Protein AF-R7F3J4-F1 (afdb_monomer_lite)

Sequence (924 aa):
MKAMNFEKGQKYEFKVLASHRVGTTLYYTIEANGMEHSVKAYEFQKRQAPTTISCICKGVNEYGKPAFMQDIASLISQLYKVGDVADFRIKTQPGGTRDFYEVTDENDFCFRLVGYGNEKYYNRQMVRCRITYINMVRVEMEPATGCKVVYIPFYDVEKLLSLDPDNNADHDLIRHLLKLPIFLTARKRYNDGNPLWVIKVLKTVYENLDSLLMANNKELKVALLKSYYNILKNLLENSDYLNQAAENESAQYQNELGIWLQKTRNYLDAIEMMEQGTADAFVMQAFSNLHTSGYIINPVERMQKVICIFALSHCREMRRYVEEIFEVVREQHENTRFLRVFSKSLVKMLVTFIKRLVNHSRNRFTSDDKERIELIIRCLALRLLLSSNEAAPDPDYKLYQAMLYRYAASLISDPERVQSLTYKAFEALFDSFSRSLGFEWNNIFDVTELCDILADSTPALSSAEPETFIFARNNVKIKMRGHQLSLEPEKHEHELQNVVPDDIFTSTKVQVKLDCKLPEPAPELNPLEAMQYLWNEIYRVLFNKEPEEASGLLHAKRMPKPGDEVFVRIVGKSAVSPYEYVCRIEDDEYWGSGVINPTKQIVSYNVHVTPDCFVDPTTGKSFLLKATVERIDPNGNINFSMRKGIANFNRETLDLDAKNLVVVSRVDQHQYLCITRGGVTMFIPRKDNTPILRLNDFLVADIIAIVGEGNVQGEIVGRAYETFDRTEAFRNLISDYAEGRVYEGSDIEPKDEDAGKAAPTPMPADYVRELVWVIERKGMMQSSLPIIYSYMALAHIMARVLGDSKLEAYFKRRLEMLMMMDNFNSKGAFDQNALSELQRDSHDLTELFPELRESIMRLRILNCFDDKESAGFLWDELNHGKDDKTRRMAGMVLAHNLLADKENEAFRENLRSNLYSLLKIQHS

Structure (mmCIF, N/CA/C/O backbone):
data_AF-R7F3J4-F1
#
_entry.id   AF-R7F3J4-F1
#
loop_
_atom_site.group_PDB
_atom_site.id
_atom_site.type_symbol
_atom_site.label_atom_id
_atom_site.label_alt_id
_atom_site.label_comp_id
_atom_site.label_asym_id
_atom_site.label_entity_id
_atom_site.label_seq_id
_atom_site.pdbx_PDB_ins_code
_atom_site.Cartn_x
_atom_site.Cartn_y
_atom_site.Cartn_z
_atom_site.occupancy
_atom_site.B_iso_or_equiv
_atom_site.auth_seq_id
_atom_site.auth_comp_id
_atom_site.auth_asym_id
_atom_site.auth_atom_id
_atom_site.pdbx_PDB_model_num
ATOM 1 N N . MET A 1 1 ? 57.455 6.092 0.982 1.00 40.38 1 MET A N 1
ATOM 2 C CA . MET A 1 1 ? 57.123 4.925 0.134 1.00 40.38 1 MET A CA 1
ATOM 3 C C . MET A 1 1 ? 56.718 5.439 -1.237 1.00 40.38 1 MET A C 1
ATOM 5 O O . MET A 1 1 ? 55.991 6.421 -1.286 1.00 40.38 1 MET A O 1
ATOM 9 N N . LYS A 1 2 ? 57.229 4.857 -2.330 1.00 38.66 2 LYS A N 1
ATOM 10 C CA . LYS A 1 2 ? 56.783 5.213 -3.689 1.00 38.66 2 LYS A CA 1
ATOM 11 C C . LYS A 1 2 ? 55.302 4.842 -3.820 1.00 38.66 2 LYS A C 1
ATOM 13 O O . LYS A 1 2 ? 54.969 3.686 -3.579 1.00 38.66 2 LYS A O 1
ATOM 18 N N . ALA A 1 3 ? 54.445 5.804 -4.161 1.00 52.12 3 ALA A N 1
ATOM 19 C CA . ALA A 1 3 ? 53.051 5.530 -4.493 1.00 52.12 3 ALA A CA 1
ATOM 20 C C . ALA A 1 3 ? 53.011 4.594 -5.710 1.00 52.12 3 ALA A C 1
ATOM 22 O O . ALA A 1 3 ? 53.687 4.842 -6.711 1.00 52.12 3 ALA A O 1
ATOM 23 N N . MET A 1 4 ? 52.286 3.486 -5.594 1.00 65.38 4 MET A N 1
ATOM 24 C CA . MET A 1 4 ? 52.137 2.516 -6.669 1.00 65.38 4 MET A CA 1
ATOM 25 C C . MET A 1 4 ? 51.098 3.066 -7.654 1.00 65.38 4 MET A C 1
ATOM 27 O O . MET A 1 4 ? 49.964 3.341 -7.262 1.00 65.38 4 MET A O 1
ATOM 31 N N . ASN A 1 5 ? 51.474 3.274 -8.917 1.00 70.88 5 ASN A N 1
ATOM 32 C CA . ASN A 1 5 ? 50.521 3.689 -9.948 1.00 70.88 5 ASN A CA 1
ATOM 33 C C . ASN A 1 5 ? 49.713 2.465 -10.395 1.00 70.88 5 ASN A C 1
ATOM 35 O O . ASN A 1 5 ? 50.271 1.529 -10.965 1.00 70.88 5 ASN A O 1
ATOM 39 N N . PHE A 1 6 ? 48.409 2.461 -10.110 1.00 78.75 6 PHE A N 1
ATOM 40 C CA . PHE A 1 6 ? 47.504 1.380 -10.505 1.00 78.75 6 PHE A CA 1
ATOM 41 C C . PHE A 1 6 ? 46.958 1.621 -11.913 1.00 78.75 6 PHE A C 1
ATOM 43 O O . PHE A 1 6 ? 46.348 2.655 -12.181 1.00 78.75 6 PHE A O 1
ATOM 50 N N . GLU A 1 7 ? 47.123 0.643 -12.798 1.00 74.56 7 GLU A N 1
ATOM 51 C CA . GLU A 1 7 ? 46.654 0.706 -14.181 1.00 74.56 7 GLU A CA 1
ATOM 52 C C . GLU A 1 7 ? 45.331 -0.043 -14.359 1.00 74.56 7 GLU A C 1
ATOM 54 O O . GLU A 1 7 ? 45.126 -1.136 -13.822 1.00 74.56 7 GLU A O 1
ATOM 59 N N . LYS A 1 8 ? 44.417 0.534 -15.147 1.00 79.25 8 LYS A N 1
ATOM 60 C CA . LYS A 1 8 ? 43.122 -0.084 -15.459 1.00 79.25 8 LYS A CA 1
ATOM 61 C C . LYS A 1 8 ? 43.331 -1.417 -16.189 1.00 79.25 8 LYS A C 1
ATOM 63 O O . LYS A 1 8 ? 43.992 -1.468 -17.218 1.00 79.25 8 LYS A O 1
ATOM 68 N N . GLY A 1 9 ? 42.714 -2.480 -15.680 1.00 71.81 9 GLY A N 1
ATOM 69 C CA . GLY A 1 9 ? 42.774 -3.833 -16.237 1.00 71.81 9 GLY A CA 1
ATOM 70 C C . GLY A 1 9 ? 43.920 -4.703 -15.710 1.00 71.81 9 GLY A C 1
ATOM 71 O O . GLY A 1 9 ? 43.902 -5.906 -15.963 1.00 71.81 9 GLY A O 1
ATOM 72 N N . GLN A 1 10 ? 44.872 -4.147 -14.947 1.00 80.44 10 GLN A N 1
ATOM 73 C CA . GLN A 1 10 ? 45.951 -4.929 -14.336 1.00 80.44 10 GLN A CA 1
ATOM 74 C C . GLN A 1 10 ? 45.519 -5.630 -13.040 1.00 80.44 10 GLN A C 1
ATOM 76 O O . GLN A 1 10 ? 44.619 -5.167 -12.328 1.00 80.44 10 GLN A O 1
ATOM 81 N N . LYS A 1 11 ? 46.172 -6.768 -12.763 1.00 83.75 11 LYS A N 1
ATOM 82 C CA . LYS A 1 11 ? 45.944 -7.626 -11.593 1.00 83.75 11 LYS A CA 1
ATOM 83 C C . LYS A 1 11 ? 46.925 -7.281 -10.476 1.00 83.75 11 LYS A C 1
ATOM 85 O O . LYS A 1 11 ? 48.121 -7.162 -10.721 1.00 83.75 11 LYS A O 1
ATOM 90 N N . TYR A 1 12 ? 46.419 -7.193 -9.254 1.00 85.38 12 TYR A N 1
ATOM 91 C CA . TYR A 1 12 ? 47.179 -6.890 -8.047 1.00 85.38 12 TYR A CA 1
ATOM 92 C C . TYR A 1 12 ? 46.731 -7.807 -6.911 1.00 85.38 12 TYR A C 1
ATOM 94 O O . TYR A 1 12 ? 45.545 -8.111 -6.788 1.00 85.38 12 TYR A O 1
ATOM 102 N N . GLU A 1 13 ? 47.663 -8.238 -6.068 1.00 85.25 13 GLU A N 1
ATOM 103 C CA . GLU A 1 13 ? 47.351 -9.020 -4.872 1.00 85.25 13 GLU A CA 1
ATOM 104 C C . GLU A 1 13 ? 47.345 -8.129 -3.635 1.00 85.25 13 GLU A C 1
ATOM 106 O O . GLU A 1 13 ? 48.270 -7.348 -3.411 1.00 85.25 13 GLU A O 1
ATOM 111 N N . PHE A 1 14 ? 46.306 -8.271 -2.817 1.00 85.94 14 PHE A N 1
ATOM 112 C CA . PHE A 1 14 ? 46.135 -7.502 -1.593 1.00 85.94 14 PHE A CA 1
ATOM 113 C C . PHE A 1 14 ? 45.936 -8.417 -0.393 1.00 85.94 14 PHE A C 1
ATOM 115 O O . PHE A 1 14 ? 45.253 -9.438 -0.475 1.00 85.94 14 PHE A O 1
ATOM 122 N N . LYS A 1 15 ? 46.498 -8.022 0.751 1.00 85.62 15 LYS A N 1
ATOM 123 C CA . LYS A 1 15 ? 46.230 -8.668 2.037 1.00 85.62 15 LYS A CA 1
ATOM 124 C C . LYS A 1 15 ? 44.887 -8.184 2.581 1.00 85.62 15 LYS A C 1
ATOM 126 O O . LYS A 1 15 ? 44.611 -6.986 2.563 1.00 85.62 15 LYS A O 1
ATOM 131 N N . VAL A 1 16 ? 44.069 -9.105 3.082 1.00 85.25 16 VAL A N 1
ATOM 132 C CA . VAL A 1 16 ? 42.802 -8.758 3.736 1.00 85.25 16 VAL A CA 1
ATOM 133 C C . VAL A 1 16 ? 43.103 -8.249 5.146 1.00 85.25 16 VAL A C 1
ATOM 135 O O . VAL A 1 16 ? 43.683 -8.974 5.954 1.00 85.25 16 VAL A O 1
ATOM 138 N N . LEU A 1 17 ? 42.739 -6.997 5.432 1.00 83.12 17 LEU A N 1
ATOM 139 C CA . LEU A 1 17 ? 42.988 -6.354 6.729 1.00 83.12 17 LEU A CA 1
ATOM 140 C C . LEU A 1 17 ? 41.824 -6.543 7.700 1.00 83.12 17 LEU A C 1
ATOM 142 O O . LEU A 1 17 ? 42.027 -6.828 8.876 1.00 83.12 17 LEU A O 1
ATOM 146 N N . ALA A 1 18 ? 40.602 -6.402 7.195 1.00 80.50 18 ALA A N 1
ATOM 147 C CA . ALA A 1 18 ? 39.377 -6.551 7.965 1.00 80.50 18 ALA A CA 1
ATOM 148 C C . ALA A 1 18 ? 38.229 -7.008 7.058 1.00 80.50 18 ALA A C 1
ATOM 150 O O . ALA A 1 18 ? 38.343 -7.021 5.830 1.00 80.50 18 ALA A O 1
ATOM 151 N N . SER A 1 19 ? 37.100 -7.368 7.662 1.00 82.25 19 SER A N 1
ATOM 152 C CA . SER A 1 19 ? 35.857 -7.626 6.937 1.00 82.25 19 SER A CA 1
ATOM 153 C C . SER A 1 19 ? 34.701 -6.919 7.632 1.00 82.25 19 SER A C 1
ATOM 155 O O . SER A 1 19 ? 34.646 -6.892 8.860 1.00 82.25 19 SER A O 1
ATOM 157 N N . HIS A 1 20 ? 33.793 -6.334 6.860 1.00 77.75 20 HIS A N 1
ATOM 158 C CA . HIS A 1 20 ? 32.612 -5.645 7.376 1.00 77.75 20 HIS A CA 1
ATOM 159 C C . HIS A 1 20 ? 31.386 -5.986 6.521 1.00 77.75 20 HIS A C 1
ATOM 161 O O . HIS A 1 20 ? 31.505 -6.363 5.353 1.00 77.75 20 HIS A O 1
ATOM 167 N N . ARG A 1 21 ? 30.190 -5.908 7.113 1.00 76.31 21 ARG A N 1
ATOM 168 C CA . ARG A 1 21 ? 28.923 -6.216 6.433 1.00 76.31 21 ARG A CA 1
ATOM 169 C C . ARG A 1 21 ? 28.149 -4.939 6.143 1.00 76.31 21 ARG A C 1
ATOM 171 O O . ARG A 1 21 ? 27.945 -4.132 7.042 1.00 76.31 21 ARG A O 1
ATOM 178 N N . VAL A 1 22 ? 27.666 -4.816 4.910 1.00 63.91 22 VAL A N 1
ATOM 179 C CA . VAL A 1 22 ? 26.692 -3.799 4.500 1.00 63.91 22 VAL A CA 1
ATOM 180 C C . VAL A 1 22 ? 25.460 -4.550 3.995 1.00 63.91 22 VAL A C 1
ATOM 182 O O . VAL A 1 22 ? 25.511 -5.239 2.973 1.00 63.91 22 VAL A O 1
ATOM 185 N N . GLY A 1 23 ? 24.368 -4.511 4.764 1.00 66.88 23 GLY A N 1
ATOM 186 C CA . GLY A 1 23 ? 23.197 -5.361 4.524 1.00 66.88 23 GLY A CA 1
ATOM 187 C C . GLY A 1 23 ? 23.531 -6.859 4.628 1.00 66.88 23 GLY A C 1
ATOM 188 O O . GLY A 1 23 ? 24.089 -7.316 5.625 1.00 66.88 23 GLY A O 1
ATOM 189 N N . THR A 1 24 ? 23.200 -7.632 3.588 1.00 58.75 24 THR A N 1
ATOM 190 C CA . THR A 1 24 ? 23.488 -9.080 3.479 1.00 58.75 24 THR A CA 1
ATOM 191 C C . THR A 1 24 ? 24.847 -9.398 2.839 1.00 58.75 24 THR A C 1
ATOM 193 O O . THR A 1 24 ? 25.260 -10.562 2.799 1.00 58.75 24 THR A O 1
ATOM 196 N N . THR A 1 25 ? 25.562 -8.385 2.337 1.00 63.78 25 THR A N 1
ATOM 197 C CA . THR A 1 25 ? 26.807 -8.560 1.575 1.00 63.78 25 THR A CA 1
ATOM 198 C C . THR A 1 25 ? 28.026 -8.287 2.459 1.00 63.78 25 THR A C 1
ATOM 200 O O . THR A 1 25 ? 28.081 -7.293 3.182 1.00 63.78 25 THR A O 1
ATOM 203 N N . LEU A 1 26 ? 29.008 -9.194 2.416 1.00 78.62 26 LEU A N 1
ATOM 204 C CA . LEU A 1 26 ? 30.281 -9.065 3.129 1.00 78.62 26 LEU A CA 1
ATOM 205 C C . LEU A 1 26 ? 31.313 -8.397 2.211 1.00 78.62 26 LEU A C 1
ATOM 207 O O . LEU A 1 26 ? 31.436 -8.777 1.045 1.00 78.62 26 LEU A O 1
ATOM 211 N N . TYR A 1 27 ? 32.066 -7.440 2.743 1.00 85.50 27 TYR A N 1
ATOM 212 C CA . TYR A 1 27 ? 33.164 -6.771 2.053 1.00 85.50 27 TYR A CA 1
ATOM 213 C C . TYR A 1 27 ? 34.472 -6.977 2.819 1.00 85.50 27 TYR A C 1
ATOM 215 O O . TYR A 1 27 ? 34.501 -6.906 4.049 1.00 85.50 27 TYR A O 1
ATOM 223 N N . TYR A 1 28 ? 35.556 -7.214 2.086 1.00 85.56 28 TYR A N 1
ATOM 224 C CA . TYR A 1 28 ? 36.920 -7.204 2.602 1.00 85.56 28 TYR A CA 1
ATOM 225 C C . TYR A 1 28 ? 37.520 -5.810 2.476 1.00 85.56 28 TYR A C 1
ATOM 227 O O . TYR A 1 28 ? 37.389 -5.167 1.434 1.00 85.56 28 TYR A O 1
ATOM 235 N N . THR A 1 29 ? 38.191 -5.364 3.531 1.00 84.94 29 THR A N 1
ATOM 236 C CA . THR A 1 29 ? 38.980 -4.134 3.530 1.00 84.94 29 THR A CA 1
ATOM 237 C C . THR A 1 29 ? 40.409 -4.467 3.115 1.00 84.94 29 THR A C 1
ATOM 239 O O . THR A 1 29 ? 41.062 -5.306 3.742 1.00 84.94 29 THR A O 1
ATOM 242 N N . ILE A 1 30 ? 40.879 -3.813 2.056 1.00 86.81 30 ILE A N 1
ATOM 243 C CA . ILE A 1 30 ? 42.261 -3.871 1.570 1.00 86.81 30 ILE A CA 1
ATOM 244 C C . ILE A 1 30 ? 42.893 -2.482 1.639 1.00 86.81 30 ILE A C 1
ATOM 246 O O . ILE A 1 30 ? 42.194 -1.478 1.510 1.00 86.81 30 ILE A O 1
ATOM 250 N N . GLU A 1 31 ? 44.210 -2.424 1.803 1.00 82.19 31 GLU A N 1
ATOM 251 C CA . GLU A 1 31 ? 44.971 -1.174 1.752 1.00 82.19 31 GLU A CA 1
ATOM 252 C C . GLU A 1 31 ? 45.716 -1.054 0.420 1.00 82.19 31 GLU A C 1
ATOM 254 O O . GLU A 1 31 ? 46.433 -1.965 0.001 1.00 82.19 31 GLU A O 1
ATOM 259 N N . ALA A 1 32 ? 45.559 0.095 -0.233 1.00 78.12 32 ALA A N 1
ATOM 260 C CA . ALA A 1 32 ? 46.281 0.470 -1.440 1.00 78.12 32 ALA A CA 1
ATOM 261 C C . ALA A 1 32 ? 46.747 1.928 -1.306 1.00 78.12 32 ALA A C 1
ATOM 263 O O . ALA A 1 32 ? 45.935 2.823 -1.091 1.00 78.12 32 ALA A O 1
ATOM 264 N N . ASN A 1 33 ? 48.058 2.179 -1.419 1.00 76.00 33 ASN A N 1
ATOM 265 C CA . ASN A 1 33 ? 48.662 3.513 -1.253 1.00 76.00 33 ASN A CA 1
ATOM 266 C C . ASN A 1 33 ? 48.255 4.245 0.050 1.00 76.00 33 ASN A C 1
ATOM 268 O O . ASN A 1 33 ? 48.033 5.454 0.030 1.00 76.00 33 ASN A O 1
ATOM 272 N N . GLY A 1 34 ? 48.146 3.532 1.179 1.00 67.62 34 GLY A N 1
ATOM 273 C CA . GLY A 1 34 ? 47.763 4.121 2.471 1.00 67.62 34 GLY A CA 1
ATOM 274 C C . GLY A 1 34 ? 46.276 4.474 2.605 1.00 67.62 34 GLY A C 1
ATOM 275 O O . GLY A 1 34 ? 45.893 5.133 3.567 1.00 67.62 34 GLY A O 1
ATOM 276 N N . MET A 1 35 ? 45.437 4.059 1.648 1.00 74.56 35 MET A N 1
ATOM 277 C CA . MET A 1 35 ? 43.983 4.217 1.694 1.00 74.56 35 MET A CA 1
ATOM 278 C C . MET A 1 35 ? 43.281 2.864 1.778 1.00 74.56 35 MET A C 1
ATOM 280 O O . MET A 1 35 ? 43.680 1.899 1.124 1.00 74.56 35 MET A O 1
ATOM 284 N N . GLU A 1 36 ? 42.188 2.816 2.538 1.00 82.69 36 GLU A N 1
ATOM 285 C CA . GLU A 1 36 ? 41.327 1.640 2.634 1.00 82.69 36 GLU A CA 1
ATOM 286 C C . GLU A 1 36 ? 40.305 1.584 1.484 1.00 82.69 36 GLU A C 1
ATOM 288 O O . GLU A 1 36 ? 39.653 2.577 1.120 1.00 82.69 36 GLU A O 1
ATOM 293 N N . HIS A 1 37 ? 40.152 0.390 0.913 1.00 81.88 37 HIS A N 1
ATOM 294 C CA . HIS A 1 37 ? 39.187 0.071 -0.135 1.00 81.88 37 HIS A CA 1
ATOM 295 C C . HIS A 1 37 ? 38.371 -1.164 0.245 1.00 81.88 37 HIS A C 1
ATOM 297 O O . HIS A 1 37 ? 38.896 -2.129 0.797 1.00 81.88 37 HIS A O 1
ATOM 303 N N . SER A 1 38 ? 37.083 -1.147 -0.094 1.00 82.56 38 SER A N 1
ATOM 304 C CA . SER A 1 38 ? 36.158 -2.250 0.169 1.00 82.56 38 SER A CA 1
ATOM 305 C C . SER A 1 38 ? 35.936 -3.078 -1.094 1.00 82.56 38 SER A C 1
ATOM 307 O O . SER A 1 38 ? 35.526 -2.550 -2.127 1.00 82.56 38 SER A O 1
ATOM 309 N N . VAL A 1 39 ? 36.169 -4.386 -1.011 1.00 83.50 39 VAL A N 1
ATOM 310 C CA . VAL A 1 39 ? 36.009 -5.331 -2.124 1.00 83.50 39 VAL A CA 1
ATOM 311 C C . VAL A 1 39 ? 35.002 -6.412 -1.733 1.00 83.50 39 VAL A C 1
ATOM 313 O O . VAL A 1 39 ? 35.112 -7.009 -0.667 1.00 83.50 39 VAL A O 1
ATOM 316 N N . LYS A 1 40 ? 34.000 -6.669 -2.584 1.00 82.88 40 LYS A N 1
ATOM 317 C CA . LYS A 1 40 ? 32.936 -7.657 -2.315 1.00 82.88 40 LYS A CA 1
ATOM 318 C C . LYS A 1 40 ? 33.524 -9.062 -2.119 1.00 82.88 40 LYS A C 1
ATOM 320 O O . LYS A 1 40 ? 34.294 -9.512 -2.967 1.00 82.88 40 LYS A O 1
ATOM 325 N N . ALA A 1 41 ? 33.118 -9.753 -1.054 1.00 81.44 41 ALA A N 1
ATOM 326 C CA . ALA A 1 41 ? 33.402 -11.168 -0.815 1.00 81.44 41 ALA A CA 1
ATOM 327 C C . ALA A 1 41 ? 32.325 -12.069 -1.449 1.00 81.44 41 ALA A C 1
ATOM 329 O O . ALA A 1 41 ? 31.138 -11.725 -1.435 1.00 81.44 41 ALA A O 1
ATOM 330 N N . TYR A 1 42 ? 32.732 -13.225 -1.977 1.00 80.50 42 TYR A N 1
ATOM 331 C CA . TYR A 1 42 ? 31.832 -14.257 -2.517 1.00 80.50 42 TYR A CA 1
ATOM 332 C C . TYR A 1 42 ? 31.461 -15.303 -1.453 1.00 80.50 42 TYR A C 1
ATOM 334 O O . TYR A 1 42 ? 32.120 -15.398 -0.416 1.00 80.50 42 TYR A O 1
ATOM 342 N N . GLU A 1 43 ? 30.405 -16.090 -1.687 1.00 73.31 43 GLU A N 1
ATOM 343 C CA . GLU A 1 43 ? 29.791 -16.936 -0.649 1.00 73.31 43 GLU A CA 1
ATOM 344 C C . GLU A 1 43 ? 30.759 -17.965 -0.042 1.00 73.31 43 GLU A C 1
ATOM 346 O O . GLU A 1 43 ? 30.832 -18.091 1.183 1.00 73.31 43 GLU A O 1
ATOM 351 N N . PHE A 1 44 ? 31.588 -18.630 -0.856 1.00 74.81 44 PHE A N 1
ATOM 352 C CA . PHE A 1 44 ? 32.610 -19.563 -0.356 1.00 74.81 44 PHE A CA 1
ATOM 353 C C . PHE A 1 44 ? 33.650 -18.891 0.559 1.00 74.81 44 PHE A C 1
ATOM 355 O O . PHE A 1 44 ? 34.103 -19.496 1.530 1.00 74.81 44 PHE A O 1
ATOM 362 N N . GLN A 1 45 ? 33.976 -17.617 0.317 1.00 78.44 45 GLN A N 1
ATOM 363 C CA . GLN A 1 45 ? 34.936 -16.853 1.125 1.00 78.44 45 GLN A CA 1
ATOM 364 C C . GLN A 1 45 ? 34.333 -16.418 2.475 1.00 78.44 45 GLN A C 1
ATOM 366 O O . GLN A 1 45 ? 35.059 -16.124 3.425 1.00 78.44 45 GLN A O 1
ATOM 371 N N . LYS A 1 46 ? 32.997 -16.425 2.612 1.00 74.81 46 LYS A N 1
ATOM 372 C CA . LYS A 1 46 ? 32.328 -16.223 3.910 1.00 74.81 46 LYS A CA 1
ATOM 373 C C . LYS A 1 46 ? 32.511 -17.420 4.844 1.00 74.81 46 LYS A C 1
ATOM 375 O O . LYS A 1 46 ? 32.506 -17.233 6.057 1.00 74.81 46 LYS A O 1
ATOM 380 N N . ARG A 1 47 ? 32.652 -18.633 4.291 1.00 71.81 47 ARG A N 1
ATOM 381 C CA . ARG A 1 47 ? 32.885 -19.866 5.063 1.00 71.81 47 ARG A CA 1
ATOM 382 C C . ARG A 1 47 ? 34.335 -19.946 5.546 1.00 71.81 47 ARG A C 1
ATOM 384 O O . ARG A 1 47 ? 34.572 -20.314 6.692 1.00 71.81 47 ARG A O 1
ATOM 391 N N . GLN A 1 48 ? 35.286 -19.551 4.696 1.00 74.88 48 GLN A N 1
ATOM 392 C CA . GLN A 1 48 ? 36.707 -19.468 5.032 1.00 74.88 48 GLN A CA 1
ATOM 393 C C . GLN A 1 48 ? 37.321 -18.196 4.435 1.00 74.88 48 GLN A C 1
ATOM 395 O O . GLN A 1 48 ? 37.475 -18.080 3.220 1.00 74.88 48 GLN A O 1
ATOM 400 N N . ALA A 1 49 ? 37.674 -17.241 5.299 1.00 74.81 49 ALA A N 1
ATOM 401 C CA . ALA A 1 49 ? 38.220 -15.961 4.865 1.00 74.81 49 ALA A CA 1
ATOM 402 C C . ALA A 1 49 ? 39.661 -16.123 4.338 1.00 74.81 49 ALA A C 1
ATOM 404 O O . ALA A 1 49 ? 40.513 -16.650 5.061 1.00 74.81 49 ALA A O 1
ATOM 405 N N . PRO A 1 50 ? 39.962 -15.671 3.108 1.00 81.12 50 PRO A N 1
ATOM 406 C CA . PRO A 1 50 ? 41.311 -15.729 2.563 1.00 81.12 50 PRO A CA 1
ATOM 407 C C . PRO A 1 50 ? 42.219 -14.681 3.220 1.00 81.12 50 PRO A C 1
ATOM 409 O O . PRO A 1 50 ? 41.783 -13.583 3.566 1.00 81.12 50 PRO A O 1
ATOM 412 N N . THR A 1 51 ? 43.505 -15.002 3.364 1.00 80.56 51 THR A N 1
ATOM 413 C CA . THR A 1 51 ? 44.527 -14.066 3.865 1.00 80.56 51 THR A CA 1
ATOM 414 C C . THR A 1 51 ? 44.949 -13.046 2.804 1.00 80.56 51 THR A C 1
ATOM 416 O O . THR A 1 51 ? 45.296 -11.911 3.141 1.00 80.56 51 THR A O 1
ATOM 419 N N . THR A 1 52 ? 44.882 -13.425 1.527 1.00 83.94 52 THR A N 1
ATOM 420 C CA . THR A 1 52 ? 45.175 -12.577 0.366 1.00 83.94 52 THR A CA 1
ATOM 421 C C . THR A 1 52 ? 44.107 -12.744 -0.717 1.00 83.94 52 THR A C 1
ATOM 423 O O . THR A 1 52 ? 43.575 -13.835 -0.916 1.00 83.94 52 THR A O 1
ATOM 426 N N . ILE A 1 53 ? 43.776 -11.659 -1.422 1.00 85.38 53 ILE A N 1
ATOM 427 C CA . ILE A 1 53 ? 42.835 -11.656 -2.550 1.00 85.38 53 ILE A CA 1
ATOM 428 C C . ILE A 1 53 ? 43.475 -11.030 -3.790 1.00 85.38 53 ILE A C 1
ATOM 430 O O . ILE A 1 53 ? 44.139 -9.996 -3.707 1.00 85.38 53 ILE A O 1
ATOM 434 N N . SER A 1 54 ? 43.245 -11.640 -4.954 1.00 84.12 54 SER A N 1
ATOM 435 C CA . SER A 1 54 ? 43.656 -11.086 -6.247 1.00 84.12 54 SER A CA 1
ATOM 436 C C . SER A 1 54 ? 42.559 -10.173 -6.794 1.00 84.12 54 SER A C 1
ATOM 438 O O . SER A 1 54 ? 41.396 -10.574 -6.876 1.00 84.12 54 SER A O 1
ATOM 440 N N . CYS A 1 55 ? 42.910 -8.939 -7.146 1.00 84.38 55 CYS A N 1
ATOM 441 C CA . CYS A 1 55 ? 41.992 -7.901 -7.604 1.00 84.38 55 CYS A CA 1
ATOM 442 C C . CYS A 1 55 ? 42.439 -7.288 -8.936 1.00 84.38 55 CYS A C 1
ATOM 444 O O . CYS A 1 55 ? 43.621 -7.075 -9.177 1.00 84.38 55 CYS A O 1
ATOM 446 N N . ILE A 1 56 ? 41.475 -6.931 -9.779 1.00 84.31 56 ILE A N 1
ATOM 447 C CA . ILE A 1 56 ? 41.644 -6.158 -11.008 1.00 84.31 56 ILE A CA 1
ATOM 448 C C . ILE A 1 56 ? 41.249 -4.704 -10.735 1.00 84.31 56 ILE A C 1
ATOM 450 O O . ILE A 1 56 ? 40.177 -4.434 -10.181 1.00 84.31 56 ILE A O 1
ATOM 454 N N . CYS A 1 57 ? 42.087 -3.755 -11.157 1.00 82.25 57 CYS A N 1
ATOM 455 C CA . CYS A 1 57 ? 41.746 -2.332 -11.130 1.00 82.25 57 CYS A CA 1
ATOM 456 C C . CYS A 1 57 ? 40.751 -2.002 -12.260 1.00 82.25 57 CYS A C 1
ATOM 458 O O . CYS A 1 57 ? 41.075 -2.111 -13.442 1.00 82.25 57 CYS A O 1
ATOM 460 N N . LYS A 1 58 ? 39.521 -1.595 -11.925 1.00 76.69 58 LYS A N 1
ATOM 461 C CA . LYS A 1 58 ? 38.471 -1.223 -12.894 1.00 76.69 58 LYS A CA 1
ATOM 462 C C . LYS A 1 58 ? 38.656 0.166 -13.506 1.00 76.69 58 LYS A C 1
ATOM 464 O O . LYS A 1 58 ? 38.083 0.449 -14.559 1.00 76.69 58 LYS A O 1
ATOM 469 N N . GLY A 1 59 ? 39.442 1.018 -12.863 1.00 71.31 59 GLY A N 1
ATOM 470 C CA . GLY A 1 59 ? 39.665 2.403 -13.254 1.00 71.31 59 GLY A CA 1
ATOM 471 C C . GLY A 1 59 ? 40.006 3.265 -12.046 1.00 71.31 59 GLY A C 1
ATOM 472 O O . GLY A 1 59 ? 39.876 2.826 -10.902 1.00 71.31 59 GLY A O 1
ATOM 473 N N . VAL A 1 60 ? 40.437 4.489 -12.321 1.00 70.50 60 VAL A N 1
ATOM 474 C CA . VAL A 1 60 ? 40.730 5.516 -11.320 1.00 70.50 60 VAL A CA 1
ATOM 475 C C . VAL A 1 60 ? 39.645 6.581 -11.449 1.00 70.50 60 VAL A C 1
ATOM 477 O O . VAL A 1 60 ? 39.333 6.990 -12.566 1.00 70.50 60 VAL A O 1
ATOM 480 N N . ASN A 1 61 ? 39.004 6.957 -10.344 1.00 66.31 61 ASN A N 1
ATOM 481 C CA . ASN A 1 61 ? 37.979 8.003 -10.356 1.00 66.31 61 ASN A CA 1
ATOM 482 C C . ASN A 1 61 ? 38.606 9.410 -10.486 1.00 66.31 61 ASN A C 1
ATOM 484 O O . ASN A 1 61 ? 39.825 9.560 -10.411 1.00 66.31 61 ASN A O 1
ATOM 488 N N . GLU A 1 62 ? 37.776 10.444 -10.664 1.00 54.28 62 GLU A N 1
ATOM 489 C CA . GLU A 1 62 ? 38.206 11.841 -10.899 1.00 54.28 62 GLU A CA 1
ATOM 490 C C . GLU A 1 62 ? 39.099 12.421 -9.783 1.00 54.28 62 GLU A C 1
ATOM 492 O O . GLU A 1 62 ? 39.861 13.353 -10.016 1.00 54.28 62 GLU A O 1
ATOM 497 N N . TYR A 1 63 ? 39.070 11.816 -8.591 1.00 56.81 63 TYR A N 1
ATOM 498 C CA . TYR A 1 63 ? 39.879 12.189 -7.426 1.00 56.81 63 TYR A CA 1
ATOM 499 C C . TYR A 1 63 ? 41.146 11.329 -7.244 1.00 56.81 63 TYR A C 1
ATOM 501 O O . TYR A 1 63 ? 41.785 11.387 -6.195 1.00 56.81 63 TYR A O 1
ATOM 509 N N . GLY A 1 64 ? 41.515 10.494 -8.222 1.00 60.94 64 GLY A N 1
ATOM 510 C CA . GLY A 1 64 ? 42.740 9.686 -8.170 1.00 60.94 64 GLY A CA 1
ATOM 511 C C . GLY A 1 64 ? 42.646 8.391 -7.346 1.00 60.94 64 GLY A C 1
ATOM 512 O O . GLY A 1 64 ? 43.663 7.735 -7.122 1.00 60.94 64 GLY A O 1
ATOM 513 N N . LYS A 1 65 ? 41.450 7.981 -6.901 1.00 71.12 65 LYS A N 1
ATOM 514 C CA . LYS A 1 65 ? 41.220 6.755 -6.115 1.00 71.12 65 LYS A CA 1
ATOM 515 C C . LYS A 1 65 ? 40.909 5.556 -7.037 1.00 71.12 65 LYS A C 1
ATOM 517 O O . LYS A 1 65 ? 39.939 5.598 -7.800 1.00 71.12 65 LYS A O 1
ATOM 522 N N . PRO A 1 66 ? 41.695 4.464 -6.979 1.00 75.75 66 PRO A N 1
ATOM 523 C CA . PRO A 1 66 ? 41.460 3.268 -7.790 1.00 75.75 66 PRO A CA 1
ATOM 524 C C . PRO A 1 66 ? 40.259 2.452 -7.282 1.00 75.75 66 PRO A C 1
ATOM 526 O O . PRO A 1 66 ? 40.052 2.291 -6.077 1.00 75.75 66 PRO A O 1
ATOM 529 N N . ALA A 1 67 ? 39.467 1.902 -8.202 1.00 79.38 67 ALA A N 1
ATOM 530 C CA . ALA A 1 67 ? 38.379 0.975 -7.897 1.00 79.38 67 ALA A CA 1
ATOM 531 C C . ALA A 1 67 ? 38.821 -0.472 -8.160 1.00 79.38 67 ALA A C 1
ATOM 533 O O . ALA A 1 67 ? 39.184 -0.814 -9.286 1.00 79.38 67 ALA A O 1
ATOM 534 N N . PHE A 1 68 ? 38.747 -1.336 -7.146 1.00 83.62 68 PHE A N 1
ATOM 535 C CA . PHE A 1 68 ? 39.172 -2.737 -7.237 1.00 83.62 68 PHE A CA 1
ATOM 536 C C . PHE A 1 68 ? 37.980 -3.702 -7.261 1.00 83.62 68 PHE A C 1
ATOM 538 O O . PHE A 1 68 ? 36.979 -3.507 -6.573 1.00 83.62 68 PHE A O 1
ATOM 545 N N . MET A 1 69 ? 38.095 -4.773 -8.044 1.00 84.19 69 MET A N 1
ATOM 546 C CA . MET A 1 69 ? 37.172 -5.912 -8.063 1.00 84.19 69 MET A CA 1
ATOM 547 C C . MET A 1 69 ? 37.986 -7.204 -8.024 1.00 84.19 69 MET A C 1
ATOM 549 O O . MET A 1 69 ? 39.002 -7.267 -8.701 1.00 84.19 69 MET A O 1
ATOM 553 N N . GLN A 1 70 ? 37.558 -8.237 -7.288 1.00 86.62 70 GLN A N 1
ATOM 554 C CA . GLN A 1 70 ? 38.282 -9.518 -7.298 1.00 86.62 70 GLN A CA 1
ATOM 555 C C . GLN A 1 70 ? 38.380 -10.103 -8.714 1.00 86.62 70 GLN A C 1
ATOM 557 O O . GLN A 1 70 ? 37.447 -9.974 -9.512 1.00 86.62 70 GLN A O 1
ATOM 562 N N . ASP A 1 71 ? 39.498 -10.759 -9.019 1.00 84.44 71 ASP A N 1
ATOM 563 C CA . ASP A 1 71 ? 39.712 -11.439 -10.293 1.00 84.44 71 ASP A CA 1
ATOM 564 C C . ASP A 1 71 ? 38.823 -12.686 -10.403 1.00 84.44 71 ASP A C 1
ATOM 566 O O . ASP A 1 71 ? 39.194 -13.791 -10.008 1.00 84.44 71 ASP A O 1
ATOM 570 N N . ILE A 1 72 ? 37.634 -12.489 -10.974 1.00 82.62 72 ILE A N 1
ATOM 571 C CA . ILE A 1 72 ? 36.619 -13.531 -11.160 1.00 82.62 72 ILE A CA 1
ATOM 572 C C . ILE A 1 72 ? 37.179 -14.725 -11.952 1.00 82.62 72 ILE A C 1
ATOM 574 O O . ILE A 1 72 ? 36.837 -15.862 -11.647 1.00 82.62 72 ILE A O 1
ATOM 578 N N . ALA A 1 73 ? 38.074 -14.502 -12.923 1.00 80.44 73 ALA A N 1
ATOM 579 C CA . ALA A 1 73 ? 38.661 -15.585 -13.717 1.00 80.44 73 ALA A CA 1
ATOM 580 C C . ALA A 1 73 ? 39.584 -16.485 -12.873 1.00 80.44 73 ALA A C 1
ATOM 582 O O . ALA A 1 73 ? 39.565 -17.711 -13.010 1.00 80.44 73 ALA A O 1
ATOM 583 N N . SER A 1 74 ? 40.354 -15.889 -11.958 1.00 80.56 74 SER A N 1
ATOM 584 C CA . SER A 1 74 ? 41.173 -16.648 -11.004 1.00 80.56 74 SER A CA 1
ATOM 585 C C . SER A 1 74 ? 40.310 -17.432 -10.013 1.00 80.56 74 SER A C 1
ATOM 587 O O . SER A 1 74 ? 40.624 -18.576 -9.710 1.00 80.56 74 SER A O 1
ATOM 589 N N . LEU A 1 75 ? 39.182 -16.874 -9.562 1.00 83.62 75 LEU A N 1
ATOM 590 C CA . LEU A 1 75 ? 38.258 -17.590 -8.673 1.00 83.62 75 LEU A CA 1
ATOM 591 C C . LEU A 1 75 ? 37.554 -18.758 -9.381 1.00 83.62 75 LEU A C 1
ATOM 593 O O . LEU A 1 75 ? 37.476 -19.851 -8.828 1.00 83.62 75 LEU A O 1
ATOM 597 N N . ILE A 1 76 ? 37.092 -18.559 -10.620 1.00 83.69 76 ILE A N 1
ATOM 598 C CA . ILE A 1 76 ? 36.458 -19.621 -11.415 1.00 83.69 76 ILE A CA 1
ATOM 599 C C . ILE A 1 76 ? 37.439 -20.773 -11.653 1.00 83.69 76 ILE A C 1
ATOM 601 O O . ILE A 1 76 ? 37.069 -21.923 -11.456 1.00 83.69 76 ILE A O 1
ATOM 605 N N . SER A 1 77 ? 38.692 -20.485 -12.018 1.00 80.12 77 SER A N 1
ATOM 606 C CA . SER A 1 77 ? 39.707 -21.528 -12.253 1.00 80.12 77 SER A CA 1
ATOM 607 C C . SER A 1 77 ? 40.145 -22.286 -10.991 1.00 80.12 77 SER A C 1
ATOM 609 O O . SER A 1 77 ? 40.631 -23.411 -11.099 1.00 80.12 77 SER A O 1
ATOM 611 N N . GLN A 1 78 ? 39.962 -21.705 -9.801 1.00 81.00 78 GLN A N 1
ATOM 612 C CA . GLN A 1 78 ? 40.174 -22.399 -8.525 1.00 81.00 78 GLN A CA 1
ATOM 613 C C . GLN A 1 78 ? 39.020 -23.343 -8.172 1.00 81.00 78 GLN A C 1
ATOM 615 O O . GLN A 1 78 ? 39.257 -24.397 -7.584 1.00 81.00 78 GLN A O 1
ATOM 620 N N . LEU A 1 79 ? 37.785 -22.954 -8.502 1.00 81.56 79 LEU A N 1
ATOM 621 C CA . LEU A 1 79 ? 36.567 -23.647 -8.071 1.00 81.56 79 LEU A CA 1
ATOM 622 C C . LEU A 1 79 ? 36.033 -24.654 -9.095 1.00 81.56 79 LEU A C 1
ATOM 624 O O . LEU A 1 79 ? 35.359 -25.600 -8.698 1.00 81.56 79 LEU A O 1
ATOM 628 N N . TYR A 1 80 ? 36.325 -24.460 -10.382 1.00 85.44 80 TYR A N 1
ATOM 629 C CA . TYR A 1 80 ? 35.721 -25.210 -11.482 1.00 85.44 80 TYR A CA 1
ATOM 630 C C . TYR A 1 80 ? 36.760 -25.689 -12.495 1.00 85.44 80 TYR A C 1
ATOM 632 O O . TYR A 1 80 ? 37.666 -24.951 -12.892 1.00 85.44 80 TYR A O 1
ATOM 640 N N . LYS A 1 81 ? 36.584 -26.916 -12.982 1.00 85.81 81 LYS A N 1
ATOM 641 C CA . LYS A 1 81 ? 37.354 -27.528 -14.066 1.00 85.81 81 LYS A CA 1
ATOM 642 C C . LYS A 1 81 ? 36.428 -28.007 -15.181 1.00 85.81 81 LYS A C 1
ATOM 644 O O . LYS A 1 81 ? 35.270 -28.358 -14.962 1.00 85.81 81 LYS A O 1
ATOM 649 N N . VAL A 1 82 ? 36.950 -28.027 -16.407 1.00 85.56 82 VAL A N 1
ATOM 650 C CA . VAL A 1 82 ? 36.232 -28.610 -17.550 1.00 85.56 82 VAL A CA 1
ATOM 651 C C . VAL A 1 82 ? 36.008 -30.099 -17.276 1.00 85.56 82 VAL A C 1
ATOM 653 O O . VAL A 1 82 ? 36.956 -30.819 -16.966 1.00 85.56 82 VAL A O 1
ATOM 656 N N . GLY A 1 83 ? 34.756 -30.543 -17.383 1.00 80.88 83 GLY A N 1
ATOM 657 C CA . GLY A 1 83 ? 34.307 -31.890 -17.029 1.00 80.88 83 GLY A CA 1
ATOM 658 C C . GLY A 1 83 ? 33.616 -32.000 -15.666 1.00 80.88 83 GLY A C 1
ATOM 659 O O . GLY A 1 83 ? 32.949 -33.008 -15.432 1.00 80.88 83 GLY A O 1
ATOM 660 N N . ASP A 1 84 ? 33.710 -30.984 -14.800 1.00 83.12 84 ASP A N 1
ATOM 661 C CA . ASP A 1 84 ? 33.022 -30.994 -13.505 1.00 83.12 84 ASP A CA 1
ATOM 662 C C . ASP A 1 84 ? 31.503 -31.028 -13.692 1.00 83.12 84 ASP A C 1
ATOM 664 O O . ASP A 1 84 ? 30.950 -30.392 -14.594 1.00 83.12 84 ASP A O 1
ATOM 668 N N . VAL A 1 85 ? 30.824 -31.773 -12.819 1.00 81.44 85 VAL A N 1
ATOM 669 C CA . VAL A 1 85 ? 29.363 -31.887 -12.801 1.00 81.44 85 VAL A CA 1
ATOM 670 C C . VAL A 1 85 ? 28.846 -31.355 -11.471 1.00 81.44 85 VAL A C 1
ATOM 672 O O . VAL A 1 85 ? 29.161 -31.915 -10.421 1.00 81.44 85 VAL A O 1
ATOM 675 N N . ALA A 1 86 ? 28.028 -30.309 -11.521 1.00 78.88 86 ALA A N 1
ATOM 676 C CA . ALA A 1 86 ? 27.453 -29.659 -10.346 1.00 78.88 86 ALA A CA 1
ATOM 677 C C . ALA A 1 86 ? 26.004 -29.219 -10.604 1.00 78.88 86 ALA A C 1
ATOM 679 O O . ALA A 1 86 ? 25.535 -29.220 -11.745 1.00 78.88 86 ALA A O 1
ATOM 680 N N . ASP A 1 87 ? 25.296 -28.862 -9.535 1.00 81.00 87 ASP A N 1
ATOM 681 C CA . ASP A 1 87 ? 23.910 -28.404 -9.603 1.00 81.00 87 ASP A CA 1
ATOM 682 C C . ASP A 1 87 ? 23.868 -26.872 -9.683 1.00 81.00 87 ASP A C 1
ATOM 684 O O . ASP A 1 87 ? 24.465 -26.172 -8.864 1.00 81.00 87 ASP A O 1
ATOM 688 N N . PHE A 1 88 ? 23.142 -26.338 -10.665 1.00 82.31 88 PHE A N 1
ATOM 689 C CA . PHE A 1 88 ? 23.017 -24.902 -10.901 1.00 82.31 88 PHE A CA 1
ATOM 690 C C . PHE A 1 88 ? 21.551 -24.484 -10.980 1.00 82.31 88 PHE A C 1
ATOM 692 O O . PHE A 1 88 ? 20.709 -25.195 -11.519 1.00 82.31 88 PHE A O 1
ATOM 699 N N . ARG A 1 89 ? 21.229 -23.293 -10.481 1.00 80.50 89 ARG A N 1
ATOM 700 C CA . ARG A 1 89 ? 19.877 -22.732 -10.499 1.00 80.50 89 ARG A CA 1
ATOM 701 C C . ARG A 1 89 ? 19.640 -21.907 -11.753 1.00 80.50 89 ARG A C 1
ATOM 703 O O . ARG A 1 89 ? 20.373 -20.958 -11.999 1.00 80.50 89 ARG A O 1
ATOM 710 N N . ILE A 1 90 ? 18.568 -22.162 -12.493 1.00 82.06 90 ILE A N 1
ATOM 711 C CA . ILE A 1 90 ? 18.157 -21.326 -13.627 1.00 82.06 90 ILE A CA 1
ATOM 712 C C . ILE A 1 90 ? 17.767 -19.937 -13.112 1.00 82.06 90 ILE A C 1
ATOM 714 O O . ILE A 1 90 ? 16.818 -19.778 -12.343 1.00 82.06 90 ILE A O 1
ATOM 718 N N . LYS A 1 91 ? 18.499 -18.917 -13.543 1.00 81.94 91 LYS A N 1
ATOM 719 C CA . LYS A 1 91 ? 18.270 -17.512 -13.205 1.00 81.94 91 LYS A CA 1
ATOM 720 C C . LYS A 1 91 ? 17.386 -16.828 -14.242 1.00 81.94 91 LYS A C 1
ATOM 722 O O . LYS A 1 91 ? 16.440 -16.139 -13.862 1.00 81.94 91 LYS A O 1
ATOM 727 N N . THR A 1 92 ? 17.673 -17.059 -15.524 1.00 79.75 92 THR A N 1
ATOM 728 C CA . THR A 1 92 ? 16.981 -16.406 -16.641 1.00 79.75 92 THR A CA 1
ATOM 729 C C . THR A 1 92 ? 16.767 -17.390 -17.793 1.00 79.75 92 THR A C 1
ATOM 731 O O . THR A 1 92 ? 17.701 -18.085 -18.197 1.00 79.75 92 THR A O 1
ATOM 734 N N . GLN A 1 93 ? 15.548 -17.426 -18.340 1.00 77.62 93 GLN A N 1
ATOM 735 C CA . GLN A 1 93 ? 15.213 -18.185 -19.552 1.00 77.62 93 GLN A CA 1
ATOM 736 C C . GLN A 1 93 ? 15.743 -17.495 -20.829 1.00 77.62 93 GLN A C 1
ATOM 738 O O . GLN A 1 93 ? 15.944 -16.275 -20.818 1.00 77.62 93 GLN A O 1
ATOM 743 N N . PRO A 1 94 ? 15.927 -18.242 -21.934 1.00 76.69 94 PRO A N 1
ATOM 744 C CA . PRO A 1 94 ? 16.203 -17.678 -23.251 1.00 76.69 94 PRO A CA 1
ATOM 745 C C . PRO A 1 94 ? 15.114 -16.677 -23.656 1.00 76.69 94 PRO A C 1
ATOM 747 O O . PRO A 1 94 ? 13.924 -16.918 -23.440 1.00 76.69 94 PRO A O 1
ATOM 750 N N . GLY A 1 95 ? 15.514 -15.547 -24.235 1.00 59.44 95 GLY A N 1
ATOM 751 C CA . GLY A 1 95 ? 14.596 -14.485 -24.641 1.00 59.44 95 GLY A CA 1
ATOM 752 C C . GLY A 1 95 ? 15.303 -13.372 -25.413 1.00 59.44 95 GLY A C 1
ATOM 753 O O . GLY A 1 95 ? 16.415 -12.967 -25.063 1.00 59.44 95 GLY A O 1
ATOM 754 N N . GLY A 1 96 ? 14.663 -12.877 -26.477 1.00 66.69 96 GLY A N 1
ATOM 755 C CA . GLY A 1 96 ? 15.253 -11.882 -27.377 1.00 66.69 96 GLY A CA 1
ATOM 756 C C . GLY A 1 96 ? 16.453 -12.443 -28.150 1.00 66.69 96 GLY A C 1
ATOM 757 O O . GLY A 1 96 ? 16.316 -13.434 -28.853 1.00 66.69 96 GLY A O 1
ATOM 758 N N . THR A 1 97 ? 17.629 -11.818 -28.009 1.00 45.34 97 THR A N 1
ATOM 759 C CA . THR A 1 97 ? 18.901 -12.200 -28.665 1.00 45.34 97 THR A CA 1
ATOM 760 C C . THR A 1 97 ? 19.732 -13.240 -27.889 1.00 45.34 97 THR A C 1
ATOM 762 O O . THR A 1 97 ? 20.926 -13.391 -28.157 1.00 45.34 97 THR A O 1
ATOM 765 N N . ARG A 1 98 ? 19.176 -13.878 -26.849 1.00 64.81 98 ARG A N 1
ATOM 766 C CA . ARG A 1 98 ? 19.884 -14.858 -26.004 1.00 64.81 98 ARG A CA 1
ATOM 767 C C . ARG A 1 98 ? 19.376 -16.274 -26.269 1.00 64.81 98 ARG A C 1
ATOM 769 O O . ARG A 1 98 ? 18.257 -16.588 -25.877 1.00 64.81 98 ARG A O 1
ATOM 776 N N . ASP A 1 99 ? 20.254 -17.127 -26.791 1.00 78.56 99 ASP A N 1
ATOM 777 C CA . ASP A 1 99 ? 19.952 -18.535 -27.114 1.00 78.56 99 ASP A CA 1
ATOM 778 C C . ASP A 1 99 ? 20.334 -19.526 -25.993 1.00 78.56 99 ASP A C 1
ATOM 780 O O . ASP A 1 99 ? 20.355 -20.741 -26.190 1.00 78.56 99 ASP A O 1
ATOM 784 N N . PHE A 1 100 ? 20.669 -19.032 -24.799 1.00 82.50 100 PHE A N 1
ATOM 785 C CA . PHE A 1 100 ? 21.133 -19.845 -23.671 1.00 82.50 100 PHE A CA 1
ATOM 786 C C . PHE A 1 100 ? 20.357 -19.538 -22.389 1.00 82.50 100 PHE A C 1
ATOM 788 O O . PHE A 1 100 ? 19.879 -18.419 -22.190 1.00 82.50 100 PHE A O 1
ATOM 795 N N . TYR A 1 101 ? 20.286 -20.524 -21.495 1.00 83.75 101 TYR A N 1
ATOM 796 C CA . TYR A 1 101 ? 19.813 -20.322 -20.128 1.00 83.75 101 TYR A CA 1
ATOM 797 C C . TYR A 1 101 ? 20.933 -19.702 -19.290 1.00 83.75 101 TYR A C 1
ATOM 799 O O . TYR A 1 101 ? 22.079 -20.152 -19.330 1.00 83.75 101 TYR A O 1
ATOM 807 N N . GLU A 1 102 ? 20.619 -18.669 -18.512 1.00 86.00 102 GLU A N 1
ATOM 808 C CA . GLU A 1 102 ? 21.538 -18.179 -17.486 1.00 86.00 102 GLU A CA 1
ATOM 809 C C . GLU A 1 102 ? 21.303 -18.995 -16.220 1.00 86.00 102 GLU A C 1
ATOM 811 O O . GLU A 1 102 ? 20.176 -19.049 -15.723 1.00 86.00 102 GLU A O 1
ATOM 816 N N . VAL A 1 103 ? 22.352 -19.617 -15.696 1.00 85.88 103 VAL A N 1
ATOM 817 C CA . VAL A 1 103 ? 22.297 -20.358 -14.436 1.00 85.88 103 VAL A CA 1
ATOM 818 C C . VAL A 1 103 ? 23.203 -19.723 -13.392 1.00 85.88 103 VAL A C 1
ATOM 820 O O . VAL A 1 103 ? 24.125 -18.985 -13.728 1.00 85.88 103 VAL A O 1
ATOM 823 N N . THR A 1 104 ? 22.944 -19.993 -12.121 1.00 85.31 104 THR A N 1
ATOM 824 C CA . THR A 1 104 ? 23.710 -19.479 -10.986 1.00 85.31 104 THR A CA 1
ATOM 825 C C . THR A 1 104 ? 24.033 -20.608 -10.021 1.00 85.31 104 THR A C 1
ATOM 827 O O . THR A 1 104 ? 23.188 -21.464 -9.771 1.00 85.31 104 THR A O 1
ATOM 830 N N . ASP A 1 105 ? 25.253 -20.629 -9.503 1.00 82.62 105 ASP A N 1
ATOM 831 C CA . ASP A 1 105 ? 25.692 -21.600 -8.498 1.00 82.62 105 ASP A CA 1
ATOM 832 C C . ASP A 1 105 ? 25.404 -21.126 -7.055 1.00 82.62 105 ASP A C 1
ATOM 834 O O . ASP A 1 105 ? 24.793 -20.084 -6.820 1.00 82.62 105 ASP A O 1
ATOM 838 N N . GLU A 1 106 ? 25.864 -21.893 -6.064 1.00 73.38 106 GLU A N 1
ATOM 839 C CA . GLU A 1 106 ? 25.795 -21.531 -4.638 1.00 73.38 106 GLU A CA 1
ATOM 840 C C . GLU A 1 106 ? 26.733 -20.379 -4.232 1.00 73.38 106 GLU A C 1
ATOM 842 O O . GLU A 1 106 ? 26.637 -19.868 -3.117 1.00 73.38 106 GLU A O 1
ATOM 847 N N . ASN A 1 107 ? 27.647 -19.978 -5.117 1.00 77.44 107 ASN A N 1
ATOM 848 C CA . ASN A 1 107 ? 28.671 -18.959 -4.895 1.00 77.44 107 ASN A CA 1
ATOM 849 C C . ASN A 1 107 ? 28.328 -17.609 -5.553 1.00 77.44 107 ASN A C 1
ATOM 851 O O . ASN A 1 107 ? 29.170 -16.706 -5.545 1.00 77.44 107 ASN A O 1
ATOM 855 N N . ASP A 1 108 ? 27.107 -17.462 -6.084 1.00 72.38 108 ASP A N 1
ATOM 856 C CA . ASP A 1 108 ? 26.608 -16.328 -6.877 1.00 72.38 108 ASP A CA 1
ATOM 857 C C . ASP A 1 108 ? 27.314 -16.118 -8.239 1.00 72.38 108 ASP A C 1
ATOM 859 O O . ASP A 1 108 ? 27.169 -15.057 -8.863 1.00 72.38 108 ASP A O 1
ATOM 863 N N . PHE A 1 109 ? 28.054 -17.102 -8.761 1.00 82.25 109 PHE A N 1
ATOM 864 C CA . PHE A 1 109 ? 28.584 -17.033 -10.123 1.00 82.25 109 PHE A CA 1
ATOM 865 C C . PHE A 1 109 ? 27.514 -17.402 -11.146 1.00 82.25 109 PHE A C 1
ATOM 867 O O . PHE A 1 109 ? 26.773 -18.369 -10.986 1.00 82.25 109 PHE A O 1
ATOM 874 N N . CYS A 1 110 ? 27.434 -16.608 -12.216 1.00 85.12 110 CYS A N 1
ATOM 875 C CA . CYS A 1 110 ? 26.472 -16.800 -13.296 1.00 85.12 110 CYS A CA 1
ATOM 876 C C . CYS A 1 110 ? 27.154 -17.401 -14.527 1.00 85.12 110 CYS A C 1
ATOM 878 O O . CYS A 1 110 ? 28.151 -16.862 -15.013 1.00 85.12 110 CYS A O 1
ATOM 880 N N . PHE A 1 111 ? 26.580 -18.471 -15.064 1.00 89.25 111 PHE A N 1
ATOM 881 C CA . PHE A 1 111 ? 27.134 -19.232 -16.178 1.00 89.25 111 PHE A CA 1
ATOM 882 C C . PHE A 1 111 ? 26.086 -19.487 -17.268 1.00 89.25 111 PHE A C 1
ATOM 884 O O . PHE A 1 111 ? 24.896 -19.221 -17.079 1.00 89.25 111 PHE A O 1
ATOM 891 N N . ARG A 1 112 ? 26.531 -19.970 -18.434 1.00 88.19 112 ARG A N 1
ATOM 892 C CA . ARG A 1 112 ? 25.662 -20.204 -19.596 1.00 88.19 112 ARG A CA 1
ATOM 893 C C . ARG A 1 112 ? 25.389 -21.687 -19.780 1.00 88.19 112 ARG A C 1
ATOM 895 O O . ARG A 1 112 ? 26.304 -22.441 -20.096 1.00 88.19 112 ARG A O 1
ATOM 902 N N . LEU A 1 113 ? 24.131 -22.081 -19.648 1.00 85.50 113 LEU A N 1
ATOM 903 C CA . LEU A 1 113 ? 23.667 -23.413 -20.004 1.00 85.50 113 LEU A CA 1
ATOM 904 C C . LEU A 1 113 ? 23.283 -23.431 -21.492 1.00 85.50 113 LEU A C 1
ATOM 906 O O . LEU A 1 113 ? 22.342 -22.760 -21.926 1.00 85.50 113 LEU A O 1
ATOM 910 N N . VAL A 1 114 ? 24.062 -24.185 -22.262 1.00 82.81 114 VAL A N 1
ATOM 911 C CA . VAL A 1 114 ? 23.980 -24.395 -23.713 1.00 82.81 114 VAL A CA 1
ATOM 912 C C . VAL A 1 114 ? 23.743 -25.883 -24.000 1.00 82.81 114 VAL A C 1
ATOM 914 O O . VAL A 1 114 ? 23.847 -26.709 -23.101 1.00 82.81 114 VAL A O 1
ATOM 917 N N . GLY A 1 115 ? 23.386 -26.250 -25.234 1.00 71.12 115 GLY A N 1
ATOM 918 C CA . GLY A 1 115 ? 23.265 -27.670 -25.608 1.00 71.12 115 GLY A CA 1
ATOM 919 C C . GLY A 1 115 ? 22.149 -28.439 -24.881 1.00 71.12 115 GLY A C 1
ATOM 920 O O . GLY A 1 115 ? 22.223 -29.654 -24.762 1.00 71.12 115 GLY A O 1
ATOM 921 N N . TYR A 1 116 ? 21.107 -27.747 -24.411 1.00 70.00 116 TYR A N 1
ATOM 922 C CA . TYR A 1 116 ? 19.992 -28.311 -23.634 1.00 70.00 116 TYR A CA 1
ATOM 923 C C . TYR A 1 116 ? 18.910 -29.035 -24.462 1.00 70.00 116 TYR A C 1
ATOM 925 O O . TYR A 1 116 ? 17.872 -29.434 -23.936 1.00 70.00 116 TYR A O 1
ATOM 933 N N . GLY A 1 117 ? 19.135 -29.224 -25.765 1.00 68.69 117 GLY A N 1
ATOM 934 C CA . GLY A 1 117 ? 18.198 -29.914 -26.654 1.00 68.69 117 GLY A CA 1
ATOM 935 C C . GLY A 1 117 ? 16.803 -29.275 -26.676 1.00 68.69 117 GLY A C 1
ATOM 936 O O . GLY A 1 117 ? 16.674 -28.055 -26.734 1.00 68.69 117 GLY A O 1
ATOM 937 N N . ASN A 1 118 ? 15.762 -30.116 -26.631 1.00 62.41 118 ASN A N 1
ATOM 938 C CA . ASN A 1 118 ? 14.352 -29.698 -26.585 1.00 62.41 118 ASN A CA 1
ATOM 939 C C . ASN A 1 118 ? 13.813 -29.544 -25.149 1.00 62.41 118 ASN A C 1
ATOM 941 O O . ASN A 1 118 ? 12.613 -29.327 -24.965 1.00 62.41 118 ASN A O 1
ATOM 945 N N . GLU A 1 119 ? 14.658 -29.704 -24.126 1.00 65.31 119 GLU A N 1
ATOM 946 C CA . GLU A 1 119 ? 14.223 -29.586 -22.737 1.00 65.31 119 GLU A CA 1
ATOM 947 C C . GLU A 1 119 ? 14.006 -28.119 -22.365 1.00 65.31 119 GLU A C 1
ATOM 949 O O . GLU A 1 119 ? 14.836 -27.247 -22.630 1.00 65.31 119 GLU A O 1
ATOM 954 N N . LYS A 1 120 ? 12.861 -27.840 -21.736 1.00 68.06 120 LYS A N 1
ATOM 955 C CA . LYS A 1 120 ? 12.507 -26.501 -21.274 1.00 68.06 120 LYS A CA 1
ATOM 956 C C . LYS A 1 120 ? 12.713 -26.412 -19.770 1.00 68.06 120 LYS A C 1
ATOM 958 O O . LYS A 1 120 ? 11.995 -27.051 -19.007 1.00 68.06 120 LYS A O 1
ATOM 963 N N . TYR A 1 121 ? 13.650 -25.567 -19.353 1.00 72.50 121 TYR A N 1
ATOM 964 C CA . TYR A 1 121 ? 13.883 -25.271 -17.942 1.00 72.50 121 TYR A CA 1
ATOM 965 C C . TYR A 1 121 ? 13.171 -23.987 -17.498 1.00 72.50 121 TYR A C 1
ATOM 967 O O . TYR A 1 121 ? 12.937 -23.062 -18.288 1.00 72.50 121 TYR A O 1
ATOM 975 N N . TYR A 1 122 ? 12.824 -23.909 -16.216 1.00 69.94 122 TYR A N 1
ATOM 976 C CA . TYR A 1 122 ? 12.073 -22.799 -15.630 1.00 69.94 122 TYR A CA 1
ATOM 977 C C . TYR A 1 122 ? 12.904 -21.998 -14.633 1.00 69.94 122 TYR A C 1
ATOM 979 O O . TYR A 1 122 ? 13.772 -22.535 -13.955 1.00 69.94 122 TYR A O 1
ATOM 987 N N . ASN A 1 123 ? 12.620 -20.699 -14.507 1.00 69.50 123 ASN A N 1
ATOM 988 C CA . ASN A 1 123 ? 13.292 -19.857 -13.515 1.00 69.50 123 ASN A CA 1
ATOM 989 C C . ASN A 1 123 ? 13.188 -20.476 -12.113 1.00 69.50 123 ASN A C 1
ATOM 991 O O . ASN A 1 123 ? 12.098 -20.837 -11.665 1.00 69.50 123 ASN A O 1
ATOM 995 N N . ARG A 1 124 ? 14.326 -20.507 -11.414 1.00 66.06 124 ARG 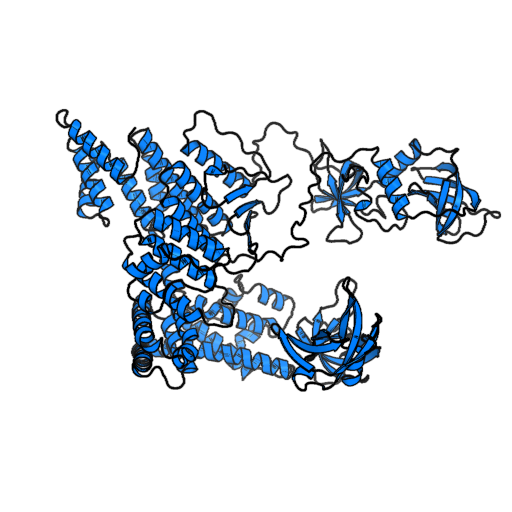A N 1
ATOM 996 C CA . ARG A 1 124 ? 14.590 -21.135 -10.110 1.00 66.06 124 ARG A CA 1
ATOM 997 C C . ARG A 1 124 ? 14.695 -22.658 -10.094 1.00 66.06 124 ARG A C 1
ATOM 999 O O . ARG A 1 124 ? 15.040 -23.179 -9.042 1.00 66.06 124 ARG A O 1
ATOM 1006 N N . GLN A 1 125 ? 14.474 -23.345 -11.212 1.00 71.50 125 GLN A N 1
ATOM 1007 C CA . GLN A 1 125 ? 14.720 -24.783 -11.310 1.00 71.50 125 GLN A CA 1
ATOM 1008 C C . GLN A 1 125 ? 16.213 -25.077 -11.135 1.00 71.50 125 GLN A C 1
ATOM 1010 O O . GLN A 1 125 ? 17.046 -24.401 -11.741 1.00 71.50 125 GLN A O 1
ATOM 1015 N N . MET A 1 126 ? 16.550 -26.077 -10.324 1.00 71.00 126 MET A N 1
ATOM 1016 C CA . MET A 1 126 ? 17.902 -26.628 -10.275 1.00 71.00 126 MET A CA 1
ATOM 1017 C C . MET A 1 126 ? 18.107 -27.585 -11.452 1.00 71.00 126 MET A C 1
ATOM 1019 O O . MET A 1 126 ? 17.256 -28.426 -11.731 1.00 71.00 126 MET A O 1
ATOM 1023 N N . VAL A 1 127 ? 19.227 -27.446 -12.151 1.00 75.56 127 VAL A N 1
ATOM 1024 C CA . VAL A 1 127 ? 19.631 -28.296 -13.271 1.00 75.56 127 VAL A CA 1
ATOM 1025 C C . VAL A 1 127 ? 21.042 -28.784 -12.996 1.00 75.56 127 VAL A C 1
ATOM 1027 O O . VAL A 1 127 ? 21.925 -28.004 -12.634 1.00 75.56 127 VAL A O 1
ATOM 1030 N N . ARG A 1 128 ? 21.252 -30.088 -13.158 1.00 79.56 128 ARG A N 1
ATOM 1031 C CA . ARG A 1 128 ? 22.571 -30.695 -13.022 1.00 79.56 128 ARG A CA 1
ATOM 1032 C C . ARG A 1 128 ? 23.325 -30.555 -14.332 1.00 79.56 128 ARG A C 1
ATOM 1034 O O . ARG A 1 128 ? 22.945 -31.157 -15.337 1.00 79.56 128 ARG A O 1
ATOM 1041 N N . CYS A 1 129 ? 24.393 -29.773 -14.318 1.00 83.62 129 CYS A N 1
ATOM 1042 C CA . CYS A 1 129 ? 25.117 -29.403 -15.525 1.00 83.62 129 CYS A CA 1
ATOM 1043 C C . CYS A 1 129 ? 26.556 -29.907 -15.471 1.00 83.62 129 CYS A C 1
ATOM 1045 O O . CYS A 1 129 ? 27.197 -29.901 -14.418 1.00 83.62 129 CYS A O 1
ATOM 1047 N N . ARG A 1 130 ? 27.075 -30.310 -16.629 1.00 85.62 130 ARG A N 1
ATOM 1048 C CA . ARG A 1 130 ? 28.489 -30.588 -16.855 1.00 85.62 130 ARG A CA 1
ATOM 1049 C C . ARG A 1 130 ? 29.142 -29.371 -17.492 1.00 85.62 130 ARG A C 1
ATOM 1051 O O . ARG A 1 130 ? 28.659 -28.869 -18.503 1.00 85.62 130 ARG A O 1
ATOM 1058 N N . ILE A 1 131 ? 30.257 -28.920 -16.934 1.00 87.81 131 ILE A N 1
ATOM 1059 C CA . ILE A 1 131 ? 31.027 -27.808 -17.490 1.00 87.81 131 ILE A CA 1
ATOM 1060 C C . ILE A 1 131 ? 31.765 -28.284 -18.741 1.00 87.81 131 ILE A C 1
ATOM 1062 O O . ILE A 1 131 ? 32.618 -29.168 -18.667 1.00 87.81 131 ILE A O 1
ATOM 1066 N N . THR A 1 132 ? 31.456 -27.685 -19.889 1.00 86.12 132 THR A N 1
ATOM 1067 C CA . THR A 1 132 ? 32.030 -28.056 -21.192 1.00 86.12 132 THR A CA 1
ATOM 1068 C C . THR A 1 132 ? 33.129 -27.101 -21.631 1.00 86.12 132 THR A C 1
ATOM 1070 O O . THR A 1 132 ? 34.047 -27.502 -22.345 1.00 86.12 132 THR A O 1
ATOM 1073 N N . TYR A 1 133 ? 33.077 -25.845 -21.184 1.00 86.31 133 TYR A N 1
ATOM 1074 C CA . TYR A 1 133 ? 34.024 -24.819 -21.600 1.00 86.31 133 TYR A CA 1
ATOM 1075 C C . TYR A 1 133 ? 34.269 -23.794 -20.495 1.00 86.31 133 TYR A C 1
ATOM 1077 O O . TYR A 1 133 ? 33.329 -23.287 -19.886 1.00 86.31 133 TYR A O 1
ATOM 1085 N N . ILE A 1 134 ? 35.538 -23.446 -20.275 1.00 86.25 134 ILE A N 1
ATOM 1086 C CA . ILE A 1 134 ? 35.962 -22.358 -19.388 1.00 86.25 134 ILE A CA 1
ATOM 1087 C C . ILE A 1 134 ? 36.995 -21.511 -20.137 1.00 86.25 134 ILE A C 1
ATOM 1089 O O . ILE A 1 134 ? 38.042 -22.012 -20.541 1.00 86.25 134 ILE A O 1
ATOM 1093 N N . ASN A 1 135 ? 36.725 -20.215 -20.290 1.00 81.56 135 ASN A N 1
ATOM 1094 C CA . ASN A 1 135 ? 37.696 -19.227 -20.751 1.00 81.56 135 ASN A CA 1
ATOM 1095 C C . ASN A 1 135 ? 37.510 -17.914 -19.987 1.00 81.56 135 ASN A C 1
ATOM 1097 O O . ASN A 1 135 ? 36.536 -17.184 -20.198 1.00 81.56 135 ASN A O 1
ATOM 1101 N N . MET A 1 136 ? 38.465 -17.606 -19.109 1.00 81.06 136 MET A N 1
ATOM 1102 C CA . MET A 1 136 ? 38.412 -16.462 -18.199 1.00 81.06 136 MET A CA 1
ATOM 1103 C C . MET A 1 136 ? 37.115 -16.475 -17.371 1.00 81.06 136 MET A C 1
ATOM 1105 O O . MET A 1 136 ? 36.953 -17.320 -16.499 1.00 81.06 136 MET A O 1
ATOM 1109 N N . VAL A 1 137 ? 36.182 -15.561 -17.648 1.00 80.44 137 VAL A N 1
ATOM 1110 C CA . VAL A 1 137 ? 34.885 -15.453 -16.953 1.00 80.44 137 VAL A CA 1
ATOM 1111 C C . VAL A 1 137 ? 33.762 -16.165 -17.725 1.00 80.44 137 VAL A C 1
ATOM 1113 O O . VAL A 1 137 ? 32.658 -16.338 -17.217 1.00 80.44 137 VAL A O 1
ATOM 1116 N N . ARG A 1 138 ? 34.016 -16.590 -18.970 1.00 83.19 138 ARG A N 1
ATOM 1117 C CA . ARG A 1 138 ? 33.036 -17.303 -19.793 1.00 83.19 138 ARG A CA 1
ATOM 1118 C C . ARG A 1 138 ? 33.082 -18.790 -19.461 1.00 83.19 138 ARG A C 1
ATOM 1120 O O . ARG A 1 138 ? 34.014 -19.477 -19.868 1.00 83.19 138 ARG A O 1
ATOM 1127 N N . VAL A 1 139 ? 32.047 -19.265 -18.778 1.00 85.62 139 VAL A N 1
ATOM 1128 C CA . VAL A 1 139 ? 31.813 -20.691 -18.527 1.00 85.62 139 VAL A CA 1
ATOM 1129 C C . VAL A 1 139 ? 30.551 -21.121 -19.262 1.00 85.62 139 VAL A C 1
ATOM 1131 O O . VAL A 1 139 ? 29.499 -20.487 -19.120 1.00 85.62 139 VAL A O 1
ATOM 1134 N N . GLU A 1 140 ? 30.672 -22.182 -20.051 1.00 88.50 140 GLU A N 1
ATOM 1135 C CA . GLU A 1 140 ? 29.553 -22.842 -20.719 1.00 88.50 140 GLU A CA 1
ATOM 1136 C C . GLU A 1 140 ? 29.414 -24.268 -20.198 1.00 88.50 140 GLU A C 1
ATOM 1138 O O . GLU A 1 140 ? 30.394 -24.924 -19.832 1.00 88.50 140 GLU A O 1
ATOM 1143 N N . MET A 1 141 ? 28.172 -24.723 -20.125 1.00 87.75 141 MET A N 1
ATOM 1144 C CA . MET A 1 141 ? 27.815 -26.021 -19.575 1.00 87.75 141 MET A CA 1
ATOM 1145 C C . MET A 1 141 ? 26.645 -26.624 -20.340 1.00 87.75 141 MET A C 1
ATOM 1147 O O . MET A 1 141 ? 25.851 -25.892 -20.924 1.00 87.75 141 MET A O 1
ATOM 1151 N N . GLU A 1 142 ? 26.529 -27.942 -20.294 1.00 85.81 142 GLU A N 1
ATOM 1152 C CA . GLU A 1 142 ? 25.425 -28.712 -20.870 1.00 85.81 142 GLU A CA 1
ATOM 1153 C C . GLU A 1 142 ? 24.715 -29.525 -19.776 1.00 85.81 142 GLU A C 1
ATOM 1155 O O . GLU A 1 142 ? 25.338 -29.825 -18.750 1.00 85.81 142 GLU A O 1
ATOM 1160 N N . PRO A 1 143 ? 23.434 -29.902 -19.939 1.00 82.06 143 PRO A N 1
ATOM 1161 C CA . PRO A 1 143 ? 22.785 -30.815 -19.003 1.00 82.06 143 PRO A CA 1
ATOM 1162 C C . PRO A 1 143 ? 23.533 -32.152 -18.935 1.00 82.06 143 PRO A C 1
ATOM 1164 O O . PRO A 1 143 ? 23.873 -32.747 -19.957 1.00 82.06 143 PRO A O 1
ATOM 1167 N N . ALA A 1 144 ? 23.803 -32.648 -17.727 1.00 76.31 144 ALA A N 1
ATOM 1168 C CA . ALA A 1 144 ? 24.550 -33.889 -17.553 1.00 76.31 144 ALA A CA 1
ATOM 1169 C C . ALA A 1 144 ? 23.682 -35.119 -17.899 1.00 76.31 144 ALA A C 1
ATOM 1171 O O . ALA A 1 144 ? 22.895 -35.593 -17.080 1.00 76.31 144 ALA A O 1
ATOM 1172 N N . THR A 1 145 ? 23.848 -35.681 -19.100 1.00 61.84 145 THR A N 1
ATOM 1173 C CA . THR A 1 145 ? 23.182 -36.930 -19.519 1.00 61.84 145 THR A CA 1
ATOM 1174 C C . THR A 1 145 ? 23.680 -38.143 -18.723 1.00 61.84 145 THR A C 1
ATOM 1176 O O . THR A 1 145 ? 24.889 -38.364 -18.623 1.00 61.84 145 THR A O 1
ATOM 1179 N N . GLY A 1 146 ? 22.754 -38.957 -18.195 1.00 51.91 146 GLY A N 1
ATOM 1180 C CA . GLY A 1 146 ? 23.052 -40.195 -17.450 1.00 51.91 146 GLY A CA 1
ATOM 1181 C C . GLY A 1 146 ? 23.251 -40.026 -15.936 1.00 51.91 146 GLY A C 1
ATOM 1182 O O . GLY A 1 146 ? 23.519 -41.005 -15.242 1.00 51.91 146 GLY A O 1
ATOM 1183 N N . CYS A 1 147 ? 23.107 -38.810 -15.403 1.00 50.31 147 CYS A N 1
ATOM 1184 C CA . CYS A 1 147 ? 23.072 -38.553 -13.963 1.00 50.31 147 CYS A CA 1
ATOM 1185 C C . CYS A 1 147 ? 21.635 -38.653 -13.418 1.00 50.31 147 CYS A C 1
ATOM 1187 O O . CYS A 1 147 ? 20.671 -38.518 -14.169 1.00 50.31 147 CYS A O 1
ATOM 1189 N N . LYS A 1 148 ? 21.479 -38.883 -12.103 1.00 50.50 148 LYS A N 1
ATOM 1190 C CA . LYS A 1 148 ? 20.166 -38.863 -11.431 1.00 50.50 148 LYS A CA 1
ATOM 1191 C C . LYS A 1 148 ? 19.498 -37.513 -11.732 1.00 50.50 148 LYS A C 1
ATOM 1193 O O . LYS A 1 148 ? 20.059 -36.480 -11.368 1.00 50.50 148 LYS A O 1
ATOM 1198 N N . VAL A 1 149 ? 18.371 -37.531 -12.448 1.00 56.38 149 VAL A N 1
ATOM 1199 C CA . VAL A 1 149 ? 17.658 -36.311 -12.850 1.00 56.38 149 VAL A CA 1
ATOM 1200 C C . VAL A 1 149 ? 17.152 -35.636 -11.583 1.00 56.38 149 VAL A C 1
ATOM 1202 O O . VAL A 1 149 ? 16.422 -36.250 -10.807 1.00 56.38 149 VAL A O 1
ATOM 1205 N N . VAL A 1 150 ? 17.585 -34.398 -11.363 1.00 61.72 150 VAL A N 1
ATOM 1206 C CA . VAL A 1 150 ? 17.138 -33.582 -10.240 1.00 61.72 150 VAL A CA 1
ATOM 1207 C C . VAL A 1 150 ? 15.995 -32.704 -10.735 1.00 61.72 150 VAL A C 1
ATOM 1209 O O . VAL A 1 150 ? 16.211 -31.828 -11.569 1.00 61.72 150 VAL A O 1
ATOM 1212 N N . TYR A 1 151 ? 14.772 -32.969 -10.286 1.00 68.75 151 TYR A N 1
ATOM 1213 C CA . TYR A 1 151 ? 13.593 -32.178 -10.632 1.00 68.75 151 TYR A CA 1
ATOM 1214 C C . TYR A 1 151 ? 12.482 -32.354 -9.597 1.00 68.75 151 TYR A C 1
ATOM 1216 O O . TYR A 1 151 ? 12.427 -33.340 -8.865 1.00 68.75 151 TYR A O 1
ATOM 1224 N N . ILE A 1 152 ? 11.569 -31.387 -9.564 1.00 78.38 152 ILE A N 1
ATOM 1225 C CA . ILE A 1 152 ? 10.327 -31.474 -8.796 1.00 78.38 152 ILE A CA 1
ATOM 1226 C C . ILE A 1 152 ? 9.223 -31.917 -9.766 1.00 78.38 152 ILE A C 1
ATOM 1228 O O . ILE A 1 152 ? 9.047 -31.263 -10.801 1.00 78.38 152 ILE A O 1
ATOM 1232 N N . PRO A 1 153 ? 8.489 -33.010 -9.485 1.00 81.75 153 PRO A N 1
ATOM 1233 C CA . PRO A 1 153 ? 7.423 -33.480 -10.353 1.00 81.75 153 PRO A CA 1
ATOM 1234 C C . PRO A 1 153 ? 6.269 -32.474 -10.383 1.00 81.75 153 PRO A C 1
ATOM 1236 O O . PRO A 1 153 ? 5.930 -31.835 -9.385 1.00 81.75 153 PRO A O 1
ATOM 1239 N N . PHE A 1 154 ? 5.636 -32.341 -11.546 1.00 83.75 154 PHE A N 1
ATOM 1240 C CA . PHE A 1 154 ? 4.433 -31.531 -11.673 1.00 83.75 154 PHE A CA 1
ATOM 1241 C C . PHE A 1 154 ? 3.241 -32.290 -11.087 1.00 83.75 154 PHE A C 1
ATOM 1243 O O . PHE A 1 154 ? 2.847 -33.334 -11.602 1.00 83.75 154 PHE A O 1
ATOM 1250 N N . TYR A 1 155 ? 2.668 -31.763 -10.009 1.00 89.75 155 TYR A N 1
ATOM 1251 C CA . TYR A 1 155 ? 1.389 -32.229 -9.480 1.00 89.75 155 TYR A CA 1
ATOM 1252 C C . TYR A 1 155 ? 0.280 -31.400 -10.113 1.00 89.75 155 TYR A C 1
ATOM 1254 O O . TYR A 1 155 ? 0.366 -30.174 -10.114 1.00 89.75 155 TYR A O 1
ATOM 1262 N N . ASP A 1 156 ? -0.754 -32.039 -10.650 1.00 88.12 156 ASP A N 1
ATOM 1263 C CA . ASP A 1 156 ? -1.964 -31.330 -11.051 1.00 88.12 156 ASP A CA 1
ATOM 1264 C C . ASP A 1 156 ? -2.860 -31.028 -9.833 1.00 88.12 156 ASP A C 1
ATOM 1266 O O . ASP A 1 156 ? -2.523 -31.341 -8.686 1.00 88.12 156 ASP A O 1
ATOM 1270 N N . VAL A 1 157 ? -3.992 -30.354 -10.064 1.00 89.31 157 VAL A N 1
ATOM 1271 C CA . VAL A 1 157 ? -4.917 -29.984 -8.981 1.00 89.31 157 VAL A CA 1
ATOM 1272 C C . VAL A 1 157 ? -5.460 -31.229 -8.276 1.00 89.31 157 VAL A C 1
ATOM 1274 O O . VAL A 1 157 ? -5.546 -31.234 -7.053 1.00 89.31 157 VAL A O 1
ATOM 1277 N N . GLU A 1 158 ? -5.757 -32.300 -9.009 1.00 89.19 158 GLU A N 1
ATOM 1278 C CA . GLU A 1 158 ? -6.291 -33.534 -8.426 1.00 89.19 158 GLU A CA 1
ATOM 1279 C C . GLU A 1 158 ? -5.240 -34.267 -7.586 1.00 89.19 158 GLU A C 1
ATOM 1281 O O . GLU A 1 158 ? -5.539 -34.744 -6.491 1.00 89.19 158 GLU A O 1
ATOM 1286 N N . LYS A 1 159 ? -3.976 -34.280 -8.022 1.00 88.75 159 LYS A N 1
ATOM 1287 C CA . LYS A 1 159 ? -2.867 -34.833 -7.246 1.00 88.75 159 LYS A CA 1
ATOM 1288 C C . LYS A 1 159 ? -2.619 -34.031 -5.970 1.00 88.75 159 LYS A C 1
ATOM 1290 O O . LYS A 1 159 ? -2.388 -34.641 -4.930 1.00 88.75 159 LYS A O 1
ATOM 1295 N N . LEU A 1 160 ? -2.724 -32.700 -6.014 1.00 89.75 160 LEU A N 1
ATOM 1296 C CA . LEU A 1 160 ? -2.657 -31.857 -4.814 1.00 89.75 160 LEU A CA 1
ATOM 1297 C C . LEU A 1 160 ? -3.797 -32.173 -3.837 1.00 89.75 160 LEU A C 1
ATOM 1299 O O . LEU A 1 160 ? -3.546 -32.337 -2.648 1.00 89.75 160 LEU A O 1
ATOM 1303 N N . LEU A 1 161 ? -5.031 -32.274 -4.334 1.00 89.12 161 LEU A N 1
ATOM 1304 C CA . LEU A 1 161 ? -6.206 -32.583 -3.515 1.00 89.12 161 LEU A CA 1
ATOM 1305 C C . LEU A 1 161 ? -6.143 -33.999 -2.927 1.00 89.12 161 LEU A C 1
ATOM 1307 O O . LEU A 1 161 ? -6.549 -34.207 -1.792 1.00 89.12 161 LEU A O 1
ATOM 1311 N N . SER A 1 162 ? -5.540 -34.961 -3.633 1.00 88.62 162 SER A N 1
ATOM 1312 C CA . SER A 1 162 ? -5.325 -36.319 -3.109 1.00 88.62 162 SER A CA 1
ATOM 1313 C C . SER A 1 162 ? -4.421 -36.378 -1.869 1.00 88.62 162 SER A C 1
ATOM 1315 O O . SER A 1 162 ? -4.402 -37.393 -1.175 1.00 88.62 162 SER A O 1
ATOM 1317 N N . LEU A 1 163 ? -3.686 -35.297 -1.570 1.00 88.81 163 LEU A N 1
ATOM 1318 C CA . LEU A 1 163 ? -2.900 -35.168 -0.343 1.00 88.81 163 LEU A CA 1
ATOM 1319 C C . LEU A 1 163 ? -3.763 -34.852 0.891 1.00 88.81 163 LEU A C 1
ATOM 1321 O O . LEU A 1 163 ? -3.226 -34.867 1.993 1.00 88.81 163 LEU A O 1
ATOM 1325 N N . ASP A 1 164 ? -5.068 -34.603 0.751 1.00 87.81 164 ASP A N 1
ATOM 1326 C CA . ASP A 1 164 ? -6.036 -34.640 1.856 1.00 87.81 164 ASP A CA 1
ATOM 1327 C C . ASP A 1 164 ? -7.010 -35.819 1.670 1.00 87.81 164 ASP A C 1
ATOM 1329 O O . ASP A 1 164 ? -8.126 -35.641 1.184 1.00 87.81 164 ASP A O 1
ATOM 1333 N N . PRO A 1 165 ? -6.608 -37.053 2.028 1.00 79.19 165 PRO A N 1
ATOM 1334 C CA . PRO A 1 165 ? -7.439 -38.238 1.804 1.00 79.19 165 PRO A CA 1
ATOM 1335 C C . PRO A 1 165 ? -8.734 -38.222 2.626 1.00 79.19 165 PRO A C 1
ATOM 1337 O O . PRO A 1 165 ? -9.711 -38.862 2.244 1.00 79.19 165 PRO A O 1
ATOM 1340 N N . ASP A 1 166 ? -8.743 -37.481 3.735 1.00 80.75 166 ASP A N 1
ATOM 1341 C CA . ASP A 1 166 ? -9.884 -37.368 4.641 1.00 80.75 166 ASP A CA 1
ATOM 1342 C C . ASP A 1 166 ? -10.973 -36.426 4.094 1.00 80.75 166 ASP A C 1
ATOM 1344 O O . ASP A 1 166 ? -12.068 -36.386 4.657 1.00 80.75 166 ASP A O 1
ATOM 1348 N N . ASN A 1 167 ? -10.687 -35.674 3.015 1.00 80.25 167 ASN A N 1
ATOM 1349 C CA . ASN A 1 167 ? -11.579 -34.675 2.413 1.00 80.25 167 ASN A CA 1
ATOM 1350 C C . ASN A 1 167 ? -12.194 -33.759 3.488 1.00 80.25 167 ASN A C 1
ATOM 1352 O O . ASN A 1 167 ? -13.415 -33.591 3.571 1.00 80.25 167 ASN A O 1
ATOM 1356 N N . ASN A 1 168 ? -11.341 -33.223 4.371 1.00 79.69 168 ASN A N 1
ATOM 1357 C CA . ASN A 1 168 ? -11.787 -32.478 5.550 1.00 79.69 168 ASN A CA 1
ATOM 1358 C C . ASN A 1 168 ? -12.589 -31.239 5.145 1.00 79.69 168 ASN A C 1
ATOM 1360 O O . ASN A 1 168 ? -13.578 -30.899 5.793 1.00 79.69 168 ASN A O 1
ATOM 1364 N N . ALA A 1 169 ? -12.150 -30.562 4.086 1.00 79.25 169 ALA A N 1
ATOM 1365 C CA . ALA A 1 169 ? -12.905 -29.548 3.377 1.00 79.25 169 ALA A CA 1
ATOM 1366 C C . ALA A 1 169 ? -13.246 -30.063 1.986 1.00 79.25 169 ALA A C 1
ATOM 1368 O O . ALA A 1 169 ? -12.412 -30.669 1.319 1.00 79.25 169 ALA A O 1
ATOM 1369 N N . ASP A 1 170 ? -14.452 -29.731 1.537 1.00 82.69 170 ASP A N 1
ATOM 1370 C CA . ASP A 1 170 ? -14.925 -30.077 0.206 1.00 82.69 170 ASP A CA 1
ATOM 1371 C C . ASP A 1 170 ? -13.914 -29.654 -0.877 1.00 82.69 170 ASP A C 1
ATOM 1373 O O . ASP A 1 170 ? -13.579 -28.474 -1.035 1.00 82.69 170 ASP A O 1
ATOM 1377 N N . HIS A 1 171 ? -13.421 -30.627 -1.640 1.00 83.81 171 HIS A N 1
ATOM 1378 C CA . HIS A 1 171 ? -12.514 -30.396 -2.757 1.00 83.81 171 HIS A CA 1
ATOM 1379 C C . HIS A 1 171 ? -13.082 -29.404 -3.786 1.00 83.81 171 HIS A C 1
ATOM 1381 O O . HIS A 1 171 ? -12.315 -28.619 -4.351 1.00 83.81 171 HIS A O 1
ATOM 1387 N N . ASP A 1 172 ? -14.401 -29.350 -3.996 1.00 83.50 172 ASP A N 1
ATOM 1388 C CA . ASP A 1 172 ? -15.021 -28.358 -4.884 1.00 83.50 172 ASP A CA 1
ATOM 1389 C C . ASP A 1 172 ? -14.908 -26.933 -4.336 1.00 83.50 172 ASP A C 1
ATOM 1391 O O . ASP A 1 172 ? -14.638 -25.988 -5.091 1.00 83.50 172 ASP A O 1
ATOM 1395 N N . LEU A 1 173 ? -15.005 -26.772 -3.015 1.00 82.81 173 LEU A N 1
ATOM 1396 C CA . LEU A 1 173 ? -14.734 -25.501 -2.351 1.00 82.81 173 LEU A CA 1
ATOM 1397 C C . LEU A 1 173 ? -13.273 -25.088 -2.560 1.00 82.81 173 LEU A C 1
ATOM 1399 O O . LEU A 1 173 ? -13.013 -23.942 -2.931 1.00 82.81 173 LEU A O 1
ATOM 1403 N N . ILE A 1 174 ? -12.315 -26.004 -2.387 1.00 83.88 174 ILE A N 1
ATOM 1404 C CA . ILE A 1 174 ? -10.889 -25.713 -2.609 1.00 83.88 174 ILE A CA 1
ATOM 1405 C C . ILE A 1 174 ? -10.647 -25.304 -4.071 1.00 83.88 174 ILE A C 1
ATOM 1407 O O . ILE A 1 174 ? -9.976 -24.298 -4.328 1.00 83.88 174 ILE A O 1
ATOM 1411 N N . ARG A 1 175 ? -11.257 -26.001 -5.041 1.00 85.62 175 ARG A N 1
ATOM 1412 C CA . ARG A 1 175 ? -11.202 -25.630 -6.468 1.00 85.62 175 ARG A CA 1
ATOM 1413 C C . ARG A 1 175 ? -11.743 -24.222 -6.707 1.00 85.62 175 ARG A C 1
ATOM 1415 O O . ARG A 1 175 ? -11.162 -23.467 -7.489 1.00 85.62 175 ARG A O 1
ATOM 1422 N N . HIS A 1 176 ? -12.835 -23.846 -6.044 1.00 84.25 176 HIS A N 1
ATOM 1423 C CA . HIS A 1 176 ? -13.385 -22.497 -6.144 1.00 84.25 176 HIS A CA 1
ATOM 1424 C C . HIS A 1 176 ? -12.448 -21.450 -5.523 1.00 84.25 176 HIS A C 1
ATOM 1426 O O . HIS A 1 176 ? -12.187 -20.418 -6.144 1.00 84.25 176 HIS A O 1
ATOM 1432 N N . LEU A 1 177 ? -11.866 -21.728 -4.353 1.00 83.75 177 LEU A N 1
ATOM 1433 C CA . LEU A 1 177 ? -10.918 -20.829 -3.687 1.00 83.75 177 LEU A CA 1
ATOM 1434 C C . LEU A 1 177 ? -9.681 -20.554 -4.551 1.00 83.75 177 LEU A C 1
ATOM 1436 O O . LEU A 1 177 ? -9.240 -19.408 -4.638 1.00 83.75 177 LEU A O 1
ATOM 1440 N N . LEU A 1 178 ? -9.169 -21.553 -5.276 1.00 85.69 178 LEU A N 1
ATOM 1441 C CA . LEU A 1 178 ? -8.043 -21.379 -6.203 1.00 85.69 178 LEU A CA 1
ATOM 1442 C C . LEU A 1 178 ? -8.351 -20.429 -7.379 1.00 85.69 178 LEU A C 1
ATOM 1444 O O . LEU A 1 178 ? -7.421 -19.926 -8.020 1.00 85.69 178 LEU A O 1
ATOM 1448 N N . LYS A 1 179 ? -9.628 -20.116 -7.652 1.00 86.19 179 LYS A N 1
ATOM 1449 C CA . LYS A 1 179 ? -10.051 -19.118 -8.657 1.00 86.19 179 LYS A CA 1
ATOM 1450 C C . LYS A 1 179 ? -10.005 -17.675 -8.139 1.00 86.19 179 LYS A C 1
ATOM 1452 O O . LYS A 1 179 ? -10.036 -16.744 -8.947 1.00 86.19 179 LYS A O 1
ATOM 1457 N N . LEU A 1 180 ? -9.823 -17.455 -6.835 1.00 84.00 180 LEU A N 1
ATOM 1458 C CA . LEU A 1 180 ? -9.746 -16.109 -6.257 1.00 84.00 180 LEU A CA 1
ATOM 1459 C C . LEU A 1 180 ? -8.531 -15.311 -6.776 1.00 84.00 180 LEU A C 1
ATOM 1461 O O . LEU A 1 180 ? -7.485 -15.901 -7.067 1.00 84.00 180 LEU A O 1
ATOM 1465 N N . PRO A 1 181 ? -8.612 -13.969 -6.881 1.00 82.44 181 PRO A N 1
ATOM 1466 C CA . PRO A 1 181 ? -7.519 -13.131 -7.390 1.00 82.44 181 PRO A CA 1
ATOM 1467 C C . PRO A 1 181 ? -6.185 -13.303 -6.650 1.00 82.44 181 PRO A C 1
ATOM 1469 O O . PRO A 1 181 ? -5.128 -13.224 -7.275 1.00 82.44 181 PRO A O 1
ATOM 1472 N N . ILE A 1 182 ? -6.220 -13.620 -5.351 1.00 82.69 182 ILE A N 1
ATOM 1473 C CA . ILE A 1 182 ? -5.023 -13.849 -4.523 1.00 82.69 182 ILE A CA 1
ATOM 1474 C C . ILE A 1 182 ? -4.115 -14.966 -5.071 1.00 82.69 182 ILE A C 1
ATOM 1476 O O . ILE A 1 182 ? -2.895 -14.905 -4.922 1.00 82.69 182 ILE A O 1
ATOM 1480 N N . PHE A 1 183 ? -4.681 -15.945 -5.786 1.00 88.06 183 PHE A N 1
ATOM 1481 C CA . PHE A 1 183 ? -3.945 -17.061 -6.387 1.00 88.06 183 PHE A CA 1
ATOM 1482 C C . PHE A 1 183 ? -3.544 -16.820 -7.847 1.00 88.06 183 PHE A C 1
ATOM 1484 O O . PHE A 1 183 ? -3.036 -17.732 -8.492 1.00 88.06 183 PHE A O 1
ATOM 1491 N N . LEU A 1 184 ? -3.712 -15.611 -8.399 1.00 84.75 184 LEU A N 1
ATOM 1492 C CA . LEU A 1 184 ? -3.401 -15.326 -9.807 1.00 84.75 184 LEU A CA 1
ATOM 1493 C C . LEU A 1 184 ? -1.950 -15.674 -10.178 1.00 84.75 184 LEU A C 1
ATOM 1495 O O . LEU A 1 184 ? -1.701 -16.229 -11.245 1.00 84.75 184 LEU A O 1
ATOM 1499 N N . THR A 1 185 ? -0.995 -15.414 -9.281 1.00 81.88 185 THR A N 1
ATOM 1500 C CA . THR A 1 185 ? 0.415 -15.784 -9.496 1.00 81.88 185 THR A CA 1
ATOM 1501 C C . THR A 1 185 ? 0.640 -17.297 -9.488 1.00 81.88 185 THR A C 1
ATOM 1503 O O . THR A 1 185 ? 1.438 -17.794 -10.280 1.00 81.88 185 THR A O 1
ATOM 1506 N N . ALA A 1 186 ? -0.071 -18.036 -8.633 1.00 87.00 186 ALA A N 1
ATOM 1507 C CA . ALA A 1 186 ? -0.017 -19.493 -8.593 1.00 87.00 186 ALA A CA 1
ATOM 1508 C C . ALA A 1 186 ? -0.684 -20.115 -9.831 1.00 87.00 186 ALA A C 1
ATOM 1510 O O . ALA A 1 186 ? -0.104 -21.003 -10.446 1.00 87.00 186 ALA A O 1
ATOM 1511 N N . ARG A 1 187 ? -1.841 -19.589 -10.260 1.00 88.69 187 ARG A N 1
ATOM 1512 C CA . ARG A 1 187 ? -2.534 -20.028 -11.482 1.00 88.69 187 ARG A CA 1
ATOM 1513 C C . ARG A 1 187 ? -1.707 -19.806 -12.741 1.00 88.69 187 ARG A C 1
ATOM 1515 O O . ARG A 1 187 ? -1.679 -20.682 -13.593 1.00 88.69 187 ARG A O 1
ATOM 1522 N N . LYS A 1 188 ? -1.007 -18.670 -12.850 1.00 79.00 188 LYS A N 1
ATOM 1523 C CA . LYS A 1 188 ? -0.058 -18.440 -13.952 1.00 79.00 188 LYS A CA 1
ATOM 1524 C C . LYS A 1 188 ? 1.000 -19.545 -13.991 1.00 79.00 188 LYS A C 1
ATOM 1526 O O . LYS A 1 188 ? 1.139 -20.200 -15.010 1.00 79.00 188 LYS A O 1
ATOM 1531 N N . ARG A 1 189 ? 1.634 -19.847 -12.850 1.00 81.62 189 ARG A N 1
ATOM 1532 C CA . ARG A 1 189 ? 2.622 -20.938 -12.749 1.00 81.62 189 ARG A CA 1
ATOM 1533 C C . ARG A 1 189 ? 2.049 -22.304 -13.124 1.00 81.62 189 ARG A C 1
ATOM 1535 O O . ARG A 1 189 ? 2.729 -23.056 -13.808 1.00 81.62 189 ARG A O 1
ATOM 1542 N N . TYR A 1 190 ? 0.825 -22.605 -12.697 1.00 84.81 190 TYR A N 1
ATOM 1543 C CA . TYR A 1 190 ? 0.133 -23.838 -13.072 1.00 84.81 190 TYR A CA 1
ATOM 1544 C C . TYR A 1 190 ? -0.068 -23.931 -14.593 1.00 84.81 190 TYR A C 1
ATOM 1546 O O . TYR A 1 190 ? 0.329 -24.921 -15.200 1.00 84.81 190 TYR A O 1
ATOM 1554 N N . ASN A 1 191 ? -0.596 -22.871 -15.216 1.00 80.25 191 ASN A N 1
ATOM 1555 C CA . ASN A 1 191 ? -0.817 -22.807 -16.666 1.00 80.25 191 ASN A CA 1
ATOM 1556 C C . ASN A 1 191 ? 0.494 -22.863 -17.471 1.00 80.25 191 ASN A C 1
ATOM 1558 O O . ASN A 1 191 ? 0.509 -23.389 -18.579 1.00 80.25 191 ASN A O 1
ATOM 1562 N N . ASP A 1 192 ? 1.593 -22.357 -16.905 1.00 72.88 192 ASP A N 1
ATOM 1563 C CA . ASP A 1 192 ? 2.932 -22.413 -17.503 1.00 72.88 192 ASP A CA 1
ATOM 1564 C C . ASP A 1 192 ? 3.602 -23.801 -17.362 1.00 72.88 192 ASP A C 1
ATOM 1566 O O . ASP A 1 192 ? 4.712 -24.009 -17.869 1.00 72.88 192 ASP A O 1
ATOM 1570 N N . GLY A 1 193 ? 2.963 -24.745 -16.654 1.00 70.38 193 GLY A N 1
ATOM 1571 C CA . GLY A 1 193 ? 3.501 -26.075 -16.348 1.00 70.38 193 GLY A CA 1
ATOM 1572 C C . GLY A 1 193 ? 4.599 -26.074 -15.279 1.00 70.38 193 GLY A C 1
ATOM 1573 O O . GLY A 1 193 ? 5.367 -27.026 -15.176 1.00 70.38 193 GLY A O 1
ATOM 1574 N N . ASN A 1 194 ? 4.720 -25.004 -14.487 1.00 75.94 194 ASN A N 1
ATOM 1575 C CA . ASN A 1 194 ? 5.766 -24.876 -13.476 1.00 75.94 194 ASN A CA 1
ATOM 1576 C C . ASN A 1 194 ? 5.393 -25.669 -12.205 1.00 75.94 194 ASN A C 1
ATOM 1578 O O . ASN A 1 194 ? 4.428 -25.287 -11.537 1.00 75.94 194 ASN A O 1
ATOM 1582 N N . PRO A 1 195 ? 6.170 -26.697 -11.801 1.00 80.81 195 PRO A N 1
ATOM 1583 C CA . PRO A 1 195 ? 5.844 -27.555 -10.656 1.00 80.81 195 PRO A CA 1
ATOM 1584 C C . PRO A 1 195 ? 5.768 -26.785 -9.328 1.00 80.81 195 PRO A C 1
ATOM 1586 O O . PRO A 1 195 ? 4.948 -27.105 -8.474 1.00 80.81 195 PRO A O 1
ATOM 1589 N N . LEU A 1 196 ? 6.504 -25.674 -9.187 1.00 85.56 196 LEU A N 1
ATOM 1590 C CA . LEU A 1 196 ? 6.516 -24.824 -7.987 1.00 85.56 196 LEU A CA 1
ATOM 1591 C C . LEU A 1 196 ? 5.208 -24.047 -7.749 1.00 85.56 196 LEU A C 1
ATOM 1593 O O . LEU A 1 196 ? 5.143 -23.204 -6.842 1.00 85.56 196 LEU A O 1
ATOM 1597 N N . TRP A 1 197 ? 4.172 -24.263 -8.562 1.00 88.50 197 TRP A N 1
ATOM 1598 C CA . TRP A 1 197 ? 2.845 -23.714 -8.309 1.00 88.50 197 TRP A CA 1
ATOM 1599 C C . TRP A 1 197 ? 2.269 -24.237 -6.982 1.00 88.50 197 TRP A C 1
ATOM 1601 O O . TRP A 1 197 ? 1.694 -23.434 -6.250 1.00 88.50 197 TRP A O 1
ATOM 1611 N N . VAL A 1 198 ? 2.518 -25.505 -6.613 1.00 91.06 198 VAL A N 1
ATOM 1612 C CA . VAL A 1 198 ? 2.052 -26.106 -5.345 1.00 91.06 198 VAL A CA 1
ATOM 1613 C C . VAL A 1 198 ? 2.618 -25.350 -4.145 1.00 91.06 198 VAL A C 1
ATOM 1615 O O . VAL A 1 198 ? 1.867 -24.836 -3.318 1.00 91.06 198 VAL A O 1
ATOM 1618 N N . ILE A 1 199 ? 3.944 -25.178 -4.094 1.00 90.88 199 ILE A N 1
ATOM 1619 C CA . ILE A 1 199 ? 4.605 -24.403 -3.032 1.00 90.88 199 ILE A CA 1
ATOM 1620 C C . ILE A 1 199 ? 4.084 -22.962 -3.005 1.00 90.88 199 ILE A C 1
ATOM 1622 O O . ILE A 1 199 ? 3.895 -22.387 -1.934 1.00 90.88 199 ILE A O 1
ATOM 1626 N N . LYS A 1 200 ? 3.803 -22.364 -4.173 1.00 90.44 200 LYS A N 1
ATOM 1627 C CA . LYS A 1 200 ? 3.255 -21.005 -4.235 1.00 90.44 200 LYS A CA 1
ATOM 1628 C C . LYS A 1 200 ? 1.832 -20.925 -3.675 1.00 90.44 200 LYS A C 1
ATOM 1630 O O . LYS A 1 200 ? 1.552 -19.960 -2.971 1.00 90.44 200 LYS A O 1
ATOM 1635 N N . VAL A 1 201 ? 0.967 -21.905 -3.947 1.00 91.94 201 VAL A N 1
ATOM 1636 C CA . VAL A 1 201 ? -0.378 -21.990 -3.352 1.00 91.94 201 VAL A CA 1
ATOM 1637 C C . VAL A 1 201 ? -0.275 -22.087 -1.836 1.00 91.94 201 VAL A C 1
ATOM 1639 O O . VAL A 1 201 ? -0.865 -21.260 -1.143 1.00 91.94 201 VAL A O 1
ATOM 1642 N N . LEU A 1 202 ? 0.518 -23.033 -1.326 1.00 93.00 202 LEU A N 1
ATOM 1643 C CA . LEU A 1 202 ? 0.674 -23.255 0.113 1.00 93.00 202 LEU A CA 1
ATOM 1644 C C . LEU A 1 202 ? 1.228 -22.009 0.810 1.00 93.00 202 LEU A C 1
ATOM 1646 O O . LEU A 1 202 ? 0.670 -21.544 1.801 1.00 93.00 202 LEU A O 1
ATOM 1650 N N . LYS A 1 203 ? 2.244 -21.374 0.218 1.00 92.38 203 LYS A N 1
ATOM 1651 C CA . LYS A 1 203 ? 2.782 -20.102 0.705 1.00 92.38 203 LYS A CA 1
ATOM 1652 C C . LYS A 1 203 ? 1.724 -19.000 0.749 1.00 92.38 203 LYS A C 1
ATOM 1654 O O . LYS A 1 203 ? 1.634 -18.285 1.741 1.00 92.38 203 LYS A O 1
ATOM 1659 N N . THR A 1 204 ? 0.912 -18.862 -0.299 1.00 89.88 204 THR A N 1
ATOM 1660 C CA . THR A 1 204 ? -0.162 -17.861 -0.337 1.00 89.88 204 THR A CA 1
ATOM 1661 C C . THR A 1 204 ? -1.226 -18.130 0.731 1.00 89.88 204 THR A C 1
ATOM 1663 O O . THR A 1 204 ? -1.701 -17.174 1.343 1.00 89.88 204 THR A O 1
ATOM 1666 N N . VAL A 1 205 ? -1.557 -19.392 1.024 1.00 88.62 205 VAL A N 1
ATOM 1667 C CA . VAL A 1 205 ? -2.436 -19.744 2.154 1.00 88.62 205 VAL A CA 1
ATOM 1668 C C . VAL A 1 205 ? -1.783 -19.368 3.485 1.00 88.62 205 VAL A C 1
ATOM 1670 O O . VAL A 1 205 ? -2.410 -18.685 4.287 1.00 88.62 205 VAL A O 1
ATOM 1673 N N . TYR A 1 206 ? -0.516 -19.729 3.705 1.00 87.69 206 TYR A N 1
ATOM 1674 C CA . TYR A 1 206 ? 0.227 -19.385 4.923 1.00 87.69 206 TYR A CA 1
ATOM 1675 C C . TYR A 1 206 ? 0.291 -17.870 5.188 1.00 87.69 206 TYR A C 1
ATOM 1677 O O . TYR A 1 206 ? 0.058 -17.429 6.317 1.00 87.69 206 TYR A O 1
ATOM 1685 N N . GLU A 1 207 ? 0.585 -17.076 4.153 1.00 84.62 207 GLU A N 1
ATOM 1686 C CA . GLU A 1 207 ? 0.680 -15.609 4.218 1.00 84.62 207 GLU A CA 1
ATOM 1687 C C . GLU A 1 207 ? -0.667 -14.956 4.564 1.00 84.62 207 GLU A C 1
ATOM 1689 O O . GLU A 1 207 ? -0.696 -13.931 5.241 1.00 84.62 207 GLU A O 1
ATOM 1694 N N . ASN A 1 208 ? -1.781 -15.567 4.150 1.00 80.06 208 ASN A N 1
ATOM 1695 C CA . ASN A 1 208 ? -3.130 -15.038 4.359 1.00 80.06 208 ASN A CA 1
ATOM 1696 C C . ASN A 1 208 ? -3.905 -15.765 5.468 1.00 80.06 208 ASN A C 1
ATOM 1698 O O . ASN A 1 208 ? -5.063 -15.423 5.709 1.00 80.06 208 ASN A O 1
ATOM 1702 N N . LEU A 1 209 ? -3.289 -16.724 6.167 1.00 77.06 209 LEU A N 1
ATOM 1703 C CA . LEU A 1 209 ? -3.957 -17.602 7.133 1.00 77.06 209 LEU A CA 1
ATOM 1704 C C . LEU A 1 209 ? -4.722 -16.808 8.197 1.00 77.06 209 LEU A C 1
ATOM 1706 O O . LEU A 1 209 ? -5.898 -17.054 8.435 1.00 77.06 209 LEU A O 1
ATOM 1710 N N . ASP A 1 210 ? -4.076 -15.788 8.763 1.00 68.62 210 ASP A N 1
ATOM 1711 C CA . ASP A 1 210 ? -4.648 -14.970 9.833 1.00 68.62 210 ASP A CA 1
ATOM 1712 C C . ASP A 1 210 ? -5.878 -14.178 9.331 1.00 68.62 210 ASP A C 1
ATOM 1714 O O . ASP A 1 210 ? -6.818 -13.973 10.086 1.00 68.62 210 ASP A O 1
ATOM 1718 N N . SER A 1 211 ? -5.928 -13.798 8.045 1.00 66.06 211 SER A N 1
ATOM 1719 C CA . SER A 1 211 ? -7.091 -13.131 7.428 1.00 66.06 211 SER A CA 1
ATOM 1720 C C . SER A 1 211 ? -8.217 -14.100 7.048 1.00 66.06 211 SER A C 1
ATOM 1722 O O . SER A 1 211 ? -9.392 -13.794 7.241 1.00 66.06 211 SER A O 1
ATOM 1724 N N . LEU A 1 212 ? -7.865 -15.298 6.567 1.00 65.19 212 LEU A N 1
ATOM 1725 C CA . LEU A 1 212 ? -8.813 -16.353 6.196 1.00 65.19 212 LEU A CA 1
ATOM 1726 C C . LEU A 1 212 ? -9.567 -16.877 7.428 1.00 65.19 212 LEU A C 1
ATOM 1728 O O . LEU A 1 212 ? -10.751 -17.207 7.351 1.00 65.19 212 LEU A O 1
ATOM 1732 N N . LEU A 1 213 ? -8.911 -16.870 8.591 1.00 64.31 213 LEU A N 1
ATOM 1733 C CA . LEU A 1 213 ? -9.494 -17.265 9.873 1.00 64.31 213 LEU A CA 1
ATOM 1734 C C . LEU A 1 213 ? -10.420 -16.209 10.498 1.00 64.31 213 LEU A C 1
ATOM 1736 O O . LEU A 1 213 ? -11.055 -16.504 11.510 1.00 64.31 213 LEU A O 1
ATOM 1740 N N . MET A 1 214 ? -10.583 -15.026 9.896 1.00 55.41 214 MET A N 1
ATOM 1741 C CA . MET A 1 214 ? -11.473 -13.959 10.392 1.00 55.41 214 MET A CA 1
ATOM 1742 C C . MET A 1 214 ? -12.903 -14.008 9.814 1.00 55.41 214 MET A C 1
ATOM 1744 O O . MET A 1 214 ? -13.738 -13.203 10.214 1.00 55.41 214 MET A O 1
ATOM 1748 N N . ALA A 1 215 ? -13.220 -14.945 8.908 1.00 54.44 215 ALA A N 1
ATOM 1749 C CA . ALA A 1 215 ? -14.571 -15.127 8.340 1.00 54.44 215 ALA A CA 1
ATOM 1750 C C . ALA A 1 215 ? -15.600 -15.648 9.377 1.00 54.44 215 ALA A C 1
ATOM 1752 O O . ALA A 1 215 ? -15.217 -16.164 10.414 1.00 54.44 215 ALA A O 1
ATOM 1753 N N . ASN A 1 216 ? -16.915 -15.568 9.154 1.00 54.72 216 ASN A N 1
ATOM 1754 C CA . ASN A 1 216 ? -17.892 -15.888 10.221 1.00 54.72 216 ASN A CA 1
ATOM 1755 C C . ASN A 1 216 ? -18.198 -17.389 10.434 1.00 54.72 216 ASN A C 1
ATOM 1757 O O . ASN A 1 216 ? -18.764 -17.743 11.464 1.00 54.72 216 ASN A O 1
ATOM 1761 N N . ASN A 1 217 ? -17.817 -18.290 9.519 1.00 70.44 217 ASN A N 1
ATOM 1762 C CA . ASN A 1 217 ? -18.154 -19.718 9.629 1.00 70.44 217 ASN A CA 1
ATOM 1763 C C . ASN A 1 217 ? -17.036 -20.518 10.329 1.00 70.44 217 ASN A C 1
ATOM 1765 O O . ASN A 1 217 ? -15.978 -20.735 9.741 1.00 70.44 217 ASN A O 1
ATOM 1769 N N . LYS A 1 218 ? -17.253 -20.938 11.585 1.00 70.75 218 LYS A N 1
ATOM 1770 C CA . LYS A 1 218 ? -16.257 -21.673 12.389 1.00 70.75 218 LYS A CA 1
ATOM 1771 C C . LYS A 1 218 ? -15.958 -23.062 11.813 1.00 70.75 218 LYS A C 1
ATOM 1773 O O . LYS A 1 218 ? -14.789 -23.392 11.654 1.00 70.75 218 LYS A O 1
ATOM 1778 N N . GLU A 1 219 ? -16.979 -23.839 11.464 1.00 74.38 219 GLU A N 1
ATOM 1779 C CA . GLU A 1 219 ? -16.833 -25.227 10.993 1.00 74.38 219 GLU A CA 1
ATOM 1780 C C . GLU A 1 219 ? -16.017 -25.306 9.701 1.00 74.38 219 GLU A C 1
ATOM 1782 O O . GLU A 1 219 ? -15.052 -26.066 9.607 1.00 74.38 219 GLU A O 1
ATOM 1787 N N . LEU A 1 220 ? -16.323 -24.423 8.748 1.00 76.38 220 LEU A N 1
ATOM 1788 C CA . LEU A 1 220 ? -15.604 -24.331 7.480 1.00 76.38 220 LEU A CA 1
ATOM 1789 C C . LEU A 1 220 ? -14.125 -23.949 7.672 1.00 76.38 220 LEU A C 1
ATOM 1791 O O . LEU A 1 220 ? -13.265 -24.436 6.942 1.00 76.38 220 LEU A O 1
ATOM 1795 N N . LYS A 1 221 ? -13.789 -23.127 8.678 1.00 76.94 221 LYS A N 1
ATOM 1796 C CA . LYS A 1 221 ? -12.382 -22.814 8.999 1.00 76.94 221 LYS A CA 1
ATOM 1797 C C . LYS A 1 221 ? -11.630 -24.027 9.512 1.00 76.94 221 LYS A C 1
ATOM 1799 O O . LYS A 1 221 ? -10.495 -24.241 9.098 1.00 76.94 221 LYS A O 1
ATOM 1804 N N . VAL A 1 222 ? -12.235 -24.781 10.433 1.00 82.19 222 VAL A N 1
ATOM 1805 C CA . VAL A 1 222 ? -11.595 -25.971 11.005 1.00 82.19 222 VAL A CA 1
ATOM 1806 C C . VAL A 1 222 ? -11.349 -26.993 9.900 1.00 82.19 222 VAL A C 1
ATOM 1808 O O . VAL A 1 222 ? -10.236 -27.498 9.782 1.00 82.19 222 VAL A O 1
ATOM 1811 N N . ALA A 1 223 ? -12.347 -27.224 9.046 1.00 84.25 223 ALA A N 1
ATOM 1812 C CA . ALA A 1 223 ? -12.239 -28.075 7.864 1.00 84.25 223 ALA A CA 1
ATOM 1813 C C . ALA A 1 223 ? -11.078 -27.653 6.945 1.00 84.25 223 ALA A C 1
ATOM 1815 O O . ALA A 1 223 ? -10.218 -28.471 6.607 1.00 84.25 223 ALA A O 1
ATOM 1816 N N . LEU A 1 224 ? -10.991 -26.365 6.592 1.00 86.56 224 LEU A N 1
ATOM 1817 C CA . LEU A 1 224 ? -9.921 -25.840 5.734 1.00 86.56 224 LEU A CA 1
ATOM 1818 C C . LEU A 1 224 ? -8.536 -25.921 6.393 1.00 86.56 224 LEU A C 1
ATOM 1820 O O . LEU A 1 224 ? -7.562 -26.246 5.715 1.00 86.56 224 LEU A O 1
ATOM 1824 N N . LEU A 1 225 ? -8.428 -25.661 7.700 1.00 87.88 225 LEU A N 1
ATOM 1825 C CA . LEU A 1 225 ? -7.171 -25.801 8.443 1.00 87.88 225 LEU A CA 1
ATOM 1826 C C . LEU A 1 225 ? -6.700 -27.252 8.502 1.00 87.88 225 LEU A C 1
ATOM 1828 O O . LEU A 1 225 ? -5.513 -27.503 8.302 1.00 87.88 225 LEU A O 1
ATOM 1832 N N . LYS A 1 226 ? -7.613 -28.198 8.751 1.00 89.56 226 LYS A N 1
ATOM 1833 C CA . LYS A 1 226 ? -7.312 -29.635 8.743 1.00 89.56 226 LYS A CA 1
ATOM 1834 C C . LYS A 1 226 ? -6.858 -30.093 7.361 1.00 89.56 226 LYS A C 1
ATOM 1836 O O . LYS A 1 226 ? -5.817 -30.732 7.261 1.00 89.56 226 LYS A O 1
ATOM 1841 N N . SER A 1 227 ? -7.553 -29.663 6.307 1.00 89.94 227 SER A N 1
ATOM 1842 C CA . SER A 1 227 ? -7.160 -29.953 4.920 1.00 89.94 227 SER A CA 1
ATOM 1843 C C . SER A 1 227 ? -5.767 -29.407 4.614 1.00 89.94 227 SER A C 1
ATOM 1845 O O . SER A 1 227 ? -4.902 -30.115 4.111 1.00 89.94 227 SER A O 1
ATOM 1847 N N . TYR A 1 228 ? -5.508 -28.146 4.973 1.00 92.12 228 TYR A N 1
ATOM 1848 C CA . TYR A 1 228 ? -4.208 -27.513 4.763 1.00 92.12 228 TYR A CA 1
ATOM 1849 C C . TYR A 1 228 ? -3.089 -28.216 5.544 1.00 92.12 228 TYR A C 1
ATOM 1851 O O . TYR A 1 228 ? -2.011 -28.451 5.000 1.00 92.12 228 TYR A O 1
ATOM 1859 N N . TYR A 1 229 ? -3.351 -28.599 6.796 1.00 92.62 229 TYR A N 1
ATOM 1860 C CA . TYR A 1 229 ? -2.427 -29.380 7.615 1.00 92.62 229 TYR A CA 1
ATOM 1861 C C . TYR A 1 229 ? -2.116 -30.740 6.981 1.00 92.62 229 TYR A C 1
ATOM 1863 O O . TYR A 1 229 ? -0.944 -31.094 6.855 1.00 92.62 229 TYR A O 1
ATOM 1871 N N . ASN A 1 230 ? -3.142 -31.467 6.534 1.00 92.44 230 ASN A N 1
ATOM 1872 C CA . ASN A 1 230 ? -2.996 -32.767 5.886 1.00 92.44 230 ASN A CA 1
ATOM 1873 C C . ASN A 1 230 ? -2.213 -32.666 4.578 1.00 92.44 230 ASN A C 1
ATOM 1875 O O . ASN A 1 230 ? -1.281 -33.441 4.383 1.00 92.44 230 ASN A O 1
ATOM 1879 N N . ILE A 1 231 ? -2.502 -31.669 3.734 1.00 93.12 231 ILE A N 1
ATOM 1880 C CA . ILE A 1 231 ? -1.746 -31.435 2.498 1.00 93.12 231 ILE A CA 1
ATOM 1881 C C . ILE A 1 231 ? -0.274 -31.158 2.818 1.00 93.12 231 ILE A C 1
ATOM 1883 O O . ILE A 1 231 ? 0.597 -31.776 2.213 1.00 93.12 231 ILE A O 1
ATOM 1887 N N . LEU A 1 232 ? 0.031 -30.276 3.779 1.00 93.62 232 LEU A N 1
ATOM 1888 C CA . LEU A 1 232 ? 1.416 -29.990 4.180 1.00 93.62 232 LEU A CA 1
ATOM 1889 C C . LEU A 1 232 ? 2.132 -31.240 4.701 1.00 93.62 232 LEU A C 1
ATOM 1891 O O . LEU A 1 232 ? 3.262 -31.517 4.298 1.00 93.62 232 LEU A O 1
ATOM 1895 N N . LYS A 1 233 ? 1.472 -31.990 5.587 1.00 94.06 233 LYS A N 1
ATOM 1896 C CA . LYS A 1 233 ? 2.008 -33.209 6.190 1.00 94.06 233 LYS A CA 1
ATOM 1897 C C . LYS A 1 233 ? 2.265 -34.276 5.131 1.00 94.06 233 LYS A C 1
ATOM 1899 O O . LYS A 1 233 ? 3.366 -34.804 5.054 1.00 94.06 233 LYS A O 1
ATOM 1904 N N . ASN A 1 234 ? 1.280 -34.562 4.285 1.00 92.56 234 ASN A N 1
ATOM 1905 C CA . ASN A 1 234 ? 1.386 -35.601 3.268 1.00 92.56 234 ASN A CA 1
ATOM 1906 C C . ASN A 1 234 ? 2.340 -35.208 2.141 1.00 92.56 234 ASN A C 1
ATOM 1908 O O . ASN A 1 234 ? 3.014 -36.081 1.610 1.00 92.56 234 ASN A O 1
ATOM 1912 N N . LEU A 1 235 ? 2.485 -33.918 1.823 1.00 91.88 235 LEU A N 1
ATOM 1913 C CA . LEU A 1 235 ? 3.527 -33.456 0.905 1.00 91.88 235 LEU A CA 1
ATOM 1914 C C . LEU A 1 235 ? 4.935 -33.730 1.464 1.00 91.88 235 LEU A C 1
ATOM 1916 O O . LEU A 1 235 ? 5.823 -34.110 0.706 1.00 91.88 235 LEU A O 1
ATOM 1920 N N . LEU A 1 236 ? 5.132 -33.558 2.776 1.00 90.44 236 LEU A N 1
ATOM 1921 C CA . LEU A 1 236 ? 6.412 -33.793 3.451 1.00 90.44 236 LEU A CA 1
ATOM 1922 C C . LEU A 1 236 ? 6.721 -35.275 3.691 1.00 90.44 236 LEU A C 1
ATOM 1924 O O . LEU A 1 236 ? 7.861 -35.690 3.511 1.00 90.44 236 LEU A O 1
ATOM 1928 N N . GLU A 1 237 ? 5.731 -36.049 4.135 1.00 89.50 237 GLU A N 1
ATOM 1929 C CA . GLU A 1 237 ? 5.929 -37.412 4.649 1.00 89.50 237 GLU A CA 1
ATOM 1930 C C . GLU A 1 237 ? 5.500 -38.498 3.656 1.00 89.50 237 GLU A C 1
ATOM 1932 O O . GLU A 1 237 ? 6.113 -39.561 3.605 1.00 89.50 237 GLU A O 1
ATOM 1937 N N . ASN A 1 238 ? 4.458 -38.240 2.860 1.00 86.06 238 ASN A N 1
ATOM 1938 C CA . ASN A 1 238 ? 3.723 -39.261 2.103 1.00 86.06 238 ASN A CA 1
ATOM 1939 C C . ASN A 1 238 ? 3.645 -38.955 0.597 1.00 86.06 238 ASN A C 1
ATOM 1941 O O . ASN A 1 238 ? 2.727 -39.411 -0.087 1.00 86.06 238 ASN A O 1
ATOM 1945 N N . SER A 1 239 ? 4.595 -38.181 0.063 1.00 88.38 239 SER A N 1
ATOM 1946 C CA . SER A 1 239 ? 4.642 -37.822 -1.355 1.00 88.38 239 SER A CA 1
ATOM 1947 C C . SER A 1 239 ? 6.041 -37.982 -1.943 1.00 88.38 239 SER A C 1
ATOM 1949 O O . SER A 1 239 ? 7.044 -37.952 -1.233 1.00 88.38 239 SER A O 1
ATOM 1951 N N . ASP A 1 240 ? 6.112 -38.129 -3.265 1.00 85.69 240 ASP A N 1
ATOM 1952 C CA . ASP A 1 240 ? 7.369 -38.131 -4.016 1.00 85.69 240 ASP A CA 1
ATOM 1953 C C . ASP A 1 240 ? 7.800 -36.735 -4.491 1.00 85.69 240 ASP A C 1
ATOM 1955 O O . ASP A 1 240 ? 8.812 -36.600 -5.181 1.00 85.69 240 ASP A O 1
ATOM 1959 N N . TYR A 1 241 ? 7.079 -35.688 -4.076 1.00 86.69 241 TYR A N 1
ATOM 1960 C CA . TYR A 1 241 ? 7.228 -34.326 -4.583 1.00 86.69 241 TYR A CA 1
ATOM 1961 C C . TYR A 1 241 ? 8.623 -33.720 -4.351 1.00 86.69 241 TYR A C 1
ATOM 1963 O O . TYR A 1 241 ? 9.140 -33.015 -5.211 1.00 86.69 241 TYR A O 1
ATOM 1971 N N . LEU A 1 242 ? 9.268 -33.999 -3.215 1.00 86.06 242 LEU A N 1
ATOM 1972 C CA . LEU A 1 242 ? 10.631 -33.516 -2.933 1.00 86.06 242 LEU A CA 1
ATOM 1973 C C . LEU A 1 242 ? 11.711 -34.596 -3.113 1.00 86.06 242 LEU A C 1
ATOM 1975 O O . LEU A 1 242 ? 12.895 -34.292 -3.006 1.00 86.06 242 LEU A O 1
ATOM 1979 N N . ASN A 1 243 ? 11.341 -35.841 -3.438 1.00 82.69 243 ASN A N 1
ATOM 1980 C CA . ASN A 1 243 ? 12.272 -36.980 -3.444 1.00 82.69 243 ASN A CA 1
ATOM 1981 C C . ASN A 1 243 ? 13.371 -36.879 -4.509 1.00 82.69 243 ASN A C 1
ATOM 1983 O O . ASN A 1 243 ? 14.441 -37.470 -4.355 1.00 82.69 243 ASN A O 1
ATOM 1987 N N . GLN A 1 244 ? 13.086 -36.182 -5.608 1.00 73.00 244 GLN A N 1
ATOM 1988 C CA . GLN A 1 244 ? 14.006 -36.000 -6.732 1.00 73.00 244 GLN A CA 1
ATOM 1989 C C . GLN A 1 244 ? 14.536 -34.559 -6.816 1.00 73.00 244 GLN A C 1
ATOM 1991 O O . GLN A 1 244 ? 15.248 -34.237 -7.760 1.00 73.00 244 GLN A O 1
ATOM 1996 N N . ALA A 1 245 ? 14.234 -33.697 -5.836 1.00 75.44 245 ALA A N 1
ATOM 1997 C CA . ALA A 1 245 ? 14.745 -32.327 -5.776 1.00 75.44 245 ALA A CA 1
ATOM 1998 C C . ALA A 1 245 ? 16.222 -32.280 -5.337 1.00 75.44 245 ALA A C 1
ATOM 2000 O O . ALA A 1 245 ? 16.747 -33.240 -4.768 1.00 75.44 245 ALA A O 1
ATOM 2001 N N . ALA A 1 246 ? 16.904 -31.157 -5.591 1.00 72.31 246 ALA A N 1
ATOM 2002 C CA . ALA A 1 246 ? 18.290 -30.972 -5.150 1.00 72.31 246 ALA A CA 1
ATOM 2003 C C . ALA A 1 246 ? 18.350 -30.970 -3.615 1.00 72.31 246 ALA A C 1
ATOM 2005 O O . ALA A 1 246 ? 17.426 -30.463 -2.983 1.00 72.31 246 ALA A O 1
ATOM 2006 N N . GLU A 1 247 ? 19.432 -31.452 -2.996 1.00 73.50 247 GLU A N 1
ATOM 2007 C CA . GLU A 1 247 ? 19.524 -31.548 -1.524 1.00 73.50 247 GLU A CA 1
ATOM 2008 C C . GLU A 1 247 ? 19.266 -30.201 -0.830 1.00 73.50 247 GLU A C 1
ATOM 2010 O O . GLU A 1 247 ? 18.471 -30.120 0.106 1.00 73.50 247 GLU A O 1
ATOM 2015 N N . ASN A 1 248 ? 19.846 -29.119 -1.355 1.00 70.69 248 ASN A N 1
ATOM 2016 C CA . ASN A 1 248 ? 19.639 -27.766 -0.833 1.00 70.69 248 ASN A CA 1
ATOM 2017 C C . ASN A 1 248 ? 18.210 -27.245 -1.049 1.00 70.69 248 ASN A C 1
ATOM 2019 O O . ASN A 1 248 ? 17.674 -26.532 -0.201 1.00 70.69 248 ASN A O 1
ATOM 2023 N N . GLU A 1 249 ? 17.582 -27.595 -2.173 1.00 72.81 249 GLU A N 1
ATOM 2024 C CA . GLU A 1 249 ? 16.208 -27.196 -2.495 1.00 72.81 249 GLU A CA 1
ATOM 2025 C C . GLU A 1 249 ? 15.196 -27.970 -1.638 1.00 72.81 249 GLU A C 1
ATOM 2027 O O . GLU A 1 249 ? 14.282 -27.377 -1.065 1.00 72.81 249 GLU A O 1
ATOM 2032 N N . SER A 1 250 ? 15.422 -29.273 -1.461 1.00 82.88 250 SER A N 1
ATOM 2033 C CA . SER A 1 250 ? 14.663 -30.125 -0.549 1.00 82.88 250 SER A CA 1
ATOM 2034 C C . SER A 1 250 ? 14.782 -29.625 0.888 1.00 82.88 250 SER A C 1
ATOM 2036 O O . SER A 1 250 ? 13.760 -29.411 1.532 1.00 82.88 250 SER A O 1
ATOM 2038 N N . ALA A 1 251 ? 15.996 -29.359 1.382 1.00 82.06 251 ALA A N 1
ATOM 2039 C CA . ALA A 1 251 ? 16.205 -28.852 2.738 1.00 82.06 251 ALA A CA 1
ATOM 2040 C C . ALA A 1 251 ? 15.524 -27.490 2.961 1.00 82.06 251 ALA A C 1
ATOM 2042 O O . ALA A 1 251 ? 14.908 -27.263 4.006 1.00 82.06 251 ALA A O 1
ATOM 2043 N N . GLN A 1 252 ? 15.584 -26.591 1.970 1.00 84.31 252 GLN A N 1
ATOM 2044 C CA . GLN A 1 252 ? 14.887 -25.308 2.029 1.00 84.31 252 GLN A CA 1
ATOM 2045 C C . GLN A 1 252 ? 13.367 -25.503 2.123 1.00 84.31 252 GLN A C 1
ATOM 2047 O O . GLN A 1 252 ? 12.738 -24.950 3.029 1.00 84.31 252 GLN A O 1
ATOM 2052 N N . TYR A 1 253 ? 12.768 -26.279 1.214 1.00 87.06 253 TYR A N 1
ATOM 2053 C CA . TYR A 1 253 ? 11.318 -26.474 1.199 1.00 87.06 253 TYR A CA 1
ATOM 2054 C C . TYR A 1 253 ? 10.819 -27.279 2.395 1.00 87.06 253 TYR A C 1
ATOM 2056 O O . TYR A 1 253 ? 9.769 -26.946 2.934 1.00 87.06 253 TYR A O 1
ATOM 2064 N N . GLN A 1 254 ? 11.577 -28.264 2.875 1.00 90.00 254 GLN A N 1
ATOM 2065 C CA . GLN A 1 254 ? 11.259 -28.991 4.105 1.00 90.00 254 GLN A CA 1
ATOM 2066 C C . GLN A 1 254 ? 11.210 -28.056 5.318 1.00 90.00 254 GLN A C 1
ATOM 2068 O O . GLN A 1 254 ? 10.284 -28.145 6.121 1.00 90.00 254 GLN A O 1
ATOM 2073 N N . ASN A 1 255 ? 12.156 -27.118 5.427 1.00 89.88 255 ASN A N 1
ATOM 2074 C CA . ASN A 1 255 ? 12.147 -26.118 6.493 1.00 89.88 255 ASN A CA 1
ATOM 2075 C C . ASN A 1 255 ? 10.943 -25.163 6.367 1.00 89.88 255 ASN A C 1
ATOM 2077 O O . ASN A 1 255 ? 10.201 -24.976 7.331 1.00 89.88 255 ASN A O 1
ATOM 2081 N N . GLU A 1 256 ? 10.692 -24.608 5.175 1.00 89.81 256 GLU A N 1
ATOM 2082 C CA . GLU A 1 256 ? 9.544 -23.716 4.937 1.00 89.81 256 GLU A CA 1
ATOM 2083 C C . GLU A 1 256 ? 8.204 -24.408 5.251 1.00 89.81 256 GLU A C 1
ATOM 2085 O O . GLU A 1 256 ? 7.408 -23.889 6.038 1.00 89.81 256 GLU A O 1
ATOM 2090 N N . LEU A 1 257 ? 7.978 -25.607 4.703 1.00 92.12 257 LEU A N 1
ATOM 2091 C CA . LEU A 1 257 ? 6.772 -26.404 4.939 1.00 92.12 257 LEU A CA 1
ATOM 2092 C C . LEU A 1 257 ? 6.642 -26.807 6.415 1.00 92.12 257 LEU A C 1
ATOM 2094 O O . LEU A 1 257 ? 5.540 -26.751 6.955 1.00 92.12 257 LEU A O 1
ATOM 2098 N N . GLY A 1 258 ? 7.745 -27.147 7.090 1.00 91.38 258 GLY A N 1
ATOM 2099 C CA . GLY A 1 258 ? 7.761 -27.465 8.520 1.00 91.38 258 GLY A CA 1
ATOM 2100 C C . GLY A 1 258 ? 7.319 -26.288 9.396 1.00 91.38 258 GLY A C 1
ATOM 2101 O O . GLY A 1 258 ? 6.497 -26.457 10.300 1.00 91.38 258 GLY A O 1
ATOM 2102 N N . ILE A 1 259 ? 7.778 -25.070 9.088 1.00 89.12 259 ILE A N 1
ATOM 2103 C CA . ILE A 1 259 ? 7.329 -23.841 9.765 1.00 89.12 259 ILE A CA 1
ATOM 2104 C C . ILE A 1 259 ? 5.823 -23.620 9.547 1.00 89.12 259 ILE A C 1
ATOM 2106 O O . ILE A 1 259 ? 5.101 -23.255 10.484 1.00 89.12 259 ILE A O 1
ATOM 2110 N N . TRP A 1 260 ? 5.326 -23.833 8.324 1.00 92.38 260 TRP A N 1
ATOM 2111 C CA . TRP A 1 260 ? 3.904 -23.663 7.999 1.00 92.38 260 TRP A CA 1
ATOM 2112 C C . TRP A 1 260 ? 3.031 -24.719 8.680 1.00 92.38 260 TRP A C 1
ATOM 2114 O O . TRP A 1 260 ? 1.964 -24.387 9.206 1.00 92.38 260 TRP A O 1
ATOM 2124 N N . LEU A 1 261 ? 3.505 -25.964 8.733 1.00 92.56 261 LEU A N 1
ATOM 2125 C CA . LEU A 1 261 ? 2.846 -27.082 9.400 1.00 92.56 261 LEU A CA 1
ATOM 2126 C C . LEU A 1 261 ? 2.731 -26.818 10.901 1.00 92.56 261 LEU A C 1
ATOM 2128 O O . LEU A 1 261 ? 1.638 -26.937 11.452 1.00 92.56 261 LEU A O 1
ATOM 2132 N N . GLN A 1 262 ? 3.807 -26.360 11.551 1.00 89.50 262 GLN A N 1
ATOM 2133 C CA . GLN A 1 262 ? 3.777 -26.026 12.976 1.00 89.50 262 GLN A CA 1
ATOM 2134 C C . GLN A 1 262 ? 2.810 -24.874 13.283 1.00 89.50 262 GLN A C 1
ATOM 2136 O O . GLN A 1 262 ? 2.044 -24.961 14.241 1.00 89.50 262 GLN A O 1
ATOM 2141 N N . LYS A 1 263 ? 2.789 -23.805 12.466 1.00 87.19 263 LYS A N 1
ATOM 2142 C CA . LYS A 1 263 ? 1.826 -22.698 12.643 1.00 87.19 263 LYS A CA 1
ATOM 2143 C C . LYS A 1 263 ? 0.382 -23.198 12.522 1.00 87.19 263 LYS A C 1
ATOM 2145 O O . LYS A 1 263 ? -0.459 -22.810 13.325 1.00 87.19 263 LYS A O 1
ATOM 2150 N N . THR A 1 264 ? 0.108 -24.059 11.544 1.00 89.50 264 THR A N 1
ATOM 2151 C CA . THR A 1 264 ? -1.231 -24.631 11.319 1.00 89.50 264 THR A CA 1
ATOM 2152 C C . THR A 1 264 ? -1.646 -25.537 12.476 1.00 89.50 264 THR A C 1
ATOM 2154 O O . THR A 1 264 ? -2.764 -25.420 12.971 1.00 89.50 264 THR A O 1
ATOM 2157 N N . ARG A 1 265 ? -0.722 -26.364 12.981 1.00 90.62 265 ARG A N 1
ATOM 2158 C CA . ARG A 1 265 ? -0.938 -27.189 14.174 1.00 90.62 265 ARG A CA 1
ATOM 2159 C C . ARG A 1 265 ? -1.276 -26.347 15.400 1.00 90.62 265 ARG A C 1
ATOM 2161 O O . ARG A 1 265 ? -2.253 -26.638 16.069 1.00 90.62 265 ARG A O 1
ATOM 2168 N N . ASN A 1 266 ? -0.535 -25.268 15.653 1.00 89.25 266 ASN A N 1
ATOM 2169 C CA . ASN A 1 266 ? -0.812 -24.381 16.786 1.00 89.25 266 ASN A CA 1
ATOM 2170 C C . ASN A 1 266 ? -2.226 -23.766 16.724 1.00 89.25 266 ASN A C 1
ATOM 2172 O O . ASN A 1 266 ? -2.829 -23.531 17.768 1.00 89.25 266 ASN A O 1
ATOM 2176 N N . TYR A 1 267 ? -2.762 -23.511 15.523 1.00 88.19 267 TYR A N 1
ATOM 2177 C CA . TYR A 1 267 ? -4.150 -23.073 15.359 1.00 88.19 267 TYR A CA 1
ATOM 2178 C C . TYR A 1 267 ? -5.159 -24.184 15.650 1.00 88.19 267 TYR A C 1
ATOM 2180 O O . TYR A 1 267 ? -6.162 -23.910 16.302 1.00 88.19 267 TYR A O 1
ATOM 2188 N N . LEU A 1 268 ? -4.902 -25.413 15.196 1.00 88.75 268 LEU A N 1
ATOM 2189 C CA . LEU A 1 268 ? -5.750 -26.566 15.512 1.00 88.75 268 LEU A CA 1
ATOM 2190 C C . LEU A 1 268 ? -5.767 -26.839 17.023 1.00 88.75 268 LEU A C 1
ATOM 2192 O O . LEU A 1 268 ? -6.847 -26.885 17.603 1.00 88.75 268 LEU A O 1
ATOM 2196 N N . ASP A 1 269 ? -4.596 -26.877 17.668 1.00 89.38 269 ASP A N 1
ATOM 2197 C CA . ASP A 1 269 ? -4.466 -27.014 19.124 1.00 89.38 269 ASP A CA 1
ATOM 2198 C C . ASP A 1 269 ? -5.257 -25.908 19.854 1.00 89.38 269 ASP A C 1
ATOM 2200 O O . ASP A 1 269 ? -5.982 -26.174 20.809 1.00 89.38 269 ASP A O 1
ATOM 2204 N N . ALA A 1 270 ? -5.158 -24.652 19.398 1.00 88.75 270 ALA A N 1
ATOM 2205 C CA . ALA A 1 270 ? -5.899 -23.537 19.990 1.00 88.75 270 ALA A CA 1
ATOM 2206 C C . ALA A 1 270 ? -7.423 -23.705 19.855 1.00 88.75 270 ALA A C 1
ATOM 2208 O O . ALA A 1 270 ? -8.150 -23.416 20.804 1.00 88.75 270 ALA A O 1
ATOM 2209 N N . ILE A 1 271 ? -7.910 -24.191 18.709 1.00 87.19 271 ILE A N 1
ATOM 2210 C CA . ILE A 1 271 ? -9.336 -24.472 18.486 1.00 87.19 271 ILE A CA 1
ATOM 2211 C C . ILE A 1 271 ? -9.816 -25.576 19.430 1.00 87.19 271 ILE A C 1
ATOM 2213 O O . ILE A 1 271 ? -10.850 -25.403 20.075 1.00 87.19 271 ILE A O 1
ATOM 2217 N N . GLU A 1 272 ? -9.051 -26.660 19.565 1.00 88.50 272 GLU A N 1
ATOM 2218 C CA . GLU A 1 272 ? -9.362 -27.756 20.490 1.00 88.50 272 GLU A CA 1
ATOM 2219 C C . GLU A 1 272 ? -9.426 -27.263 21.943 1.00 88.50 272 GLU A C 1
ATOM 2221 O O . GLU A 1 272 ? -10.373 -27.568 22.666 1.00 88.50 272 GLU A O 1
ATOM 2226 N N . MET A 1 273 ? -8.474 -26.426 22.367 1.00 88.06 273 MET A N 1
ATOM 2227 C CA . MET A 1 273 ? -8.477 -25.828 23.708 1.00 88.06 273 MET A CA 1
ATOM 2228 C C . MET A 1 273 ? -9.678 -24.902 23.943 1.00 88.06 273 MET A C 1
ATOM 2230 O O . MET A 1 273 ? -10.200 -24.836 25.058 1.00 88.06 273 MET A O 1
ATOM 2234 N N . MET A 1 274 ? -10.125 -24.173 22.916 1.00 85.62 274 MET A N 1
ATOM 2235 C CA . MET A 1 274 ? -11.322 -23.331 23.002 1.00 85.62 274 MET A CA 1
ATOM 2236 C C . MET A 1 274 ? -12.594 -24.179 23.107 1.00 85.62 274 MET A C 1
ATOM 2238 O O . MET A 1 274 ? -13.488 -23.834 23.874 1.00 85.62 274 MET A O 1
ATOM 2242 N N . GLU A 1 275 ? -12.673 -25.299 22.387 1.00 85.94 275 GLU A N 1
ATOM 2243 C CA . GLU A 1 275 ? -13.798 -26.242 22.466 1.00 85.94 275 GLU A CA 1
ATOM 2244 C C . GLU A 1 275 ? -13.868 -26.961 23.816 1.00 85.94 275 GLU A C 1
ATOM 2246 O O . GLU A 1 275 ? -14.956 -27.179 24.343 1.00 85.94 275 GLU A O 1
ATOM 2251 N N . GLN A 1 276 ? -12.715 -27.255 24.416 1.00 90.19 276 GLN A N 1
ATOM 2252 C CA . GLN A 1 276 ? -12.609 -27.838 25.756 1.00 90.19 276 GLN A CA 1
ATOM 2253 C C . GLN A 1 276 ? -12.787 -26.811 26.891 1.00 90.19 276 GLN A C 1
ATOM 2255 O O . GLN A 1 276 ? -12.814 -27.195 28.059 1.00 90.19 276 GLN A O 1
ATOM 2260 N N . GLY A 1 277 ? -12.868 -25.511 26.584 1.00 87.94 277 GLY A N 1
ATOM 2261 C CA . GLY A 1 277 ? -12.976 -24.440 27.582 1.00 87.94 277 GLY A CA 1
ATOM 2262 C C . GLY A 1 277 ? -11.705 -24.196 28.410 1.00 87.94 277 GLY A C 1
ATOM 2263 O O . GLY A 1 277 ? -11.762 -23.516 29.432 1.00 87.94 277 GLY A O 1
ATOM 2264 N N . THR A 1 278 ? -10.551 -24.728 27.995 1.00 92.19 278 THR A N 1
ATOM 2265 C CA . THR A 1 278 ? -9.266 -24.617 28.717 1.00 92.19 278 THR A CA 1
ATOM 2266 C C . THR A 1 278 ? -8.376 -23.479 28.206 1.00 92.19 278 THR A C 1
ATOM 2268 O O . THR A 1 278 ? -7.414 -23.098 28.877 1.00 92.19 278 THR A O 1
ATOM 2271 N N . ALA A 1 279 ? -8.701 -22.90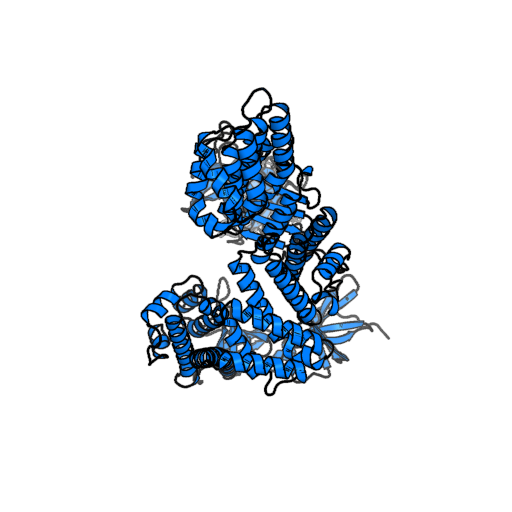6 27.041 1.00 90.06 279 ALA A N 1
ATOM 2272 C CA . ALA A 1 279 ? -7.916 -21.856 26.389 1.00 90.06 279 ALA A CA 1
ATOM 2273 C C . ALA A 1 279 ? -7.695 -20.618 27.273 1.00 90.06 279 ALA A C 1
ATOM 2275 O O . ALA A 1 279 ? -6.576 -20.114 27.359 1.00 90.06 279 ALA A O 1
ATOM 2276 N N . ASP A 1 280 ? -8.738 -20.152 27.962 1.00 89.88 280 ASP A N 1
ATOM 2277 C CA . ASP A 1 280 ? -8.651 -18.941 28.776 1.00 89.88 280 ASP A CA 1
ATOM 2278 C C . ASP A 1 280 ? -7.708 -19.101 29.971 1.00 89.88 280 ASP A C 1
ATOM 2280 O O . ASP A 1 280 ? -6.801 -18.294 30.179 1.00 89.88 280 ASP A O 1
ATOM 2284 N N . ALA A 1 281 ? -7.866 -20.202 30.711 1.00 91.31 281 ALA A N 1
ATOM 2285 C CA . ALA A 1 281 ? -7.005 -20.531 31.839 1.00 91.31 281 ALA A CA 1
ATOM 2286 C C . ALA A 1 281 ? -5.533 -20.634 31.410 1.00 91.31 281 ALA A C 1
ATOM 2288 O O . ALA A 1 281 ? -4.649 -20.156 32.120 1.00 91.31 281 ALA A O 1
ATOM 2289 N N . PHE A 1 282 ? -5.267 -21.192 30.225 1.00 92.88 282 PHE A N 1
ATOM 2290 C CA . PHE A 1 282 ? -3.917 -21.280 29.673 1.00 92.88 282 PHE A CA 1
ATOM 2291 C C . PHE A 1 282 ? -3.298 -19.901 29.398 1.00 92.88 282 PHE A C 1
ATOM 2293 O O . PHE A 1 282 ? -2.143 -19.664 29.761 1.00 92.88 282 PHE A O 1
ATOM 2300 N N . VAL A 1 283 ? -4.053 -18.983 28.784 1.00 92.44 283 VAL A N 1
ATOM 2301 C CA . VAL A 1 283 ? -3.582 -17.618 28.491 1.00 92.44 283 VAL A CA 1
ATOM 2302 C C . VAL A 1 283 ? -3.343 -16.836 29.782 1.00 92.44 283 VAL A C 1
ATOM 2304 O O . VAL A 1 283 ? -2.257 -16.285 29.969 1.00 92.44 283 VAL A O 1
ATOM 2307 N N . MET A 1 284 ? -4.304 -16.845 30.708 1.00 92.06 284 MET A N 1
ATOM 2308 C CA . MET A 1 284 ? -4.180 -16.127 31.982 1.00 92.06 284 MET A CA 1
ATOM 2309 C C . MET A 1 284 ? -3.036 -16.685 32.837 1.00 92.06 284 MET A C 1
ATOM 2311 O O . MET A 1 284 ? -2.290 -15.922 33.444 1.00 92.06 284 MET A O 1
ATOM 2315 N N . GLN A 1 285 ? -2.816 -18.004 32.834 1.00 92.44 285 GLN A N 1
ATOM 2316 C CA . GLN A 1 285 ? -1.667 -18.608 33.511 1.00 92.44 285 GLN A CA 1
ATOM 2317 C C . GLN A 1 285 ? -0.338 -18.175 32.875 1.00 92.44 285 GLN A C 1
ATOM 2319 O O . GLN A 1 285 ? 0.643 -17.951 33.586 1.00 92.44 285 GLN A O 1
ATOM 2324 N N . ALA A 1 286 ? -0.271 -18.051 31.546 1.00 91.81 286 ALA A N 1
ATOM 2325 C CA . ALA A 1 286 ? 0.923 -17.546 30.875 1.00 91.81 286 ALA A CA 1
ATOM 2326 C C . ALA A 1 286 ? 1.221 -16.093 31.281 1.00 91.81 286 ALA A C 1
ATOM 2328 O O . ALA A 1 286 ? 2.359 -15.805 31.653 1.00 91.81 286 ALA A O 1
ATOM 2329 N N . PHE A 1 287 ? 0.217 -15.211 31.279 1.00 92.94 287 PHE A N 1
ATOM 2330 C CA . PHE A 1 287 ? 0.389 -13.818 31.702 1.00 92.94 287 PHE A CA 1
ATOM 2331 C C . PHE A 1 287 ? 0.702 -13.683 33.190 1.00 92.94 287 PHE A C 1
ATOM 2333 O O . PHE A 1 287 ? 1.632 -12.962 33.527 1.00 92.94 287 PHE A O 1
ATOM 2340 N N . SER A 1 288 ? 0.053 -14.449 34.068 1.00 91.56 288 SER A N 1
ATOM 2341 C CA . SER A 1 288 ? 0.373 -14.474 35.501 1.00 91.56 288 SER A CA 1
ATOM 2342 C C . SER A 1 288 ? 1.831 -14.881 35.756 1.00 91.56 288 SER A C 1
ATOM 2344 O O . SER A 1 288 ? 2.547 -14.201 36.488 1.00 91.56 288 SER A O 1
ATOM 2346 N N . ASN A 1 289 ? 2.328 -15.921 35.077 1.00 91.56 289 ASN A N 1
ATOM 2347 C CA . ASN A 1 289 ? 3.733 -16.330 35.192 1.00 91.56 289 ASN A CA 1
ATOM 2348 C C . ASN A 1 289 ? 4.707 -15.247 34.695 1.00 91.56 289 ASN A C 1
ATOM 2350 O O . ASN A 1 289 ? 5.764 -15.043 35.304 1.00 91.56 289 ASN A O 1
ATOM 2354 N N . LEU A 1 290 ? 4.363 -14.561 33.597 1.00 91.25 290 LEU A N 1
ATOM 2355 C CA . LEU A 1 290 ? 5.145 -13.436 33.079 1.00 91.25 290 LEU A CA 1
ATOM 2356 C C . LEU A 1 290 ? 5.117 -12.244 34.038 1.00 91.25 290 LEU A C 1
ATOM 2358 O O . LEU A 1 290 ? 6.162 -11.646 34.259 1.00 91.25 290 LEU A O 1
ATOM 2362 N N . HIS A 1 291 ? 3.970 -11.940 34.637 1.00 89.31 291 HIS A N 1
ATOM 2363 C CA . HIS A 1 291 ? 3.820 -10.878 35.625 1.00 89.31 291 HIS A CA 1
ATOM 2364 C C . HIS A 1 291 ? 4.704 -11.143 36.854 1.00 89.31 291 HIS A C 1
ATOM 2366 O O . HIS A 1 291 ? 5.490 -10.283 37.238 1.00 89.31 291 HIS A O 1
ATOM 2372 N N . THR A 1 292 ? 4.671 -12.361 37.413 1.00 87.12 292 THR A N 1
ATOM 2373 C CA . THR A 1 292 ? 5.444 -12.715 38.617 1.00 87.12 292 THR A CA 1
ATOM 2374 C C . THR A 1 292 ? 6.948 -12.854 38.369 1.00 87.12 292 THR A C 1
ATOM 2376 O O . THR A 1 292 ? 7.746 -12.428 39.198 1.00 87.12 292 THR A O 1
ATOM 2379 N N . SER A 1 293 ? 7.359 -13.507 37.279 1.00 85.75 293 SER A N 1
ATOM 2380 C CA . SER A 1 293 ? 8.759 -13.937 37.096 1.00 85.75 293 SER A CA 1
ATOM 2381 C C . SER A 1 293 ? 9.447 -13.381 35.849 1.00 85.75 293 SER A C 1
ATOM 2383 O O . SER A 1 293 ? 10.638 -13.626 35.645 1.00 85.75 293 SER A O 1
ATOM 2385 N N . GLY A 1 294 ? 8.714 -12.694 34.967 1.00 85.00 294 GLY A N 1
ATOM 2386 C CA . GLY A 1 294 ? 9.218 -12.256 33.663 1.00 85.00 294 GLY A CA 1
ATOM 2387 C C . GLY A 1 294 ? 9.599 -13.410 32.725 1.00 85.00 294 GLY A C 1
ATOM 2388 O O . GLY A 1 294 ? 10.273 -13.188 31.715 1.00 85.00 294 GLY A O 1
ATOM 2389 N N . TYR A 1 295 ? 9.225 -14.654 33.049 1.00 86.88 295 TYR A N 1
ATOM 2390 C CA . TYR A 1 295 ? 9.671 -15.851 32.342 1.00 86.88 295 TYR A CA 1
ATOM 2391 C C . TYR A 1 295 ? 8.582 -16.925 32.243 1.00 86.88 295 TYR A C 1
ATOM 2393 O O . TYR A 1 295 ? 7.776 -17.129 33.145 1.00 86.88 295 TYR A O 1
ATOM 2401 N N . ILE A 1 296 ? 8.603 -17.671 31.138 1.00 90.12 296 ILE A N 1
ATOM 2402 C CA . ILE A 1 296 ? 7.803 -18.882 30.950 1.00 90.12 296 ILE A CA 1
ATOM 2403 C C . ILE A 1 296 ? 8.668 -19.984 30.338 1.00 90.12 296 ILE A C 1
ATOM 2405 O O . ILE A 1 296 ? 9.560 -19.724 29.529 1.00 90.12 296 ILE A O 1
ATOM 2409 N N . ILE A 1 297 ? 8.385 -21.230 30.714 1.00 85.31 297 ILE A N 1
ATOM 2410 C CA . ILE A 1 297 ? 9.038 -22.417 30.146 1.00 85.31 297 ILE A CA 1
ATOM 2411 C C . ILE A 1 297 ? 8.646 -22.542 28.668 1.00 85.31 297 ILE A C 1
ATOM 2413 O O . ILE A 1 297 ? 7.481 -22.351 28.333 1.00 85.31 297 ILE A O 1
ATOM 2417 N N . ASN A 1 298 ? 9.600 -22.881 27.795 1.00 86.12 298 ASN A N 1
ATOM 2418 C CA . ASN A 1 298 ? 9.408 -22.982 26.340 1.00 86.12 298 ASN A CA 1
ATOM 2419 C C . ASN A 1 298 ? 8.720 -21.734 25.747 1.00 86.12 298 ASN A C 1
ATOM 2421 O O . ASN A 1 298 ? 7.630 -21.833 25.176 1.00 86.12 298 ASN A O 1
ATOM 2425 N N . PRO A 1 299 ? 9.338 -20.543 25.876 1.00 86.75 299 PRO A N 1
ATOM 2426 C CA . PRO A 1 299 ? 8.673 -19.269 25.611 1.00 86.75 299 PRO A CA 1
ATOM 2427 C C . PRO A 1 299 ? 8.177 -19.130 24.173 1.00 86.75 299 PRO A C 1
ATOM 2429 O O . PRO A 1 299 ? 7.096 -18.594 23.956 1.00 86.75 299 PRO A O 1
ATOM 2432 N N . VAL A 1 300 ? 8.923 -19.655 23.197 1.00 85.06 300 VAL A N 1
ATOM 2433 C CA . VAL A 1 300 ? 8.533 -19.602 21.781 1.00 85.06 300 VAL A CA 1
ATOM 2434 C C . VAL A 1 300 ? 7.251 -20.399 21.538 1.00 85.06 300 VAL A C 1
ATOM 2436 O O . VAL A 1 300 ? 6.293 -19.856 20.996 1.00 85.06 300 VAL A O 1
ATOM 2439 N N . GLU A 1 301 ? 7.205 -21.659 21.972 1.00 84.75 301 GLU A N 1
ATOM 2440 C CA . GLU A 1 301 ? 6.048 -22.535 21.754 1.00 84.75 301 GLU A CA 1
ATOM 2441 C C . GLU A 1 301 ? 4.814 -22.040 22.520 1.00 84.75 301 GLU A C 1
ATOM 2443 O O . GLU A 1 301 ? 3.730 -21.911 21.946 1.00 84.75 301 GLU A O 1
ATOM 2448 N N . ARG A 1 302 ? 4.979 -21.692 23.805 1.00 87.75 302 ARG A N 1
ATOM 2449 C CA . ARG A 1 302 ? 3.869 -21.191 24.627 1.00 87.75 302 ARG A CA 1
ATOM 2450 C C . ARG A 1 302 ? 3.291 -19.897 24.065 1.00 87.75 302 ARG A C 1
ATOM 2452 O O . ARG A 1 302 ? 2.076 -19.807 23.914 1.00 87.75 302 ARG A O 1
ATOM 2459 N N . MET A 1 303 ? 4.131 -18.927 23.696 1.00 91.31 303 MET A N 1
ATOM 2460 C CA . MET A 1 303 ? 3.635 -17.675 23.118 1.00 91.31 303 MET A CA 1
ATOM 2461 C C . MET A 1 303 ? 2.985 -17.877 21.754 1.00 91.31 303 MET A C 1
ATOM 2463 O O . MET A 1 303 ? 2.012 -17.194 21.458 1.00 91.31 303 MET A O 1
ATOM 2467 N N . GLN A 1 304 ? 3.461 -18.812 20.926 1.00 88.06 304 GLN A N 1
ATOM 2468 C CA . GLN A 1 304 ? 2.792 -19.120 19.660 1.00 88.06 304 GLN A CA 1
ATOM 2469 C C . GLN A 1 304 ? 1.359 -19.618 19.879 1.00 88.06 304 GLN A C 1
ATOM 2471 O O . GLN A 1 304 ? 0.460 -19.157 19.177 1.00 88.06 304 GLN A O 1
ATOM 2476 N N . LYS A 1 305 ? 1.130 -20.493 20.867 1.00 87.94 305 LYS A N 1
ATOM 2477 C CA . LYS A 1 305 ? -0.218 -20.956 21.241 1.00 87.94 305 LYS A CA 1
ATOM 2478 C C . LYS A 1 305 ? -1.081 -19.814 21.782 1.00 87.94 305 LYS A C 1
ATOM 2480 O O . LYS A 1 305 ? -2.201 -19.643 21.310 1.00 87.94 305 LYS A O 1
ATOM 2485 N N . VAL A 1 306 ? -0.537 -18.972 22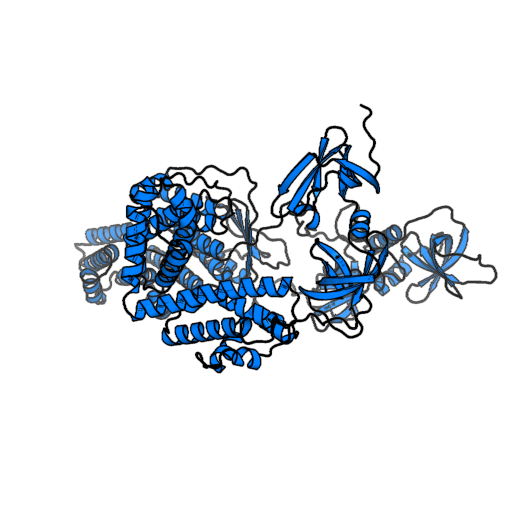.669 1.00 91.31 306 VAL A N 1
ATOM 2486 C CA . VAL A 1 306 ? -1.229 -17.762 23.165 1.00 91.31 306 VAL A CA 1
ATOM 2487 C C . VAL A 1 306 ? -1.634 -16.841 22.011 1.00 91.31 306 VAL A C 1
ATOM 2489 O O . VAL A 1 306 ? -2.780 -16.412 21.956 1.00 91.31 306 VAL A O 1
ATOM 2492 N N . ILE A 1 307 ? -0.745 -16.588 21.044 1.00 88.75 307 ILE A N 1
ATOM 2493 C CA . ILE A 1 307 ? -1.042 -15.765 19.859 1.00 88.75 307 ILE A CA 1
ATOM 2494 C C . ILE A 1 307 ? -2.176 -16.375 19.022 1.00 88.75 307 ILE A C 1
ATOM 2496 O O . ILE A 1 307 ? -3.026 -15.636 18.531 1.00 88.75 307 ILE A O 1
ATOM 2500 N N . CYS A 1 308 ? -2.199 -17.701 18.848 1.00 87.44 308 CYS A N 1
ATOM 2501 C CA . CYS A 1 308 ? -3.254 -18.376 18.087 1.00 87.44 308 CYS A CA 1
ATOM 2502 C C . CYS A 1 308 ? -4.609 -18.278 18.800 1.00 87.44 308 CYS A C 1
ATOM 2504 O O . CYS A 1 308 ? -5.592 -17.893 18.169 1.00 87.44 308 CYS A O 1
ATOM 2506 N N . ILE A 1 309 ? -4.652 -18.538 20.114 1.00 89.00 309 ILE A N 1
ATOM 2507 C CA . ILE A 1 309 ? -5.861 -18.361 20.938 1.00 89.00 309 ILE A CA 1
ATOM 2508 C C . ILE A 1 309 ? -6.336 -16.908 20.854 1.00 89.00 309 ILE A C 1
ATOM 2510 O O . ILE A 1 309 ? -7.500 -16.648 20.552 1.00 89.00 309 ILE A O 1
ATOM 2514 N N . PHE A 1 310 ? -5.425 -15.952 21.040 1.00 88.19 310 PHE A N 1
ATOM 2515 C CA . PHE A 1 310 ? -5.714 -14.522 20.976 1.00 88.19 310 PHE A CA 1
ATOM 2516 C C . PHE A 1 310 ? -6.319 -14.104 19.628 1.00 88.19 310 PHE A C 1
ATOM 2518 O O . PHE A 1 310 ? -7.301 -13.366 19.594 1.00 88.19 310 PHE A O 1
ATOM 2525 N N . ALA A 1 311 ? -5.770 -14.595 18.513 1.00 83.69 311 ALA A N 1
ATOM 2526 C CA . ALA A 1 311 ? -6.275 -14.296 17.173 1.00 83.69 311 ALA A CA 1
ATOM 2527 C C . ALA A 1 311 ? -7.687 -14.862 16.926 1.00 83.69 311 ALA A C 1
ATOM 2529 O O . ALA A 1 311 ? -8.488 -14.226 16.241 1.00 83.69 311 ALA A O 1
ATOM 2530 N N . LEU A 1 312 ? -8.006 -16.026 17.502 1.00 81.75 312 LEU A N 1
ATOM 2531 C CA . LEU A 1 312 ? -9.310 -16.687 17.369 1.00 81.75 312 LEU A CA 1
ATOM 2532 C C . LEU A 1 312 ? -10.378 -16.158 18.340 1.00 81.75 312 LEU A C 1
ATOM 2534 O O . LEU A 1 312 ? -11.570 -16.317 18.075 1.00 81.75 312 LEU A O 1
ATOM 2538 N N . SER A 1 313 ? -9.965 -15.525 19.439 1.00 83.31 313 SER A N 1
ATOM 2539 C CA . SER A 1 313 ? -10.848 -15.036 20.506 1.00 83.31 313 SER A CA 1
ATOM 2540 C C . SER A 1 313 ? -11.811 -13.942 20.027 1.00 83.31 313 SER A C 1
ATOM 2542 O O . SER A 1 313 ? -11.574 -13.258 19.025 1.00 83.31 313 SER A O 1
ATOM 2544 N N . HIS A 1 314 ? -12.914 -13.735 20.743 1.00 78.81 314 HIS A N 1
ATOM 2545 C CA . HIS A 1 314 ? -13.835 -12.630 20.485 1.00 78.81 314 HIS A CA 1
ATOM 2546 C C . HIS A 1 314 ? -13.245 -11.290 20.956 1.00 78.81 314 HIS A C 1
ATOM 2548 O O . HIS A 1 314 ? -12.400 -11.234 21.847 1.00 78.81 314 HIS A O 1
ATOM 2554 N N . CYS A 1 315 ? -13.720 -10.168 20.398 1.00 75.31 315 CYS A N 1
ATOM 2555 C CA . CYS A 1 315 ? -13.163 -8.838 20.699 1.00 75.31 315 CYS A CA 1
ATOM 2556 C C . CYS A 1 315 ? -13.200 -8.482 22.201 1.00 75.31 315 CYS A C 1
ATOM 2558 O O . CYS A 1 315 ? -12.310 -7.789 22.692 1.00 75.31 315 CYS A O 1
ATOM 2560 N N . ARG A 1 316 ? -14.207 -8.979 22.936 1.00 79.56 316 ARG A N 1
ATOM 2561 C CA . ARG A 1 316 ? -14.339 -8.790 24.390 1.00 79.56 316 ARG A CA 1
ATOM 2562 C C . ARG A 1 316 ? -13.223 -9.491 25.173 1.00 79.56 316 ARG A C 1
ATOM 2564 O O . ARG A 1 316 ? -12.673 -8.902 26.094 1.00 79.56 316 ARG A O 1
ATOM 2571 N N . GLU A 1 317 ? -12.884 -10.720 24.800 1.00 83.56 317 GLU A N 1
ATOM 2572 C CA . GLU A 1 317 ? -11.820 -11.509 25.440 1.00 83.56 317 GLU A CA 1
ATOM 2573 C C . GLU A 1 317 ? -10.447 -10.920 25.121 1.00 83.56 317 GLU A C 1
ATOM 2575 O O . GLU A 1 317 ? -9.622 -10.749 26.015 1.00 83.56 317 GLU A O 1
ATOM 2580 N N . MET A 1 318 ? -10.238 -10.507 23.865 1.00 85.06 318 MET A N 1
ATOM 2581 C CA . MET A 1 318 ? -9.010 -9.824 23.458 1.00 85.06 318 MET A CA 1
ATOM 2582 C C . MET A 1 318 ? -8.766 -8.549 24.272 1.00 85.06 318 MET A C 1
ATOM 2584 O O . MET A 1 318 ? -7.628 -8.314 24.661 1.00 85.06 318 MET A O 1
ATOM 2588 N N . ARG A 1 319 ? -9.810 -7.751 24.567 1.00 86.62 319 ARG A N 1
ATOM 2589 C CA . ARG A 1 319 ? -9.683 -6.560 25.430 1.00 86.62 319 ARG A CA 1
ATOM 2590 C C . ARG A 1 319 ? -9.128 -6.936 26.804 1.00 86.62 319 ARG A C 1
ATOM 2592 O O . ARG A 1 319 ? -8.159 -6.324 27.233 1.00 86.62 319 ARG A O 1
ATOM 2599 N N . ARG A 1 320 ? -9.671 -7.981 27.439 1.00 90.00 320 ARG A N 1
ATOM 2600 C CA . ARG A 1 320 ? -9.175 -8.468 28.736 1.00 90.00 320 ARG A CA 1
ATOM 2601 C C . ARG A 1 320 ? -7.717 -8.926 28.651 1.00 90.00 320 ARG A C 1
ATOM 2603 O O . ARG A 1 320 ? -6.909 -8.543 29.481 1.00 90.00 320 ARG A O 1
ATOM 2610 N N . TYR A 1 321 ? -7.354 -9.695 27.626 1.00 91.19 321 TYR A N 1
ATOM 2611 C CA . TYR A 1 321 ? -5.963 -10.121 27.434 1.00 91.19 321 TYR A CA 1
ATOM 2612 C C . TYR A 1 321 ? -5.007 -8.951 27.194 1.00 91.19 321 TYR A C 1
ATOM 2614 O O . TYR A 1 321 ? -3.869 -8.991 27.643 1.00 91.19 321 TYR A O 1
ATOM 2622 N N . VAL A 1 322 ? -5.446 -7.904 26.496 1.00 91.44 322 VAL A N 1
ATOM 2623 C CA . VAL A 1 322 ? -4.649 -6.687 26.298 1.00 91.44 322 VAL A CA 1
ATOM 2624 C C . VAL A 1 322 ? -4.479 -5.910 27.604 1.00 91.44 322 VAL A C 1
ATOM 2626 O O . VAL A 1 322 ? -3.393 -5.396 27.855 1.00 91.44 322 VAL A O 1
ATOM 2629 N N . GLU A 1 323 ? -5.503 -5.869 28.457 1.00 90.88 323 GLU A N 1
ATOM 2630 C CA . GLU A 1 323 ? -5.395 -5.307 29.808 1.00 90.88 323 GLU A CA 1
ATOM 2631 C C . GLU A 1 323 ? -4.335 -6.051 30.639 1.00 90.88 323 GLU A C 1
ATOM 2633 O O . GLU A 1 323 ? -3.453 -5.408 31.203 1.00 90.88 323 GLU A O 1
ATOM 2638 N N . GLU A 1 324 ? -4.303 -7.385 30.587 1.00 91.50 324 GLU A N 1
ATOM 2639 C CA . GLU A 1 324 ? -3.239 -8.183 31.222 1.00 91.50 324 GLU A CA 1
ATOM 2640 C C . GLU A 1 324 ? -1.846 -7.901 30.635 1.00 91.50 324 GLU A C 1
ATOM 2642 O O . GLU A 1 324 ? -0.857 -7.844 31.364 1.00 91.50 324 GLU A O 1
ATOM 2647 N N . ILE A 1 325 ? -1.739 -7.681 29.319 1.00 92.38 325 ILE A N 1
ATOM 2648 C CA . ILE A 1 325 ? -0.468 -7.295 28.685 1.00 92.38 325 ILE A CA 1
ATOM 2649 C C . ILE A 1 325 ? 0.036 -5.963 29.255 1.00 92.38 325 ILE A C 1
ATOM 2651 O O . ILE A 1 325 ? 1.240 -5.835 29.488 1.00 92.38 325 ILE A O 1
ATOM 2655 N N . PHE A 1 326 ? -0.847 -4.988 29.504 1.00 91.25 326 PHE A N 1
ATOM 2656 C CA . PHE A 1 326 ? -0.444 -3.728 30.135 1.00 91.25 326 PHE A CA 1
ATOM 2657 C C . PHE A 1 326 ? 0.109 -3.948 31.543 1.00 91.25 326 PHE A C 1
ATOM 2659 O O . PHE A 1 326 ? 1.148 -3.374 31.861 1.00 91.25 326 PHE A O 1
ATOM 2666 N N . GLU A 1 327 ? -0.523 -4.794 32.357 1.00 90.88 327 GLU A N 1
ATOM 2667 C CA . GLU A 1 327 ? -0.050 -5.085 33.717 1.00 90.88 327 GLU A CA 1
ATOM 2668 C C . GLU A 1 327 ? 1.267 -5.878 33.721 1.00 90.88 327 GLU A C 1
ATOM 2670 O O . GLU A 1 327 ? 2.170 -5.586 34.502 1.00 90.88 327 GLU A O 1
ATOM 2675 N N . VAL A 1 328 ? 1.442 -6.841 32.809 1.00 90.75 328 VAL A N 1
ATOM 2676 C CA . VAL A 1 328 ? 2.719 -7.562 32.649 1.00 90.75 328 VAL A CA 1
ATOM 2677 C C . VAL A 1 328 ? 3.842 -6.598 32.270 1.00 90.75 328 VAL A C 1
ATOM 2679 O O . VAL A 1 328 ? 4.930 -6.666 32.839 1.00 90.75 328 VAL A O 1
ATOM 2682 N N . VAL A 1 329 ? 3.605 -5.705 31.305 1.00 88.88 329 VAL A N 1
ATOM 2683 C CA . VAL A 1 329 ? 4.627 -4.743 30.874 1.00 88.88 329 VAL A CA 1
ATOM 2684 C C . VAL A 1 329 ? 4.904 -3.711 31.964 1.00 88.88 329 VAL A C 1
ATOM 2686 O O . VAL A 1 329 ? 6.067 -3.372 32.162 1.00 88.88 329 VAL A O 1
ATOM 2689 N N . ARG A 1 330 ? 3.889 -3.257 32.712 1.00 88.12 330 ARG A N 1
ATOM 2690 C CA . ARG A 1 330 ? 4.084 -2.335 33.840 1.00 88.12 330 ARG A CA 1
ATOM 2691 C C . ARG A 1 330 ? 5.137 -2.854 34.813 1.00 88.12 330 ARG A C 1
ATOM 2693 O O . ARG A 1 330 ? 6.045 -2.109 35.147 1.00 88.12 330 ARG A O 1
ATOM 2700 N N . GLU A 1 331 ? 5.082 -4.131 35.172 1.00 88.06 331 GLU A N 1
ATOM 2701 C CA . GLU A 1 331 ? 6.046 -4.720 36.110 1.00 88.06 331 GLU A CA 1
ATOM 2702 C C . GLU A 1 331 ? 7.380 -5.122 35.460 1.00 88.06 331 GLU A C 1
ATOM 2704 O O . GLU A 1 331 ? 8.423 -5.108 36.107 1.00 88.06 331 GLU A O 1
ATOM 2709 N N . GLN A 1 332 ? 7.377 -5.520 34.182 1.00 88.12 332 GLN A N 1
ATOM 2710 C CA . GLN A 1 332 ? 8.537 -6.170 33.548 1.00 88.12 332 GLN A CA 1
ATOM 2711 C C . GLN A 1 332 ? 9.267 -5.308 32.505 1.00 88.12 332 GLN A C 1
ATOM 2713 O O . GLN A 1 332 ? 10.231 -5.784 31.903 1.00 88.12 332 GLN A O 1
ATOM 2718 N N . HIS A 1 333 ? 8.852 -4.063 32.252 1.00 85.12 333 HIS A N 1
ATOM 2719 C CA . HIS A 1 333 ? 9.469 -3.217 31.218 1.00 85.12 333 HIS A CA 1
ATOM 2720 C C . HIS A 1 333 ? 10.952 -2.903 31.483 1.00 85.12 333 HIS A C 1
ATOM 2722 O O . HIS A 1 333 ? 11.721 -2.782 30.532 1.00 85.12 333 HIS A O 1
ATOM 2728 N N . GLU A 1 334 ? 11.392 -2.850 32.743 1.00 86.56 334 GLU A N 1
ATOM 2729 C CA . GLU A 1 334 ? 12.811 -2.668 33.095 1.00 86.56 334 GLU A CA 1
ATOM 2730 C C . GLU A 1 334 ? 13.661 -3.932 32.834 1.00 86.56 334 GLU A C 1
ATOM 2732 O O . GLU A 1 334 ? 14.892 -3.884 32.732 1.00 86.56 334 GLU A O 1
ATOM 2737 N N . ASN A 1 335 ? 13.022 -5.095 32.674 1.00 88.38 335 ASN A N 1
ATOM 2738 C CA . ASN A 1 335 ? 13.695 -6.369 32.461 1.00 88.38 335 ASN A CA 1
ATOM 2739 C C . ASN A 1 335 ? 14.099 -6.549 30.985 1.00 88.38 335 ASN A C 1
ATOM 2741 O O . ASN A 1 335 ? 13.342 -7.021 30.132 1.00 88.38 335 ASN A O 1
ATOM 2745 N N . THR A 1 336 ? 15.363 -6.256 30.682 1.00 85.75 336 THR A N 1
ATOM 2746 C CA . THR A 1 336 ? 15.928 -6.379 29.322 1.00 85.75 336 THR A CA 1
ATOM 2747 C C . THR A 1 336 ? 15.817 -7.787 28.724 1.00 85.75 336 THR A C 1
ATOM 2749 O O . THR A 1 336 ? 15.641 -7.938 27.510 1.00 85.75 336 THR A O 1
ATOM 2752 N N . ARG A 1 337 ? 15.887 -8.845 29.549 1.00 86.50 337 ARG A N 1
ATOM 2753 C CA . ARG A 1 337 ? 15.717 -10.231 29.082 1.00 86.50 337 ARG A CA 1
ATOM 2754 C C . ARG A 1 337 ? 14.280 -10.479 28.643 1.00 86.50 337 ARG A C 1
ATOM 2756 O O . ARG A 1 337 ? 14.087 -11.120 27.610 1.00 86.50 337 ARG A O 1
ATOM 2763 N N . PHE A 1 338 ? 13.309 -9.991 29.411 1.00 89.56 338 PHE A N 1
ATOM 2764 C CA . PHE A 1 338 ? 11.892 -10.089 29.077 1.00 89.56 338 PHE A CA 1
ATOM 2765 C C . PHE A 1 338 ? 11.611 -9.414 27.729 1.00 89.56 338 PHE A C 1
ATOM 2767 O O . PHE A 1 338 ? 11.132 -10.081 26.809 1.00 89.56 338 PHE A O 1
ATOM 2774 N N . LEU A 1 339 ? 12.023 -8.152 27.559 1.00 87.12 339 LEU A N 1
ATOM 2775 C CA . LEU A 1 339 ? 11.832 -7.413 26.305 1.00 87.12 339 LEU A CA 1
ATOM 2776 C C . LEU A 1 339 ? 12.448 -8.152 25.108 1.00 87.12 339 LEU A C 1
ATOM 2778 O O . LEU A 1 339 ? 11.797 -8.361 24.085 1.00 87.12 339 LEU A O 1
ATOM 2782 N N . ARG A 1 340 ? 13.678 -8.660 25.246 1.00 85.50 340 ARG A N 1
ATOM 2783 C CA . ARG A 1 340 ? 14.349 -9.390 24.158 1.00 85.50 340 ARG A CA 1
ATOM 2784 C C . ARG A 1 340 ? 13.594 -10.647 23.710 1.00 85.50 340 ARG A C 1
ATOM 2786 O O . ARG A 1 340 ? 13.674 -11.013 22.539 1.00 85.50 340 ARG A O 1
ATOM 2793 N N . VAL A 1 341 ? 12.916 -11.339 24.625 1.00 86.94 341 VAL A N 1
ATOM 2794 C CA . VAL A 1 341 ? 12.234 -12.612 24.332 1.00 86.94 341 VAL A CA 1
ATOM 2795 C C . VAL A 1 341 ? 10.786 -12.394 23.892 1.00 86.94 341 VAL A C 1
ATOM 2797 O O . VAL A 1 341 ? 10.320 -13.086 22.986 1.00 86.94 341 VAL A O 1
ATOM 2800 N N . PHE A 1 342 ? 10.073 -11.449 24.507 1.00 89.81 342 PHE A N 1
ATOM 2801 C CA . PHE A 1 342 ? 8.619 -11.348 24.385 1.00 89.81 342 PHE A CA 1
ATOM 2802 C C . PHE A 1 342 ? 8.126 -10.161 23.552 1.00 89.81 342 PHE A C 1
ATOM 2804 O O . PHE A 1 342 ? 7.014 -10.262 23.031 1.00 89.81 342 PHE A O 1
ATOM 2811 N N . SER A 1 343 ? 8.921 -9.101 23.330 1.00 88.56 343 SER A N 1
ATOM 2812 C CA . SER A 1 343 ? 8.460 -7.896 22.611 1.00 88.56 343 SER A CA 1
ATOM 2813 C C . SER A 1 343 ? 7.827 -8.214 21.258 1.00 88.56 343 SER A C 1
ATOM 2815 O O . SER A 1 343 ? 6.723 -7.756 20.985 1.00 88.56 343 SER A O 1
ATOM 2817 N N . LYS A 1 344 ? 8.438 -9.085 20.443 1.00 87.81 344 LYS A N 1
ATOM 2818 C CA . LYS A 1 344 ? 7.884 -9.470 19.128 1.00 87.81 344 LYS A CA 1
ATOM 2819 C C . LYS A 1 344 ? 6.516 -10.147 19.221 1.00 87.81 344 LYS A C 1
ATOM 2821 O O . LYS A 1 344 ? 5.629 -9.874 18.415 1.00 87.81 344 LYS A O 1
ATOM 2826 N N . SER A 1 345 ? 6.339 -11.027 20.205 1.00 89.50 345 SER A N 1
ATOM 2827 C CA . SER A 1 345 ? 5.074 -11.730 20.440 1.00 89.50 345 SER A CA 1
ATOM 2828 C C . SER A 1 345 ? 3.988 -10.773 20.931 1.00 89.50 345 SER A C 1
ATOM 2830 O O . SER A 1 345 ? 2.861 -10.826 20.439 1.00 89.50 345 SER A O 1
ATOM 2832 N N . LEU A 1 346 ? 4.337 -9.866 21.850 1.00 91.50 346 LEU A N 1
ATOM 2833 C CA . LEU A 1 346 ? 3.435 -8.834 22.367 1.00 91.50 346 LEU A CA 1
ATOM 2834 C C . LEU A 1 346 ? 3.020 -7.855 21.264 1.00 91.50 346 LEU A C 1
ATOM 2836 O O . LEU A 1 346 ? 1.828 -7.640 21.062 1.00 91.50 346 LEU A O 1
ATOM 2840 N N . VAL A 1 347 ? 3.977 -7.344 20.483 1.00 90.38 347 VAL A N 1
ATOM 2841 C CA . VAL A 1 347 ? 3.718 -6.470 19.327 1.00 90.38 347 VAL A CA 1
ATOM 2842 C C . VAL A 1 347 ? 2.782 -7.151 18.332 1.00 90.38 347 VAL A C 1
ATOM 2844 O O . VAL A 1 347 ? 1.837 -6.521 17.864 1.00 90.38 347 VAL A O 1
ATOM 2847 N N . LYS A 1 348 ? 2.969 -8.446 18.044 1.00 88.31 348 LYS A N 1
ATOM 2848 C CA . LYS A 1 348 ? 2.069 -9.186 17.147 1.00 88.31 348 LYS A CA 1
ATOM 2849 C C . LYS A 1 348 ? 0.629 -9.246 17.675 1.00 88.31 348 LYS A C 1
ATOM 2851 O O . LYS A 1 348 ? -0.304 -9.053 16.892 1.00 88.31 348 LYS A O 1
ATOM 2856 N N . MET A 1 349 ? 0.432 -9.491 18.973 1.00 90.00 349 MET A N 1
ATOM 2857 C CA . MET A 1 349 ? -0.904 -9.477 19.588 1.00 90.00 349 MET A CA 1
ATOM 2858 C C . MET A 1 349 ? -1.517 -8.074 19.556 1.00 90.00 349 MET A C 1
ATOM 2860 O O . MET A 1 349 ? -2.647 -7.920 19.095 1.00 90.00 349 MET A O 1
ATOM 2864 N N . LEU A 1 350 ? -0.754 -7.043 19.930 1.00 92.06 350 LEU A N 1
ATOM 2865 C CA . LEU A 1 350 ? -1.202 -5.648 19.883 1.00 92.06 350 LEU A CA 1
ATOM 2866 C C . LEU A 1 350 ? -1.608 -5.230 18.468 1.00 92.06 350 LEU A C 1
ATOM 2868 O O . LEU A 1 350 ? -2.699 -4.707 18.283 1.00 92.06 350 LEU A O 1
ATOM 2872 N N . VAL A 1 351 ? -0.795 -5.525 17.452 1.00 89.44 351 VAL A N 1
ATOM 2873 C CA . VAL A 1 351 ? -1.120 -5.234 16.045 1.00 89.44 351 VAL A CA 1
ATOM 2874 C C . VAL A 1 351 ? -2.392 -5.958 15.604 1.00 89.44 351 VAL A C 1
ATOM 2876 O O . VAL A 1 351 ? -3.235 -5.363 14.934 1.00 89.44 351 VAL A O 1
ATOM 2879 N N . THR A 1 352 ? -2.564 -7.222 15.998 1.00 86.50 352 THR A N 1
ATOM 2880 C CA . THR A 1 352 ? -3.774 -7.998 15.679 1.00 86.50 352 THR A CA 1
ATOM 2881 C C . THR A 1 352 ? -5.014 -7.364 16.312 1.00 86.50 352 THR A C 1
ATOM 2883 O O . THR A 1 352 ? -6.044 -7.221 15.651 1.00 86.50 352 THR A O 1
ATOM 2886 N N . PHE A 1 353 ? -4.907 -6.929 17.568 1.00 88.69 353 PHE A N 1
ATOM 2887 C CA . PHE A 1 353 ? -5.985 -6.247 18.277 1.00 88.69 353 PHE A CA 1
ATOM 2888 C C . PHE A 1 353 ? -6.304 -4.879 17.685 1.00 88.69 353 PHE A C 1
ATOM 2890 O O . PHE A 1 353 ? -7.465 -4.626 17.373 1.00 88.69 353 PHE A O 1
ATOM 2897 N N . ILE A 1 354 ? -5.288 -4.040 17.455 1.00 89.00 354 ILE A N 1
ATOM 2898 C CA . ILE A 1 354 ? -5.431 -2.719 16.834 1.00 89.00 354 ILE A CA 1
ATOM 2899 C C . ILE A 1 354 ? -6.136 -2.871 15.490 1.00 89.00 354 ILE A C 1
ATOM 2901 O O . ILE A 1 354 ? -7.180 -2.263 15.297 1.00 89.00 354 ILE A O 1
ATOM 2905 N N . LYS A 1 355 ? -5.650 -3.742 14.592 1.00 84.62 355 LYS A N 1
ATOM 2906 C CA . LYS A 1 355 ? -6.285 -3.970 13.283 1.00 84.62 355 LYS A CA 1
ATOM 2907 C C . LYS A 1 355 ? -7.738 -4.412 13.419 1.00 84.62 355 LYS A C 1
ATOM 2909 O O . LYS A 1 355 ? -8.582 -3.939 12.668 1.00 84.62 355 LYS A O 1
ATOM 2914 N N . ARG A 1 356 ? -8.063 -5.292 14.370 1.00 80.00 356 ARG A N 1
ATOM 2915 C CA . ARG A 1 356 ? -9.444 -5.753 14.577 1.00 80.00 356 ARG A CA 1
ATOM 2916 C C . ARG A 1 356 ? -10.350 -4.645 15.105 1.00 80.00 356 ARG A C 1
ATOM 2918 O O . ARG A 1 356 ? -11.449 -4.480 14.587 1.00 80.00 356 ARG A O 1
ATOM 2925 N N . LEU A 1 357 ? -9.889 -3.888 16.094 1.00 79.56 357 LEU A N 1
ATOM 2926 C CA . LEU A 1 357 ? -10.636 -2.805 16.731 1.00 79.56 357 LEU A CA 1
ATOM 2927 C C . LEU A 1 357 ? -10.853 -1.648 15.741 1.00 79.56 357 LEU A C 1
ATOM 2929 O O . LEU A 1 357 ? -11.974 -1.168 15.561 1.00 79.56 357 LEU A O 1
ATOM 2933 N N . VAL A 1 358 ? -9.801 -1.292 15.007 1.00 78.44 358 VAL A N 1
ATOM 2934 C CA . VAL A 1 358 ? -9.818 -0.313 13.921 1.00 78.44 358 VAL A CA 1
ATOM 2935 C C . VAL A 1 358 ? -10.717 -0.760 12.770 1.00 78.44 358 VAL A C 1
ATOM 2937 O O . VAL A 1 358 ? -11.514 0.042 12.308 1.00 78.44 358 VAL A O 1
ATOM 2940 N N . ASN A 1 359 ? -10.662 -2.020 12.324 1.00 73.06 359 ASN A N 1
ATOM 2941 C CA . ASN A 1 359 ? -11.532 -2.516 11.249 1.00 73.06 359 ASN A CA 1
ATOM 2942 C C . ASN A 1 359 ? -12.999 -2.601 11.681 1.00 73.06 359 ASN A C 1
ATOM 2944 O O . ASN A 1 359 ? -13.881 -2.268 10.891 1.00 73.06 359 ASN A O 1
ATOM 2948 N N . HIS A 1 360 ? -13.266 -3.015 12.924 1.00 67.38 360 HIS A N 1
ATOM 2949 C CA . HIS A 1 360 ? -14.624 -3.048 13.465 1.00 67.38 360 HIS A CA 1
ATOM 2950 C C . HIS A 1 360 ? -15.241 -1.646 13.507 1.00 67.38 360 HIS A C 1
ATOM 2952 O O . HIS A 1 360 ? -16.422 -1.498 13.206 1.00 67.38 360 HIS A O 1
ATOM 2958 N N . SER A 1 361 ? -14.414 -0.639 13.795 1.00 60.31 361 SER A N 1
ATOM 2959 C CA . SER A 1 361 ? -14.807 0.773 13.887 1.00 60.31 361 SER A CA 1
ATOM 2960 C C . SER A 1 361 ? -14.488 1.564 12.605 1.00 60.31 361 SER A C 1
ATOM 2962 O O . SER A 1 361 ? -14.595 2.782 12.575 1.00 60.31 361 SER A O 1
ATOM 2964 N N . ARG A 1 362 ? -14.036 0.888 11.536 1.00 61.56 362 ARG A N 1
ATOM 2965 C CA . ARG A 1 362 ? -13.573 1.467 10.257 1.00 61.56 362 ARG A CA 1
ATOM 2966 C C . ARG A 1 362 ? -12.689 2.716 10.386 1.00 61.56 362 ARG A C 1
ATOM 2968 O O . ARG A 1 362 ? -12.870 3.676 9.648 1.00 61.56 362 ARG A O 1
ATOM 2975 N N . ASN A 1 363 ? -11.699 2.675 11.277 1.00 57.97 363 ASN A N 1
ATOM 2976 C CA . ASN A 1 363 ? -10.776 3.771 11.609 1.00 57.97 363 ASN A CA 1
ATOM 2977 C C . ASN A 1 363 ? -11.395 4.999 12.298 1.00 57.97 363 ASN A C 1
ATOM 2979 O O . ASN A 1 363 ? -10.651 5.948 12.559 1.00 57.97 363 ASN A O 1
ATOM 2983 N N . ARG A 1 364 ? -12.681 4.987 12.665 1.00 57.62 364 ARG A N 1
ATOM 2984 C CA . ARG A 1 364 ? -13.374 6.151 13.223 1.00 57.62 364 ARG A CA 1
ATOM 2985 C C . ARG A 1 364 ? -13.958 5.845 14.602 1.00 57.62 364 ARG A C 1
ATOM 2987 O O . ARG A 1 364 ? -14.699 4.883 14.765 1.00 57.62 364 ARG A O 1
ATOM 2994 N N . PHE A 1 365 ? -13.591 6.668 15.576 1.00 58.75 365 PHE A N 1
ATOM 2995 C CA . PHE A 1 365 ? -14.138 6.658 16.931 1.00 58.75 365 PHE A CA 1
ATOM 2996 C C . PHE A 1 365 ? -14.708 8.043 17.207 1.00 58.75 365 PHE A C 1
ATOM 2998 O O . PHE A 1 365 ? -14.082 9.043 16.841 1.00 58.75 365 PHE A O 1
ATOM 3005 N N . THR A 1 366 ? -15.873 8.107 17.841 1.00 54.38 366 THR A N 1
ATOM 3006 C CA . THR A 1 366 ? -16.454 9.374 18.295 1.00 54.38 366 THR A CA 1
ATOM 3007 C C . THR A 1 366 ? -15.767 9.855 19.567 1.00 54.38 366 THR A C 1
ATOM 3009 O O . THR A 1 366 ? -15.186 9.062 20.304 1.00 54.38 366 THR A O 1
ATOM 3012 N N . SER A 1 367 ? -15.904 11.144 19.895 1.00 52.91 367 SER A N 1
ATOM 3013 C CA . SER A 1 367 ? -15.556 11.657 21.233 1.00 52.91 367 SER A CA 1
ATOM 3014 C C . SER A 1 367 ? -16.246 10.885 22.363 1.00 52.91 367 SER A C 1
ATOM 3016 O O . SER A 1 367 ? -15.739 10.833 23.481 1.00 52.91 367 SER A O 1
ATOM 3018 N N . ASP A 1 368 ? -17.386 10.273 22.052 1.00 52.88 368 ASP A N 1
ATOM 3019 C CA . ASP A 1 368 ? -18.238 9.558 22.994 1.00 52.88 368 ASP A CA 1
ATOM 3020 C C . ASP A 1 368 ? -17.757 8.105 23.197 1.00 52.88 368 ASP A C 1
ATOM 3022 O O . ASP A 1 368 ? -18.048 7.487 24.218 1.00 52.88 368 ASP A O 1
ATOM 3026 N N . ASP A 1 369 ? -16.914 7.588 22.293 1.00 68.31 369 ASP A N 1
ATOM 3027 C CA . ASP A 1 369 ? -16.162 6.331 22.415 1.00 68.31 369 ASP A CA 1
ATOM 3028 C C . ASP A 1 369 ? -14.842 6.518 23.202 1.00 68.31 369 ASP A C 1
ATOM 3030 O O . ASP A 1 369 ? -13.843 5.839 22.938 1.00 68.31 369 ASP A O 1
ATOM 3034 N N . LYS A 1 370 ? -14.815 7.435 24.181 1.00 78.50 370 LYS A N 1
ATOM 3035 C CA . LYS A 1 370 ? -13.606 7.835 24.925 1.00 78.50 370 LYS A CA 1
ATOM 3036 C C . LYS A 1 370 ? -12.781 6.642 25.420 1.00 78.50 370 LYS A C 1
ATOM 3038 O O . LYS A 1 370 ? -11.595 6.568 25.118 1.00 78.50 370 LYS A O 1
ATOM 3043 N N . GLU A 1 371 ? -13.406 5.655 26.065 1.00 82.06 371 GLU A N 1
ATOM 3044 C CA . GLU A 1 371 ? -12.707 4.452 26.553 1.00 82.06 371 GLU A CA 1
ATOM 3045 C C . GLU A 1 371 ? -12.004 3.653 25.443 1.00 82.06 371 GLU A C 1
ATOM 3047 O O . GLU A 1 371 ? -10.928 3.088 25.645 1.00 82.06 371 GLU A O 1
ATOM 3052 N N . ARG A 1 372 ? -12.622 3.559 24.258 1.00 81.06 372 ARG A N 1
ATOM 3053 C CA . ARG A 1 372 ? -12.055 2.811 23.127 1.00 81.06 372 ARG A CA 1
ATOM 3054 C C . ARG A 1 372 ? -10.889 3.569 22.514 1.00 81.06 372 ARG A C 1
ATOM 3056 O O . ARG A 1 372 ? -9.885 2.944 22.179 1.00 81.06 372 ARG A O 1
ATOM 3063 N N . ILE A 1 373 ? -11.012 4.892 22.395 1.00 84.50 373 ILE A N 1
ATOM 3064 C CA . ILE A 1 373 ? -9.923 5.755 21.927 1.00 84.50 373 ILE A CA 1
ATOM 3065 C C . ILE A 1 373 ? -8.742 5.667 22.891 1.00 84.50 373 ILE A C 1
ATOM 3067 O O . ILE A 1 373 ? -7.618 5.434 22.451 1.00 84.50 373 ILE A O 1
ATOM 3071 N N . GLU A 1 374 ? -8.993 5.768 24.196 1.00 89.00 374 GLU A N 1
ATOM 3072 C CA . GLU A 1 374 ? -7.966 5.629 25.228 1.00 89.00 374 GLU A CA 1
ATOM 3073 C C . GLU A 1 374 ? -7.247 4.282 25.132 1.00 89.00 374 GLU A C 1
ATOM 3075 O O . GLU A 1 374 ? -6.017 4.228 25.112 1.00 89.00 374 GLU A O 1
ATOM 3080 N N . LEU A 1 375 ? -7.999 3.188 24.986 1.00 89.19 375 LEU A N 1
ATOM 3081 C CA . LEU A 1 375 ? -7.422 1.856 24.830 1.00 89.19 375 LEU A CA 1
ATOM 3082 C C . LEU A 1 375 ? -6.521 1.752 23.589 1.00 89.19 375 LEU A C 1
ATOM 3084 O O . LEU A 1 375 ? -5.445 1.155 23.661 1.00 89.19 375 LEU A O 1
ATOM 3088 N N . ILE A 1 376 ? -6.925 2.333 22.457 1.00 90.69 376 ILE A N 1
ATOM 3089 C CA . ILE A 1 376 ? -6.118 2.338 21.228 1.00 90.69 376 ILE A CA 1
ATOM 3090 C C . ILE A 1 376 ? -4.857 3.170 21.396 1.00 90.69 376 ILE A C 1
ATOM 3092 O O . ILE A 1 376 ? -3.790 2.709 20.996 1.00 90.69 376 ILE A O 1
ATOM 3096 N N . ILE A 1 377 ? -4.959 4.357 21.998 1.00 92.25 377 ILE A N 1
ATOM 3097 C CA . ILE A 1 377 ? -3.806 5.217 22.281 1.00 92.25 377 ILE A CA 1
ATOM 3098 C C . ILE A 1 377 ? -2.790 4.444 23.123 1.00 92.25 377 ILE A C 1
ATOM 3100 O O . ILE A 1 377 ? -1.623 4.362 22.742 1.00 92.25 377 ILE A O 1
ATOM 3104 N N . ARG A 1 378 ? -3.239 3.773 24.193 1.00 92.50 378 ARG A N 1
ATOM 3105 C CA . ARG A 1 378 ? -2.373 2.925 25.028 1.00 92.50 378 ARG A CA 1
ATOM 3106 C C . ARG A 1 378 ? -1.741 1.786 24.233 1.00 92.50 378 ARG A C 1
ATOM 3108 O O . ARG A 1 378 ? -0.544 1.544 24.363 1.00 92.50 378 ARG A O 1
ATOM 3115 N N . CYS A 1 379 ? -2.513 1.100 23.385 1.00 93.12 379 CYS A N 1
ATOM 3116 C CA . CYS A 1 379 ? -2.002 0.008 22.551 1.00 93.12 379 CYS A CA 1
ATOM 3117 C C . CYS A 1 379 ? -0.940 0.489 21.552 1.00 93.12 379 CYS A C 1
ATOM 3119 O O . CYS A 1 379 ? 0.077 -0.181 21.369 1.00 93.12 379 CYS A O 1
ATOM 3121 N N . LEU A 1 380 ? -1.173 1.632 20.901 1.00 93.25 380 LEU A N 1
ATOM 3122 C CA . LEU A 1 380 ? -0.253 2.235 19.938 1.00 93.25 380 LEU A CA 1
ATOM 3123 C C . LEU A 1 380 ? 1.028 2.706 20.626 1.00 93.25 380 LEU A C 1
ATOM 3125 O O . LEU A 1 380 ? 2.116 2.357 20.171 1.00 93.25 380 LEU A O 1
ATOM 3129 N N . ALA A 1 381 ? 0.906 3.419 21.747 1.00 93.06 381 ALA A N 1
ATOM 3130 C CA . ALA A 1 381 ? 2.041 3.883 22.537 1.00 93.06 381 ALA A CA 1
ATOM 3131 C C . ALA A 1 381 ? 2.896 2.708 23.039 1.00 93.06 381 ALA A C 1
ATOM 3133 O O . ALA A 1 381 ? 4.110 2.693 22.833 1.00 93.06 381 ALA A O 1
ATOM 3134 N N . LEU A 1 382 ? 2.260 1.667 23.592 1.00 92.50 382 LEU A N 1
ATOM 3135 C CA . LEU A 1 382 ? 2.948 0.456 24.038 1.00 92.50 382 LEU A CA 1
ATOM 3136 C C . LEU A 1 382 ? 3.653 -0.269 22.883 1.00 92.50 382 LEU A C 1
ATOM 3138 O O . LEU A 1 382 ? 4.816 -0.655 23.007 1.00 92.50 382 LEU A O 1
ATOM 3142 N N . ARG A 1 383 ? 2.969 -0.447 21.747 1.00 92.06 383 ARG A N 1
ATOM 3143 C CA . ARG A 1 383 ? 3.555 -1.056 20.545 1.00 92.06 383 ARG A CA 1
ATOM 3144 C C . ARG A 1 383 ? 4.810 -0.295 20.112 1.00 92.06 383 ARG A C 1
ATOM 3146 O O . ARG A 1 383 ? 5.829 -0.925 19.836 1.00 92.06 383 ARG A O 1
ATOM 3153 N N . LEU A 1 384 ? 4.734 1.035 20.054 1.00 90.06 384 LEU A N 1
ATOM 3154 C CA . LEU A 1 384 ? 5.843 1.888 19.635 1.00 90.06 384 LEU A CA 1
ATOM 3155 C C . LEU A 1 384 ? 7.035 1.763 20.595 1.00 90.06 384 LEU A C 1
ATOM 3157 O O . LEU A 1 384 ? 8.142 1.505 20.116 1.00 90.06 384 LEU A O 1
ATOM 3161 N N . LEU A 1 385 ? 6.822 1.799 21.919 1.00 89.38 385 LEU A N 1
ATOM 3162 C CA . LEU A 1 385 ? 7.901 1.595 22.900 1.00 89.38 385 LEU A CA 1
ATOM 3163 C C . LEU A 1 385 ? 8.563 0.218 22.769 1.00 89.38 385 LEU A C 1
ATOM 3165 O O . LEU A 1 385 ? 9.792 0.139 22.732 1.00 89.38 385 LEU A O 1
ATOM 3169 N N . LEU A 1 386 ? 7.778 -0.855 22.613 1.00 87.94 386 LEU A N 1
ATOM 3170 C CA . LEU A 1 386 ? 8.300 -2.220 22.437 1.00 87.94 386 LEU A CA 1
ATOM 3171 C C . LEU A 1 386 ? 9.148 -2.379 21.162 1.00 87.94 386 LEU A C 1
ATOM 3173 O O . LEU A 1 386 ? 10.015 -3.252 21.119 1.00 87.94 386 LEU A O 1
ATOM 3177 N N . SER A 1 387 ? 8.903 -1.548 20.145 1.00 82.94 387 SER A N 1
ATOM 3178 C CA . SER A 1 387 ? 9.595 -1.572 18.845 1.00 82.94 387 SER A CA 1
ATOM 3179 C C . SER A 1 387 ? 10.742 -0.560 18.705 1.00 82.94 387 SER A C 1
ATOM 3181 O O . SER A 1 387 ? 11.526 -0.650 17.761 1.00 82.94 387 SER A O 1
ATOM 3183 N N . SER A 1 388 ? 10.877 0.383 19.644 1.00 71.44 388 SER A N 1
ATOM 3184 C CA . SER A 1 388 ? 11.819 1.514 19.552 1.00 71.44 388 SER A CA 1
ATOM 3185 C C . SER A 1 388 ? 13.288 1.078 19.417 1.00 71.44 388 SER A C 1
ATOM 3187 O O . SER A 1 388 ? 14.031 1.643 18.614 1.00 71.44 388 SER A O 1
ATOM 3189 N N . ASN A 1 389 ? 13.675 0.009 20.122 1.00 65.88 389 ASN A N 1
ATOM 3190 C CA . ASN A 1 389 ? 15.044 -0.514 20.188 1.00 65.88 389 ASN A CA 1
ATOM 3191 C C . ASN A 1 389 ? 15.343 -1.658 19.196 1.00 65.88 389 ASN A C 1
ATOM 3193 O O . ASN A 1 389 ? 16.408 -2.278 19.273 1.00 65.88 389 ASN A O 1
ATOM 3197 N N . GLU A 1 390 ? 14.432 -1.992 18.275 1.00 65.25 390 GLU A N 1
ATOM 3198 C CA . GLU A 1 390 ? 14.701 -3.054 17.301 1.00 65.25 390 GLU A CA 1
ATOM 3199 C C . GLU A 1 390 ? 15.667 -2.586 16.200 1.00 65.25 390 GLU A C 1
ATOM 3201 O O . GLU A 1 390 ? 15.407 -1.623 15.480 1.00 65.25 390 GLU A O 1
ATOM 3206 N N . ALA A 1 391 ? 16.763 -3.330 16.014 1.00 56.09 391 ALA A N 1
ATOM 3207 C CA . ALA A 1 391 ? 17.755 -3.073 14.964 1.00 56.09 391 ALA A CA 1
ATOM 3208 C C . ALA A 1 391 ? 17.210 -3.263 13.531 1.00 56.09 391 ALA A C 1
ATOM 3210 O O . ALA A 1 391 ? 17.845 -2.839 12.569 1.00 56.09 391 ALA A O 1
ATOM 3211 N N . ALA A 1 392 ? 16.055 -3.920 13.373 1.00 58.31 392 ALA A N 1
ATOM 3212 C CA . ALA A 1 392 ? 15.413 -4.119 12.079 1.00 58.31 392 ALA A CA 1
ATOM 3213 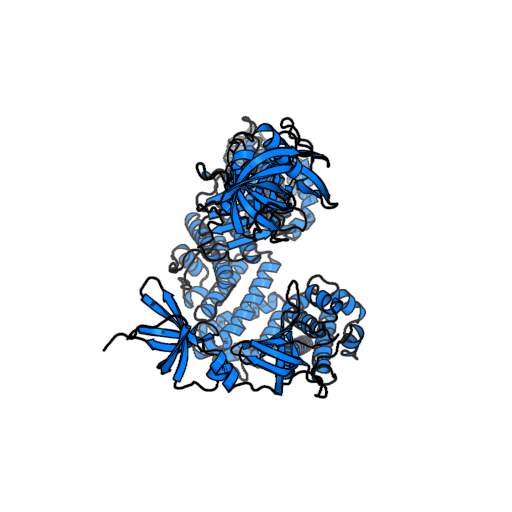C C . ALA A 1 392 ? 14.482 -2.937 11.721 1.00 58.31 392 ALA A C 1
ATOM 3215 O O . ALA A 1 392 ? 13.874 -2.325 12.605 1.00 58.31 392 ALA A O 1
ATOM 3216 N N . PRO A 1 393 ? 14.343 -2.592 10.429 1.00 64.81 393 PRO A N 1
ATOM 3217 C CA . PRO A 1 393 ? 13.344 -1.628 9.984 1.00 64.81 393 PRO A CA 1
ATOM 3218 C C . PRO A 1 393 ? 11.931 -2.214 10.145 1.00 64.81 393 PRO A C 1
ATOM 3220 O O . PRO A 1 393 ? 11.601 -3.213 9.509 1.00 64.81 393 PRO A O 1
ATOM 3223 N N . ASP A 1 394 ? 11.106 -1.600 10.999 1.00 75.50 394 ASP A N 1
ATOM 3224 C CA . ASP A 1 394 ? 9.666 -1.871 11.094 1.00 75.50 394 ASP A CA 1
ATOM 3225 C C . ASP A 1 394 ? 8.930 -1.015 10.041 1.00 75.50 394 ASP A C 1
ATOM 3227 O O . ASP A 1 394 ? 8.901 0.212 10.184 1.00 75.50 394 ASP A O 1
ATOM 3231 N N . PRO A 1 395 ? 8.368 -1.618 8.974 1.00 71.75 395 PRO A N 1
ATOM 3232 C CA . PRO A 1 395 ? 7.767 -0.881 7.859 1.00 71.75 395 PRO A CA 1
ATOM 3233 C C . PRO A 1 395 ? 6.484 -0.135 8.250 1.00 71.75 395 PRO A C 1
ATOM 3235 O O . PRO A 1 395 ? 6.145 0.881 7.641 1.00 71.75 395 PRO A O 1
ATOM 3238 N N . ASP A 1 396 ? 5.786 -0.609 9.284 1.00 83.00 396 ASP A N 1
ATOM 3239 C CA . ASP A 1 396 ? 4.520 -0.023 9.718 1.00 83.00 396 ASP A CA 1
ATOM 3240 C C . ASP A 1 396 ? 4.720 0.997 10.853 1.00 83.00 396 ASP A C 1
ATOM 3242 O O . ASP A 1 396 ? 3.754 1.609 11.304 1.00 83.00 396 ASP A O 1
ATOM 3246 N N . TYR A 1 397 ? 5.950 1.206 11.337 1.00 85.81 397 TYR A N 1
ATOM 3247 C CA . TYR A 1 397 ? 6.227 2.087 12.479 1.00 85.81 397 TYR A CA 1
ATOM 3248 C C . TYR A 1 397 ? 5.642 3.492 12.288 1.00 85.81 397 TYR A C 1
ATOM 3250 O O . TYR A 1 397 ? 4.904 3.978 13.146 1.00 85.81 397 TYR A O 1
ATOM 3258 N N . LYS A 1 398 ? 5.914 4.100 11.125 1.00 86.62 398 LYS A N 1
ATOM 3259 C CA . LYS A 1 398 ? 5.416 5.427 10.735 1.00 86.62 398 LYS A CA 1
ATOM 3260 C C . LYS A 1 398 ? 3.888 5.496 10.727 1.00 86.62 398 LYS A C 1
ATOM 3262 O O . LYS A 1 398 ? 3.308 6.451 11.235 1.00 86.62 398 LYS A O 1
ATOM 3267 N N . LEU A 1 399 ? 3.234 4.446 10.225 1.00 90.19 399 LEU A N 1
ATOM 3268 C CA . LEU A 1 399 ? 1.775 4.338 10.199 1.00 90.19 399 LEU A CA 1
ATOM 3269 C C . LEU A 1 399 ? 1.189 4.374 11.616 1.00 90.19 399 LEU A C 1
ATOM 3271 O O . LEU A 1 399 ? 0.305 5.178 11.896 1.00 90.19 399 LEU A O 1
ATOM 3275 N N . TYR A 1 400 ? 1.691 3.541 12.530 1.00 90.81 400 TYR A N 1
ATOM 3276 C CA . TYR A 1 400 ? 1.161 3.501 13.898 1.00 90.81 400 TYR A CA 1
ATOM 3277 C C . TYR A 1 400 ? 1.515 4.750 14.713 1.00 90.81 400 TYR A C 1
ATOM 3279 O O . TYR A 1 400 ? 0.740 5.138 15.586 1.00 90.81 400 TYR A O 1
ATOM 3287 N N . GLN A 1 401 ? 2.644 5.400 14.421 1.00 90.06 401 GLN A N 1
ATOM 3288 C CA . GLN A 1 401 ? 2.987 6.697 15.003 1.00 90.06 401 GLN A CA 1
ATOM 3289 C C . GLN A 1 401 ? 2.008 7.790 14.549 1.00 90.06 401 GLN A C 1
ATOM 3291 O O . GLN A 1 401 ? 1.506 8.545 15.379 1.00 90.06 401 GLN A O 1
ATOM 3296 N N . ALA A 1 402 ? 1.662 7.834 13.262 1.00 90.88 402 ALA A N 1
ATOM 3297 C CA . ALA A 1 402 ? 0.657 8.758 12.745 1.00 90.88 402 ALA A CA 1
ATOM 3298 C C . ALA A 1 402 ? -0.732 8.516 13.357 1.00 90.88 402 ALA A C 1
ATOM 3300 O O . ALA A 1 402 ? -1.380 9.458 13.822 1.00 90.88 402 ALA A O 1
ATOM 3301 N N . MET A 1 403 ? -1.140 7.245 13.452 1.00 92.06 403 MET A N 1
ATOM 3302 C CA . MET A 1 403 ? -2.388 6.849 14.111 1.00 92.06 403 MET A CA 1
ATOM 3303 C C . MET A 1 403 ? -2.429 7.301 15.575 1.00 92.06 403 MET A C 1
ATOM 3305 O O . MET A 1 403 ? -3.471 7.770 16.031 1.00 92.06 403 MET A O 1
ATOM 3309 N N . LEU A 1 404 ? -1.316 7.192 16.315 1.00 92.94 404 LEU A N 1
ATOM 3310 C CA . LEU A 1 404 ? -1.237 7.633 17.712 1.00 92.94 404 LEU A CA 1
ATOM 3311 C C . LEU A 1 404 ? -1.563 9.125 17.827 1.00 92.94 404 LEU A C 1
ATOM 3313 O O . LEU A 1 404 ? -2.427 9.500 18.619 1.00 92.94 404 LEU A O 1
ATOM 3317 N N . TYR A 1 405 ? -0.928 9.961 17.002 1.00 91.62 405 TYR A N 1
ATOM 3318 C CA . TYR A 1 405 ? -1.184 11.400 16.995 1.00 91.62 405 TYR A CA 1
ATOM 3319 C C . TYR A 1 405 ? -2.624 11.738 16.585 1.00 91.62 405 TYR A C 1
ATOM 3321 O O . TYR A 1 405 ? -3.257 12.576 17.227 1.00 91.62 405 TYR A O 1
ATOM 3329 N N . ARG A 1 406 ? -3.188 11.062 15.573 1.00 90.50 406 ARG A N 1
ATOM 3330 C CA . ARG A 1 406 ? -4.587 11.274 15.157 1.00 90.50 406 ARG A CA 1
ATOM 3331 C C . ARG A 1 406 ? -5.586 10.905 16.257 1.00 90.50 406 ARG A C 1
ATOM 3333 O O . ARG A 1 406 ? -6.552 11.640 16.481 1.00 90.50 406 ARG A O 1
ATOM 3340 N N . TYR A 1 407 ? -5.386 9.779 16.939 1.00 90.06 407 TYR A N 1
ATOM 3341 C CA . TYR A 1 407 ? -6.284 9.367 18.018 1.00 90.06 407 TYR A CA 1
ATOM 3342 C C . TYR A 1 407 ? -6.132 10.247 19.259 1.00 90.06 407 TYR A C 1
ATOM 3344 O O . TYR A 1 407 ? -7.149 10.648 19.821 1.00 90.06 407 TYR A O 1
ATOM 3352 N N . ALA A 1 408 ? -4.912 10.658 19.621 1.00 90.62 408 ALA A N 1
ATOM 3353 C CA . ALA A 1 408 ? -4.695 11.660 20.668 1.00 90.62 408 ALA A CA 1
ATOM 3354 C C . ALA A 1 408 ? -5.420 12.978 20.341 1.00 90.62 408 ALA A C 1
ATOM 3356 O O . ALA A 1 408 ? -6.130 13.533 21.180 1.00 90.62 408 ALA A O 1
ATOM 3357 N N . ALA A 1 409 ? -5.367 13.417 19.078 1.00 88.50 409 ALA A N 1
ATOM 3358 C CA . ALA A 1 409 ? -6.069 14.609 18.605 1.00 88.50 409 ALA A CA 1
ATOM 3359 C C . ALA A 1 409 ? -7.598 14.506 18.720 1.00 88.50 409 ALA A C 1
ATOM 3361 O O . ALA A 1 409 ? -8.282 15.521 18.610 1.00 88.50 409 ALA A O 1
ATOM 3362 N N . SER A 1 410 ? -8.149 13.302 18.905 1.00 83.25 410 SER A N 1
ATOM 3363 C CA . SER A 1 410 ? -9.588 13.070 19.069 1.00 83.25 410 SER A CA 1
ATOM 3364 C C . SER A 1 410 ? -10.066 13.259 20.514 1.00 83.25 410 SER A C 1
ATOM 3366 O O . SER A 1 410 ? -11.243 13.557 20.708 1.00 83.25 410 SER A O 1
ATOM 3368 N N . LEU A 1 411 ? -9.175 13.137 21.508 1.00 84.31 411 LEU A N 1
ATOM 3369 C CA . LEU A 1 411 ? -9.487 13.349 22.931 1.00 84.31 411 LEU A CA 1
ATOM 3370 C C . LEU A 1 411 ? -9.262 14.794 23.397 1.00 84.31 411 LEU A C 1
ATOM 3372 O O . LEU A 1 411 ? -9.864 15.223 24.380 1.00 84.31 411 LEU A O 1
ATOM 3376 N N . ILE A 1 412 ? -8.421 15.554 22.692 1.00 82.38 412 ILE A N 1
ATOM 3377 C CA . ILE A 1 412 ? -8.130 16.953 23.022 1.00 82.38 412 ILE A CA 1
ATOM 3378 C C . ILE A 1 412 ? -9.183 17.883 22.405 1.00 82.38 412 ILE A C 1
ATOM 3380 O O . ILE A 1 412 ? -9.566 17.737 21.244 1.00 82.38 412 ILE A O 1
ATOM 3384 N N . SER A 1 413 ? -9.643 18.856 23.197 1.00 74.81 413 SER A N 1
ATOM 3385 C CA . SER A 1 413 ? -10.610 19.879 22.763 1.00 74.81 413 SER A CA 1
ATOM 3386 C C . SER A 1 413 ? -9.963 21.200 22.331 1.00 74.81 413 SER A C 1
ATOM 3388 O O . SER A 1 413 ? -10.599 21.971 21.616 1.00 74.81 413 SER A O 1
ATOM 3390 N N . ASP A 1 414 ? -8.723 21.460 22.752 1.00 82.25 414 ASP A N 1
ATOM 3391 C CA . ASP A 1 414 ? -7.970 22.669 22.411 1.00 82.25 414 ASP A CA 1
ATOM 3392 C C . ASP A 1 414 ? -7.542 22.679 20.922 1.00 82.25 414 ASP A C 1
ATOM 3394 O O . ASP A 1 414 ? -6.790 21.790 20.501 1.00 82.25 414 ASP A O 1
ATOM 3398 N N . PRO A 1 415 ? -8.000 23.656 20.111 1.00 78.56 415 PRO A N 1
ATOM 3399 C CA . PRO A 1 415 ? -7.692 23.727 18.685 1.00 78.56 415 PRO A CA 1
ATOM 3400 C C . PRO A 1 415 ? -6.198 23.774 18.347 1.00 78.56 415 PRO A C 1
ATOM 3402 O O . PRO A 1 415 ? -5.792 23.127 17.380 1.00 78.56 415 PRO A O 1
ATOM 3405 N N . GLU A 1 416 ? -5.377 24.484 19.127 1.00 83.12 416 GLU A N 1
ATOM 3406 C CA . GLU A 1 416 ? -3.942 24.635 18.838 1.00 83.12 416 GLU A CA 1
ATOM 3407 C C . GLU A 1 416 ? -3.198 23.308 19.025 1.00 83.12 416 GLU A C 1
ATOM 3409 O O . GLU A 1 416 ? -2.456 22.854 18.147 1.00 83.12 416 GLU A O 1
ATOM 3414 N N . ARG A 1 417 ? -3.474 22.613 20.132 1.00 85.25 417 ARG A N 1
ATOM 3415 C CA . ARG A 1 417 ? -2.932 21.275 20.406 1.00 85.25 417 ARG A CA 1
ATOM 3416 C C . ARG A 1 417 ? -3.393 20.234 19.389 1.00 85.25 417 ARG A C 1
ATOM 3418 O O . ARG A 1 417 ? -2.602 19.393 18.963 1.00 85.25 417 ARG A O 1
ATOM 3425 N N . VAL A 1 418 ? -4.644 20.300 18.936 1.00 83.12 418 VAL A N 1
ATOM 3426 C CA . VAL A 1 418 ? -5.144 19.422 17.864 1.00 83.12 418 VAL A CA 1
ATOM 3427 C C . VAL A 1 418 ? -4.448 19.717 16.530 1.00 83.12 418 VAL A C 1
ATOM 3429 O O . VAL A 1 418 ? -4.106 18.785 15.793 1.00 83.12 418 VAL A O 1
ATOM 3432 N N . GLN A 1 419 ? -4.187 20.986 16.213 1.00 83.75 419 GLN A N 1
ATOM 3433 C CA . GLN A 1 419 ? -3.420 21.366 15.026 1.00 83.75 419 GLN A CA 1
ATOM 3434 C C . GLN A 1 419 ? -1.981 20.834 15.098 1.00 83.75 419 GLN A C 1
ATOM 3436 O O . GLN A 1 419 ? -1.503 20.242 14.131 1.00 83.75 419 GLN A O 1
ATOM 3441 N N . SER A 1 420 ? -1.329 20.951 16.257 1.00 86.69 420 SER A N 1
ATOM 3442 C CA . SER A 1 420 ? -0.005 20.372 16.526 1.00 86.69 420 SER A CA 1
ATOM 3443 C C . SER A 1 420 ? 0.012 18.852 16.309 1.00 86.69 420 SER A C 1
ATOM 3445 O O . SER A 1 420 ? 0.858 18.329 15.584 1.00 86.69 420 SER A O 1
ATOM 3447 N N . LEU A 1 421 ? -0.962 18.123 16.861 1.00 88.81 421 LEU A N 1
ATOM 3448 C CA . LEU A 1 421 ? -1.043 16.667 16.718 1.00 88.81 421 LEU A CA 1
ATOM 3449 C C . LEU A 1 421 ? -1.345 16.220 15.284 1.00 88.81 421 LEU A C 1
ATOM 3451 O O . LEU A 1 421 ? -0.735 15.273 14.798 1.00 88.81 421 LEU A O 1
ATOM 3455 N N . THR A 1 422 ? -2.254 16.891 14.577 1.00 87.06 422 THR A N 1
ATOM 3456 C CA . THR A 1 422 ? -2.546 16.558 13.170 1.00 87.06 422 THR A CA 1
ATOM 3457 C C . THR A 1 422 ? -1.366 16.867 12.249 1.00 87.06 422 THR A C 1
ATOM 3459 O O . THR A 1 422 ? -1.104 16.099 11.324 1.00 87.06 422 THR A O 1
ATOM 3462 N N . TYR A 1 423 ? -0.607 17.927 12.539 1.00 85.25 423 TYR A N 1
ATOM 3463 C CA . TYR A 1 423 ? 0.667 18.210 11.882 1.00 85.25 423 TYR A CA 1
ATOM 3464 C C . TYR A 1 423 ? 1.685 17.086 12.133 1.00 85.25 423 TYR A C 1
ATOM 3466 O O . TYR A 1 423 ? 2.225 16.527 11.182 1.00 85.25 423 TYR A O 1
ATOM 3474 N N . LYS A 1 424 ? 1.864 16.649 13.387 1.00 86.94 424 LYS A N 1
ATOM 3475 C CA . LYS A 1 424 ? 2.747 15.515 13.722 1.00 86.94 424 LYS A CA 1
ATOM 3476 C C . LYS A 1 424 ? 2.290 14.196 13.097 1.00 86.94 424 LYS A C 1
ATOM 3478 O O . LYS A 1 424 ? 3.129 13.404 12.687 1.00 86.94 424 LYS A O 1
ATOM 3483 N N . ALA A 1 425 ? 0.984 13.950 12.989 1.00 89.12 425 ALA A N 1
ATOM 3484 C CA . ALA A 1 425 ? 0.459 12.763 12.313 1.00 89.12 425 ALA A CA 1
ATOM 3485 C C . ALA A 1 425 ? 0.869 12.734 10.834 1.00 89.12 425 ALA A C 1
ATOM 3487 O O . ALA A 1 425 ? 1.272 11.694 10.318 1.00 89.12 425 ALA A O 1
ATOM 3488 N N . PHE A 1 426 ? 0.806 13.888 10.169 1.00 85.94 426 PHE A N 1
ATOM 3489 C CA . PHE A 1 426 ? 1.232 14.041 8.784 1.00 85.94 426 PHE A CA 1
ATOM 3490 C C . PHE A 1 426 ? 2.749 13.849 8.625 1.00 85.94 426 PHE A C 1
ATOM 3492 O O . PHE A 1 426 ? 3.178 13.060 7.781 1.00 85.94 426 PHE A O 1
ATOM 3499 N N . GLU A 1 427 ? 3.554 14.496 9.473 1.00 82.44 427 GLU A N 1
ATOM 3500 C CA . GLU A 1 427 ? 5.020 14.367 9.445 1.00 82.44 427 GLU A CA 1
ATOM 3501 C C . GLU A 1 427 ? 5.488 12.944 9.781 1.00 82.44 427 GLU A C 1
ATOM 3503 O O . GLU A 1 427 ? 6.421 12.432 9.170 1.00 82.44 427 GLU A O 1
ATOM 3508 N N . ALA A 1 428 ? 4.799 12.240 10.684 1.00 86.12 428 ALA A N 1
ATOM 3509 C CA . ALA A 1 428 ? 5.120 10.852 11.007 1.00 86.12 428 ALA A CA 1
ATOM 3510 C C . ALA A 1 428 ? 4.981 9.909 9.797 1.00 86.12 428 ALA A C 1
ATOM 3512 O O . ALA A 1 428 ? 5.749 8.954 9.691 1.00 86.12 428 ALA A O 1
ATOM 3513 N N . LEU A 1 429 ? 4.035 10.165 8.880 1.00 84.31 429 LEU A N 1
ATOM 3514 C CA . LEU A 1 429 ? 3.839 9.345 7.676 1.00 84.31 429 LEU A CA 1
ATOM 3515 C C . LEU A 1 429 ? 4.916 9.589 6.614 1.00 84.31 429 LEU A C 1
ATOM 3517 O O . LEU A 1 429 ? 5.428 8.627 6.035 1.00 84.31 429 LEU A O 1
ATOM 3521 N N . PHE A 1 430 ? 5.225 10.857 6.329 1.00 78.06 430 PHE A N 1
ATOM 3522 C CA . PHE A 1 430 ? 5.950 11.244 5.110 1.00 78.06 430 PHE A CA 1
ATOM 3523 C C . PHE A 1 430 ? 7.303 11.899 5.352 1.00 78.06 430 PHE A C 1
ATOM 3525 O O . PHE A 1 430 ? 8.116 11.935 4.430 1.00 78.06 430 PHE A O 1
ATOM 3532 N N . ASP A 1 431 ? 7.568 12.363 6.568 1.00 65.81 431 ASP A N 1
ATOM 3533 C CA . ASP A 1 431 ? 8.841 12.960 6.939 1.00 65.81 431 ASP A CA 1
ATOM 3534 C C . ASP A 1 431 ? 9.648 12.025 7.853 1.00 65.81 431 ASP A C 1
ATOM 3536 O O . ASP A 1 431 ? 9.375 10.824 8.029 1.00 65.81 431 ASP A O 1
ATOM 3540 N N . SER A 1 432 ? 10.739 12.576 8.352 1.00 63.84 432 SER A N 1
ATOM 3541 C CA . SER A 1 432 ? 11.828 11.912 9.019 1.00 63.84 432 SER A CA 1
ATOM 3542 C C . SER A 1 432 ? 11.740 12.225 10.507 1.00 63.84 432 SER A C 1
ATOM 3544 O O . SER A 1 432 ? 12.700 12.721 11.072 1.00 63.84 432 SER A O 1
ATOM 3546 N N . PHE A 1 433 ? 10.629 11.960 11.201 1.00 70.75 433 PHE A N 1
ATOM 3547 C CA . PHE A 1 433 ? 10.745 11.884 12.661 1.00 70.75 433 PHE A CA 1
ATOM 3548 C C . PHE A 1 433 ? 11.689 10.738 13.020 1.00 70.75 433 PHE A C 1
ATOM 3550 O O . PHE A 1 433 ? 11.603 9.627 12.489 1.00 70.75 433 PHE A O 1
ATOM 3557 N N . SER A 1 434 ? 12.635 11.019 13.911 1.00 66.25 434 SER A N 1
ATOM 3558 C CA . SER A 1 434 ? 13.448 9.975 14.512 1.00 66.25 434 SER A CA 1
ATOM 3559 C C . SER A 1 434 ? 12.556 9.034 15.329 1.00 66.25 434 SER A C 1
ATOM 3561 O O . SER A 1 434 ? 11.429 9.361 15.704 1.00 66.25 434 SER A O 1
ATOM 3563 N N . ARG A 1 435 ? 13.075 7.850 15.665 1.00 69.69 435 ARG A N 1
ATOM 3564 C CA . ARG A 1 435 ? 12.362 6.906 16.539 1.00 69.69 435 ARG A CA 1
ATOM 3565 C C . ARG A 1 435 ? 12.243 7.390 17.997 1.00 69.69 435 ARG A C 1
ATOM 3567 O O . ARG A 1 435 ? 11.750 6.636 18.830 1.00 69.69 435 ARG A O 1
ATOM 3574 N N . SER A 1 436 ? 12.677 8.612 18.331 1.00 71.06 436 SER A N 1
ATOM 3575 C CA . SER A 1 436 ? 12.458 9.186 19.660 1.00 71.06 436 SER A CA 1
ATOM 3576 C C . SER A 1 436 ? 10.979 9.536 19.830 1.00 71.06 436 SER A C 1
ATOM 3578 O O . SER A 1 436 ? 10.466 10.431 19.160 1.00 71.06 436 SER A O 1
ATOM 3580 N N . LEU A 1 437 ? 10.293 8.829 20.722 1.00 73.12 437 LEU A N 1
ATOM 3581 C CA . LEU A 1 437 ? 8.840 8.917 20.863 1.00 73.12 437 LEU A CA 1
ATOM 3582 C C . LEU A 1 437 ? 8.362 10.127 21.680 1.00 73.12 437 LEU A C 1
ATOM 3584 O O . LEU A 1 437 ? 7.191 10.474 21.602 1.00 73.12 437 LEU A O 1
ATOM 3588 N N . GLY A 1 438 ? 9.254 10.799 22.418 1.00 75.06 438 GLY A N 1
ATOM 3589 C CA . GLY A 1 438 ? 8.905 11.962 23.245 1.00 75.06 438 GLY A CA 1
ATOM 3590 C C . GLY A 1 438 ? 8.108 11.625 24.514 1.00 75.06 438 GLY A C 1
ATOM 3591 O O . GLY A 1 438 ? 7.760 12.536 25.253 1.00 75.06 438 GLY A O 1
ATOM 3592 N N . PHE A 1 439 ? 7.847 10.338 24.773 1.00 86.31 439 PHE A N 1
ATOM 3593 C CA . PHE A 1 439 ? 7.191 9.805 25.971 1.00 86.31 439 PHE A CA 1
ATOM 3594 C C . PHE A 1 439 ? 7.865 8.499 26.426 1.00 86.31 439 PHE A C 1
ATOM 3596 O O . PHE A 1 439 ? 8.549 7.835 25.641 1.00 86.31 439 PHE A O 1
ATOM 3603 N N . GLU A 1 440 ? 7.650 8.123 27.686 1.00 86.81 440 GLU A N 1
ATOM 3604 C CA . GLU A 1 440 ? 8.256 6.963 28.349 1.00 86.81 440 GLU A CA 1
ATOM 3605 C C . GLU A 1 440 ? 7.206 5.937 28.821 1.00 86.81 440 GLU A C 1
ATOM 3607 O O . GLU A 1 440 ? 5.997 6.127 28.672 1.00 86.81 440 GLU A O 1
ATOM 3612 N N . TRP A 1 441 ? 7.668 4.820 29.400 1.00 87.12 441 TRP A N 1
ATOM 3613 C CA . TRP A 1 441 ? 6.818 3.705 29.845 1.00 87.12 441 TRP A CA 1
ATOM 3614 C C . TRP A 1 441 ? 5.735 4.126 30.846 1.00 87.12 441 TRP A C 1
ATOM 3616 O O . TRP A 1 441 ? 4.598 3.667 30.735 1.00 87.12 441 TRP A O 1
ATOM 3626 N N . ASN A 1 442 ? 6.061 5.032 31.772 1.00 85.38 442 ASN A N 1
ATOM 3627 C CA . ASN A 1 442 ? 5.131 5.489 32.808 1.00 85.38 442 ASN A CA 1
ATOM 3628 C C . ASN A 1 442 ? 3.967 6.314 32.242 1.00 85.38 442 ASN A C 1
ATOM 3630 O O . ASN A 1 442 ? 2.857 6.238 32.766 1.00 85.38 442 ASN A O 1
ATOM 3634 N N . ASN A 1 443 ? 4.177 7.026 31.131 1.00 85.69 443 ASN A N 1
ATOM 3635 C CA . ASN A 1 443 ? 3.136 7.864 30.536 1.00 85.69 443 ASN A CA 1
ATOM 3636 C C . ASN A 1 443 ? 2.017 7.033 29.884 1.00 85.69 443 ASN A C 1
ATOM 3638 O O . ASN A 1 443 ? 0.931 7.543 29.665 1.00 85.69 443 ASN A O 1
ATOM 3642 N N . ILE A 1 444 ? 2.220 5.741 29.591 1.00 85.88 444 ILE A N 1
ATOM 3643 C CA . ILE A 1 444 ? 1.177 4.901 28.962 1.00 85.88 444 ILE A CA 1
ATOM 3644 C C . ILE A 1 444 ? -0.011 4.644 29.907 1.00 85.88 444 ILE A C 1
ATOM 3646 O O . ILE A 1 444 ? -1.099 4.272 29.458 1.00 85.88 444 ILE A O 1
ATOM 3650 N N . PHE A 1 445 ? 0.181 4.793 31.217 1.00 79.88 445 PHE A N 1
ATOM 3651 C CA . PHE A 1 445 ? -0.852 4.469 32.201 1.00 79.88 445 PHE A CA 1
ATOM 3652 C C . PHE A 1 445 ? -1.835 5.618 32.444 1.00 79.88 445 PHE A C 1
ATOM 3654 O O . PHE A 1 445 ? -2.978 5.336 32.802 1.00 79.88 445 PHE A O 1
ATOM 3661 N N . ASP A 1 446 ? -1.440 6.864 32.165 1.00 87.31 446 ASP A N 1
ATOM 3662 C CA . ASP A 1 446 ? -2.332 8.026 32.135 1.00 87.31 446 ASP A CA 1
ATOM 3663 C C . ASP A 1 446 ? -2.451 8.565 30.704 1.00 87.31 446 ASP A C 1
ATOM 3665 O O . ASP A 1 446 ? -1.564 9.230 30.170 1.00 87.31 446 ASP A O 1
ATOM 3669 N N . VAL A 1 447 ? -3.584 8.272 30.062 1.00 88.12 447 VAL A N 1
ATOM 3670 C CA . VAL A 1 447 ? -3.822 8.679 28.672 1.00 88.12 447 VAL A CA 1
ATOM 3671 C C . VAL A 1 447 ? -3.956 10.191 28.528 1.00 88.12 447 VAL A C 1
ATOM 3673 O O . VAL A 1 447 ? -3.607 10.726 27.476 1.00 88.12 447 VAL A O 1
ATOM 3676 N N . THR A 1 448 ? -4.448 10.882 29.556 1.00 87.12 448 THR A N 1
ATOM 3677 C CA . THR A 1 448 ? -4.626 12.336 29.501 1.00 87.12 448 THR A CA 1
ATOM 3678 C C . THR A 1 448 ? -3.261 13.009 29.502 1.00 87.12 448 THR A C 1
ATOM 3680 O O . THR A 1 448 ? -2.967 13.784 28.594 1.00 87.12 448 THR A O 1
ATOM 3683 N N . GLU A 1 449 ? -2.394 12.614 30.440 1.00 88.19 449 GLU A N 1
ATOM 3684 C CA . GLU A 1 449 ? -1.009 13.090 30.508 1.00 88.19 449 GLU A CA 1
ATOM 3685 C C . GLU A 1 449 ? -0.244 12.759 29.220 1.00 88.19 449 GLU A C 1
ATOM 3687 O O . GLU A 1 449 ? 0.434 13.615 28.653 1.00 88.19 449 GLU A O 1
ATOM 3692 N N . LEU A 1 450 ? -0.406 11.540 28.692 1.00 90.56 450 LEU A N 1
ATOM 3693 C CA . LEU A 1 450 ? 0.202 11.143 27.425 1.00 90.56 450 LEU A CA 1
ATOM 3694 C C . LEU A 1 450 ? -0.244 12.035 26.261 1.00 90.56 450 LEU A C 1
ATOM 3696 O O . LEU A 1 450 ? 0.587 12.430 25.448 1.00 90.56 450 LEU A O 1
ATOM 3700 N N . CYS A 1 451 ? -1.537 12.350 26.156 1.00 89.44 451 CYS A N 1
ATOM 3701 C CA . CYS A 1 451 ? -2.049 13.217 25.094 1.00 89.44 451 CYS A CA 1
ATOM 3702 C C . CYS A 1 451 ? -1.471 14.634 25.190 1.00 89.44 451 CYS A C 1
ATOM 3704 O O . CYS A 1 451 ? -1.100 15.200 24.160 1.00 89.44 451 CYS A O 1
ATOM 3706 N N . ASP A 1 452 ? -1.345 15.173 26.402 1.00 87.56 452 ASP A N 1
ATOM 3707 C CA . ASP A 1 452 ? -0.738 16.484 26.639 1.00 87.56 452 ASP A CA 1
ATOM 3708 C C . ASP A 1 452 ? 0.753 16.484 26.266 1.00 87.56 452 ASP A C 1
ATOM 3710 O O . ASP A 1 452 ? 1.198 17.334 25.493 1.00 87.56 452 ASP A O 1
ATOM 3714 N N . ILE A 1 453 ? 1.512 15.468 26.694 1.00 89.06 453 ILE A N 1
ATOM 3715 C CA . ILE A 1 453 ? 2.924 15.294 26.313 1.00 89.06 453 ILE A CA 1
ATOM 3716 C C . ILE A 1 453 ? 3.063 15.189 24.793 1.00 89.06 453 ILE A C 1
ATOM 3718 O O . ILE A 1 453 ? 3.928 15.836 24.201 1.00 89.06 453 ILE A O 1
ATOM 3722 N N . LEU A 1 454 ? 2.217 14.401 24.125 1.00 89.19 454 LEU A N 1
ATOM 3723 C CA . LEU A 1 454 ? 2.242 14.256 22.667 1.00 89.19 454 LEU A CA 1
ATOM 3724 C C . LEU A 1 454 ? 1.910 15.567 21.946 1.00 89.19 454 LEU A C 1
ATOM 3726 O O . LEU A 1 454 ? 2.425 15.792 20.849 1.00 89.19 454 LEU A O 1
ATOM 3730 N N . ALA A 1 455 ? 1.063 16.425 22.518 1.00 86.50 455 ALA A N 1
ATOM 3731 C CA . ALA A 1 455 ? 0.706 17.718 21.941 1.00 86.50 455 ALA A CA 1
ATOM 3732 C C . ALA A 1 455 ? 1.828 18.755 22.104 1.00 86.50 455 ALA A C 1
ATOM 3734 O O . ALA A 1 455 ? 2.135 19.468 21.141 1.00 86.50 455 ALA A O 1
ATOM 3735 N N . ASP A 1 456 ? 2.497 18.760 23.256 1.00 85.56 456 ASP A N 1
ATOM 3736 C CA . ASP A 1 456 ? 3.489 19.774 23.624 1.00 85.56 456 ASP A CA 1
ATOM 3737 C C . ASP A 1 456 ? 4.926 19.398 23.187 1.00 85.56 456 ASP A C 1
ATOM 3739 O O . ASP A 1 456 ? 5.736 20.266 22.863 1.00 85.56 456 ASP A O 1
ATOM 3743 N N . SER A 1 457 ? 5.261 18.105 23.104 1.00 80.50 457 SER A N 1
ATOM 3744 C CA . SER A 1 457 ? 6.604 17.634 22.714 1.00 80.50 457 SER A CA 1
ATOM 3745 C C . SER A 1 457 ? 6.859 17.728 21.208 1.00 80.50 457 SER A C 1
ATOM 3747 O O . SER A 1 457 ? 5.982 17.448 20.399 1.00 80.50 457 SER A O 1
ATOM 3749 N N . THR A 1 458 ? 8.080 18.060 20.784 1.00 69.94 458 THR A N 1
ATOM 3750 C CA . THR A 1 458 ? 8.451 18.031 19.356 1.00 69.94 458 THR A CA 1
ATOM 3751 C C . THR A 1 458 ? 9.426 16.876 19.117 1.00 69.94 458 THR A C 1
ATOM 3753 O O . THR A 1 458 ? 10.514 16.899 19.697 1.00 69.94 458 THR A O 1
ATOM 3756 N N . PRO A 1 459 ? 9.074 15.850 18.317 1.00 69.31 459 PRO A N 1
ATOM 3757 C CA . PRO A 1 459 ? 9.986 14.744 18.042 1.00 69.31 459 PRO A CA 1
ATOM 3758 C C . PRO A 1 459 ? 11.234 15.244 17.310 1.00 69.31 459 PRO A C 1
ATOM 3760 O O . PRO A 1 459 ? 11.146 16.126 16.456 1.00 69.31 459 PRO A O 1
ATOM 3763 N N . ALA A 1 460 ? 12.401 14.672 17.616 1.00 68.44 460 ALA A N 1
ATOM 3764 C CA . ALA A 1 460 ? 13.625 15.045 16.919 1.00 68.44 460 ALA A CA 1
ATOM 3765 C C . ALA A 1 460 ? 13.540 14.642 15.440 1.00 68.44 460 ALA A C 1
ATOM 3767 O O . ALA A 1 460 ? 13.172 13.506 15.124 1.00 68.44 460 ALA A O 1
ATOM 3768 N N . LEU A 1 461 ? 13.908 15.561 14.547 1.00 68.75 461 LEU A N 1
ATOM 3769 C CA . LEU A 1 461 ? 14.022 15.300 13.115 1.00 68.75 461 LEU A CA 1
ATOM 3770 C C . LEU A 1 461 ? 15.243 14.405 12.845 1.00 68.75 461 LEU A C 1
ATOM 3772 O O . LEU A 1 461 ? 16.308 14.559 13.440 1.00 68.75 461 LEU A O 1
ATOM 3776 N N . SER A 1 462 ? 15.078 13.448 11.948 1.00 66.44 462 SER A N 1
ATOM 3777 C CA . SER A 1 462 ? 16.114 12.578 11.413 1.00 66.44 462 SER A CA 1
ATOM 3778 C C . SER A 1 462 ? 16.859 13.330 10.318 1.00 66.44 462 SER A C 1
ATOM 3780 O O . SER A 1 462 ? 16.265 14.040 9.514 1.00 66.44 462 SER A O 1
ATOM 3782 N N . SER A 1 463 ? 18.176 13.146 10.264 1.00 58.12 463 SER A N 1
ATOM 3783 C CA . SER A 1 463 ? 19.081 13.813 9.322 1.00 58.12 463 SER A CA 1
ATOM 3784 C C . SER A 1 463 ? 18.983 13.303 7.875 1.00 58.12 463 SER A C 1
ATOM 3786 O O . SER A 1 463 ? 19.865 13.587 7.068 1.00 58.12 463 SER A O 1
ATOM 3788 N N . ALA A 1 464 ? 17.962 12.505 7.556 1.00 62.09 464 ALA A N 1
ATOM 3789 C CA . ALA A 1 464 ? 17.747 11.934 6.231 1.00 62.09 464 ALA A CA 1
ATOM 3790 C C . ALA A 1 464 ? 16.990 12.920 5.329 1.00 62.09 464 ALA A C 1
ATOM 3792 O O . ALA A 1 464 ? 16.127 13.657 5.798 1.00 62.09 464 ALA A O 1
ATOM 3793 N N . GLU A 1 465 ? 17.302 12.925 4.031 1.00 63.50 465 GLU A N 1
ATOM 3794 C CA . GLU A 1 465 ? 16.531 13.707 3.062 1.00 63.50 465 GLU A CA 1
ATOM 3795 C C . GLU A 1 465 ? 15.093 13.167 2.939 1.00 63.50 465 GLU A C 1
ATOM 3797 O O . GLU A 1 465 ? 14.895 11.949 2.995 1.00 63.50 465 GLU A O 1
ATOM 3802 N N . PRO A 1 466 ? 14.087 14.042 2.741 1.00 65.56 466 PRO A N 1
ATOM 3803 C CA . PRO A 1 466 ? 12.694 13.625 2.637 1.00 65.56 466 PRO A CA 1
ATOM 3804 C C . PRO A 1 466 ? 12.475 12.744 1.402 1.00 65.56 466 PRO A C 1
ATOM 3806 O O . PRO A 1 466 ? 12.680 13.172 0.259 1.00 65.56 466 PRO A O 1
ATOM 3809 N N . GLU A 1 467 ? 12.026 11.512 1.640 1.00 74.62 467 GLU A N 1
ATOM 3810 C CA . GLU A 1 467 ? 11.674 10.558 0.590 1.00 74.62 467 GLU A CA 1
ATOM 3811 C C . GLU A 1 467 ? 10.476 11.052 -0.235 1.00 74.62 467 GLU A C 1
ATOM 3813 O O . GLU A 1 467 ? 9.576 11.738 0.257 1.00 74.62 467 GLU A O 1
ATOM 3818 N N . THR A 1 468 ? 10.454 10.690 -1.520 1.00 82.38 468 THR A N 1
ATOM 3819 C CA . THR A 1 468 ? 9.298 10.941 -2.387 1.00 82.38 468 THR A CA 1
ATOM 3820 C C . THR A 1 468 ? 8.446 9.684 -2.459 1.00 82.38 468 THR A C 1
ATOM 3822 O O . THR A 1 468 ? 8.896 8.664 -2.979 1.00 82.38 468 THR A O 1
ATOM 3825 N N . PHE A 1 469 ? 7.210 9.764 -1.971 1.00 84.31 469 PHE A N 1
ATOM 3826 C CA . PHE A 1 469 ? 6.253 8.662 -1.992 1.00 84.31 469 PHE A CA 1
ATOM 3827 C C . PHE A 1 469 ? 5.271 8.806 -3.154 1.00 84.31 469 PHE A C 1
ATOM 3829 O O . PHE A 1 469 ? 4.744 9.894 -3.397 1.00 84.31 469 PHE A O 1
ATOM 3836 N N . ILE A 1 470 ? 4.988 7.703 -3.852 1.00 88.62 470 ILE A N 1
ATOM 3837 C CA . ILE A 1 470 ? 4.040 7.676 -4.974 1.00 88.62 470 ILE A CA 1
ATOM 3838 C C . ILE A 1 470 ? 3.000 6.571 -4.777 1.00 88.62 470 ILE A C 1
ATOM 3840 O O . ILE A 1 470 ? 3.345 5.413 -4.545 1.00 88.62 470 ILE A O 1
ATOM 3844 N N . PHE A 1 471 ? 1.724 6.923 -4.928 1.00 90.44 471 PHE A N 1
ATOM 3845 C CA . PHE A 1 471 ? 0.601 5.990 -5.032 1.00 90.44 471 PHE A CA 1
ATOM 3846 C C . PHE A 1 471 ? -0.142 6.244 -6.343 1.00 90.44 471 PHE A C 1
ATOM 3848 O O . PHE A 1 471 ? -0.549 7.372 -6.585 1.00 90.44 471 PHE A O 1
ATOM 3855 N N . ALA A 1 472 ? -0.348 5.229 -7.181 1.00 86.44 472 ALA A N 1
ATOM 3856 C CA . ALA A 1 472 ? -1.101 5.373 -8.429 1.00 86.44 472 ALA A CA 1
ATOM 3857 C C . ALA A 1 472 ? -2.196 4.308 -8.514 1.00 86.44 472 ALA A C 1
ATOM 3859 O O . ALA A 1 472 ? -1.923 3.113 -8.367 1.00 86.44 472 ALA A O 1
ATOM 3860 N N . ARG A 1 473 ? -3.444 4.745 -8.704 1.00 83.56 473 ARG A N 1
ATOM 3861 C CA . ARG A 1 473 ? -4.614 3.875 -8.877 1.00 83.56 473 ARG A CA 1
ATOM 3862 C C . ARG A 1 473 ? -5.762 4.670 -9.504 1.00 83.56 473 ARG A C 1
ATOM 3864 O O . ARG A 1 473 ? -5.884 5.867 -9.278 1.00 83.56 473 ARG A O 1
ATOM 3871 N N . ASN A 1 474 ? -6.625 3.998 -10.270 1.00 78.69 474 ASN A N 1
ATOM 3872 C CA . ASN A 1 474 ? -7.789 4.612 -10.928 1.00 78.69 474 ASN A CA 1
ATOM 3873 C C . ASN A 1 474 ? -7.421 5.829 -11.809 1.00 78.69 474 ASN A C 1
ATOM 3875 O O . ASN A 1 474 ? -8.135 6.824 -11.795 1.00 78.69 474 ASN A O 1
ATOM 3879 N N . ASN A 1 475 ? -6.310 5.743 -12.559 1.00 79.56 475 ASN A N 1
ATOM 3880 C CA . ASN A 1 475 ? -5.759 6.798 -13.430 1.00 79.56 475 ASN A CA 1
ATOM 3881 C C . ASN A 1 475 ? -5.360 8.103 -12.720 1.00 79.56 475 ASN A C 1
ATOM 3883 O O . ASN A 1 475 ? -5.115 9.112 -13.381 1.00 79.56 475 ASN A O 1
ATOM 3887 N N . VAL A 1 476 ? -5.248 8.088 -11.392 1.00 86.25 476 VAL A N 1
ATOM 3888 C CA . VAL A 1 476 ? -4.783 9.223 -10.596 1.00 86.25 476 VAL A CA 1
ATOM 3889 C C . VAL A 1 476 ? -3.556 8.800 -9.803 1.00 86.25 476 VAL A C 1
ATOM 3891 O O . VAL A 1 476 ? -3.493 7.711 -9.224 1.00 86.25 476 VAL A O 1
ATOM 3894 N N . LYS A 1 477 ? -2.570 9.686 -9.771 1.00 89.06 477 LYS A N 1
ATOM 3895 C CA . LYS A 1 477 ? -1.315 9.541 -9.057 1.00 89.06 477 LYS A CA 1
ATOM 3896 C C . LYS A 1 477 ? -1.254 10.569 -7.932 1.00 89.06 477 LYS A C 1
ATOM 3898 O O . LYS A 1 477 ? -1.423 11.765 -8.140 1.00 89.06 477 LYS A O 1
ATOM 3903 N N . ILE A 1 478 ? -1.013 10.078 -6.724 1.00 91.44 478 ILE A N 1
ATOM 3904 C CA . ILE A 1 478 ? -0.738 10.864 -5.528 1.00 91.44 478 ILE A CA 1
ATOM 3905 C C . ILE A 1 478 ? 0.775 10.850 -5.328 1.00 91.44 478 ILE A C 1
ATOM 3907 O O . ILE A 1 478 ? 1.373 9.783 -5.163 1.00 91.44 478 ILE A O 1
ATOM 3911 N N . LYS A 1 479 ? 1.393 12.029 -5.335 1.00 89.69 479 LYS A N 1
ATOM 3912 C CA . LYS A 1 479 ? 2.818 12.223 -5.064 1.00 89.69 479 LYS A CA 1
ATOM 3913 C C . LYS A 1 479 ? 2.986 13.072 -3.808 1.00 89.69 479 LYS A C 1
ATOM 3915 O O . LYS A 1 479 ? 2.418 14.158 -3.699 1.00 89.69 479 LYS A O 1
ATOM 3920 N N . MET A 1 480 ? 3.789 12.559 -2.885 1.00 85.19 480 MET A N 1
ATOM 3921 C CA . MET A 1 480 ? 4.116 13.174 -1.604 1.00 85.19 480 MET A CA 1
ATOM 3922 C C . MET A 1 480 ? 5.617 13.406 -1.514 1.00 85.19 480 MET A C 1
ATOM 3924 O O . MET A 1 480 ? 6.394 12.477 -1.727 1.00 85.19 480 MET A O 1
ATOM 3928 N N . ARG A 1 481 ? 6.026 14.631 -1.180 1.00 81.94 481 ARG A N 1
ATOM 3929 C CA . ARG A 1 481 ? 7.425 14.964 -0.889 1.00 81.94 481 ARG A CA 1
ATOM 3930 C C . ARG A 1 481 ? 7.475 15.974 0.250 1.00 81.94 481 ARG A C 1
ATOM 3932 O O . ARG A 1 481 ? 7.120 17.137 0.054 1.00 81.94 481 ARG A O 1
ATOM 3939 N N . GLY A 1 482 ? 7.900 15.526 1.432 1.00 74.38 482 GLY A N 1
ATOM 3940 C CA . GLY A 1 482 ? 7.826 16.325 2.658 1.00 74.38 482 GLY A CA 1
ATOM 3941 C C . GLY A 1 482 ? 6.416 16.892 2.857 1.00 74.38 482 GLY A C 1
ATOM 3942 O O . GLY A 1 482 ? 5.435 16.152 2.858 1.00 74.38 482 GLY A O 1
ATOM 3943 N N . HIS A 1 483 ? 6.312 18.221 2.922 1.00 74.75 483 HIS A N 1
ATOM 3944 C CA . HIS A 1 483 ? 5.059 18.937 3.178 1.00 74.75 483 HIS A CA 1
ATOM 3945 C C . HIS A 1 483 ? 4.208 19.284 1.939 1.00 74.75 483 HIS A C 1
ATOM 3947 O O . HIS A 1 483 ? 3.250 20.060 2.033 1.00 74.75 483 HIS A O 1
ATOM 3953 N N . GLN A 1 484 ? 4.553 18.723 0.776 1.00 83.50 484 GLN A N 1
ATOM 3954 C CA . GLN A 1 484 ? 3.839 18.934 -0.481 1.00 83.50 484 GLN A CA 1
ATOM 3955 C C . GLN A 1 484 ? 3.083 17.669 -0.900 1.00 83.50 484 GLN A C 1
ATOM 3957 O O . GLN A 1 484 ? 3.690 16.633 -1.189 1.00 83.50 484 GLN A O 1
ATOM 3962 N N . LEU A 1 485 ? 1.758 17.793 -0.965 1.00 88.38 485 LEU A N 1
ATOM 3963 C CA . LEU A 1 485 ? 0.830 16.785 -1.467 1.00 88.38 485 LEU A CA 1
ATOM 3964 C C . LEU A 1 485 ? 0.374 17.190 -2.863 1.00 88.38 485 LEU A C 1
ATOM 3966 O O . LEU A 1 485 ? -0.188 18.265 -3.042 1.00 88.38 485 LEU A O 1
ATOM 3970 N N . SER A 1 486 ? 0.583 16.323 -3.847 1.00 90.00 486 SER A N 1
ATOM 3971 C CA . SER A 1 486 ? 0.153 16.562 -5.225 1.00 90.00 486 SER A CA 1
ATOM 3972 C C . SER A 1 486 ? -0.705 15.419 -5.754 1.00 90.00 486 SER A C 1
ATOM 3974 O O . SER A 1 486 ? -0.355 14.251 -5.588 1.00 90.00 486 SER A O 1
ATOM 3976 N N . LEU A 1 487 ? -1.832 15.766 -6.375 1.00 91.00 487 LEU A N 1
ATOM 3977 C CA . LEU A 1 487 ? -2.705 14.850 -7.104 1.00 91.00 487 LEU A CA 1
ATOM 3978 C C . LEU A 1 487 ? -2.627 15.199 -8.591 1.00 91.00 487 LEU A C 1
ATOM 3980 O O . LEU A 1 487 ? -2.873 16.345 -8.960 1.00 91.00 487 LEU A O 1
ATOM 3984 N N . GLU A 1 488 ? -2.284 14.224 -9.428 1.00 90.19 488 GLU A N 1
ATOM 3985 C CA . GLU A 1 488 ? -2.126 14.394 -10.876 1.00 90.19 488 GLU A CA 1
ATOM 3986 C C . GLU A 1 488 ? -2.730 13.202 -11.643 1.00 90.19 488 GLU A C 1
ATOM 3988 O O . GLU A 1 488 ? -2.679 12.072 -11.148 1.00 90.19 488 GLU A O 1
ATOM 3993 N N . PRO A 1 489 ? -3.294 13.397 -12.847 1.00 84.19 489 PRO A N 1
ATOM 3994 C CA . PRO A 1 489 ? -3.640 12.296 -13.736 1.00 84.19 489 PRO A CA 1
ATOM 3995 C C . PRO A 1 489 ? -2.401 11.456 -14.069 1.00 84.19 489 PRO A C 1
ATOM 3997 O O . PRO A 1 489 ? -1.356 11.987 -14.451 1.00 84.19 489 PRO A O 1
ATOM 4000 N N . GLU A 1 490 ? -2.523 10.130 -13.973 1.00 78.50 490 GLU A N 1
ATOM 4001 C CA . GLU A 1 490 ? -1.436 9.191 -14.289 1.00 78.50 490 GLU A CA 1
ATOM 4002 C C . GLU A 1 490 ? -1.000 9.302 -15.758 1.00 78.50 490 GLU A C 1
ATOM 4004 O O . GLU A 1 490 ? 0.169 9.108 -16.084 1.00 78.50 490 GLU A O 1
ATOM 4009 N N . LYS A 1 491 ? -1.943 9.663 -16.635 1.00 72.50 491 LYS A N 1
ATOM 4010 C CA . LYS A 1 491 ? -1.712 10.003 -18.039 1.00 72.50 491 LYS A CA 1
ATOM 4011 C C . LYS A 1 491 ? -2.312 11.375 -18.316 1.00 72.50 491 LYS A C 1
ATOM 4013 O O . LYS A 1 491 ? -3.494 11.584 -18.052 1.00 72.50 491 LYS A O 1
ATOM 4018 N N . HIS A 1 492 ? -1.509 12.271 -18.867 1.00 65.94 492 HIS A N 1
ATOM 4019 C CA . HIS A 1 492 ? -1.899 13.625 -19.244 1.00 65.94 492 HIS A CA 1
ATOM 4020 C C . HIS A 1 492 ? -1.297 13.965 -20.608 1.00 65.94 492 HIS A C 1
ATOM 4022 O O . HIS A 1 492 ? -0.207 13.500 -20.947 1.00 65.94 492 HIS A O 1
ATOM 4028 N N . GLU A 1 493 ? -2.028 14.742 -21.406 1.00 51.75 493 GLU A N 1
ATOM 4029 C CA . GLU A 1 493 ? -1.620 15.104 -22.770 1.00 51.75 493 GLU A CA 1
ATOM 4030 C C . GLU A 1 493 ? -0.992 16.497 -22.874 1.00 51.75 493 GLU A C 1
ATOM 4032 O O . GLU A 1 493 ? -0.223 16.730 -23.814 1.00 51.75 493 GLU A O 1
ATOM 4037 N N . HIS A 1 494 ? -1.298 17.367 -21.906 1.00 64.88 494 HIS A N 1
ATOM 4038 C CA . HIS A 1 494 ? -0.900 18.773 -21.818 1.00 64.88 494 HIS A CA 1
ATOM 4039 C C . HIS A 1 494 ? -0.200 19.083 -20.483 1.00 64.88 494 HIS A C 1
ATOM 4041 O O . HIS A 1 494 ? -0.175 18.253 -19.571 1.00 64.88 494 HIS A O 1
ATOM 4047 N N . GLU A 1 495 ? 0.376 20.285 -20.376 1.00 73.38 495 GLU A N 1
ATOM 4048 C CA . GLU A 1 495 ? 1.054 20.757 -19.167 1.00 73.38 495 GLU A CA 1
ATOM 4049 C C . GLU A 1 495 ? 0.093 20.837 -17.974 1.00 73.38 495 GLU A C 1
ATOM 4051 O O . GLU A 1 495 ? -0.996 21.407 -18.057 1.00 73.38 495 GLU A O 1
ATOM 4056 N N . LEU A 1 496 ? 0.522 20.263 -16.851 1.00 81.19 496 LEU A N 1
ATOM 4057 C CA . LEU A 1 496 ? -0.272 20.173 -15.637 1.00 81.19 496 LEU A CA 1
ATOM 4058 C C . LEU A 1 496 ? -0.260 21.498 -14.861 1.00 81.19 496 LEU A C 1
ATOM 4060 O O . LEU A 1 496 ? 0.786 21.931 -14.374 1.00 81.19 496 LEU A O 1
ATOM 4064 N N . GLN A 1 497 ? -1.431 22.100 -14.665 1.00 83.00 497 GLN A N 1
ATOM 4065 C CA . GLN A 1 497 ? -1.600 23.351 -13.918 1.00 83.00 497 GLN A CA 1
ATOM 4066 C C . GLN A 1 497 ? -2.322 23.098 -12.597 1.00 83.00 497 GLN A C 1
ATOM 4068 O O . GLN A 1 497 ? -3.266 22.312 -12.545 1.00 83.00 497 GLN A O 1
ATOM 4073 N N . ASN A 1 498 ? -1.878 23.757 -11.520 1.00 86.56 498 ASN A N 1
ATOM 4074 C CA . ASN A 1 498 ? -2.574 23.683 -10.237 1.00 86.56 498 ASN A CA 1
ATOM 4075 C C . ASN A 1 498 ? -3.912 24.427 -10.332 1.00 86.56 498 ASN A C 1
ATOM 4077 O O . ASN A 1 498 ? -3.932 25.604 -10.684 1.00 86.56 498 ASN A O 1
ATOM 4081 N N . VAL A 1 499 ? -5.008 23.746 -10.003 1.00 85.06 499 VAL A N 1
ATOM 4082 C CA . VAL A 1 499 ? -6.371 24.299 -10.098 1.00 85.06 499 VAL A CA 1
ATOM 4083 C C . VAL A 1 499 ? -6.972 24.672 -8.743 1.00 85.06 499 VAL A C 1
ATOM 4085 O O . VAL A 1 499 ? -8.031 25.289 -8.685 1.00 85.06 499 VAL A O 1
ATOM 4088 N N . VAL A 1 500 ? -6.309 24.300 -7.645 1.00 84.56 500 VAL A N 1
ATOM 4089 C CA . VAL A 1 500 ? -6.758 24.598 -6.280 1.00 84.56 500 VAL A CA 1
ATOM 4090 C C . VAL A 1 500 ? -6.012 25.828 -5.748 1.00 84.56 500 VAL A C 1
ATOM 4092 O O . VAL A 1 500 ? -4.782 25.843 -5.817 1.00 84.56 500 VAL A O 1
ATOM 4095 N N . PRO A 1 501 ? -6.710 26.835 -5.188 1.00 80.25 501 PRO A N 1
ATOM 4096 C CA . PRO A 1 501 ? -6.071 27.995 -4.567 1.00 80.25 501 PRO A CA 1
ATOM 4097 C C . PRO A 1 501 ? -5.130 27.620 -3.412 1.00 80.25 501 PRO A C 1
ATOM 4099 O O . PRO A 1 501 ? -5.476 26.792 -2.566 1.00 80.25 501 PRO A O 1
ATOM 4102 N N . ASP A 1 502 ? -3.971 28.280 -3.339 1.00 73.50 502 ASP A N 1
ATOM 4103 C CA . ASP A 1 502 ? -2.922 27.971 -2.353 1.00 73.50 502 ASP A CA 1
ATOM 4104 C C . ASP A 1 502 ? -3.354 28.245 -0.893 1.00 73.50 502 ASP A C 1
ATOM 4106 O O . ASP A 1 502 ? -2.856 27.602 0.034 1.00 73.50 502 ASP A O 1
ATOM 4110 N N . ASP A 1 503 ? -4.325 29.137 -0.676 1.00 75.06 503 ASP A N 1
ATOM 4111 C CA . ASP A 1 503 ? -4.734 29.599 0.661 1.00 75.06 503 ASP A CA 1
ATOM 4112 C C . ASP A 1 503 ? -5.683 28.638 1.402 1.00 75.06 503 ASP A C 1
ATOM 4114 O O . ASP A 1 503 ? -5.906 28.779 2.606 1.00 75.06 503 ASP A O 1
ATOM 4118 N N . ILE A 1 504 ? -6.248 27.638 0.714 1.00 78.94 504 ILE A N 1
ATOM 4119 C CA . ILE A 1 504 ? -7.236 26.717 1.309 1.00 78.94 504 ILE A CA 1
ATOM 4120 C C . ILE A 1 504 ? -6.575 25.783 2.336 1.00 78.94 504 ILE A C 1
ATOM 4122 O O . ILE A 1 504 ? -7.161 25.457 3.373 1.00 78.94 504 ILE A O 1
ATOM 4126 N N . PHE A 1 505 ? -5.339 25.357 2.067 1.00 81.06 505 PHE A N 1
ATOM 4127 C CA . PHE A 1 505 ? -4.613 24.378 2.875 1.00 81.06 505 PHE A CA 1
ATOM 4128 C C . PHE A 1 505 ? -3.370 25.012 3.515 1.00 81.06 505 PHE A C 1
ATOM 4130 O O . PHE A 1 505 ? -2.233 24.753 3.136 1.00 81.06 505 PHE A O 1
ATOM 4137 N N . THR A 1 506 ? -3.581 25.826 4.548 1.00 66.81 506 THR A N 1
ATOM 4138 C CA . THR A 1 506 ? -2.540 26.678 5.164 1.00 66.81 506 THR A CA 1
ATOM 4139 C C . THR A 1 506 ? -1.327 25.943 5.741 1.00 66.81 506 THR A C 1
ATOM 4141 O O . THR A 1 506 ? -0.241 26.506 5.818 1.00 66.81 506 THR A O 1
ATOM 4144 N N . SER A 1 507 ? -1.489 24.689 6.163 1.00 65.88 507 SER A N 1
ATOM 4145 C CA . SER A 1 507 ? -0.421 23.918 6.816 1.00 65.88 507 SER A CA 1
ATOM 4146 C C . SER A 1 507 ? 0.097 22.757 5.986 1.00 65.88 507 SER A C 1
ATOM 4148 O O . SER A 1 507 ? 1.068 22.161 6.397 1.00 65.88 507 SER A O 1
ATOM 4150 N N . THR A 1 508 ? -0.505 22.418 4.845 1.00 70.81 508 THR A N 1
ATOM 4151 C CA . THR A 1 508 ? 0.013 21.388 3.930 1.00 70.81 508 THR A CA 1
ATOM 4152 C C . THR A 1 508 ? -0.159 21.909 2.520 1.00 70.81 508 THR A C 1
ATOM 4154 O O . THR A 1 508 ? -1.283 22.206 2.136 1.00 70.81 508 THR A O 1
ATOM 4157 N N . LYS A 1 509 ? 0.918 22.010 1.736 1.00 81.38 509 LYS A N 1
ATOM 4158 C CA . LYS A 1 509 ? 0.812 22.512 0.361 1.00 81.38 509 LYS A CA 1
ATOM 4159 C C . LYS A 1 509 ? 0.152 21.447 -0.506 1.00 81.38 509 LYS A C 1
ATOM 4161 O O . LYS A 1 509 ? 0.832 20.552 -1.009 1.00 81.38 509 LYS A O 1
ATOM 4166 N N . VAL A 1 510 ? -1.172 21.517 -0.620 1.00 85.94 510 VAL A N 1
ATOM 4167 C CA . VAL A 1 510 ? -1.973 20.626 -1.460 1.00 85.94 510 VAL A CA 1
ATOM 4168 C C . VAL A 1 510 ? -2.098 21.239 -2.845 1.00 85.94 510 VAL A C 1
ATOM 4170 O O . VAL A 1 510 ? -2.571 22.359 -2.990 1.00 85.94 510 VAL A O 1
ATOM 4173 N N . GLN A 1 511 ? -1.693 20.486 -3.859 1.00 88.31 511 GLN A N 1
ATOM 4174 C CA . GLN A 1 511 ? -1.832 20.856 -5.259 1.00 88.31 511 GLN A CA 1
ATOM 4175 C C . GLN A 1 511 ? -2.639 19.786 -5.982 1.00 88.31 511 GLN A C 1
ATOM 4177 O O . GLN A 1 511 ? -2.323 18.598 -5.908 1.00 88.31 511 GLN A O 1
ATOM 4182 N N . VAL A 1 512 ? -3.661 20.204 -6.715 1.00 88.94 512 VAL A N 1
ATOM 4183 C CA . VAL A 1 512 ? -4.361 19.332 -7.659 1.00 88.94 512 VAL A CA 1
ATOM 4184 C C . VAL A 1 512 ? -3.996 19.838 -9.035 1.00 88.94 512 VAL A C 1
ATOM 4186 O O . VAL A 1 512 ? -4.340 20.964 -9.384 1.00 88.94 512 VAL A O 1
ATOM 4189 N N . LYS A 1 513 ? -3.242 19.040 -9.787 1.00 88.25 513 LYS A N 1
ATOM 4190 C CA . LYS A 1 513 ? -2.730 19.450 -11.087 1.00 88.25 513 LYS A CA 1
ATOM 4191 C C . LYS A 1 513 ? -3.487 18.741 -12.197 1.00 88.25 513 LYS A C 1
ATOM 4193 O O . LYS A 1 513 ? -3.486 17.514 -12.236 1.00 88.25 513 LYS A O 1
ATOM 4198 N N . LEU A 1 514 ? -4.112 19.504 -13.085 1.00 85.38 514 LEU A N 1
ATOM 4199 C CA . LEU A 1 514 ? -4.906 18.989 -14.203 1.00 85.38 514 LEU A CA 1
ATOM 4200 C C . LEU A 1 514 ? -4.320 19.449 -15.540 1.00 85.38 514 LEU A C 1
ATOM 4202 O O . LEU A 1 514 ? -3.634 20.466 -15.604 1.00 85.38 514 LEU A O 1
ATOM 4206 N N . ASP A 1 515 ? -4.603 18.692 -16.599 1.00 78.81 515 ASP A N 1
ATOM 4207 C CA . ASP A 1 515 ? -4.182 18.960 -17.981 1.00 78.81 515 ASP A CA 1
ATOM 4208 C C . ASP A 1 515 ? -5.131 19.915 -18.729 1.00 78.81 515 ASP A C 1
ATOM 4210 O O . ASP A 1 515 ? -4.946 20.183 -19.915 1.00 78.81 515 ASP A O 1
ATOM 4214 N N . CYS A 1 516 ? -6.139 20.454 -18.040 1.00 75.38 516 CYS A N 1
ATOM 4215 C CA . CYS A 1 516 ? -7.107 21.399 -18.578 1.00 75.38 516 CYS A CA 1
ATOM 4216 C C . CYS A 1 516 ? -7.376 22.546 -17.599 1.00 75.38 516 CYS A C 1
ATOM 4218 O O . CYS A 1 516 ? -7.300 22.382 -16.378 1.00 75.38 516 CYS A O 1
ATOM 4220 N N . LYS A 1 517 ? -7.765 23.706 -18.137 1.00 75.12 517 LYS A N 1
ATOM 4221 C CA . LYS A 1 517 ? -8.333 24.785 -17.325 1.00 75.12 517 LYS A CA 1
ATOM 4222 C C . LYS A 1 517 ? -9.759 24.425 -16.927 1.00 75.12 517 LYS A C 1
ATOM 4224 O O . LYS A 1 517 ? -10.535 23.983 -17.771 1.00 75.12 517 LYS A O 1
ATOM 4229 N N . LEU A 1 518 ? -10.090 24.628 -15.655 1.00 77.06 518 LEU A N 1
ATOM 4230 C CA . LEU A 1 518 ? -11.460 24.468 -15.181 1.00 77.06 518 LEU A CA 1
ATOM 4231 C C . LEU A 1 518 ? -12.311 25.671 -15.614 1.00 77.06 518 LEU A C 1
ATOM 4233 O O . LEU A 1 518 ? -11.778 26.783 -15.683 1.00 77.06 518 LEU A O 1
ATOM 4237 N N . PRO A 1 519 ? -13.608 25.476 -15.906 1.00 73.81 519 PRO A N 1
ATOM 4238 C CA . PRO A 1 519 ? -14.493 26.590 -16.211 1.00 73.81 519 PRO A CA 1
ATOM 4239 C C . PRO A 1 519 ? -14.612 27.521 -14.999 1.00 73.81 519 PRO A C 1
ATOM 4241 O O . PRO A 1 519 ? -14.612 27.060 -13.856 1.00 73.81 519 PRO A O 1
ATOM 4244 N N . GLU A 1 520 ? -14.736 28.825 -15.239 1.00 71.50 520 GLU A N 1
ATOM 4245 C CA . GLU A 1 520 ? -14.922 29.785 -14.150 1.00 71.50 520 GLU A CA 1
ATOM 4246 C C . GLU A 1 520 ? -16.326 29.636 -13.533 1.00 71.50 520 GLU A C 1
ATOM 4248 O O . GLU A 1 520 ? -17.308 29.495 -14.271 1.00 71.50 520 GLU A O 1
ATOM 4253 N N . PRO A 1 521 ? -16.445 29.643 -12.190 1.00 73.12 521 PRO A N 1
ATOM 4254 C CA . PRO A 1 521 ? -17.741 29.623 -11.524 1.00 73.12 521 PRO A CA 1
ATOM 4255 C C . PRO A 1 521 ? -18.534 30.895 -11.850 1.00 73.12 521 PRO A C 1
ATOM 4257 O O . PRO A 1 521 ? -17.960 31.967 -12.047 1.00 73.12 521 PRO A O 1
ATOM 4260 N N . ALA A 1 522 ? -19.866 30.794 -11.871 1.00 75.19 522 ALA A N 1
ATOM 4261 C CA . ALA A 1 522 ? -20.714 31.965 -12.062 1.00 75.19 522 ALA A CA 1
ATOM 4262 C C . ALA A 1 522 ? -20.472 32.996 -10.936 1.00 75.19 522 ALA A C 1
ATOM 4264 O O . ALA A 1 522 ? -20.374 32.608 -9.769 1.00 75.19 522 ALA A O 1
ATOM 4265 N N . PRO A 1 523 ? -20.414 34.305 -11.249 1.00 68.75 523 PRO A N 1
ATOM 4266 C CA . PRO A 1 523 ? -20.058 35.348 -10.279 1.00 68.75 523 PRO A CA 1
ATOM 4267 C C . PRO A 1 523 ? -21.083 35.527 -9.145 1.00 68.75 523 PRO A C 1
ATOM 4269 O O . PRO A 1 523 ? -20.797 36.207 -8.165 1.00 68.75 523 PRO A O 1
ATOM 4272 N N . GLU A 1 524 ? -22.270 34.935 -9.279 1.00 74.38 524 GLU A N 1
ATOM 4273 C CA . GLU A 1 524 ? -23.383 35.014 -8.324 1.00 74.38 524 GLU A CA 1
ATOM 4274 C C . GLU A 1 524 ? -23.328 33.930 -7.232 1.00 74.38 524 GLU A C 1
ATOM 4276 O O . GLU A 1 524 ? -24.112 33.984 -6.285 1.00 74.38 524 GLU A O 1
ATOM 4281 N N . LEU A 1 525 ? -22.426 32.946 -7.352 1.00 76.44 525 LEU A N 1
ATOM 4282 C CA . LEU A 1 525 ? -22.341 31.822 -6.418 1.00 76.44 525 LEU A CA 1
ATOM 4283 C C . LEU A 1 525 ? -21.784 32.251 -5.063 1.00 76.44 525 LEU A C 1
ATOM 4285 O O . LEU A 1 525 ? -20.818 33.017 -4.969 1.00 76.44 525 LEU A O 1
ATOM 4289 N N . ASN A 1 526 ? -22.352 31.691 -3.995 1.00 82.25 526 ASN A N 1
ATOM 4290 C CA . ASN A 1 526 ? -21.801 31.884 -2.662 1.00 82.25 526 ASN A CA 1
ATOM 4291 C C . ASN A 1 526 ? -20.435 31.155 -2.524 1.00 82.25 526 ASN A C 1
ATOM 4293 O O . ASN A 1 526 ? -20.120 30.256 -3.312 1.00 82.25 526 ASN A O 1
ATOM 4297 N N . PRO A 1 527 ? -19.591 31.496 -1.528 1.00 81.31 527 PRO A N 1
ATOM 4298 C CA . PRO A 1 527 ? -18.264 30.889 -1.389 1.00 81.31 527 PRO A CA 1
ATOM 4299 C C . PRO A 1 527 ? -18.260 29.358 -1.259 1.00 81.31 527 PRO A C 1
ATOM 4301 O O . PRO A 1 527 ? -17.297 28.717 -1.677 1.00 81.31 527 PRO A O 1
ATOM 4304 N N . LEU A 1 528 ? -19.303 28.755 -0.679 1.00 82.94 528 LEU A N 1
ATOM 4305 C CA . LEU A 1 528 ? -19.415 27.302 -0.548 1.00 82.94 528 LEU A CA 1
ATOM 4306 C C . LEU A 1 528 ? -19.846 26.648 -1.868 1.00 82.94 528 LEU A C 1
ATOM 4308 O O . LEU A 1 528 ? -19.262 25.643 -2.262 1.00 82.94 528 LEU A O 1
ATOM 4312 N N . GLU A 1 529 ? -20.810 27.233 -2.575 1.00 82.94 529 GLU A N 1
ATOM 4313 C CA . GLU A 1 529 ? -21.270 26.805 -3.900 1.00 82.94 529 GLU A CA 1
ATOM 4314 C C . GLU A 1 529 ? -20.144 26.898 -4.938 1.00 82.94 529 GLU A C 1
ATOM 4316 O O . GLU A 1 529 ? -19.963 25.985 -5.744 1.00 82.94 529 GLU A O 1
ATOM 4321 N N . ALA A 1 530 ? -19.320 27.948 -4.872 1.00 84.31 530 ALA A N 1
ATOM 4322 C CA . ALA A 1 530 ? -18.123 28.076 -5.699 1.00 84.31 530 ALA A CA 1
ATOM 4323 C C . ALA A 1 530 ? -17.113 26.945 -5.423 1.00 84.31 530 ALA A C 1
ATOM 4325 O O . ALA A 1 530 ? -16.561 26.366 -6.361 1.00 84.31 530 ALA A O 1
ATOM 4326 N N . MET A 1 531 ? -16.905 26.574 -4.151 1.00 84.94 531 MET A N 1
ATOM 4327 C CA . MET A 1 531 ? -16.066 25.421 -3.789 1.00 84.94 531 MET A CA 1
ATOM 4328 C C . MET A 1 531 ? -16.689 24.097 -4.240 1.00 84.94 531 MET A C 1
ATOM 4330 O O . MET A 1 531 ? -15.978 23.226 -4.738 1.00 84.94 531 MET A O 1
ATOM 4334 N N . GLN A 1 532 ? -18.006 23.932 -4.107 1.00 87.00 532 GLN A N 1
ATOM 4335 C CA . GLN A 1 532 ? -18.716 22.754 -4.599 1.00 87.00 532 GLN A CA 1
ATOM 4336 C C . GLN A 1 532 ? -18.527 22.585 -6.106 1.00 87.00 532 GLN A C 1
ATOM 4338 O O . GLN A 1 532 ? -18.172 21.492 -6.547 1.00 87.00 532 GLN A O 1
ATOM 4343 N N . TYR A 1 533 ? -18.727 23.655 -6.875 1.00 85.56 533 TYR A N 1
ATOM 4344 C CA . TYR A 1 533 ? -18.524 23.658 -8.318 1.00 85.56 533 TYR A CA 1
ATOM 4345 C C . TYR A 1 533 ? -17.087 23.257 -8.675 1.00 85.56 533 TYR A C 1
ATOM 4347 O O . TYR A 1 533 ? -16.882 22.294 -9.413 1.00 85.56 533 TYR A O 1
ATOM 4355 N N . LEU A 1 534 ? -16.096 23.914 -8.062 1.00 87.94 534 LEU A N 1
ATOM 4356 C CA . LEU A 1 534 ? -14.677 23.629 -8.278 1.00 87.94 534 LEU A CA 1
ATOM 4357 C C . LEU A 1 534 ? -14.338 22.150 -8.033 1.00 87.94 534 LEU A C 1
ATOM 4359 O O . LEU A 1 534 ? -13.756 21.490 -8.894 1.00 87.94 534 LEU A O 1
ATOM 4363 N N . TRP A 1 535 ? -14.703 21.608 -6.868 1.00 90.12 535 TRP A N 1
ATOM 4364 C CA . TRP A 1 535 ? -14.359 20.232 -6.500 1.00 90.12 535 TRP A CA 1
ATOM 4365 C C . TRP A 1 535 ? -15.133 19.177 -7.299 1.00 90.12 535 TRP A C 1
ATOM 4367 O O . TRP A 1 535 ? -14.597 18.092 -7.535 1.00 90.12 535 TRP A O 1
ATOM 4377 N N . ASN A 1 536 ? -16.353 19.480 -7.751 1.00 87.75 536 ASN A N 1
ATOM 4378 C CA . ASN A 1 536 ? -17.111 18.605 -8.646 1.00 87.75 536 ASN A CA 1
ATOM 4379 C C . ASN A 1 536 ? -16.469 18.531 -10.035 1.00 87.75 536 ASN A C 1
ATOM 4381 O O . ASN A 1 536 ? -16.327 17.431 -10.571 1.00 87.75 536 ASN A O 1
ATOM 4385 N N . GLU A 1 537 ? -16.021 19.662 -10.584 1.00 84.62 537 GLU A N 1
ATOM 4386 C CA . GLU A 1 537 ? -15.300 19.685 -11.860 1.00 84.62 537 GLU A CA 1
ATOM 4387 C C . GLU A 1 537 ? -13.949 18.965 -11.751 1.00 84.62 537 GLU A C 1
ATOM 4389 O O . GLU A 1 537 ? -13.627 18.133 -12.598 1.00 84.62 537 GLU A O 1
ATOM 4394 N N . ILE A 1 538 ? -13.203 19.164 -10.654 1.00 88.81 538 ILE A N 1
ATOM 4395 C CA . ILE A 1 538 ? -11.987 18.384 -10.363 1.00 88.81 538 ILE A CA 1
ATOM 4396 C C . ILE A 1 538 ? -12.293 16.881 -10.356 1.00 88.81 538 ILE A C 1
ATOM 4398 O O . ILE A 1 538 ? -11.594 16.098 -11.002 1.00 88.81 538 ILE A O 1
ATOM 4402 N N . TYR A 1 539 ? -13.333 16.460 -9.631 1.00 87.44 539 TYR A N 1
ATOM 4403 C CA . TYR A 1 539 ? -13.717 15.051 -9.546 1.00 87.44 539 TYR A CA 1
ATOM 4404 C C . TYR A 1 539 ? -14.110 14.494 -10.924 1.00 87.44 539 TYR A C 1
ATOM 4406 O O . TYR A 1 539 ? -13.687 13.393 -11.287 1.00 87.44 539 TYR A O 1
ATOM 4414 N N . ARG A 1 540 ? -14.870 15.261 -11.717 1.00 84.38 540 ARG A N 1
ATOM 4415 C CA . ARG A 1 540 ? -15.284 14.888 -13.074 1.00 84.38 540 ARG A CA 1
ATOM 4416 C C . ARG A 1 540 ? -14.079 14.697 -13.993 1.00 84.38 540 ARG A C 1
ATOM 4418 O O . ARG A 1 540 ? -13.980 13.651 -14.624 1.00 84.38 540 ARG A O 1
ATOM 4425 N N . VAL A 1 541 ? -13.146 15.648 -14.027 1.00 83.69 541 VAL A N 1
ATOM 4426 C CA . VAL A 1 541 ? -11.947 15.576 -14.882 1.00 83.69 541 VAL A CA 1
ATOM 4427 C C . VAL A 1 541 ? -11.044 14.401 -14.494 1.00 83.69 541 VAL A C 1
ATOM 4429 O O . VAL A 1 541 ? -10.505 13.722 -15.371 1.00 83.69 541 VAL A O 1
ATOM 4432 N N . LEU A 1 542 ? -10.892 14.129 -13.193 1.00 84.38 542 LEU A N 1
ATOM 4433 C CA . LEU A 1 542 ? -10.037 13.046 -12.698 1.00 84.38 542 LEU A CA 1
ATOM 4434 C C . LEU A 1 542 ? -10.612 11.645 -12.963 1.00 84.38 542 LEU A C 1
ATOM 4436 O O . LEU A 1 542 ? -9.845 10.734 -13.275 1.00 84.38 542 LEU A O 1
ATOM 4440 N N . PHE A 1 543 ? -11.929 11.449 -12.823 1.00 82.81 543 PHE A N 1
ATOM 4441 C CA . PHE A 1 543 ? -12.529 10.103 -12.814 1.00 82.81 543 PHE A CA 1
ATOM 4442 C C . PHE A 1 543 ? -13.558 9.834 -13.915 1.00 82.81 543 PHE A C 1
ATOM 4444 O O . PHE A 1 543 ? -13.710 8.680 -14.314 1.00 82.81 543 PHE A O 1
ATOM 4451 N N . ASN A 1 544 ? -14.240 10.862 -14.421 1.00 68.88 544 ASN A N 1
ATOM 4452 C CA . ASN A 1 544 ? -15.332 10.745 -15.387 1.00 68.88 544 ASN A CA 1
ATOM 4453 C C . ASN A 1 544 ? -14.906 11.313 -16.750 1.00 68.88 544 ASN A C 1
ATOM 4455 O O . ASN A 1 544 ? -15.496 12.267 -17.253 1.00 68.88 544 ASN A O 1
ATOM 4459 N N . LYS A 1 545 ? -13.887 10.708 -17.373 1.00 54.12 545 LYS A N 1
ATOM 4460 C CA . LYS A 1 545 ? -13.658 10.864 -18.818 1.00 54.12 545 LYS A CA 1
ATOM 4461 C C . LYS A 1 545 ? -14.584 9.895 -19.575 1.00 54.12 545 LYS A C 1
ATOM 4463 O O . LYS A 1 545 ? -14.118 8.889 -20.101 1.00 54.12 545 LYS A O 1
ATOM 4468 N N . GLU A 1 546 ? -15.888 10.177 -19.601 1.00 33.91 546 GLU A N 1
ATOM 4469 C CA . GLU A 1 546 ? -16.778 9.685 -20.667 1.00 33.91 546 GLU A CA 1
ATOM 4470 C C . GLU A 1 546 ? -17.010 10.807 -21.695 1.00 33.91 546 GLU A C 1
ATOM 4472 O O . GLU A 1 546 ? -17.034 11.984 -21.319 1.00 33.91 546 GLU A O 1
ATOM 4477 N N . PRO A 1 547 ? -17.106 10.472 -22.996 1.00 37.56 547 PRO A N 1
ATOM 4478 C CA . PRO A 1 547 ? -17.165 11.441 -24.080 1.00 37.56 547 PRO A CA 1
ATOM 4479 C C . PRO A 1 547 ? -18.577 12.023 -24.184 1.00 37.56 547 PRO A C 1
ATOM 4481 O O . PRO A 1 547 ? -19.356 11.614 -25.035 1.00 37.56 547 PRO A O 1
ATOM 4484 N N . GLU A 1 548 ? -18.918 12.983 -23.333 1.00 28.33 548 GLU A N 1
ATOM 4485 C CA . GLU A 1 548 ? -20.114 13.800 -23.536 1.00 28.33 548 GLU A CA 1
ATOM 4486 C C . GLU A 1 548 ? -19.716 15.214 -23.948 1.00 28.33 548 GLU A C 1
ATOM 4488 O O . GLU A 1 548 ? -19.262 16.028 -23.146 1.00 28.33 548 GLU A O 1
ATOM 4493 N N . GLU A 1 549 ? -19.836 15.427 -25.260 1.00 37.16 549 GLU A N 1
ATOM 4494 C CA . GLU A 1 549 ? -20.330 16.621 -25.955 1.00 37.16 549 GLU A CA 1
ATOM 4495 C C . GLU A 1 549 ? -20.627 17.847 -25.069 1.00 37.16 549 GLU A C 1
ATOM 4497 O O . GLU A 1 549 ? -21.762 18.285 -24.924 1.00 37.16 549 GLU A O 1
ATOM 4502 N N . ALA A 1 550 ? -19.590 18.450 -24.495 1.00 32.41 550 ALA A N 1
ATOM 4503 C CA . ALA A 1 550 ? -19.673 19.761 -23.859 1.00 32.41 550 ALA A CA 1
ATOM 4504 C C . ALA A 1 550 ? -18.307 20.455 -23.894 1.00 32.41 550 ALA A C 1
ATOM 4506 O O . ALA A 1 550 ? -17.696 20.767 -22.877 1.00 32.41 550 ALA A O 1
ATOM 4507 N N . SER A 1 551 ? -17.803 20.683 -25.102 1.00 30.09 551 SER A N 1
ATOM 4508 C CA . SER A 1 551 ? -16.820 21.728 -25.395 1.00 30.09 551 SER A CA 1
ATOM 4509 C C . SER A 1 551 ? -17.046 22.162 -26.835 1.00 30.09 551 SER A C 1
ATOM 4511 O O . SER A 1 551 ? -16.380 21.724 -27.769 1.00 30.09 551 SER A O 1
ATOM 4513 N N . GLY A 1 552 ? -18.075 22.987 -27.024 1.00 34.41 552 GLY A N 1
ATOM 4514 C CA . GLY A 1 552 ? -18.171 23.797 -28.225 1.00 34.41 552 GLY A CA 1
ATOM 4515 C C . GLY A 1 552 ? -16.966 24.733 -28.269 1.00 34.41 552 GLY A C 1
ATOM 4516 O O . GLY A 1 552 ? -16.715 25.436 -27.295 1.00 34.41 552 GLY A O 1
ATOM 4517 N N . LEU A 1 553 ? -16.279 24.729 -29.415 1.00 37.84 553 LEU A N 1
ATOM 4518 C CA . LEU A 1 553 ? -15.118 25.548 -29.789 1.00 37.84 553 LEU A CA 1
ATOM 4519 C C . LEU A 1 553 ? -13.754 25.012 -29.344 1.00 37.84 553 LEU A C 1
ATOM 4521 O O . LEU A 1 553 ? -13.068 25.623 -28.540 1.00 37.84 553 LEU A O 1
ATOM 4525 N N . LEU A 1 554 ? -13.327 23.924 -29.978 1.00 38.16 554 LEU A N 1
ATOM 4526 C CA . LEU A 1 554 ? -12.009 23.772 -30.606 1.00 38.16 554 LEU A CA 1
ATOM 4527 C C . LEU A 1 554 ? -12.201 22.659 -31.638 1.00 38.16 554 LEU A C 1
ATOM 4529 O O . LEU A 1 554 ? -12.798 21.636 -31.312 1.00 38.16 554 LEU A O 1
ATOM 4533 N N . HIS A 1 555 ? -11.826 22.886 -32.898 1.00 35.69 555 HIS A N 1
ATOM 4534 C CA . HIS A 1 555 ? -12.026 21.908 -33.970 1.00 35.69 555 HIS A CA 1
ATOM 4535 C C . HIS A 1 555 ? -11.574 20.519 -33.497 1.00 35.69 555 HIS A C 1
ATOM 4537 O O . HIS A 1 555 ? -10.399 20.328 -33.193 1.00 35.69 555 HIS A O 1
ATOM 4543 N N . ALA A 1 556 ? -12.515 19.575 -33.369 1.00 45.38 556 ALA A N 1
ATOM 4544 C CA . ALA A 1 556 ? -12.195 18.209 -32.987 1.00 45.38 556 ALA A CA 1
ATOM 4545 C C . ALA A 1 556 ? -11.280 17.645 -34.074 1.00 45.38 556 ALA A C 1
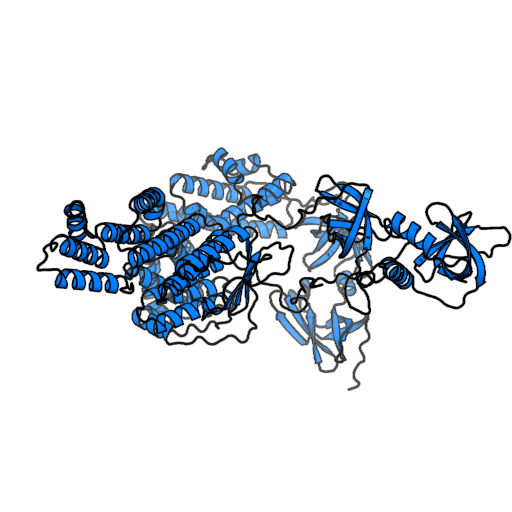ATOM 4547 O O . ALA A 1 556 ? -11.738 17.327 -35.175 1.00 45.38 556 ALA A O 1
ATOM 4548 N N . LYS A 1 557 ? -9.976 17.598 -33.784 1.00 65.44 557 LYS A N 1
ATOM 4549 C CA . LYS A 1 557 ? -8.985 17.019 -34.684 1.00 65.44 557 LYS A CA 1
ATOM 4550 C C . LYS A 1 557 ? -9.451 15.607 -35.022 1.00 65.44 557 LYS A C 1
ATOM 4552 O O . LYS A 1 557 ? -9.940 14.876 -34.156 1.00 65.44 557 LYS A O 1
ATOM 4557 N N . ARG A 1 558 ? -9.315 15.198 -36.278 1.00 72.62 558 ARG A N 1
ATOM 4558 C CA . ARG A 1 558 ? -9.705 13.854 -36.734 1.00 72.62 558 ARG A CA 1
ATOM 4559 C C . ARG A 1 558 ? -8.488 12.938 -36.830 1.00 72.62 558 ARG A C 1
ATOM 4561 O O . ARG A 1 558 ? -7.368 13.407 -36.994 1.00 72.62 558 ARG A O 1
ATOM 4568 N N . MET A 1 559 ? -8.689 11.626 -36.728 1.00 72.75 559 MET A N 1
ATOM 4569 C CA . MET A 1 559 ? -7.598 10.674 -36.960 1.00 72.75 559 MET A CA 1
ATOM 4570 C C . MET A 1 559 ? -7.255 10.657 -38.463 1.00 72.75 559 MET A C 1
ATOM 4572 O O . MET A 1 559 ? -8.186 10.599 -39.277 1.00 72.75 559 MET A O 1
ATOM 4576 N N . PRO A 1 560 ? -5.969 10.718 -38.853 1.00 83.56 560 PRO A N 1
ATOM 4577 C CA . PRO A 1 560 ? -5.583 10.694 -40.261 1.00 83.56 560 PRO A CA 1
ATOM 4578 C C . PRO A 1 560 ? -5.842 9.317 -40.883 1.00 83.56 560 PRO A C 1
ATOM 4580 O O . PRO A 1 560 ? -5.951 8.309 -40.181 1.00 83.56 560 PRO A O 1
ATOM 4583 N N . LYS A 1 561 ? -5.926 9.259 -42.211 1.00 85.62 561 LYS A N 1
ATOM 4584 C CA . LYS A 1 561 ? -6.042 8.031 -43.007 1.00 85.62 561 LYS A CA 1
ATOM 4585 C C . LYS A 1 561 ? -4.713 7.709 -43.701 1.00 85.62 561 LYS A C 1
ATOM 4587 O O . LYS A 1 561 ? -3.900 8.605 -43.922 1.00 85.62 561 LYS A O 1
ATOM 4592 N N . PRO A 1 562 ? -4.473 6.440 -44.085 1.00 87.88 562 PRO A N 1
ATOM 4593 C CA . PRO A 1 562 ? -3.323 6.092 -44.914 1.00 87.88 562 PRO A CA 1
ATOM 4594 C C . PRO A 1 562 ? -3.284 6.939 -46.192 1.00 87.88 562 PRO A C 1
ATOM 4596 O O . PRO A 1 562 ? -4.245 6.946 -46.959 1.00 87.88 562 PRO A O 1
ATOM 4599 N N . GLY A 1 563 ? -2.169 7.637 -46.406 1.00 83.69 563 GLY A N 1
ATOM 4600 C CA . GLY A 1 563 ? -1.961 8.584 -47.500 1.00 83.69 563 GLY A CA 1
ATOM 4601 C C . GLY A 1 563 ? -2.010 10.063 -47.103 1.00 83.69 563 GLY A C 1
ATOM 4602 O O . GLY A 1 563 ? -1.490 10.872 -47.868 1.00 83.69 563 GLY A O 1
ATOM 4603 N N . ASP A 1 564 ? -2.559 10.414 -45.936 1.00 88.75 564 ASP A N 1
ATOM 4604 C CA . ASP A 1 564 ? -2.624 11.809 -45.481 1.00 88.75 564 ASP A CA 1
ATOM 4605 C C . ASP A 1 564 ? -1.234 12.328 -45.068 1.00 88.75 564 ASP A C 1
ATOM 4607 O O . ASP A 1 564 ? -0.394 11.580 -44.550 1.00 88.75 564 ASP A O 1
ATOM 4611 N N . GLU A 1 565 ? -0.989 13.619 -45.305 1.00 90.38 565 GLU A N 1
ATOM 4612 C CA . GLU A 1 565 ? 0.221 14.324 -44.875 1.00 90.38 565 GLU A CA 1
ATOM 4613 C C . GLU A 1 565 ? -0.057 15.091 -43.582 1.00 90.38 565 GLU A C 1
ATOM 4615 O O . GLU A 1 565 ? -1.040 15.821 -43.497 1.00 90.38 565 GLU A O 1
ATOM 4620 N N . VAL A 1 566 ? 0.818 14.927 -42.591 1.00 91.75 566 VAL A N 1
ATOM 4621 C CA . VAL A 1 566 ? 0.688 15.515 -41.253 1.00 91.75 566 VAL A CA 1
ATOM 4622 C C . VAL A 1 566 ? 2.024 16.077 -40.779 1.00 91.75 566 VAL A C 1
ATOM 4624 O O . VAL A 1 566 ? 3.088 15.583 -41.169 1.00 91.75 566 VAL A O 1
ATOM 4627 N N . PHE A 1 567 ? 1.990 17.079 -39.905 1.00 91.69 567 PHE A N 1
ATOM 4628 C CA . PHE A 1 567 ? 3.185 17.526 -39.185 1.00 91.69 567 PHE A CA 1
ATOM 4629 C C . PHE A 1 567 ? 3.409 16.681 -37.932 1.00 91.69 567 PHE A C 1
ATOM 4631 O O . PHE A 1 567 ? 2.491 16.460 -37.145 1.00 91.69 567 PHE A O 1
ATOM 4638 N N . VAL A 1 568 ? 4.633 16.181 -37.745 1.00 91.31 568 VAL A N 1
ATOM 4639 C CA . VAL A 1 568 ? 5.002 15.337 -36.605 1.00 91.31 568 VAL A CA 1
ATOM 4640 C C . VAL A 1 568 ? 6.247 15.842 -35.892 1.00 91.31 568 VAL A C 1
ATOM 4642 O O . VAL A 1 568 ? 7.201 16.312 -36.511 1.00 91.31 568 VAL A O 1
ATOM 4645 N N . ARG A 1 569 ? 6.261 15.651 -34.575 1.00 91.00 569 ARG A N 1
ATOM 4646 C CA . ARG A 1 569 ? 7.429 15.823 -33.710 1.00 91.00 569 ARG A CA 1
ATOM 4647 C C . ARG A 1 569 ? 7.924 14.462 -33.234 1.00 91.00 569 ARG A C 1
ATOM 4649 O O . ARG A 1 569 ? 7.121 13.594 -32.881 1.00 91.00 569 ARG A O 1
ATOM 4656 N N . ILE A 1 570 ? 9.240 14.260 -33.218 1.00 88.62 570 ILE A N 1
ATOM 4657 C CA . ILE A 1 570 ? 9.860 13.024 -32.721 1.00 88.62 570 ILE A CA 1
ATOM 4658 C C . ILE A 1 570 ? 10.176 13.185 -31.233 1.00 88.62 570 ILE A C 1
ATOM 4660 O O . ILE A 1 570 ? 10.943 14.059 -30.857 1.00 88.62 570 ILE A O 1
ATOM 4664 N N . VAL A 1 571 ? 9.579 12.329 -30.401 1.00 80.69 571 VAL A N 1
ATOM 4665 C CA . VAL A 1 571 ? 9.598 12.440 -28.929 1.00 80.69 571 VAL A CA 1
ATOM 4666 C C . VAL A 1 571 ? 10.707 11.591 -28.299 1.00 80.69 571 VAL A C 1
ATOM 4668 O O . VAL A 1 571 ? 11.132 11.848 -27.185 1.00 80.69 571 VAL A O 1
ATOM 4671 N N . GLY A 1 572 ? 11.192 10.555 -28.986 1.00 79.94 572 GLY A N 1
ATOM 4672 C CA . GLY A 1 572 ? 12.252 9.696 -28.453 1.00 79.94 572 GLY A CA 1
ATOM 4673 C C . GLY A 1 572 ? 12.258 8.300 -29.059 1.00 79.94 572 GLY A C 1
ATOM 4674 O O . GLY A 1 572 ? 11.512 8.008 -29.993 1.00 79.94 572 GLY A O 1
ATOM 4675 N N . LYS A 1 573 ? 13.116 7.418 -28.537 1.00 82.94 573 LYS A N 1
ATOM 4676 C CA . LYS A 1 573 ? 13.182 6.015 -28.979 1.00 82.94 573 LYS A CA 1
ATOM 4677 C C . LYS A 1 573 ? 12.004 5.210 -28.427 1.00 82.94 573 LYS A C 1
ATOM 4679 O O . LYS A 1 573 ? 11.612 5.381 -27.276 1.00 82.94 573 LYS A O 1
ATOM 4684 N N . SER A 1 574 ? 11.473 4.297 -29.234 1.00 79.19 574 SER A N 1
ATOM 4685 C CA . SER A 1 574 ? 10.422 3.368 -28.816 1.00 79.19 574 SER A CA 1
ATOM 4686 C C . SER A 1 574 ? 10.936 2.399 -27.745 1.00 79.19 574 SER A C 1
ATOM 4688 O O . SER A 1 574 ? 12.008 1.810 -27.882 1.00 79.19 574 SER A O 1
ATOM 4690 N N . ALA A 1 575 ? 10.140 2.179 -26.694 1.00 71.69 575 ALA A N 1
ATOM 4691 C CA . ALA A 1 575 ? 10.433 1.182 -25.661 1.00 71.69 575 ALA A CA 1
ATOM 4692 C C . ALA A 1 575 ? 10.300 -0.269 -26.171 1.00 71.69 575 ALA A C 1
ATOM 4694 O O . ALA A 1 575 ? 10.811 -1.196 -25.545 1.00 71.69 575 ALA A O 1
ATOM 4695 N N . VAL A 1 576 ? 9.607 -0.468 -27.299 1.00 70.50 576 VAL A N 1
ATOM 4696 C CA . VAL A 1 576 ? 9.314 -1.789 -27.880 1.00 70.50 576 VAL A CA 1
ATOM 4697 C C . VAL A 1 576 ? 10.390 -2.217 -28.881 1.00 70.50 576 VAL A C 1
ATOM 4699 O O . VAL A 1 576 ? 10.732 -3.397 -28.949 1.00 70.50 576 VAL A O 1
ATOM 4702 N N . SER A 1 577 ? 10.944 -1.271 -29.646 1.00 74.06 577 SER A N 1
ATOM 4703 C CA . SER A 1 577 ? 11.929 -1.538 -30.698 1.00 74.06 577 SER A CA 1
ATOM 4704 C C . SER A 1 577 ? 13.053 -0.498 -30.670 1.00 74.06 577 SER A C 1
ATOM 4706 O O . SER A 1 577 ? 12.782 0.694 -30.809 1.00 74.06 577 SER A O 1
ATOM 4708 N N . PRO A 1 578 ? 14.332 -0.911 -30.576 1.00 74.00 578 PRO A N 1
ATOM 4709 C CA . PRO A 1 578 ? 15.464 0.017 -30.513 1.00 74.00 578 PRO A CA 1
ATOM 4710 C C . PRO A 1 578 ? 15.734 0.756 -31.838 1.00 74.00 578 PRO A C 1
ATOM 4712 O O . PRO A 1 578 ? 16.591 1.639 -31.877 1.00 74.00 578 PRO A O 1
ATOM 4715 N N . TYR A 1 579 ? 15.034 0.386 -32.917 1.00 78.50 579 TYR A N 1
ATOM 4716 C CA . TYR A 1 579 ? 15.190 0.947 -34.264 1.00 78.50 579 TYR A CA 1
ATOM 4717 C C . TYR A 1 579 ? 14.069 1.920 -34.657 1.00 78.50 579 TYR A C 1
ATOM 4719 O O . TYR A 1 579 ? 14.093 2.460 -35.763 1.00 78.50 579 TYR A O 1
ATOM 4727 N N . GLU A 1 580 ? 13.080 2.115 -33.787 1.00 85.94 580 GLU A N 1
ATOM 4728 C CA . GLU A 1 580 ? 11.915 2.962 -34.034 1.00 85.94 580 GLU A CA 1
ATOM 4729 C C . GLU A 1 580 ? 11.905 4.158 -33.090 1.00 85.94 580 GLU A C 1
ATOM 4731 O O . GLU A 1 580 ? 12.328 4.076 -31.935 1.00 85.94 580 GLU A O 1
ATOM 4736 N N . TYR A 1 581 ? 11.396 5.270 -33.599 1.00 89.19 581 TYR A N 1
ATOM 4737 C CA . TYR A 1 581 ? 11.204 6.513 -32.875 1.00 89.19 581 TYR A CA 1
ATOM 4738 C C . TYR A 1 581 ? 9.719 6.817 -32.770 1.00 89.19 581 TYR A C 1
ATOM 4740 O O . TYR A 1 581 ? 8.972 6.583 -33.717 1.00 89.19 581 TYR A O 1
ATOM 4748 N N . VAL A 1 582 ? 9.301 7.321 -31.614 1.00 88.12 582 VAL A N 1
ATOM 4749 C CA . VAL A 1 582 ? 7.917 7.706 -31.348 1.00 88.12 582 VAL A CA 1
ATOM 4750 C C . VAL A 1 582 ? 7.668 9.092 -31.931 1.00 88.12 582 VAL A C 1
ATOM 4752 O O . VAL A 1 582 ? 8.404 10.036 -31.640 1.00 88.12 582 VAL A O 1
ATOM 4755 N N . CYS A 1 583 ? 6.618 9.205 -32.736 1.00 86.69 583 CYS A N 1
ATOM 4756 C CA . CYS A 1 583 ? 6.154 10.439 -33.353 1.00 86.69 583 CYS A CA 1
ATOM 4757 C C . CYS A 1 583 ? 4.803 10.845 -32.764 1.00 86.69 583 CYS A C 1
ATOM 4759 O O . CYS A 1 583 ? 3.919 9.999 -32.588 1.00 86.69 583 CYS A O 1
ATOM 4761 N N . ARG A 1 584 ? 4.620 12.142 -32.521 1.00 86.88 584 ARG A N 1
ATOM 4762 C CA . ARG A 1 584 ? 3.327 12.747 -32.182 1.00 86.88 584 ARG A CA 1
ATOM 4763 C C . ARG A 1 584 ? 2.928 13.714 -33.288 1.00 86.88 584 ARG A C 1
ATOM 4765 O O . ARG A 1 584 ? 3.780 14.461 -33.761 1.00 86.88 584 ARG A O 1
ATOM 4772 N N . ILE A 1 585 ? 1.670 13.660 -33.716 1.00 86.94 585 ILE A N 1
ATOM 4773 C CA . ILE A 1 585 ? 1.125 14.604 -34.694 1.00 86.94 585 ILE A CA 1
ATOM 4774 C C . ILE A 1 585 ? 0.888 15.944 -33.997 1.00 86.94 585 ILE A C 1
ATOM 4776 O O . ILE A 1 585 ? 0.175 16.003 -32.997 1.00 86.94 585 ILE A O 1
ATOM 4780 N N . GLU A 1 586 ? 1.485 16.992 -34.548 1.00 84.75 586 GLU A N 1
ATOM 4781 C CA . GLU A 1 586 ? 1.362 18.388 -34.130 1.00 84.75 586 GLU A CA 1
ATOM 4782 C C . GLU A 1 586 ? 0.793 19.175 -35.322 1.00 84.75 586 GLU A C 1
ATOM 4784 O O . GLU A 1 586 ? 1.492 19.932 -35.991 1.00 84.75 586 GLU A O 1
ATOM 4789 N N . ASP A 1 587 ? -0.474 18.900 -35.639 1.00 78.44 587 ASP A N 1
ATOM 4790 C CA . ASP A 1 587 ? -1.205 19.434 -36.794 1.00 78.44 587 ASP A CA 1
ATOM 4791 C C . ASP A 1 587 ? -2.543 20.025 -36.329 1.00 78.44 587 ASP A C 1
ATOM 4793 O O . ASP A 1 587 ? -3.114 19.539 -35.352 1.00 78.44 587 ASP A O 1
ATOM 4797 N N . ASP A 1 588 ? -3.057 21.060 -36.989 1.00 74.69 588 ASP A N 1
ATOM 4798 C CA . ASP A 1 588 ? -4.327 21.702 -36.628 1.00 74.69 588 ASP A CA 1
ATOM 4799 C C . ASP A 1 588 ? -5.543 20.828 -36.963 1.00 74.69 588 ASP A C 1
ATOM 4801 O O . ASP A 1 588 ? -6.565 20.909 -36.279 1.00 74.69 588 ASP A O 1
ATOM 4805 N N . GLU A 1 589 ? -5.435 19.969 -37.980 1.00 75.62 589 GLU A N 1
ATOM 4806 C CA . GLU A 1 589 ? -6.545 19.152 -38.481 1.00 75.62 589 GLU A CA 1
ATOM 4807 C C . GLU A 1 589 ? -6.527 17.716 -37.932 1.00 75.62 589 GLU A C 1
ATOM 4809 O O . GLU A 1 589 ? -7.585 17.111 -37.709 1.00 75.62 589 GLU A O 1
ATOM 4814 N N . TYR A 1 590 ? -5.333 17.169 -37.684 1.00 81.00 590 TYR A N 1
ATOM 4815 C CA . TYR A 1 590 ? -5.139 15.757 -37.362 1.00 81.00 590 TYR A CA 1
ATOM 4816 C C . TYR A 1 590 ? -4.568 15.533 -35.963 1.00 81.00 590 TYR A C 1
ATOM 4818 O O . TYR A 1 590 ? -3.761 16.312 -35.464 1.00 81.00 590 TYR A O 1
ATOM 4826 N N . TRP A 1 591 ? -4.955 14.425 -35.328 1.00 77.12 591 TRP A N 1
ATOM 4827 C CA . TRP A 1 591 ? -4.334 13.955 -34.087 1.00 77.12 591 TRP A CA 1
ATOM 4828 C C . TRP A 1 591 ? -3.940 12.485 -34.186 1.00 77.12 591 TRP A C 1
ATOM 4830 O O . TRP A 1 591 ? -4.505 11.709 -34.959 1.00 77.12 591 TRP A O 1
ATOM 4840 N N . GLY A 1 592 ? -2.963 12.103 -33.371 1.00 78.12 592 GLY A N 1
ATOM 4841 C CA . GLY A 1 592 ? -2.517 10.725 -33.241 1.00 78.12 592 GLY A CA 1
ATOM 4842 C C . GLY A 1 592 ? -1.040 10.624 -32.888 1.00 78.12 592 GLY A C 1
ATOM 4843 O O . GLY A 1 592 ? -0.284 11.599 -32.925 1.00 78.12 592 GLY A O 1
ATOM 4844 N N . SER A 1 593 ? -0.628 9.416 -32.531 1.00 82.50 593 SER A N 1
ATOM 4845 C CA . SER A 1 593 ? 0.762 9.070 -32.268 1.00 82.50 593 SER A CA 1
ATOM 4846 C C . SER A 1 593 ? 1.121 7.770 -32.976 1.00 82.50 593 SER A C 1
ATOM 4848 O O . SER A 1 593 ? 0.264 6.982 -33.390 1.00 82.50 593 SER A O 1
ATOM 4850 N N . GLY A 1 594 ? 2.413 7.570 -33.183 1.00 86.62 594 GLY A N 1
ATOM 4851 C CA . GLY A 1 594 ? 2.886 6.483 -34.013 1.00 86.62 594 GLY A CA 1
ATOM 4852 C C . GLY A 1 594 ? 4.388 6.311 -33.963 1.00 86.62 594 GLY A C 1
ATOM 4853 O O . GLY A 1 594 ? 5.063 6.878 -33.104 1.00 86.62 594 GLY A O 1
ATOM 4854 N N . VAL A 1 595 ? 4.910 5.518 -34.888 1.00 90.62 595 VAL A N 1
ATOM 4855 C CA . VAL A 1 595 ? 6.336 5.214 -34.971 1.00 90.62 595 VAL A CA 1
ATOM 4856 C C . VAL A 1 595 ? 6.896 5.483 -36.359 1.00 90.62 595 VAL A C 1
ATOM 4858 O O . VAL A 1 595 ? 6.202 5.362 -37.372 1.00 90.62 595 VAL A O 1
ATOM 4861 N N . ILE A 1 596 ? 8.180 5.831 -36.391 1.00 92.12 596 ILE A N 1
ATOM 4862 C CA . ILE A 1 596 ? 8.975 5.939 -37.609 1.00 92.12 596 ILE A CA 1
ATOM 4863 C C . ILE A 1 596 ? 10.322 5.242 -37.422 1.00 92.12 596 ILE A C 1
ATOM 4865 O O . ILE A 1 596 ? 10.978 5.368 -36.388 1.00 92.12 596 ILE A O 1
ATOM 4869 N N . ASN A 1 597 ? 10.764 4.503 -38.432 1.00 90.88 597 ASN A N 1
ATOM 4870 C CA . ASN A 1 597 ? 12.089 3.902 -38.490 1.00 90.88 597 ASN A CA 1
ATOM 4871 C C . ASN A 1 597 ? 12.996 4.743 -39.404 1.00 90.88 597 ASN A C 1
ATOM 4873 O O . ASN A 1 597 ? 12.838 4.674 -40.626 1.00 90.88 597 ASN A O 1
ATOM 4877 N N . PRO A 1 598 ? 13.990 5.478 -38.873 1.00 88.38 598 PRO A N 1
ATOM 4878 C CA . PRO A 1 598 ? 14.809 6.378 -39.684 1.00 88.38 598 PRO A CA 1
ATOM 4879 C C . PRO A 1 598 ? 15.510 5.704 -40.873 1.00 88.38 598 PRO A C 1
ATOM 4881 O O . PRO A 1 598 ? 15.534 6.246 -41.975 1.00 88.38 598 PRO A O 1
ATOM 4884 N N . THR A 1 599 ? 16.021 4.484 -40.690 1.00 82.94 599 THR A N 1
ATOM 4885 C CA . THR A 1 599 ? 16.780 3.756 -41.728 1.00 82.94 599 THR A CA 1
ATOM 4886 C C . THR A 1 599 ? 15.922 3.135 -42.834 1.00 82.94 599 THR A C 1
ATOM 4888 O O . THR A 1 599 ? 16.465 2.664 -43.832 1.00 82.94 599 THR A O 1
ATOM 4891 N N . LYS A 1 600 ? 14.595 3.091 -42.656 1.00 84.69 600 LYS A N 1
ATOM 4892 C CA . LYS A 1 600 ? 13.653 2.528 -43.638 1.00 84.69 600 LYS A CA 1
ATOM 4893 C C . LYS A 1 600 ? 12.703 3.584 -44.199 1.00 84.69 600 LYS A C 1
ATOM 4895 O O . LYS A 1 600 ? 12.480 3.633 -45.405 1.00 84.69 600 LYS A O 1
ATOM 4900 N N . GLN A 1 601 ? 12.162 4.425 -43.323 1.00 89.81 601 GLN A N 1
ATOM 4901 C CA . GLN A 1 601 ? 11.056 5.345 -43.588 1.00 89.81 601 GLN A CA 1
ATOM 4902 C C . GLN A 1 601 ? 11.491 6.812 -43.726 1.00 89.81 601 GLN A C 1
ATOM 4904 O O . GLN A 1 601 ? 10.668 7.644 -44.092 1.00 89.81 601 GLN A O 1
ATOM 4909 N N . ILE A 1 602 ? 12.768 7.139 -43.495 1.00 89.06 602 ILE A N 1
ATOM 4910 C CA . ILE A 1 602 ? 13.320 8.484 -43.739 1.00 89.06 602 ILE A CA 1
ATOM 4911 C C . ILE A 1 602 ? 14.391 8.405 -44.832 1.00 89.06 602 ILE A C 1
ATOM 4913 O O . ILE A 1 602 ? 14.209 8.952 -45.916 1.00 89.06 602 ILE A O 1
ATOM 4917 N N . VAL A 1 603 ? 15.464 7.644 -44.600 1.00 86.38 603 VAL A N 1
ATOM 4918 C CA . VAL A 1 603 ? 16.581 7.467 -45.547 1.00 86.38 603 VAL A CA 1
ATOM 4919 C C . VAL A 1 603 ? 16.746 6.005 -45.984 1.00 86.38 603 VAL A C 1
ATOM 4921 O O . VAL A 1 603 ? 16.074 5.118 -45.467 1.00 86.38 603 VAL A O 1
ATOM 4924 N N . SER A 1 604 ? 17.616 5.741 -46.971 1.00 79.44 604 SER A N 1
ATOM 4925 C CA . SER A 1 604 ? 17.896 4.387 -47.510 1.00 79.44 604 SER A CA 1
ATOM 4926 C C . SER A 1 604 ? 19.261 3.816 -47.116 1.00 79.44 604 SER A C 1
ATOM 4928 O O . SER A 1 604 ? 19.707 2.834 -47.711 1.00 79.44 604 SER A O 1
ATOM 4930 N N . TYR A 1 605 ? 19.964 4.440 -46.173 1.00 83.44 605 TYR A N 1
ATOM 4931 C CA . TYR A 1 605 ? 21.317 4.050 -45.786 1.00 83.44 605 TYR A CA 1
ATOM 4932 C C . TYR A 1 605 ? 21.427 3.802 -44.284 1.00 83.44 605 TYR A C 1
ATOM 4934 O O . TYR A 1 605 ? 20.629 4.288 -43.485 1.00 83.44 605 TYR A O 1
ATOM 4942 N N . ASN A 1 606 ? 22.436 3.020 -43.896 1.00 79.31 606 ASN A N 1
ATOM 4943 C CA . ASN A 1 606 ? 22.685 2.718 -42.494 1.00 79.31 606 ASN A CA 1
ATOM 4944 C C . ASN A 1 606 ? 23.296 3.936 -41.785 1.00 79.31 606 ASN A C 1
ATOM 4946 O O . ASN A 1 606 ? 24.385 4.389 -42.158 1.00 79.31 606 ASN A O 1
ATOM 4950 N N . VAL A 1 607 ? 22.603 4.427 -40.761 1.00 82.69 607 VAL A N 1
ATOM 4951 C CA . VAL A 1 607 ? 23.005 5.562 -39.930 1.00 82.69 607 VAL A CA 1
ATOM 4952 C C . VAL A 1 607 ? 22.649 5.291 -38.473 1.00 82.69 607 VAL A C 1
ATOM 4954 O O . VAL A 1 607 ? 21.597 4.728 -38.168 1.00 82.69 607 VAL A O 1
ATOM 4957 N N . HIS A 1 608 ? 23.538 5.693 -37.567 1.00 83.12 608 HIS A N 1
ATOM 4958 C CA . HIS A 1 608 ? 23.276 5.645 -36.138 1.00 83.12 608 HIS A CA 1
ATOM 4959 C C . HIS A 1 608 ? 22.580 6.939 -35.705 1.00 83.12 608 HIS A C 1
ATOM 4961 O O . HIS A 1 608 ? 23.231 7.938 -35.417 1.00 83.12 608 HIS A O 1
ATOM 4967 N N . VAL A 1 609 ? 21.252 6.921 -35.642 1.00 83.88 609 VAL A N 1
ATOM 4968 C CA . VAL A 1 609 ? 20.474 8.100 -35.244 1.00 83.88 609 VAL A CA 1
ATOM 4969 C C . VAL A 1 609 ? 20.480 8.262 -33.719 1.00 83.88 609 VAL A C 1
ATOM 4971 O O . VAL A 1 609 ? 20.302 7.296 -32.967 1.00 83.88 609 VAL A O 1
ATOM 4974 N N . THR A 1 610 ? 20.690 9.491 -33.250 1.00 83.44 610 THR A N 1
ATOM 4975 C CA . THR A 1 610 ? 20.511 9.908 -31.849 1.00 83.44 610 THR A CA 1
ATOM 4976 C C . THR A 1 610 ? 19.341 10.893 -31.743 1.00 83.44 610 THR A C 1
ATOM 4978 O O . THR A 1 610 ? 18.987 11.502 -32.752 1.00 83.44 610 THR A O 1
ATOM 4981 N N . PRO A 1 611 ? 18.701 11.046 -30.567 1.00 82.25 611 PRO A N 1
ATOM 4982 C CA . PRO A 1 611 ? 17.621 12.023 -30.376 1.00 82.25 611 PRO A CA 1
ATOM 4983 C C . PRO A 1 611 ? 18.003 13.449 -30.805 1.00 82.25 611 PRO A C 1
ATOM 4985 O O . PRO A 1 611 ? 17.216 14.106 -31.477 1.00 82.25 611 PRO A O 1
ATOM 4988 N N . ASP A 1 612 ? 19.254 13.858 -30.568 1.00 83.56 612 ASP A N 1
ATOM 4989 C CA . ASP A 1 612 ? 19.808 15.165 -30.972 1.00 83.56 612 ASP A CA 1
ATOM 4990 C C . ASP A 1 612 ? 19.823 15.412 -32.493 1.00 83.56 612 ASP A C 1
ATOM 4992 O O . ASP A 1 612 ? 20.220 16.480 -32.951 1.00 83.56 612 ASP A O 1
ATOM 4996 N N . CYS A 1 613 ? 19.486 14.415 -33.317 1.00 85.88 613 CYS A N 1
ATOM 4997 C CA . CYS A 1 613 ? 19.332 14.606 -34.760 1.00 85.88 613 CYS A CA 1
ATOM 4998 C C . CYS A 1 613 ? 18.002 15.283 -35.128 1.00 85.88 613 CYS A C 1
ATOM 5000 O O . CYS A 1 613 ? 17.871 15.754 -36.252 1.00 85.88 613 CYS A O 1
ATOM 5002 N N . PHE A 1 614 ? 17.028 15.307 -34.213 1.00 90.69 614 PHE A N 1
ATOM 5003 C CA . PHE A 1 614 ? 15.676 15.838 -34.436 1.00 90.69 614 PHE A CA 1
ATOM 5004 C C . PHE A 1 614 ? 15.404 17.140 -33.673 1.00 90.69 614 PHE A C 1
ATOM 5006 O O . PHE A 1 614 ? 14.259 17.579 -33.586 1.00 90.69 614 PHE A O 1
ATOM 5013 N N . VAL A 1 615 ? 16.455 17.740 -33.120 1.00 87.06 615 VAL A N 1
ATOM 5014 C CA . VAL A 1 615 ? 16.402 18.961 -32.320 1.00 87.06 615 VAL A CA 1
ATOM 5015 C C . VAL A 1 615 ? 17.248 20.021 -33.009 1.00 87.06 615 VAL A C 1
ATOM 5017 O O . VAL A 1 615 ? 18.358 19.737 -33.465 1.00 87.06 615 VAL A O 1
ATOM 5020 N N . ASP A 1 616 ? 16.727 21.239 -33.068 1.00 84.56 616 ASP A N 1
ATOM 5021 C CA . ASP A 1 616 ? 17.466 22.397 -33.542 1.00 84.56 616 ASP A CA 1
ATOM 5022 C C . ASP A 1 616 ? 18.581 22.740 -32.534 1.00 84.56 616 ASP A C 1
ATOM 5024 O O . ASP A 1 616 ? 18.293 23.069 -31.378 1.00 84.56 616 ASP A O 1
ATOM 5028 N N . PRO A 1 617 ? 19.863 22.690 -32.939 1.00 76.12 617 PRO A N 1
ATOM 5029 C CA . PRO A 1 617 ? 20.986 22.950 -32.043 1.00 76.12 617 PRO A CA 1
ATOM 5030 C C . PRO A 1 617 ? 21.049 24.399 -31.535 1.00 76.12 617 PRO A C 1
ATOM 5032 O O . PRO A 1 617 ? 21.741 24.656 -30.550 1.00 76.12 617 PRO A O 1
ATOM 5035 N N . THR A 1 618 ? 20.367 25.347 -32.187 1.00 77.94 618 THR A N 1
ATOM 5036 C CA . THR A 1 618 ? 20.370 26.764 -31.795 1.00 77.94 618 THR A CA 1
ATOM 5037 C C . THR A 1 618 ? 19.289 27.094 -30.772 1.00 77.94 618 THR A C 1
ATOM 5039 O O . THR A 1 618 ? 19.555 27.821 -29.815 1.00 77.94 618 THR A O 1
ATOM 5042 N N . THR A 1 619 ? 18.086 26.544 -30.943 1.00 76.69 619 THR A N 1
ATOM 5043 C CA . THR A 1 619 ? 16.939 26.806 -30.061 1.00 76.69 619 THR A CA 1
ATOM 5044 C C . THR A 1 619 ? 16.744 25.732 -28.990 1.00 76.69 619 THR A C 1
ATOM 5046 O O . THR A 1 619 ? 16.075 25.988 -27.990 1.00 76.69 619 THR A O 1
ATOM 5049 N N . GLY A 1 620 ? 17.325 24.541 -29.171 1.00 77.38 620 GLY A N 1
ATOM 5050 C CA . GLY A 1 620 ? 17.115 23.377 -28.307 1.00 77.38 620 GLY A CA 1
ATOM 5051 C C . GLY A 1 620 ? 15.717 22.764 -28.429 1.00 77.38 620 GLY A C 1
ATOM 5052 O O . GLY A 1 620 ? 15.369 21.905 -27.622 1.00 77.38 620 GLY A O 1
ATOM 5053 N N . LYS A 1 621 ? 14.921 23.211 -29.409 1.00 82.44 621 LYS A N 1
ATOM 5054 C CA . LYS A 1 621 ? 13.545 22.769 -29.645 1.00 82.44 621 LYS A CA 1
ATOM 5055 C C . LYS A 1 621 ? 13.484 21.687 -30.717 1.00 82.44 621 LYS A C 1
ATOM 5057 O O . LYS A 1 621 ? 14.308 21.646 -31.629 1.00 82.44 621 LYS A O 1
ATOM 5062 N N . SER A 1 622 ? 12.494 20.813 -30.625 1.00 86.81 622 SER A N 1
ATOM 5063 C CA . SER A 1 622 ? 12.297 19.726 -31.587 1.00 86.81 622 SER A CA 1
ATOM 5064 C C . SER A 1 622 ? 11.813 20.255 -32.943 1.00 86.81 622 SER A C 1
ATOM 5066 O O . SER A 1 622 ? 10.975 21.159 -32.999 1.00 86.81 622 SER A O 1
ATOM 5068 N N . PHE A 1 623 ? 12.272 19.654 -34.041 1.00 89.94 623 PHE A N 1
ATOM 5069 C CA . PHE A 1 623 ? 11.775 19.975 -35.381 1.00 89.94 623 PHE A CA 1
ATOM 5070 C C . PHE A 1 623 ? 10.325 19.509 -35.584 1.00 89.94 623 PHE A C 1
ATOM 5072 O O . PHE A 1 623 ? 9.935 18.430 -35.126 1.00 89.94 623 PHE A O 1
ATOM 5079 N N . LEU A 1 624 ? 9.546 20.300 -36.329 1.00 90.12 624 LEU A N 1
ATOM 5080 C CA . LEU A 1 624 ? 8.247 19.899 -36.873 1.00 90.12 624 LEU A CA 1
ATOM 5081 C C . LEU A 1 624 ? 8.432 19.402 -38.306 1.00 90.12 624 LEU A C 1
ATOM 5083 O O . LEU A 1 624 ? 8.654 20.183 -39.229 1.00 90.12 624 LEU A O 1
ATOM 5087 N N . LEU A 1 625 ? 8.343 18.087 -38.488 1.00 92.75 625 LEU A N 1
ATOM 5088 C CA . LEU A 1 625 ? 8.661 17.415 -39.744 1.00 92.75 625 LEU A CA 1
ATOM 5089 C C . LEU A 1 625 ? 7.383 16.995 -40.463 1.00 92.75 625 LEU A C 1
ATOM 5091 O O . LEU A 1 625 ? 6.481 16.415 -39.859 1.00 92.75 625 LEU A O 1
ATOM 5095 N N . LYS A 1 626 ? 7.314 17.230 -41.772 1.00 92.69 626 LYS A N 1
ATOM 5096 C CA . LYS A 1 626 ? 6.191 16.767 -42.589 1.00 92.69 626 LYS A CA 1
ATOM 5097 C C . LYS A 1 626 ? 6.331 15.265 -42.865 1.00 92.69 626 LYS A C 1
ATOM 5099 O O . LYS A 1 626 ? 7.356 14.818 -43.371 1.00 92.69 626 LYS A O 1
ATOM 5104 N N . ALA A 1 627 ? 5.316 14.469 -42.539 1.00 94.00 627 ALA A N 1
ATOM 5105 C CA . ALA A 1 627 ? 5.316 13.021 -42.739 1.00 94.00 627 ALA A CA 1
ATOM 5106 C C . ALA A 1 627 ? 4.009 12.531 -43.369 1.00 94.00 627 ALA A C 1
ATOM 5108 O O . ALA A 1 627 ? 2.942 13.092 -43.144 1.00 94.00 627 ALA A O 1
ATOM 5109 N N . THR A 1 628 ? 4.084 11.449 -44.139 1.00 93.94 628 THR A N 1
ATOM 5110 C CA . THR A 1 628 ? 2.917 10.769 -44.710 1.00 93.94 628 THR A CA 1
ATOM 5111 C C . THR A 1 628 ? 2.538 9.568 -43.848 1.00 93.94 628 THR A C 1
ATOM 5113 O O . THR A 1 628 ? 3.408 8.799 -43.425 1.00 93.94 628 THR A O 1
ATOM 5116 N N . VAL A 1 629 ? 1.243 9.358 -43.623 1.00 92.31 629 VAL A N 1
ATOM 5117 C CA . VAL A 1 629 ? 0.736 8.156 -42.950 1.00 92.31 629 VAL A CA 1
ATOM 5118 C C . VAL A 1 629 ? 0.816 6.956 -43.896 1.00 92.31 629 VAL A C 1
ATOM 5120 O O . VAL A 1 629 ? 0.102 6.891 -44.893 1.00 92.31 629 VAL A O 1
ATOM 5123 N N . GLU A 1 630 ? 1.682 5.987 -43.593 1.00 89.19 630 GLU A N 1
ATOM 5124 C CA . GLU A 1 630 ? 1.900 4.799 -44.430 1.00 89.19 630 GLU A CA 1
ATOM 5125 C C . GLU A 1 630 ? 0.854 3.712 -44.154 1.00 89.19 630 GLU A C 1
ATOM 5127 O O . GLU A 1 630 ? 0.258 3.156 -45.076 1.00 89.19 630 GLU A O 1
ATOM 5132 N N . ARG A 1 631 ? 0.614 3.412 -42.874 1.00 86.62 631 ARG A N 1
ATOM 5133 C CA . ARG A 1 631 ? -0.395 2.441 -42.428 1.00 86.62 631 ARG A CA 1
ATOM 5134 C C . ARG A 1 631 ? -0.839 2.733 -40.998 1.00 86.62 631 ARG A C 1
ATOM 5136 O O . ARG A 1 631 ? -0.089 3.326 -40.225 1.00 86.62 631 ARG A O 1
ATOM 5143 N N . ILE A 1 632 ? -2.026 2.254 -40.646 1.00 83.31 632 ILE A N 1
ATOM 5144 C CA . ILE A 1 632 ? -2.582 2.323 -39.292 1.00 83.31 632 ILE A CA 1
ATOM 5145 C C . ILE A 1 632 ? -2.862 0.890 -38.847 1.00 83.31 632 ILE A C 1
ATOM 5147 O O . ILE A 1 632 ? -3.572 0.156 -39.536 1.00 83.31 632 ILE A O 1
ATOM 5151 N N . ASP A 1 633 ? -2.262 0.481 -37.734 1.00 74.44 633 ASP A N 1
ATOM 5152 C CA . ASP A 1 633 ? -2.421 -0.867 -37.193 1.00 74.44 633 ASP A CA 1
ATOM 5153 C C . ASP A 1 633 ? -3.806 -1.032 -36.526 1.00 74.44 633 ASP A C 1
ATOM 5155 O O . ASP A 1 633 ? -4.404 -0.040 -36.104 1.00 74.44 633 ASP A O 1
ATOM 5159 N N . PRO A 1 634 ? -4.322 -2.267 -36.340 1.00 56.50 634 PRO A N 1
ATOM 5160 C CA . PRO A 1 634 ? -5.635 -2.515 -35.719 1.00 56.50 634 PRO A CA 1
ATOM 5161 C C . PRO A 1 634 ? -5.799 -1.934 -34.305 1.00 56.50 634 PRO A C 1
ATOM 5163 O O . PRO A 1 634 ? -6.916 -1.740 -33.839 1.00 56.50 634 PRO A O 1
ATOM 5166 N N . ASN A 1 635 ? -4.680 -1.649 -33.633 1.00 54.94 635 ASN A N 1
ATOM 5167 C CA . ASN A 1 635 ? -4.630 -1.045 -32.303 1.00 54.94 635 ASN A CA 1
ATOM 5168 C C . ASN A 1 635 ? -4.621 0.499 -32.336 1.00 54.94 635 ASN A C 1
ATOM 5170 O O . ASN A 1 635 ? -4.450 1.118 -31.291 1.00 54.94 635 ASN A O 1
ATOM 5174 N N . GLY A 1 636 ? -4.741 1.121 -33.514 1.00 60.38 636 GLY A N 1
ATOM 5175 C CA . GLY A 1 636 ? -4.732 2.577 -33.691 1.00 60.38 636 GLY A CA 1
ATOM 5176 C C . GLY A 1 636 ? -3.342 3.223 -33.781 1.00 60.38 636 GLY A C 1
ATOM 5177 O O . GLY A 1 636 ? -3.260 4.439 -33.921 1.00 60.38 636 GLY A O 1
ATOM 5178 N N . ASN A 1 637 ? -2.254 2.443 -33.744 1.00 78.56 637 ASN A N 1
ATOM 5179 C CA . ASN A 1 637 ? -0.890 2.966 -33.895 1.00 78.56 637 ASN A CA 1
ATOM 5180 C C . ASN A 1 637 ? -0.587 3.319 -35.354 1.00 78.56 637 ASN A C 1
ATOM 5182 O O . ASN A 1 637 ? -0.782 2.503 -36.259 1.00 78.56 637 ASN A O 1
ATOM 5186 N N . ILE A 1 638 ? -0.059 4.521 -35.572 1.00 85.62 638 ILE A N 1
ATOM 5187 C CA . ILE A 1 638 ? 0.241 5.044 -36.905 1.00 85.62 638 ILE A CA 1
ATOM 5188 C C . ILE A 1 638 ? 1.700 4.728 -37.272 1.00 85.62 638 ILE A C 1
ATOM 5190 O O . ILE A 1 638 ? 2.602 4.883 -36.455 1.00 85.62 638 ILE A O 1
ATOM 5194 N N . ASN A 1 639 ? 1.963 4.288 -38.501 1.00 90.06 639 ASN A N 1
ATOM 5195 C CA . ASN A 1 639 ? 3.322 4.206 -39.042 1.00 90.06 639 ASN A CA 1
ATOM 5196 C C . ASN A 1 639 ? 3.535 5.356 -40.028 1.00 90.06 639 ASN A C 1
ATOM 5198 O O . ASN A 1 639 ? 2.776 5.495 -40.992 1.00 90.06 639 ASN A O 1
ATOM 5202 N N . PHE A 1 640 ? 4.567 6.161 -39.791 1.00 93.56 640 PHE A N 1
ATOM 5203 C CA . PHE A 1 640 ? 4.878 7.341 -40.596 1.00 93.56 640 PHE A CA 1
ATOM 5204 C C . PHE A 1 640 ? 5.999 7.069 -41.602 1.00 93.56 640 PHE A C 1
ATOM 5206 O O . PHE A 1 640 ? 6.882 6.247 -41.364 1.00 93.56 640 PHE A O 1
ATOM 5213 N N . SER A 1 641 ? 5.999 7.799 -42.717 1.00 93.19 641 SER A N 1
ATOM 5214 C CA . SER A 1 641 ? 7.071 7.775 -43.713 1.00 93.19 641 SER A CA 1
ATOM 5215 C C . SER A 1 641 ? 7.335 9.169 -44.273 1.00 93.19 641 SER A C 1
ATOM 5217 O O . SER A 1 641 ? 6.410 9.895 -44.621 1.00 93.19 641 SER A O 1
ATOM 5219 N N . MET A 1 642 ? 8.610 9.538 -44.385 1.00 93.12 642 MET A N 1
ATOM 5220 C CA . MET A 1 642 ? 9.077 10.813 -44.948 1.00 93.12 642 MET A CA 1
ATOM 5221 C C . MET A 1 642 ? 9.748 10.633 -46.316 1.00 93.12 642 MET A C 1
ATOM 5223 O O . MET A 1 642 ? 10.167 11.604 -46.936 1.00 93.12 642 MET A O 1
ATOM 5227 N N . ARG A 1 643 ? 9.829 9.399 -46.833 1.00 88.38 643 ARG A N 1
ATOM 5228 C CA . ARG A 1 643 ? 10.535 9.056 -48.084 1.00 88.38 643 ARG A CA 1
ATOM 5229 C C . ARG A 1 643 ? 10.111 9.914 -49.272 1.00 88.38 643 ARG A C 1
ATOM 5231 O O . ARG A 1 643 ? 10.961 10.444 -49.979 1.00 88.38 643 ARG A O 1
ATOM 5238 N N . LYS A 1 644 ? 8.797 10.039 -49.483 1.00 86.06 644 LYS A N 1
ATOM 5239 C CA . LYS A 1 644 ? 8.225 10.816 -50.592 1.00 86.06 644 LYS A CA 1
ATOM 5240 C C . LYS A 1 644 ? 8.444 12.316 -50.403 1.00 86.06 644 LYS A C 1
ATOM 5242 O O . LYS A 1 644 ? 8.779 13.004 -51.360 1.00 86.06 644 LYS A O 1
ATOM 5247 N N . GLY A 1 645 ? 8.300 12.799 -49.169 1.00 86.62 645 GLY A N 1
ATOM 5248 C CA . GLY A 1 645 ? 8.521 14.201 -48.826 1.00 86.62 645 GLY A CA 1
ATOM 5249 C C . GLY A 1 645 ? 9.971 14.628 -49.050 1.00 86.62 645 GLY A C 1
ATOM 5250 O O . GLY A 1 645 ? 10.215 15.601 -49.754 1.00 86.62 645 GLY A O 1
ATOM 5251 N N . ILE A 1 646 ? 10.932 13.849 -48.549 1.00 88.69 646 ILE A N 1
ATOM 5252 C CA . ILE A 1 646 ? 12.371 14.098 -48.729 1.00 88.69 646 ILE A CA 1
ATOM 5253 C C . ILE A 1 646 ? 12.779 13.987 -50.204 1.00 88.69 646 ILE A C 1
ATOM 5255 O O . ILE A 1 646 ? 13.585 14.775 -50.688 1.00 88.69 646 ILE A O 1
ATOM 5259 N N . ALA A 1 647 ? 12.212 13.035 -50.948 1.00 84.69 647 ALA A N 1
ATOM 5260 C CA . ALA A 1 647 ? 12.445 12.916 -52.385 1.00 84.69 647 ALA A CA 1
ATOM 5261 C C . ALA A 1 647 ? 12.007 14.165 -53.166 1.00 84.69 647 ALA A C 1
ATOM 5263 O O . ALA A 1 647 ? 12.715 14.603 -54.075 1.00 84.69 647 ALA A O 1
ATOM 5264 N N . ASN A 1 648 ? 10.846 14.729 -52.821 1.00 84.75 648 ASN A N 1
ATOM 5265 C CA . ASN A 1 648 ? 10.352 15.962 -53.429 1.00 84.75 648 ASN A CA 1
ATOM 5266 C C . ASN A 1 648 ? 11.197 17.169 -53.007 1.00 84.75 648 ASN A C 1
ATOM 5268 O O . ASN A 1 648 ? 11.614 17.923 -53.879 1.00 84.75 648 ASN A O 1
ATOM 5272 N N . PHE A 1 649 ? 11.543 17.276 -51.721 1.00 86.81 649 PHE A N 1
ATOM 5273 C CA . PHE A 1 649 ? 12.440 18.313 -51.208 1.00 86.81 649 PHE A CA 1
ATOM 5274 C C . PHE A 1 649 ? 13.771 18.334 -51.968 1.00 86.81 649 PHE A C 1
ATOM 5276 O O . PHE A 1 649 ? 14.141 19.354 -52.536 1.00 86.81 649 PHE A O 1
ATOM 5283 N N . ASN A 1 650 ? 14.436 17.181 -52.095 1.00 85.38 650 ASN A N 1
ATOM 5284 C CA . ASN A 1 650 ? 15.694 17.067 -52.835 1.00 85.38 650 ASN A CA 1
ATOM 5285 C C . ASN A 1 650 ? 15.560 17.486 -54.309 1.00 85.38 650 ASN A C 1
ATOM 5287 O O . ASN A 1 650 ? 16.510 18.001 -54.888 1.00 85.38 650 ASN A O 1
ATOM 5291 N N . ARG A 1 651 ? 14.400 17.260 -54.940 1.00 82.12 651 ARG A N 1
ATOM 5292 C CA . ARG A 1 651 ? 14.156 17.691 -56.325 1.00 82.12 651 ARG A CA 1
ATOM 5293 C C . ARG A 1 651 ? 14.089 19.216 -56.446 1.00 82.12 651 ARG A C 1
ATOM 5295 O O . ARG A 1 651 ? 14.462 19.745 -57.487 1.00 82.12 651 ARG A O 1
ATOM 5302 N N . GLU A 1 652 ? 13.584 19.891 -55.421 1.00 81.94 652 GLU A N 1
ATOM 5303 C CA . GLU A 1 652 ? 13.337 21.335 -55.426 1.00 81.94 652 GLU A CA 1
ATOM 5304 C C . GLU A 1 652 ? 14.546 22.148 -54.944 1.00 81.94 652 GLU A C 1
ATOM 5306 O O . GLU A 1 652 ? 14.722 23.280 -55.389 1.00 81.94 652 GLU A O 1
ATOM 5311 N N . THR A 1 653 ? 15.389 21.583 -54.072 1.00 81.50 653 THR A N 1
ATOM 5312 C CA . THR A 1 653 ? 16.456 22.329 -53.380 1.00 81.50 653 THR A CA 1
ATOM 5313 C C . THR A 1 653 ? 17.879 22.013 -53.832 1.00 81.50 653 THR A C 1
ATOM 5315 O O . THR A 1 653 ? 18.782 22.807 -53.564 1.00 81.50 653 THR A O 1
ATOM 5318 N N . LEU A 1 654 ? 18.120 20.884 -54.509 1.00 83.62 654 LEU A N 1
ATOM 5319 C CA . LEU A 1 654 ? 19.473 20.514 -54.929 1.00 83.62 654 LEU A CA 1
ATOM 5320 C C . LEU A 1 654 ? 19.951 21.334 -56.128 1.00 83.62 654 LEU A C 1
ATOM 5322 O O . LEU A 1 654 ? 19.346 21.317 -57.199 1.00 83.62 654 LEU A O 1
ATOM 5326 N N . ASP A 1 655 ? 21.104 21.973 -55.956 1.00 80.44 655 ASP A N 1
ATOM 5327 C CA . ASP A 1 655 ? 21.828 22.654 -57.024 1.00 80.44 655 ASP A CA 1
ATOM 5328 C C . ASP A 1 655 ? 22.607 21.641 -57.882 1.00 80.44 655 ASP A C 1
ATOM 5330 O O . ASP A 1 655 ? 23.470 20.912 -57.382 1.00 80.44 655 ASP A O 1
ATOM 5334 N N . LEU A 1 656 ? 22.291 21.593 -59.180 1.00 78.25 656 LEU A N 1
ATOM 5335 C CA . LEU A 1 656 ? 22.927 20.692 -60.146 1.00 78.25 656 LEU A CA 1
ATOM 5336 C C . LEU A 1 656 ? 24.372 21.096 -60.467 1.00 78.25 656 LEU A C 1
ATOM 5338 O O . LEU A 1 656 ? 25.171 20.234 -60.829 1.00 78.25 656 LEU A O 1
ATOM 5342 N N . ASP A 1 657 ? 24.722 22.371 -60.289 1.00 74.44 657 ASP A N 1
ATOM 5343 C CA . ASP A 1 657 ? 26.055 22.894 -60.599 1.00 74.44 657 ASP A CA 1
ATOM 5344 C C . ASP A 1 657 ? 27.019 22.796 -59.397 1.00 74.44 657 ASP A C 1
ATOM 5346 O O . ASP A 1 657 ? 28.215 23.094 -59.505 1.00 74.44 657 ASP A O 1
ATOM 5350 N N . ALA A 1 658 ? 26.522 22.345 -58.238 1.00 77.31 658 ALA A N 1
ATOM 5351 C CA . ALA A 1 658 ? 27.297 22.228 -57.012 1.00 77.31 658 ALA A CA 1
ATOM 5352 C C . ALA A 1 658 ? 28.099 20.918 -56.936 1.00 77.31 658 ALA A C 1
ATOM 5354 O O . ALA A 1 658 ? 27.579 19.805 -57.069 1.00 77.31 658 ALA A O 1
ATOM 5355 N N . LYS A 1 659 ? 29.387 21.049 -56.597 1.00 84.50 659 LYS A N 1
ATOM 5356 C CA . LYS A 1 659 ? 30.258 19.904 -56.306 1.00 84.50 659 LYS A CA 1
ATOM 5357 C C . LYS A 1 659 ? 29.951 19.347 -54.925 1.00 84.50 659 LYS A C 1
ATOM 5359 O O . LYS A 1 659 ? 30.065 20.057 -53.927 1.00 84.50 659 LYS A O 1
ATOM 5364 N N . ASN A 1 660 ? 29.637 18.059 -54.847 1.00 87.75 660 ASN A N 1
ATOM 5365 C CA . ASN A 1 660 ? 29.241 17.414 -53.603 1.00 87.75 660 ASN A CA 1
ATOM 5366 C C . ASN A 1 660 ? 30.352 16.511 -53.060 1.00 87.75 660 ASN A C 1
ATOM 5368 O O . ASN A 1 660 ? 30.842 15.615 -53.748 1.00 87.75 660 ASN A O 1
ATOM 5372 N N . LEU A 1 661 ? 30.718 16.709 -51.791 1.00 89.25 661 LEU A N 1
ATOM 5373 C CA . LEU A 1 661 ? 31.523 15.743 -51.044 1.00 89.25 661 LEU A CA 1
ATOM 5374 C C . LEU A 1 661 ? 30.633 14.558 -50.659 1.00 89.25 661 LEU A C 1
ATOM 5376 O O . LEU A 1 661 ? 29.612 14.743 -49.989 1.00 89.25 661 LEU A O 1
ATOM 5380 N N . VAL A 1 662 ? 31.019 13.349 -51.067 1.00 91.50 662 VAL A N 1
ATOM 5381 C CA . VAL A 1 662 ? 30.229 12.135 -50.846 1.00 91.50 662 VAL A CA 1
ATOM 5382 C C . VAL A 1 662 ? 31.056 10.998 -50.253 1.00 91.50 662 VAL A C 1
ATOM 5384 O O . VAL A 1 662 ? 32.255 10.886 -50.507 1.00 91.50 662 VAL A O 1
ATOM 5387 N N . VAL A 1 663 ? 30.395 10.132 -49.485 1.00 91.44 663 VAL A N 1
ATOM 5388 C CA . VAL A 1 663 ? 30.970 8.907 -48.913 1.00 91.44 663 VAL A CA 1
ATOM 5389 C C . VAL A 1 663 ? 30.277 7.672 -49.473 1.00 91.44 663 VAL A C 1
ATOM 5391 O O . VAL A 1 663 ? 29.047 7.607 -49.517 1.00 91.44 663 VAL A O 1
ATOM 5394 N N . VAL A 1 664 ? 31.049 6.660 -49.867 1.00 89.75 664 VAL A N 1
ATOM 5395 C CA . VAL A 1 664 ? 30.505 5.389 -50.362 1.00 89.75 664 VAL A CA 1
ATOM 5396 C C . VAL A 1 664 ? 29.890 4.604 -49.201 1.00 89.75 664 VAL A C 1
ATOM 5398 O O . VAL A 1 664 ? 30.584 4.101 -48.314 1.00 89.75 664 VAL A O 1
ATOM 5401 N N . SER A 1 665 ? 28.567 4.473 -49.213 1.00 87.94 665 SER A N 1
ATOM 5402 C CA . SER A 1 665 ? 27.801 3.747 -48.197 1.00 87.94 665 SER A CA 1
ATOM 5403 C C . SER A 1 665 ? 27.594 2.276 -48.547 1.00 87.94 665 SER A C 1
ATOM 5405 O O . SER A 1 665 ? 27.570 1.435 -47.646 1.00 87.94 665 SER A O 1
ATOM 5407 N N . ARG A 1 666 ? 27.491 1.959 -49.843 1.00 86.38 666 ARG A N 1
ATOM 5408 C CA . ARG A 1 666 ? 27.304 0.602 -50.363 1.00 86.38 666 ARG A CA 1
ATOM 5409 C C . ARG A 1 666 ? 27.909 0.466 -51.761 1.00 86.38 666 ARG A C 1
ATOM 5411 O O . ARG A 1 666 ? 27.851 1.390 -52.567 1.00 86.38 666 ARG A O 1
ATOM 5418 N N . VAL A 1 667 ? 28.476 -0.705 -52.043 1.00 86.75 667 VAL A N 1
ATOM 5419 C CA . VAL A 1 667 ? 29.043 -1.056 -53.351 1.00 86.75 667 VAL A CA 1
ATOM 5420 C C . VAL A 1 667 ? 28.210 -2.184 -53.949 1.00 86.75 667 VAL A C 1
ATOM 5422 O O . VAL A 1 667 ? 28.203 -3.286 -53.405 1.00 86.75 667 VAL A O 1
ATOM 5425 N N . ASP A 1 668 ? 27.527 -1.916 -55.059 1.00 84.75 668 ASP A N 1
ATOM 5426 C CA . ASP A 1 668 ? 26.780 -2.921 -55.815 1.00 84.75 668 ASP A CA 1
ATOM 5427 C C . ASP A 1 668 ? 27.534 -3.304 -57.108 1.00 84.75 668 ASP A C 1
ATOM 5429 O O . ASP A 1 668 ? 28.554 -2.710 -57.483 1.00 84.75 668 ASP A O 1
ATOM 5433 N N . GLN A 1 669 ? 27.048 -4.335 -57.809 1.00 81.56 669 GLN A N 1
ATOM 5434 C CA . GLN A 1 669 ? 27.689 -4.839 -59.033 1.00 81.56 669 GLN A CA 1
ATOM 5435 C C . GLN A 1 669 ? 27.732 -3.789 -60.157 1.00 81.56 669 GLN A C 1
ATOM 5437 O O . GLN A 1 669 ? 28.728 -3.714 -60.869 1.00 81.56 669 GLN A O 1
ATOM 5442 N N . HIS A 1 670 ? 26.704 -2.940 -60.267 1.00 84.56 670 HIS A N 1
ATOM 5443 C CA . HIS A 1 670 ? 26.552 -1.976 -61.366 1.00 84.56 670 HIS A CA 1
ATOM 5444 C C . HIS A 1 670 ? 26.617 -0.501 -60.938 1.00 84.56 670 HIS A C 1
ATOM 5446 O O . HIS A 1 670 ? 26.645 0.380 -61.794 1.00 84.56 670 HIS A O 1
ATOM 5452 N N . GLN A 1 671 ? 26.659 -0.204 -59.635 1.00 88.25 671 GLN A N 1
ATOM 5453 C CA . GLN A 1 671 ? 26.628 1.169 -59.118 1.00 88.25 671 GLN A CA 1
ATOM 5454 C C . GLN A 1 671 ? 27.265 1.286 -57.726 1.00 88.25 671 GLN A C 1
ATOM 5456 O O . GLN A 1 671 ? 27.346 0.306 -56.982 1.00 88.25 671 GLN A O 1
ATOM 5461 N N . TYR A 1 672 ? 27.681 2.496 -57.366 1.00 89.44 672 TYR A N 1
ATOM 5462 C CA . TYR A 1 672 ? 28.050 2.885 -56.009 1.00 89.44 672 TYR A CA 1
ATOM 5463 C C . TYR A 1 672 ? 26.928 3.717 -55.392 1.00 89.44 672 TYR A C 1
ATOM 5465 O O . TYR A 1 672 ? 26.424 4.643 -56.023 1.00 89.44 672 TYR A O 1
ATOM 5473 N N . LEU A 1 673 ? 26.548 3.386 -54.162 1.00 88.62 673 LEU A N 1
ATOM 5474 C CA . LEU A 1 673 ? 25.560 4.116 -53.379 1.00 88.62 673 LEU A CA 1
ATOM 5475 C C . LEU A 1 673 ? 26.305 5.006 -52.389 1.00 88.62 673 LEU A C 1
ATOM 5477 O O . LEU A 1 673 ? 26.986 4.523 -51.482 1.00 88.62 673 LEU A O 1
ATOM 5481 N N . CYS A 1 674 ? 26.177 6.307 -52.569 1.00 90.19 674 CYS A N 1
ATOM 5482 C CA . CYS A 1 674 ? 26.905 7.341 -51.860 1.00 90.19 674 CYS A CA 1
ATOM 5483 C C . CYS A 1 674 ? 25.947 8.205 -51.033 1.00 90.19 674 CYS A C 1
ATOM 5485 O O . CYS A 1 674 ? 24.760 8.305 -51.337 1.00 90.19 674 CYS A O 1
ATOM 5487 N N . ILE A 1 675 ? 26.464 8.823 -49.977 1.00 91.06 675 ILE A N 1
ATOM 5488 C CA . ILE A 1 675 ? 25.741 9.800 -49.154 1.00 91.06 675 ILE A CA 1
ATOM 5489 C C . ILE A 1 675 ? 26.482 11.126 -49.292 1.00 91.06 675 ILE A C 1
ATOM 5491 O O . ILE A 1 675 ? 27.708 11.123 -49.194 1.00 91.06 675 ILE A O 1
ATOM 5495 N N . THR A 1 676 ? 25.784 12.232 -49.535 1.00 90.31 676 THR A N 1
ATOM 5496 C CA . THR A 1 676 ? 26.385 13.576 -49.557 1.00 90.31 676 THR A CA 1
ATOM 5497 C C . THR A 1 676 ? 26.581 14.115 -48.137 1.00 90.31 676 THR A C 1
ATOM 5499 O O . THR A 1 676 ? 25.972 13.623 -47.187 1.00 90.31 676 THR A O 1
ATOM 5502 N N . ARG A 1 677 ? 27.387 15.169 -47.965 1.00 86.06 677 ARG A N 1
ATOM 5503 C CA . ARG A 1 677 ? 27.506 15.875 -46.672 1.00 86.06 677 ARG A CA 1
ATOM 5504 C C . ARG A 1 677 ? 26.164 16.421 -46.145 1.00 86.06 677 ARG A C 1
ATOM 5506 O O . ARG A 1 677 ? 26.001 16.559 -44.936 1.00 86.06 677 ARG A O 1
ATOM 5513 N N . GLY A 1 678 ? 25.209 16.686 -47.035 1.00 85.62 678 GLY A N 1
ATOM 5514 C CA . GLY A 1 678 ? 23.829 17.061 -46.700 1.00 85.62 678 GLY A CA 1
ATOM 5515 C C . GLY A 1 678 ? 22.888 15.872 -46.466 1.00 85.62 678 GLY A C 1
ATOM 5516 O O . GLY A 1 678 ? 21.683 16.057 -46.441 1.00 85.62 678 GLY A O 1
ATOM 5517 N N . GLY A 1 679 ? 23.397 14.637 -46.371 1.00 86.44 679 GLY A N 1
ATOM 5518 C CA . GLY A 1 679 ? 22.599 13.439 -46.068 1.00 86.44 679 GLY A CA 1
ATOM 5519 C C . GLY A 1 679 ? 21.780 12.883 -47.236 1.00 86.44 679 GLY A C 1
ATOM 5520 O O . GLY A 1 679 ? 21.039 11.914 -47.073 1.00 86.44 679 GLY A O 1
ATOM 5521 N N . VAL A 1 680 ? 21.931 13.432 -48.439 1.00 88.56 680 VAL A N 1
ATOM 5522 C CA . VAL A 1 680 ? 21.207 12.965 -49.626 1.00 88.56 680 VAL A CA 1
ATOM 5523 C C . VAL A 1 680 ? 21.831 11.682 -50.165 1.00 88.56 680 VAL A C 1
ATOM 5525 O O . VAL A 1 680 ? 23.051 11.529 -50.216 1.00 88.56 680 VAL A O 1
ATOM 5528 N N . THR A 1 681 ? 20.985 10.742 -50.589 1.00 88.50 681 THR A N 1
ATOM 5529 C CA . THR A 1 681 ? 21.433 9.494 -51.220 1.00 88.50 681 THR A CA 1
ATOM 5530 C C . THR A 1 681 ? 21.689 9.716 -52.711 1.00 88.50 681 THR A C 1
ATOM 5532 O O . THR A 1 681 ? 20.777 10.086 -53.448 1.00 88.50 681 THR A O 1
ATOM 5535 N N . MET A 1 682 ? 22.913 9.441 -53.157 1.00 88.75 682 MET A N 1
ATOM 5536 C CA . MET A 1 682 ? 23.359 9.573 -54.543 1.00 88.75 682 MET A CA 1
ATOM 5537 C C . MET A 1 682 ? 23.815 8.218 -55.084 1.00 88.75 682 MET A C 1
ATOM 5539 O O . MET A 1 682 ? 24.551 7.504 -54.412 1.00 88.75 682 MET A O 1
ATOM 5543 N N . PHE A 1 683 ? 23.429 7.859 -56.304 1.00 90.12 683 PHE A N 1
ATOM 5544 C CA . PHE A 1 683 ? 23.937 6.667 -56.980 1.00 90.12 683 PHE A CA 1
ATOM 5545 C C . PHE A 1 683 ? 24.866 7.048 -58.136 1.00 90.12 683 PHE A C 1
ATOM 5547 O O . PHE A 1 683 ? 24.591 7.962 -58.910 1.00 90.12 683 PHE A O 1
ATOM 5554 N N . ILE A 1 684 ? 25.985 6.336 -58.253 1.00 90.44 684 ILE A N 1
ATOM 5555 C CA . ILE A 1 684 ? 27.019 6.566 -59.266 1.00 90.44 684 ILE A CA 1
ATOM 5556 C C . ILE A 1 684 ? 27.189 5.276 -60.086 1.00 90.44 684 ILE A C 1
ATOM 5558 O O . ILE A 1 684 ? 27.625 4.265 -59.528 1.00 90.44 684 ILE A O 1
ATOM 5562 N N . PRO A 1 685 ? 26.868 5.264 -61.392 1.00 88.00 685 PRO A N 1
ATOM 5563 C CA . PRO A 1 685 ? 27.010 4.078 -62.238 1.00 88.00 685 PRO A CA 1
ATOM 5564 C C . PRO A 1 685 ? 28.469 3.622 -62.385 1.00 88.00 685 PRO A C 1
ATOM 5566 O O . PRO A 1 685 ? 29.370 4.439 -62.582 1.00 88.00 685 PRO A O 1
ATOM 5569 N N . ARG A 1 686 ? 28.711 2.307 -62.362 1.00 86.25 686 ARG A N 1
ATOM 5570 C CA . ARG A 1 686 ? 30.036 1.719 -62.620 1.00 86.25 686 ARG A CA 1
ATOM 5571 C C . ARG A 1 686 ? 30.250 1.572 -64.126 1.00 86.25 686 ARG A C 1
ATOM 5573 O O . ARG A 1 686 ? 29.669 0.691 -64.750 1.00 86.25 686 ARG A O 1
ATOM 5580 N N . LYS A 1 687 ? 31.080 2.443 -64.701 1.00 80.94 687 LYS A N 1
ATOM 5581 C CA . LYS A 1 687 ? 31.559 2.369 -66.096 1.00 80.94 687 LYS A CA 1
ATOM 5582 C C . LYS A 1 687 ? 32.972 1.765 -66.124 1.00 80.94 687 LYS A C 1
ATOM 5584 O O . LYS A 1 687 ? 33.664 1.825 -65.108 1.00 80.94 687 LYS A O 1
ATOM 5589 N N . ASP A 1 688 ? 33.447 1.277 -67.269 1.00 70.31 688 ASP A N 1
ATOM 5590 C CA . ASP A 1 688 ? 34.786 0.657 -67.397 1.00 70.31 688 ASP A CA 1
ATOM 5591 C C . ASP A 1 688 ? 35.943 1.554 -66.903 1.00 70.31 688 ASP A C 1
ATOM 5593 O O . ASP A 1 688 ? 36.942 1.058 -66.391 1.00 70.31 688 ASP A O 1
ATOM 5597 N N . ASN A 1 689 ? 35.769 2.880 -66.966 1.00 67.62 689 ASN A N 1
ATOM 5598 C CA . ASN A 1 689 ? 36.746 3.876 -66.509 1.00 67.62 689 ASN A CA 1
ATOM 5599 C C . ASN A 1 689 ? 36.511 4.402 -65.076 1.00 67.62 689 ASN A C 1
ATOM 5601 O O . ASN A 1 689 ? 37.191 5.337 -64.653 1.00 67.62 689 ASN A O 1
ATOM 5605 N N . THR A 1 690 ? 35.553 3.854 -64.316 1.00 72.81 690 THR A N 1
ATOM 5606 C CA . THR A 1 690 ? 35.346 4.284 -62.920 1.00 72.81 690 THR A CA 1
ATOM 5607 C C . THR A 1 690 ? 36.386 3.661 -61.983 1.00 72.81 690 THR A C 1
ATOM 5609 O O . THR A 1 690 ? 36.631 2.455 -62.054 1.00 72.81 690 THR A O 1
ATOM 5612 N N . PRO A 1 691 ? 36.995 4.444 -61.071 1.00 75.06 691 PRO A N 1
ATOM 5613 C CA . PRO A 1 691 ? 37.918 3.901 -60.082 1.00 75.06 691 PRO A CA 1
ATOM 5614 C C . PRO A 1 691 ? 37.219 2.853 -59.203 1.00 75.06 691 PRO A C 1
ATOM 5616 O O . PRO A 1 691 ? 36.022 2.942 -58.919 1.00 75.06 691 PRO A O 1
ATOM 5619 N N . ILE A 1 692 ? 37.977 1.846 -58.763 1.00 80.88 692 ILE A N 1
ATOM 5620 C CA . ILE A 1 692 ? 37.485 0.839 -57.817 1.00 80.88 692 ILE A CA 1
ATOM 5621 C C . ILE A 1 692 ? 37.383 1.500 -56.442 1.00 80.88 692 ILE A C 1
ATOM 5623 O O . ILE A 1 692 ? 38.409 1.804 -55.833 1.00 80.88 692 ILE A O 1
ATOM 5627 N N . LEU A 1 693 ? 36.155 1.708 -55.972 1.00 85.00 693 LEU A N 1
ATOM 5628 C CA . LEU A 1 693 ? 35.865 2.317 -54.676 1.00 85.00 693 LEU A CA 1
ATOM 5629 C C . LEU A 1 693 ? 35.465 1.258 -53.648 1.00 85.00 693 LEU A C 1
ATOM 5631 O O . LEU A 1 693 ? 34.833 0.247 -53.975 1.00 85.00 693 LEU A O 1
ATOM 5635 N N . ARG A 1 694 ? 35.821 1.504 -52.392 1.00 86.00 694 ARG A N 1
ATOM 5636 C CA . ARG A 1 694 ? 35.463 0.697 -51.226 1.00 86.00 694 ARG A CA 1
ATOM 5637 C C . ARG A 1 694 ? 34.460 1.434 -50.350 1.00 86.00 694 ARG A C 1
ATOM 5639 O O . ARG A 1 694 ? 34.248 2.637 -50.457 1.00 86.00 694 ARG A O 1
ATOM 5646 N N . LEU A 1 695 ? 33.823 0.671 -49.468 1.00 85.31 695 LEU A N 1
ATOM 5647 C CA . LEU A 1 695 ? 32.924 1.213 -48.457 1.00 85.31 695 LEU A CA 1
ATOM 5648 C C . LEU A 1 695 ? 33.707 2.174 -47.546 1.00 85.31 695 LEU A C 1
ATOM 5650 O O . LEU A 1 695 ? 34.788 1.815 -47.084 1.00 85.31 695 LEU A O 1
ATOM 5654 N N . ASN A 1 696 ? 33.142 3.354 -47.279 1.00 86.31 696 ASN A N 1
ATOM 5655 C CA . ASN A 1 696 ? 33.764 4.495 -46.586 1.00 86.31 696 ASN A CA 1
ATOM 5656 C C . ASN A 1 696 ? 34.814 5.300 -47.371 1.00 86.31 696 ASN A C 1
ATOM 5658 O O . ASN A 1 696 ? 35.456 6.160 -46.771 1.00 86.31 696 ASN A O 1
ATOM 5662 N N . ASP A 1 697 ? 34.969 5.098 -48.681 1.00 88.88 697 ASP A N 1
ATOM 5663 C CA . ASP A 1 697 ? 35.789 6.011 -49.486 1.00 88.88 697 ASP A CA 1
ATOM 5664 C C . ASP A 1 697 ? 35.077 7.363 -49.670 1.00 88.88 697 ASP A C 1
ATOM 5666 O O . ASP A 1 697 ? 33.869 7.403 -49.928 1.00 88.88 697 ASP A O 1
ATOM 5670 N N . PHE A 1 698 ? 35.835 8.459 -49.563 1.00 90.44 698 PHE A N 1
ATOM 5671 C CA . PHE A 1 698 ? 35.358 9.828 -49.781 1.00 90.44 698 PHE A CA 1
ATOM 5672 C C . PHE A 1 698 ? 35.804 10.357 -51.146 1.00 90.44 698 PHE A C 1
ATOM 5674 O O . PHE A 1 698 ? 36.953 10.188 -51.567 1.00 90.44 698 PHE A O 1
ATOM 5681 N N . LEU A 1 699 ? 34.891 11.019 -51.848 1.00 90.94 699 LEU A N 1
ATOM 5682 C CA . LEU A 1 699 ? 35.120 11.547 -53.191 1.00 90.94 699 LEU A CA 1
ATOM 5683 C C . LEU A 1 699 ? 34.274 12.789 -53.459 1.00 90.94 699 LEU A C 1
ATOM 5685 O O . LEU A 1 699 ? 33.332 13.084 -52.728 1.00 90.94 699 LEU A O 1
ATOM 5689 N N . VAL A 1 700 ? 34.626 13.510 -54.518 1.00 89.31 700 VAL A N 1
ATOM 5690 C CA . VAL A 1 700 ? 33.842 14.638 -55.022 1.00 89.31 700 VAL A CA 1
ATOM 5691 C C . VAL A 1 700 ? 33.047 14.162 -56.229 1.00 89.31 700 VAL A C 1
ATOM 5693 O O . VAL A 1 700 ? 33.631 13.604 -57.165 1.00 89.31 700 VAL A O 1
ATOM 5696 N N . ALA A 1 701 ? 31.735 14.368 -56.193 1.00 89.62 701 ALA A N 1
ATOM 5697 C CA . ALA A 1 701 ? 30.822 14.020 -57.269 1.00 89.62 701 ALA A CA 1
ATOM 5698 C C . ALA A 1 701 ? 29.942 15.211 -57.667 1.00 89.62 701 ALA A C 1
ATOM 5700 O O . ALA A 1 701 ? 29.490 15.961 -56.802 1.00 89.62 701 ALA A O 1
ATOM 5701 N N . ASP A 1 702 ? 29.684 15.342 -58.966 1.00 88.88 702 ASP A N 1
ATOM 5702 C CA . ASP A 1 702 ? 28.708 16.292 -59.509 1.00 88.88 702 ASP A CA 1
ATOM 5703 C C . ASP A 1 702 ? 27.364 15.586 -59.689 1.00 88.88 702 ASP A C 1
ATOM 5705 O O . ASP A 1 702 ? 27.318 14.377 -59.947 1.00 88.88 702 ASP A O 1
ATOM 5709 N N . ILE A 1 703 ? 26.268 16.333 -59.552 1.00 88.38 703 ILE A N 1
ATOM 5710 C CA . ILE A 1 703 ? 24.922 15.819 -59.804 1.00 88.38 703 ILE A CA 1
ATOM 5711 C C . ILE A 1 703 ? 24.657 15.897 -61.309 1.00 88.38 703 ILE A C 1
ATOM 5713 O O . ILE A 1 703 ? 24.595 16.973 -61.885 1.00 88.38 703 ILE A O 1
ATOM 5717 N N . ILE A 1 704 ? 24.471 14.747 -61.956 1.00 85.38 704 ILE A N 1
ATOM 5718 C CA . ILE A 1 704 ? 24.173 14.684 -63.395 1.00 85.38 704 ILE A CA 1
ATOM 5719 C C . ILE A 1 704 ? 22.677 14.879 -63.637 1.00 85.38 704 ILE A C 1
ATOM 5721 O O . ILE A 1 704 ? 22.259 15.545 -64.581 1.00 85.38 704 ILE A O 1
ATOM 5725 N N . ALA A 1 705 ? 21.861 14.202 -62.830 1.00 82.75 705 ALA A N 1
ATOM 5726 C CA . ALA A 1 705 ? 20.421 14.162 -63.008 1.00 82.75 705 ALA A CA 1
ATOM 5727 C C . ALA A 1 705 ? 19.726 13.743 -61.714 1.00 82.75 705 ALA A C 1
ATOM 5729 O O . ALA A 1 705 ? 20.242 12.932 -60.946 1.00 82.75 705 ALA A O 1
ATOM 5730 N N . ILE A 1 706 ? 18.504 14.228 -61.527 1.00 82.56 706 ILE A N 1
ATOM 5731 C CA . ILE A 1 706 ? 17.574 13.716 -60.521 1.00 82.56 706 ILE A CA 1
ATOM 5732 C C . ILE A 1 706 ? 16.550 12.858 -61.268 1.00 82.56 706 ILE A C 1
ATOM 5734 O O . ILE A 1 706 ? 15.829 13.347 -62.136 1.00 82.56 706 ILE A O 1
ATOM 5738 N N . VAL A 1 707 ? 16.522 11.558 -60.979 1.00 73.12 707 VAL A N 1
ATOM 5739 C CA . VAL A 1 707 ? 15.778 10.548 -61.743 1.00 73.12 707 VAL A CA 1
ATOM 5740 C C . VAL A 1 707 ? 14.636 9.970 -60.898 1.00 73.12 707 VAL A C 1
ATOM 5742 O O . VAL A 1 707 ? 14.815 9.619 -59.731 1.00 73.12 707 VAL A O 1
ATOM 5745 N N . GLY A 1 708 ? 13.448 9.830 -61.498 1.00 65.44 708 GLY A N 1
ATOM 5746 C CA . GLY A 1 708 ? 12.275 9.208 -60.868 1.00 65.44 708 GLY A CA 1
ATOM 5747 C C . GLY A 1 708 ? 11.747 9.955 -59.630 1.00 65.44 708 GLY A C 1
ATOM 5748 O O . GLY A 1 708 ? 11.623 11.183 -59.623 1.00 65.44 708 GLY A O 1
ATOM 5749 N N . GLU A 1 709 ? 11.427 9.205 -58.568 1.00 61.53 709 GLU A N 1
ATOM 5750 C CA . GLU A 1 709 ? 11.000 9.706 -57.248 1.00 61.53 709 GLU A CA 1
ATOM 5751 C C . GLU A 1 709 ? 12.176 10.311 -56.444 1.00 61.53 709 GLU A C 1
ATOM 5753 O O . GLU A 1 709 ? 12.450 9.889 -55.327 1.00 61.53 709 GLU A O 1
ATOM 5758 N N . GLY A 1 710 ? 12.918 11.268 -57.013 1.00 63.97 710 GLY A N 1
ATOM 5759 C CA . GLY A 1 710 ? 13.933 12.043 -56.279 1.00 63.97 710 GLY A CA 1
ATOM 5760 C C . GLY A 1 710 ? 15.268 11.329 -56.026 1.00 63.97 710 GLY A C 1
ATOM 5761 O O . GLY A 1 710 ? 16.010 11.728 -55.130 1.00 63.97 710 GLY A O 1
ATOM 5762 N N . ASN A 1 711 ? 15.603 10.286 -56.797 1.00 78.00 711 ASN A N 1
ATOM 5763 C CA . ASN A 1 711 ? 16.915 9.641 -56.703 1.00 78.00 711 ASN A CA 1
ATOM 5764 C C . ASN A 1 711 ? 17.970 10.474 -57.439 1.00 78.00 711 ASN A C 1
ATOM 5766 O O . ASN A 1 711 ? 17.783 10.830 -58.600 1.00 78.00 711 ASN A O 1
ATOM 5770 N N . VAL A 1 712 ? 19.107 10.733 -56.798 1.00 85.75 712 VAL A N 1
ATOM 5771 C CA . VAL A 1 712 ? 20.156 11.598 -57.351 1.00 85.75 712 VAL A CA 1
ATOM 5772 C C . VAL A 1 712 ? 21.225 10.759 -58.046 1.00 85.75 712 VAL A C 1
ATOM 5774 O O . VAL A 1 712 ? 21.857 9.918 -57.411 1.00 85.75 712 VAL A O 1
ATOM 5777 N N . GLN A 1 713 ? 21.448 10.987 -59.339 1.00 88.19 713 GLN A N 1
ATOM 5778 C CA . GLN A 1 713 ? 22.529 10.368 -60.102 1.00 88.19 713 GLN A CA 1
ATOM 5779 C C . GLN A 1 713 ? 23.754 11.281 -60.119 1.00 88.19 713 GLN A C 1
ATOM 5781 O O . GLN A 1 713 ? 23.643 12.443 -60.510 1.00 88.19 713 GLN A O 1
ATOM 5786 N N . GLY A 1 714 ? 24.922 10.744 -59.767 1.00 89.12 714 GLY A N 1
ATOM 5787 C CA . GLY A 1 714 ? 26.178 11.495 -59.774 1.00 89.12 714 GLY A CA 1
ATOM 5788 C C . GLY A 1 714 ? 27.270 10.921 -60.676 1.00 89.12 714 GLY A C 1
ATOM 5789 O O . GLY A 1 714 ? 27.236 9.743 -61.046 1.00 89.12 714 GLY A O 1
ATOM 5790 N N . GLU A 1 715 ? 28.265 11.751 -60.998 1.00 88.94 715 GLU A N 1
ATOM 5791 C CA . GLU A 1 715 ? 29.524 11.358 -61.650 1.00 88.94 715 GLU A CA 1
ATOM 5792 C C . GLU A 1 715 ? 30.723 11.734 -60.781 1.00 88.94 715 GLU A C 1
ATOM 5794 O O . GLU A 1 715 ? 30.721 12.764 -60.115 1.00 88.94 715 GLU A O 1
ATOM 5799 N N . ILE A 1 716 ? 31.766 10.902 -60.789 1.00 89.19 716 ILE A N 1
ATOM 5800 C CA . ILE A 1 716 ? 32.982 11.137 -60.002 1.00 89.19 716 ILE A CA 1
ATOM 5801 C C . ILE A 1 716 ? 33.832 12.202 -60.695 1.00 89.19 716 ILE A C 1
ATOM 5803 O O . ILE A 1 716 ? 34.271 12.005 -61.825 1.00 89.19 716 ILE A O 1
ATOM 5807 N N . VAL A 1 717 ? 34.140 13.275 -59.973 1.00 85.31 717 VAL A N 1
ATOM 5808 C CA . VAL A 1 717 ? 34.940 14.410 -60.461 1.00 85.31 717 VAL A CA 1
ATOM 5809 C C . VAL A 1 717 ? 36.366 14.354 -59.926 1.00 85.31 717 VAL A C 1
ATOM 5811 O O . VAL A 1 717 ? 37.313 14.755 -60.599 1.00 85.31 717 VAL A O 1
ATOM 5814 N N . GLY A 1 718 ? 36.546 13.843 -58.707 1.00 83.75 718 GLY A N 1
ATOM 5815 C CA . GLY A 1 718 ? 37.855 13.788 -58.069 1.00 83.75 718 GLY A CA 1
ATOM 5816 C C . GLY A 1 718 ? 37.860 13.027 -56.750 1.00 83.75 718 GLY A C 1
ATOM 5817 O O . GLY A 1 718 ? 36.820 12.627 -56.226 1.00 83.75 718 GLY A O 1
ATOM 5818 N N . ARG A 1 719 ? 39.059 12.821 -56.200 1.00 80.56 719 ARG A N 1
ATOM 5819 C CA . ARG A 1 719 ? 39.235 12.278 -54.847 1.00 80.56 719 ARG A CA 1
ATOM 5820 C C . ARG A 1 719 ? 39.104 13.395 -53.822 1.00 80.56 719 ARG A C 1
ATOM 5822 O O . ARG A 1 719 ? 39.575 14.502 -54.066 1.00 80.56 719 ARG A O 1
ATOM 5829 N N . ALA A 1 720 ? 38.510 13.079 -52.678 1.00 82.00 720 ALA A N 1
ATOM 5830 C CA . ALA A 1 720 ? 38.445 13.990 -51.549 1.00 82.00 720 ALA A CA 1
ATOM 5831 C C . ALA A 1 720 ? 39.437 13.566 -50.462 1.00 82.00 720 ALA A C 1
ATOM 5833 O O . ALA A 1 720 ? 39.633 12.377 -50.217 1.00 82.00 720 ALA A O 1
ATOM 5834 N N . TYR A 1 721 ? 40.047 14.555 -49.811 1.00 76.12 721 TYR A N 1
ATOM 5835 C CA . TYR A 1 721 ? 40.834 14.366 -48.587 1.00 76.12 721 TYR A CA 1
ATOM 5836 C C . TYR A 1 721 ? 40.041 14.757 -47.332 1.00 76.12 721 TYR A C 1
ATOM 5838 O O . TYR A 1 721 ? 40.431 14.413 -46.219 1.00 76.12 721 TYR A O 1
ATOM 5846 N N . GLU A 1 722 ? 38.928 15.467 -47.519 1.00 79.75 722 GLU A N 1
ATOM 5847 C CA . GLU A 1 722 ? 37.996 15.842 -46.463 1.00 79.75 722 GLU A CA 1
ATOM 5848 C C . GLU A 1 722 ? 37.041 14.685 -46.148 1.00 79.75 722 GLU A C 1
ATOM 5850 O O . GLU A 1 722 ? 36.651 13.919 -47.031 1.00 79.75 722 GLU A O 1
ATOM 5855 N N . THR A 1 723 ? 36.662 14.568 -44.876 1.00 86.06 723 THR A N 1
ATOM 5856 C CA . THR A 1 723 ? 35.760 13.524 -44.369 1.00 86.06 723 THR A CA 1
ATOM 5857 C C . THR A 1 723 ? 34.641 14.164 -43.555 1.00 86.06 723 THR A C 1
ATOM 5859 O O . THR A 1 723 ? 34.810 15.265 -43.034 1.00 86.06 723 THR A O 1
ATOM 5862 N N . PHE A 1 724 ? 33.500 13.488 -43.451 1.00 88.81 724 PHE A N 1
ATOM 5863 C CA . PHE A 1 724 ? 32.376 13.914 -42.616 1.00 88.81 724 PHE A CA 1
ATOM 5864 C C . PHE A 1 724 ? 31.692 12.699 -41.983 1.00 88.81 724 PHE A C 1
ATOM 5866 O O . PHE A 1 724 ? 31.782 11.584 -42.510 1.00 88.81 724 PHE A O 1
ATOM 5873 N N . ASP A 1 725 ? 31.009 12.910 -40.856 1.00 86.69 725 ASP A N 1
ATOM 5874 C CA . ASP A 1 725 ? 30.276 11.843 -40.178 1.00 86.69 725 ASP A CA 1
ATOM 5875 C C . ASP A 1 725 ? 28.880 11.629 -40.782 1.00 86.69 725 ASP A C 1
ATOM 5877 O O . ASP A 1 725 ? 28.159 12.568 -41.121 1.00 86.69 725 ASP A O 1
ATOM 5881 N N . ARG A 1 726 ? 28.456 10.366 -40.890 1.00 86.56 726 ARG A N 1
ATOM 5882 C CA . ARG A 1 726 ? 27.147 10.019 -41.473 1.00 86.56 726 ARG A CA 1
ATOM 5883 C C . ARG A 1 726 ? 25.972 10.492 -40.613 1.00 86.56 726 ARG A C 1
ATOM 5885 O O . ARG A 1 726 ? 24.895 10.735 -41.152 1.00 86.56 726 ARG A O 1
ATOM 5892 N N . THR A 1 727 ? 26.164 10.595 -39.299 1.00 86.12 727 THR A N 1
ATOM 5893 C CA . THR A 1 727 ? 25.156 11.107 -38.359 1.00 86.12 727 THR A CA 1
ATOM 5894 C C . THR A 1 727 ? 25.007 12.612 -38.516 1.00 86.12 727 THR A C 1
ATOM 5896 O O . THR A 1 727 ? 23.889 13.113 -38.532 1.00 86.12 727 THR A O 1
ATOM 5899 N N . GLU A 1 728 ? 26.121 13.325 -38.705 1.00 86.38 728 GLU A N 1
ATOM 5900 C CA . GLU A 1 728 ? 26.119 14.757 -39.023 1.00 86.38 728 GLU A CA 1
ATOM 5901 C C . GLU A 1 728 ? 25.398 15.022 -40.350 1.00 86.38 728 GLU A C 1
ATOM 5903 O O . GLU A 1 728 ? 24.511 15.867 -40.404 1.00 86.38 728 GLU A O 1
ATOM 5908 N N . ALA A 1 729 ? 25.686 14.232 -41.388 1.00 88.69 729 ALA A N 1
ATOM 5909 C CA . ALA A 1 729 ? 24.996 14.347 -42.670 1.00 88.69 729 ALA A CA 1
ATOM 5910 C C . ALA A 1 729 ? 23.485 14.089 -42.562 1.00 88.69 729 ALA A C 1
ATOM 5912 O O . ALA A 1 729 ? 22.691 14.805 -43.165 1.00 88.69 729 ALA A O 1
ATOM 5913 N N . PHE A 1 730 ? 23.073 13.101 -41.762 1.00 91.94 730 PHE A N 1
ATOM 5914 C CA . PHE A 1 730 ? 21.657 12.863 -41.475 1.00 91.94 730 PHE A CA 1
ATOM 5915 C C . PHE A 1 730 ? 21.013 14.027 -40.709 1.00 91.94 730 PHE A C 1
ATOM 5917 O O . PHE A 1 730 ? 19.905 14.428 -41.049 1.00 91.94 730 PHE A O 1
ATOM 5924 N N . ARG A 1 731 ? 21.699 14.597 -39.709 1.00 88.56 731 ARG A N 1
ATOM 5925 C CA . ARG A 1 731 ? 21.208 15.774 -38.975 1.00 88.56 731 ARG A CA 1
ATOM 5926 C C . ARG A 1 731 ? 21.015 16.970 -39.908 1.00 88.56 731 ARG A C 1
ATOM 5928 O O . ARG A 1 731 ? 19.981 17.621 -39.817 1.00 88.56 731 ARG A O 1
ATOM 5935 N N . ASN A 1 732 ? 21.964 17.220 -40.812 1.00 88.75 732 ASN A N 1
ATOM 5936 C CA . ASN A 1 732 ? 21.864 18.302 -41.794 1.00 88.75 732 ASN A CA 1
ATOM 5937 C C . ASN A 1 732 ? 20.626 18.121 -42.684 1.00 88.75 732 ASN A C 1
ATOM 5939 O O . ASN A 1 732 ? 19.824 19.040 -42.786 1.00 88.75 732 ASN A O 1
ATOM 5943 N N . LEU A 1 733 ? 20.397 16.908 -43.210 1.00 91.06 733 LEU A N 1
ATOM 5944 C CA . LEU A 1 733 ? 19.203 16.604 -44.009 1.00 91.06 733 LEU A CA 1
ATOM 5945 C C . LEU A 1 733 ? 17.901 16.915 -43.261 1.00 91.06 733 LEU A C 1
ATOM 5947 O O . LEU A 1 733 ? 16.989 17.503 -43.829 1.00 91.06 733 LEU A O 1
ATOM 5951 N N . ILE A 1 734 ? 17.795 16.483 -42.002 1.00 92.44 734 ILE A N 1
ATOM 5952 C CA . ILE A 1 734 ? 16.591 16.691 -41.188 1.00 92.44 734 ILE A CA 1
ATOM 5953 C C . ILE A 1 734 ? 16.390 18.171 -40.859 1.00 92.44 734 ILE A C 1
ATOM 5955 O O . ILE A 1 734 ? 15.262 18.651 -40.923 1.00 92.44 734 ILE A O 1
ATOM 5959 N N . SER A 1 735 ? 17.470 18.884 -40.535 1.00 89.12 735 SER A N 1
ATOM 5960 C CA . SER A 1 735 ? 17.438 20.323 -40.269 1.00 89.12 735 SER A CA 1
ATOM 5961 C C . SER A 1 735 ? 16.968 21.108 -41.493 1.00 89.12 735 SER A C 1
ATOM 5963 O O . SER A 1 735 ? 16.113 21.983 -41.368 1.00 89.12 735 SER A O 1
ATOM 5965 N N . ASP A 1 736 ? 17.487 20.769 -42.673 1.00 87.75 736 ASP A N 1
ATOM 5966 C CA . ASP A 1 736 ? 17.110 21.413 -43.931 1.00 87.75 736 ASP A CA 1
ATOM 5967 C C . ASP A 1 736 ? 15.657 21.072 -44.307 1.00 87.75 736 ASP A C 1
ATOM 5969 O O . ASP A 1 736 ? 14.889 21.953 -44.688 1.00 87.75 736 ASP A O 1
ATOM 5973 N N . TYR A 1 737 ? 15.245 19.812 -44.114 1.00 91.12 737 TYR A N 1
ATOM 5974 C CA . TYR A 1 737 ? 13.881 19.340 -44.381 1.00 91.12 737 TYR A CA 1
ATOM 5975 C C . TYR A 1 737 ? 12.822 19.941 -43.443 1.00 91.12 737 TYR A C 1
ATOM 5977 O O . TYR A 1 737 ? 11.650 20.026 -43.805 1.00 91.12 737 TYR A O 1
ATOM 5985 N N . ALA A 1 738 ? 13.210 20.361 -42.237 1.00 87.56 738 ALA A N 1
ATOM 5986 C CA . ALA A 1 738 ? 12.318 21.059 -41.315 1.00 87.56 738 ALA A CA 1
ATOM 5987 C C . ALA A 1 738 ? 12.008 22.502 -41.759 1.00 87.56 738 ALA A C 1
ATOM 5989 O O . ALA A 1 738 ? 11.086 23.110 -41.217 1.00 87.56 738 ALA A O 1
ATOM 5990 N N . GLU A 1 739 ? 12.768 23.068 -42.709 1.00 84.88 739 GLU A N 1
ATOM 5991 C CA . GLU A 1 739 ? 12.607 24.441 -43.218 1.00 84.88 739 GLU A CA 1
ATOM 5992 C C . GLU A 1 739 ? 12.541 25.502 -42.096 1.00 84.88 739 GLU A C 1
ATOM 5994 O O . GLU A 1 739 ? 11.804 26.485 -42.174 1.00 84.88 739 GLU A O 1
ATOM 5999 N N . GLY A 1 740 ? 13.280 25.285 -41.001 1.00 77.81 740 GLY A N 1
ATOM 6000 C CA . GLY A 1 740 ? 13.285 26.171 -39.830 1.00 77.81 740 GLY A CA 1
ATOM 6001 C C . GLY A 1 740 ? 12.031 26.100 -38.947 1.00 77.81 740 GLY A C 1
ATOM 6002 O O . GLY A 1 740 ? 11.906 26.890 -38.011 1.00 77.81 740 GLY A O 1
ATOM 6003 N N . ARG A 1 741 ? 11.104 25.163 -39.195 1.00 83.75 741 ARG A N 1
ATOM 6004 C CA . ARG A 1 741 ? 9.928 24.945 -38.343 1.00 83.75 741 ARG A CA 1
ATOM 6005 C C . ARG A 1 741 ? 10.310 24.138 -37.111 1.00 83.75 741 ARG A C 1
ATOM 6007 O O . ARG A 1 741 ? 10.595 22.940 -37.178 1.00 83.75 741 ARG A O 1
ATOM 6014 N N . VAL A 1 742 ? 10.259 24.801 -35.968 1.00 85.19 742 VAL A N 1
ATOM 6015 C CA . VAL A 1 742 ? 10.438 24.186 -34.654 1.00 85.19 742 VAL A CA 1
ATOM 6016 C C . VAL A 1 742 ? 9.122 24.199 -33.896 1.00 85.19 742 VAL A C 1
ATOM 6018 O O . VAL A 1 742 ? 8.269 25.061 -34.105 1.00 85.19 742 VAL A O 1
ATOM 6021 N N . TYR A 1 743 ? 8.942 23.228 -33.015 1.00 79.88 743 TYR A N 1
ATOM 6022 C CA . TYR A 1 743 ? 7.772 23.172 -32.157 1.00 79.88 743 TYR A CA 1
ATOM 6023 C C . TYR A 1 743 ? 7.828 24.298 -31.117 1.00 79.88 743 TYR A C 1
ATOM 6025 O O . TYR A 1 743 ? 8.752 24.373 -30.311 1.00 79.88 743 TYR A O 1
ATOM 6033 N N . GLU A 1 744 ? 6.851 25.207 -31.141 1.00 68.25 744 GLU A N 1
ATOM 6034 C CA . GLU A 1 744 ? 6.833 26.372 -30.247 1.00 68.25 744 GLU A CA 1
ATOM 6035 C C . GLU A 1 744 ? 6.222 26.100 -28.868 1.00 68.25 744 GLU A C 1
ATOM 6037 O O . GLU A 1 744 ? 6.415 26.913 -27.960 1.00 68.25 744 GLU A O 1
ATOM 6042 N N . GLY A 1 745 ? 5.547 24.961 -28.686 1.00 56.31 745 GLY A N 1
ATOM 6043 C CA . GLY A 1 745 ? 5.047 24.539 -27.381 1.00 56.31 745 GLY A CA 1
ATOM 6044 C C . GLY A 1 745 ? 6.180 24.245 -26.395 1.00 56.31 745 GLY A C 1
ATOM 6045 O O . GLY A 1 745 ? 7.356 24.172 -26.757 1.00 56.31 745 GLY A O 1
ATOM 6046 N N . SER A 1 746 ? 5.840 24.090 -25.116 1.00 40.41 746 SER A N 1
ATOM 6047 C CA . SER A 1 746 ? 6.818 23.697 -24.109 1.00 40.41 746 SER A CA 1
ATOM 6048 C C . SER A 1 746 ? 7.370 22.306 -24.455 1.00 40.41 746 SER A C 1
ATOM 6050 O O . SER A 1 746 ? 6.708 21.292 -24.251 1.00 40.41 746 SER A O 1
ATOM 6052 N N . ASP A 1 747 ? 8.615 22.240 -24.947 1.00 38.66 747 ASP A N 1
ATOM 6053 C CA . ASP A 1 747 ? 9.461 21.032 -24.931 1.00 38.66 747 ASP A CA 1
ATOM 6054 C C . ASP A 1 747 ? 9.896 20.735 -23.482 1.00 38.66 747 ASP A C 1
ATOM 6056 O O . ASP A 1 747 ? 11.063 20.537 -23.145 1.00 38.66 747 ASP A O 1
ATOM 6060 N N . ILE A 1 748 ? 8.918 20.729 -22.581 1.00 35.12 748 ILE A N 1
ATOM 6061 C CA . ILE A 1 748 ? 9.013 20.004 -21.336 1.00 35.12 748 ILE A CA 1
ATOM 6062 C C . ILE A 1 748 ? 8.595 18.590 -21.738 1.00 35.12 748 ILE A C 1
ATOM 6064 O O . ILE A 1 748 ? 7.444 18.182 -21.596 1.00 35.12 748 ILE A O 1
ATOM 6068 N N . GLU A 1 749 ? 9.565 17.800 -22.216 1.00 30.31 749 GLU A N 1
ATOM 6069 C CA . GLU A 1 749 ? 9.603 16.435 -21.693 1.00 30.31 749 GLU A CA 1
ATOM 6070 C C . GLU A 1 749 ? 9.396 16.577 -20.182 1.00 30.31 749 GLU A C 1
ATOM 6072 O O . GLU A 1 749 ? 9.994 17.499 -19.605 1.00 30.31 749 GLU A O 1
ATOM 6077 N N . PRO A 1 750 ? 8.580 15.745 -19.509 1.00 31.11 750 PRO A N 1
ATOM 6078 C CA . PRO A 1 750 ? 8.786 15.578 -18.089 1.00 31.11 750 PRO A CA 1
ATOM 6079 C C . PRO A 1 750 ? 10.257 15.204 -17.978 1.00 31.11 750 PRO A C 1
ATOM 6081 O O . PRO A 1 750 ? 10.643 14.068 -18.240 1.00 31.11 750 PRO A O 1
ATOM 6084 N N . LYS A 1 751 ? 11.104 16.195 -17.674 1.00 28.84 751 LYS A N 1
ATOM 6085 C CA . LYS A 1 751 ? 12.415 15.939 -17.145 1.00 28.84 751 LYS A CA 1
ATOM 6086 C C . LYS A 1 751 ? 12.064 14.998 -16.022 1.00 28.84 751 LYS A C 1
ATOM 6088 O O . LYS A 1 751 ? 11.341 15.378 -15.095 1.00 28.84 751 LYS A O 1
ATOM 6093 N N . ASP A 1 752 ? 12.538 13.769 -16.124 1.00 33.44 752 ASP A N 1
ATOM 6094 C CA . ASP A 1 752 ? 12.890 13.047 -14.930 1.00 33.44 752 ASP A CA 1
ATOM 6095 C C . ASP A 1 752 ? 13.902 13.960 -14.219 1.00 33.44 752 ASP A C 1
ATOM 6097 O O . ASP A 1 752 ? 15.117 13.802 -14.306 1.00 33.44 752 ASP A O 1
ATOM 6101 N N . GLU A 1 753 ? 13.388 14.950 -13.481 1.00 31.23 753 GLU A N 1
ATOM 6102 C CA . GLU A 1 753 ? 14.094 15.707 -12.454 1.00 31.23 753 GLU A CA 1
ATOM 6103 C C . GLU A 1 753 ? 14.549 14.774 -11.315 1.00 31.23 753 GLU A C 1
ATOM 6105 O O . GLU A 1 753 ? 15.105 15.232 -10.311 1.00 31.23 753 GLU A O 1
ATOM 6110 N N . ASP A 1 754 ? 14.333 13.468 -11.484 1.00 36.16 754 ASP A N 1
ATOM 6111 C CA . ASP A 1 754 ? 14.779 12.368 -10.653 1.00 36.16 754 ASP A CA 1
ATOM 6112 C C . ASP A 1 754 ? 15.912 11.541 -11.293 1.00 36.16 754 ASP A C 1
ATOM 6114 O O . ASP A 1 754 ? 16.359 10.578 -10.681 1.00 36.16 754 ASP A O 1
ATOM 6118 N N . ALA A 1 755 ? 16.498 11.938 -12.435 1.00 33.09 755 ALA A N 1
ATOM 6119 C CA . ALA A 1 755 ? 17.704 11.275 -12.970 1.00 33.09 755 ALA A CA 1
ATOM 6120 C C . ALA A 1 755 ? 18.954 11.414 -12.061 1.00 33.09 755 ALA A C 1
ATOM 6122 O O . ALA A 1 755 ? 20.004 10.833 -12.338 1.00 33.09 755 ALA A O 1
ATOM 6123 N N . GLY A 1 756 ? 18.831 12.148 -10.949 1.00 39.38 756 GLY A N 1
ATOM 6124 C CA . GLY A 1 756 ? 19.795 12.180 -9.848 1.00 39.38 756 GLY A CA 1
ATOM 6125 C C . GLY A 1 756 ? 19.182 12.064 -8.445 1.00 39.38 756 GLY A C 1
ATOM 6126 O O . GLY A 1 756 ? 19.915 12.238 -7.475 1.00 39.38 756 GLY A O 1
ATOM 6127 N N . LYS A 1 757 ? 17.874 11.792 -8.301 1.00 44.31 757 LYS A N 1
ATOM 6128 C CA . LYS A 1 757 ? 17.229 11.610 -6.986 1.00 44.31 757 LYS A CA 1
ATOM 6129 C C . LYS A 1 757 ? 16.903 10.139 -6.754 1.00 44.31 757 LYS A C 1
ATOM 6131 O O . LYS A 1 757 ? 16.725 9.372 -7.696 1.00 44.31 757 LYS A O 1
ATOM 6136 N N . ALA A 1 758 ? 16.878 9.739 -5.484 1.00 48.16 758 ALA A N 1
ATOM 6137 C CA . ALA A 1 758 ? 16.503 8.388 -5.088 1.00 48.16 758 ALA A CA 1
ATOM 6138 C C . ALA A 1 758 ? 15.184 7.982 -5.764 1.00 48.16 758 ALA A C 1
ATOM 6140 O O . ALA A 1 758 ? 14.246 8.779 -5.816 1.00 48.16 758 ALA A O 1
ATOM 6141 N N . ALA A 1 759 ? 15.130 6.755 -6.292 1.00 55.47 759 ALA A N 1
ATOM 6142 C CA . ALA A 1 759 ? 13.928 6.226 -6.923 1.00 55.47 759 ALA A CA 1
ATOM 6143 C C . ALA A 1 759 ? 12.716 6.412 -5.987 1.00 55.47 75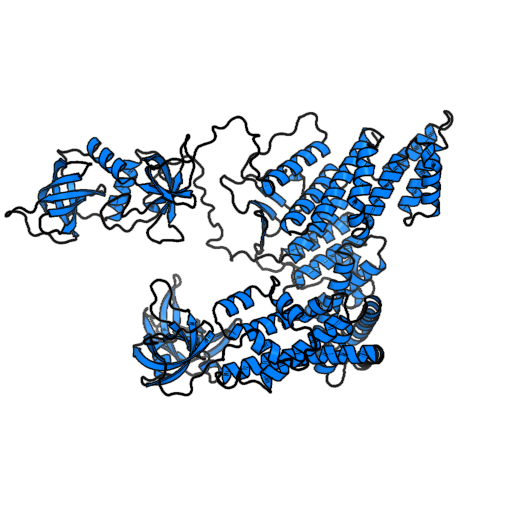9 ALA A C 1
ATOM 6145 O O . ALA A 1 759 ? 12.844 6.132 -4.792 1.00 55.47 759 ALA A O 1
ATOM 6146 N N . PRO A 1 760 ? 11.561 6.875 -6.495 1.00 69.56 760 PRO A N 1
ATOM 6147 C CA . PRO A 1 760 ? 10.406 7.152 -5.655 1.00 69.56 760 PRO A CA 1
ATOM 6148 C C . PRO A 1 760 ? 9.927 5.885 -4.940 1.00 69.56 760 PRO A C 1
ATOM 6150 O O . PRO A 1 760 ? 9.769 4.824 -5.552 1.00 69.56 760 PRO A O 1
ATOM 6153 N N . THR A 1 761 ? 9.669 6.005 -3.641 1.00 80.00 761 THR A N 1
ATOM 6154 C CA . THR A 1 761 ? 9.204 4.903 -2.800 1.00 80.00 761 THR A CA 1
ATOM 6155 C C . THR A 1 761 ? 7.712 4.654 -3.070 1.00 80.00 761 THR A C 1
ATOM 6157 O O . THR A 1 761 ? 6.907 5.590 -3.000 1.00 80.00 761 THR A O 1
ATOM 6160 N N . PRO A 1 762 ? 7.280 3.415 -3.371 1.00 84.44 762 PRO A N 1
ATOM 6161 C CA . PRO A 1 762 ? 5.860 3.116 -3.517 1.00 84.44 762 PRO A CA 1
ATOM 6162 C C . PRO A 1 762 ? 5.158 3.281 -2.165 1.00 84.44 762 PRO A C 1
ATOM 6164 O O . PRO A 1 762 ? 5.553 2.680 -1.165 1.00 84.44 762 PRO A O 1
ATOM 6167 N N . MET A 1 763 ? 4.105 4.093 -2.129 1.00 85.56 763 MET A N 1
ATOM 6168 C CA . MET A 1 763 ? 3.336 4.346 -0.914 1.00 85.56 763 MET A CA 1
ATOM 6169 C C . MET A 1 763 ? 2.382 3.170 -0.631 1.00 85.56 763 MET A C 1
ATOM 6171 O O . MET A 1 763 ? 1.626 2.772 -1.521 1.00 85.56 763 MET A O 1
ATOM 6175 N N . PRO A 1 764 ? 2.351 2.608 0.590 1.00 87.62 764 PRO A N 1
ATOM 6176 C CA . PRO A 1 764 ? 1.351 1.608 0.955 1.00 87.62 764 PRO A CA 1
ATOM 6177 C C . PRO A 1 764 ? -0.071 2.190 0.961 1.00 87.62 764 PRO A C 1
ATOM 6179 O O . PRO A 1 764 ? -0.287 3.321 1.391 1.00 87.62 764 PRO A O 1
ATOM 6182 N N . ALA A 1 765 ? -1.074 1.396 0.571 1.00 88.31 765 ALA A N 1
ATOM 6183 C CA . ALA A 1 765 ? -2.477 1.834 0.591 1.00 88.31 765 ALA A CA 1
ATOM 6184 C C . ALA A 1 765 ? -2.959 2.242 1.999 1.00 88.31 765 ALA A C 1
ATOM 6186 O O . ALA A 1 765 ? -3.802 3.126 2.140 1.00 88.31 765 ALA A O 1
ATOM 6187 N N . ASP A 1 766 ? -2.404 1.628 3.047 1.00 87.38 766 ASP A N 1
ATOM 6188 C CA . ASP A 1 766 ? -2.735 1.961 4.435 1.00 87.38 766 ASP A CA 1
ATOM 6189 C C . ASP A 1 766 ? -2.266 3.374 4.826 1.00 87.38 766 ASP A C 1
ATOM 6191 O O . ASP A 1 766 ? -2.939 4.026 5.619 1.00 87.38 766 ASP A O 1
ATOM 6195 N N . TYR A 1 767 ? -1.193 3.892 4.210 1.00 89.81 767 TYR A N 1
ATOM 6196 C CA . TYR A 1 767 ? -0.715 5.263 4.439 1.00 89.81 767 TYR A CA 1
ATOM 6197 C C . TYR A 1 767 ? -1.674 6.284 3.826 1.00 89.81 767 TYR A C 1
ATOM 6199 O O . TYR A 1 767 ? -2.021 7.264 4.477 1.00 89.81 767 TYR A O 1
ATOM 6207 N N . VAL A 1 768 ? -2.154 6.034 2.601 1.00 90.69 768 VAL A N 1
ATOM 6208 C CA . VAL A 1 768 ? -3.170 6.891 1.965 1.00 90.69 768 VAL A CA 1
ATOM 6209 C C . VAL A 1 768 ? -4.463 6.864 2.783 1.00 90.69 768 VAL A C 1
ATOM 6211 O O . VAL A 1 768 ? -5.077 7.905 2.994 1.00 90.69 768 VAL A O 1
ATOM 6214 N N . ARG A 1 769 ? -4.867 5.693 3.298 1.00 91.00 769 ARG A N 1
ATOM 6215 C CA . ARG A 1 769 ? -6.057 5.585 4.155 1.00 91.00 769 ARG A CA 1
ATOM 6216 C C . ARG A 1 769 ? -5.903 6.375 5.451 1.00 91.00 769 ARG A C 1
ATOM 6218 O O . ARG A 1 769 ? -6.840 7.062 5.834 1.00 91.00 769 ARG A O 1
ATOM 6225 N N . GLU A 1 770 ? -4.754 6.296 6.114 1.00 90.88 770 GLU A N 1
ATOM 6226 C CA . GLU A 1 770 ? -4.499 7.091 7.319 1.00 90.88 770 GLU A CA 1
ATOM 6227 C C . GLU A 1 770 ? -4.455 8.594 7.007 1.00 90.88 770 GLU A C 1
ATOM 6229 O O . GLU A 1 770 ? -5.069 9.382 7.724 1.00 90.88 770 GLU A O 1
ATOM 6234 N N . LEU A 1 771 ? -3.839 8.992 5.888 1.00 90.56 771 LEU A N 1
ATOM 6235 C CA . LEU A 1 771 ? -3.829 10.379 5.419 1.00 90.56 771 LEU A CA 1
ATOM 6236 C C . LEU A 1 771 ? -5.251 10.930 5.220 1.00 90.56 771 LEU A C 1
ATOM 6238 O O . LEU A 1 771 ? -5.524 12.051 5.643 1.00 90.56 771 LEU A O 1
ATOM 6242 N N . VAL A 1 772 ? -6.174 10.144 4.655 1.00 91.31 772 VAL A N 1
ATOM 6243 C CA . VAL A 1 772 ? -7.592 10.532 4.525 1.00 91.31 772 VAL A CA 1
ATOM 6244 C C . VAL A 1 772 ? -8.204 10.894 5.883 1.00 91.31 772 VAL A C 1
ATOM 6246 O O . VAL A 1 772 ? -8.888 11.911 5.998 1.00 91.31 772 VAL A O 1
ATOM 6249 N N . TRP A 1 773 ? -7.923 10.116 6.930 1.00 88.75 773 TRP A N 1
ATOM 6250 C CA . TRP A 1 773 ? -8.439 10.386 8.276 1.00 88.75 773 TRP A CA 1
ATOM 6251 C C . TRP A 1 773 ? -7.764 11.581 8.954 1.00 88.75 773 TRP A C 1
ATOM 6253 O O . TRP A 1 773 ? -8.420 12.320 9.690 1.00 88.75 773 TRP A O 1
ATOM 6263 N N . VAL A 1 774 ? -6.474 11.808 8.698 1.00 89.31 774 VAL A N 1
ATOM 6264 C CA . VAL A 1 774 ? -5.768 13.015 9.159 1.00 89.31 774 VAL A CA 1
ATOM 6265 C C . VAL A 1 774 ? -6.359 14.267 8.496 1.00 89.31 774 VAL A C 1
ATOM 6267 O O . VAL A 1 774 ? -6.620 15.254 9.186 1.00 89.31 774 VAL A O 1
ATOM 6270 N N . ILE A 1 775 ? -6.643 14.212 7.189 1.00 89.12 775 ILE A N 1
ATOM 6271 C CA . ILE A 1 775 ? -7.294 15.289 6.422 1.00 89.12 775 ILE A CA 1
ATOM 6272 C C . ILE A 1 775 ? -8.704 15.557 6.956 1.00 89.12 775 ILE A C 1
ATOM 6274 O O . ILE A 1 775 ? -9.035 16.716 7.205 1.00 89.12 775 ILE A O 1
ATOM 6278 N N . GLU A 1 776 ? -9.515 14.518 7.198 1.00 86.94 776 GLU A N 1
ATOM 6279 C CA . GLU A 1 776 ? -10.851 14.676 7.794 1.00 86.94 776 GLU A CA 1
ATOM 6280 C C . GLU A 1 776 ? -10.760 15.407 9.140 1.00 86.94 776 GLU A C 1
ATOM 6282 O O . GLU A 1 776 ? -11.449 16.410 9.349 1.00 86.94 776 GLU A O 1
ATOM 6287 N N . ARG A 1 777 ? -9.885 14.945 10.047 1.00 84.38 777 ARG A N 1
ATOM 6288 C CA . ARG A 1 777 ? -9.755 15.536 11.386 1.00 84.38 777 ARG A CA 1
ATOM 6289 C C . ARG A 1 777 ? -9.329 16.997 11.312 1.00 84.38 777 ARG A C 1
ATOM 6291 O O . ARG A 1 777 ? -9.898 17.827 12.013 1.00 84.38 777 ARG A O 1
ATOM 6298 N N . LYS A 1 778 ? -8.371 17.313 10.441 1.00 82.62 778 LYS A N 1
ATOM 6299 C CA . LYS A 1 778 ? -7.894 18.678 10.199 1.00 82.62 778 LYS A CA 1
ATOM 6300 C C . LYS A 1 778 ? -8.989 19.584 9.633 1.00 82.62 778 LYS A C 1
ATOM 6302 O O . LYS A 1 778 ? -9.104 20.730 10.065 1.00 82.62 778 LYS A O 1
ATOM 6307 N N . GLY A 1 779 ? -9.819 19.051 8.734 1.00 82.81 779 GLY A N 1
ATOM 6308 C CA . GLY A 1 779 ? -10.997 19.723 8.192 1.00 82.81 779 GLY A CA 1
ATOM 6309 C C . GLY A 1 779 ? -12.038 20.045 9.264 1.00 82.81 779 GLY A C 1
ATOM 6310 O O . GLY A 1 779 ? -12.498 21.175 9.336 1.00 82.81 779 GLY A O 1
ATOM 6311 N N . MET A 1 780 ? -12.355 19.103 10.159 1.00 78.69 780 MET A N 1
ATOM 6312 C CA . MET A 1 780 ? -13.354 19.304 11.228 1.00 78.69 780 MET A CA 1
ATOM 6313 C C . MET A 1 780 ? -12.988 20.380 12.260 1.00 78.69 780 MET A C 1
ATOM 6315 O O . MET A 1 780 ? -13.859 20.820 13.009 1.00 78.69 780 MET A O 1
ATOM 6319 N N . MET A 1 781 ? -11.720 20.791 12.322 1.00 77.56 781 MET A N 1
ATOM 6320 C CA . MET A 1 781 ? -11.249 21.838 13.235 1.00 77.56 781 MET A CA 1
ATOM 6321 C C . MET A 1 781 ? -11.291 23.239 12.623 1.00 77.56 781 MET A C 1
ATOM 6323 O O . MET A 1 781 ? -11.097 24.219 13.339 1.00 77.56 781 MET A O 1
ATOM 6327 N N . GLN A 1 782 ? -11.535 23.346 11.315 1.00 80.69 782 GLN A N 1
ATOM 6328 C CA . GLN A 1 782 ? -11.655 24.636 10.648 1.00 80.69 782 GLN A CA 1
ATOM 6329 C C . GLN A 1 782 ? -12.965 25.320 11.049 1.00 80.69 782 GLN A C 1
ATOM 6331 O O . GLN A 1 782 ? -13.966 24.668 11.339 1.00 80.69 782 GLN A O 1
ATOM 6336 N N . SER A 1 783 ? -12.961 26.650 11.062 1.00 74.88 783 SER A N 1
ATOM 6337 C CA . SER A 1 783 ? -14.135 27.463 11.402 1.00 74.88 783 SER A CA 1
ATOM 6338 C C . SER A 1 783 ? -14.998 27.823 10.188 1.00 74.88 783 SER A C 1
ATOM 6340 O O . SER A 1 783 ? -16.175 28.130 10.345 1.00 74.88 783 SER A O 1
ATOM 6342 N N . SER A 1 784 ? -14.426 27.787 8.982 1.00 82.94 784 SER A N 1
ATOM 6343 C CA . SER A 1 784 ? -15.077 28.215 7.740 1.00 82.94 784 SER A CA 1
ATOM 6344 C C . SER A 1 784 ? -15.642 27.025 6.960 1.00 82.94 784 SER A C 1
ATOM 6346 O O . SER A 1 784 ? -14.888 26.130 6.573 1.00 82.94 784 SER A O 1
ATOM 6348 N N . LEU A 1 785 ? -16.954 27.029 6.687 1.00 81.88 785 LEU A N 1
ATOM 6349 C CA . LEU A 1 785 ? -17.648 25.974 5.931 1.00 81.88 785 LEU A CA 1
ATOM 6350 C C . LEU A 1 785 ? -17.009 25.680 4.553 1.00 81.88 785 LEU A C 1
ATOM 6352 O O . LEU A 1 785 ? -16.762 24.503 4.283 1.00 81.88 785 LEU A O 1
ATOM 6356 N N . PRO A 1 786 ? -16.649 26.678 3.715 1.00 85.38 786 PRO A N 1
ATOM 6357 C CA . PRO A 1 786 ? -15.922 26.445 2.458 1.00 85.38 786 PRO A CA 1
ATOM 6358 C C . PRO A 1 786 ? -14.593 25.690 2.615 1.00 85.38 786 PRO A C 1
ATOM 6360 O O . PRO A 1 786 ? -14.244 24.835 1.794 1.00 85.38 786 PRO A O 1
ATOM 6363 N N . ILE A 1 787 ? -13.850 25.969 3.692 1.00 86.56 787 ILE A N 1
ATOM 6364 C CA . ILE A 1 787 ? -12.584 25.286 3.979 1.00 86.56 787 ILE A CA 1
ATOM 6365 C C . ILE A 1 787 ? -12.872 23.846 4.414 1.00 86.56 787 ILE A C 1
ATOM 6367 O O . ILE A 1 787 ? -12.286 22.919 3.858 1.00 86.56 787 ILE A O 1
ATOM 6371 N N . ILE A 1 788 ? -13.819 23.635 5.339 1.00 87.44 788 ILE A N 1
ATOM 6372 C CA . ILE A 1 788 ? -14.251 22.292 5.769 1.00 87.44 788 ILE A CA 1
ATOM 6373 C C . ILE A 1 788 ? -14.658 21.456 4.548 1.00 87.44 788 ILE A C 1
ATOM 6375 O O . ILE A 1 788 ? -14.200 20.322 4.403 1.00 87.44 788 ILE A O 1
ATOM 6379 N N . TYR A 1 789 ? -15.464 22.027 3.647 1.00 89.50 789 TYR A N 1
ATOM 6380 C CA . TYR A 1 789 ? -15.900 21.376 2.413 1.00 89.50 789 TYR A CA 1
ATOM 6381 C C . TYR A 1 789 ? -14.711 20.927 1.560 1.00 89.50 789 TYR A C 1
ATOM 6383 O O . TYR A 1 789 ? -14.666 19.777 1.131 1.00 89.50 789 TYR A O 1
ATOM 6391 N N . SER A 1 790 ? -13.704 21.785 1.386 1.00 90.75 790 SER A N 1
ATOM 6392 C CA . SER A 1 790 ? -12.509 21.463 0.599 1.00 90.75 790 SER A CA 1
ATOM 6393 C C . SER A 1 790 ? -11.682 20.313 1.188 1.00 90.75 790 SER A C 1
ATOM 6395 O O . SER A 1 790 ? -11.223 19.445 0.446 1.00 90.75 790 SER A O 1
ATOM 6397 N N . TYR A 1 791 ? -11.540 20.233 2.518 1.00 90.81 791 TYR A N 1
ATOM 6398 C CA . TYR A 1 791 ? -10.900 19.079 3.172 1.00 90.81 791 TYR A CA 1
ATOM 6399 C C . TYR A 1 791 ? -11.698 17.783 2.956 1.00 90.81 791 TYR A C 1
ATOM 6401 O O . TYR A 1 791 ? -11.113 16.740 2.659 1.00 90.81 791 TYR A O 1
ATOM 6409 N N . MET A 1 792 ? -13.030 17.839 3.065 1.00 91.88 792 MET A N 1
ATOM 6410 C CA . MET A 1 792 ? -13.898 16.674 2.845 1.00 91.88 792 MET A CA 1
ATOM 6411 C C . MET A 1 792 ? -13.911 16.235 1.373 1.00 91.88 792 MET A C 1
ATOM 6413 O O . MET A 1 792 ? -13.940 15.038 1.092 1.00 91.88 792 MET A O 1
ATOM 6417 N N . ALA A 1 793 ? -13.830 17.178 0.432 1.00 92.19 793 ALA A N 1
ATOM 6418 C CA . ALA A 1 793 ? -13.757 16.905 -1.000 1.00 92.19 793 ALA A CA 1
ATOM 6419 C C . ALA A 1 793 ? -12.419 16.262 -1.390 1.00 92.19 793 ALA A C 1
ATOM 6421 O O . ALA A 1 793 ? -12.391 15.287 -2.145 1.00 92.19 793 ALA A O 1
ATOM 6422 N N . LEU A 1 794 ? -11.312 16.729 -0.807 1.00 93.12 794 LEU A N 1
ATOM 6423 C CA . LEU A 1 794 ? -10.008 16.088 -0.962 1.00 93.12 794 LEU A CA 1
ATOM 6424 C C . LEU A 1 794 ? -10.023 14.648 -0.420 1.00 93.12 794 LEU A C 1
ATOM 6426 O O . LEU A 1 794 ? -9.559 13.727 -1.095 1.00 93.12 794 LEU A O 1
ATOM 6430 N N . ALA A 1 795 ? -10.605 14.436 0.765 1.00 92.50 795 ALA A N 1
ATOM 6431 C CA . ALA A 1 795 ? -10.780 13.108 1.353 1.00 92.50 795 ALA A CA 1
ATOM 6432 C C . ALA A 1 795 ? -11.660 12.190 0.479 1.00 92.50 795 ALA A C 1
ATOM 6434 O O . ALA A 1 795 ? -11.331 11.016 0.295 1.00 92.50 795 ALA A O 1
ATOM 6435 N N . HIS A 1 796 ? -12.726 12.730 -0.123 1.00 93.56 796 HIS A N 1
ATOM 6436 C CA . HIS A 1 796 ? -13.588 12.030 -1.079 1.00 93.56 796 HIS A CA 1
ATOM 6437 C C . HIS A 1 796 ? -12.812 11.546 -2.316 1.00 93.56 796 HIS A C 1
ATOM 6439 O O . HIS A 1 796 ? -12.870 10.364 -2.662 1.00 93.56 796 HIS A O 1
ATOM 6445 N N . ILE A 1 797 ? -12.022 12.427 -2.942 1.00 93.25 797 ILE A N 1
ATOM 6446 C CA . ILE A 1 797 ? -11.167 12.083 -4.090 1.00 93.25 797 ILE A CA 1
ATOM 6447 C C . ILE A 1 797 ? -10.160 11.000 -3.697 1.00 93.25 797 ILE A C 1
ATOM 6449 O O . ILE A 1 797 ? -10.026 9.997 -4.394 1.00 93.25 797 ILE A O 1
ATOM 6453 N N . MET A 1 798 ? -9.482 11.142 -2.559 1.00 92.38 798 MET A N 1
ATOM 6454 C CA . MET A 1 798 ? -8.522 10.137 -2.094 1.00 92.38 798 MET A CA 1
ATOM 6455 C C . MET A 1 798 ? -9.169 8.779 -1.797 1.00 92.38 798 MET A C 1
ATOM 6457 O O . MET A 1 798 ? -8.575 7.746 -2.105 1.00 92.38 798 MET A O 1
ATOM 6461 N N . ALA A 1 799 ? -10.390 8.752 -1.254 1.00 91.81 799 ALA A N 1
ATOM 6462 C CA . ALA A 1 799 ? -11.149 7.518 -1.049 1.00 91.81 799 ALA A CA 1
ATOM 6463 C C . ALA A 1 799 ? -11.469 6.813 -2.381 1.00 91.81 799 ALA A C 1
ATOM 6465 O O . ALA A 1 799 ? -11.337 5.587 -2.486 1.00 91.81 799 ALA A O 1
ATOM 6466 N N . ARG A 1 800 ? -11.789 7.590 -3.426 1.00 90.94 800 ARG A N 1
ATOM 6467 C CA . ARG A 1 800 ? -11.948 7.088 -4.796 1.00 90.94 800 ARG A CA 1
ATOM 6468 C C . ARG A 1 800 ? -10.637 6.539 -5.357 1.00 90.94 800 ARG A C 1
ATOM 6470 O O . ARG A 1 800 ? -10.644 5.434 -5.898 1.00 90.94 800 ARG A O 1
ATOM 6477 N N . VAL A 1 801 ? -9.510 7.243 -5.199 1.00 91.12 801 VAL A N 1
ATOM 6478 C CA . VAL A 1 801 ? -8.178 6.753 -5.622 1.00 91.12 801 VAL A CA 1
ATOM 6479 C C . VAL A 1 801 ? -7.816 5.454 -4.893 1.00 91.12 801 VAL A C 1
ATOM 6481 O O . VAL A 1 801 ? -7.345 4.502 -5.511 1.00 91.12 801 VAL A O 1
ATOM 6484 N N . LEU A 1 802 ? -8.107 5.357 -3.594 1.00 89.50 802 LEU A N 1
ATOM 6485 C CA . LEU A 1 802 ? -7.938 4.136 -2.801 1.00 89.50 802 LEU A CA 1
ATOM 6486 C C . LEU A 1 802 ? -8.776 2.958 -3.315 1.00 89.50 802 LEU A C 1
ATOM 6488 O O . LEU A 1 802 ? -8.389 1.808 -3.092 1.00 89.50 802 LEU A O 1
ATOM 6492 N N . GLY A 1 803 ? -9.892 3.218 -4.000 1.00 85.50 803 GLY A N 1
ATOM 6493 C CA . GLY A 1 803 ? -10.854 2.210 -4.442 1.00 85.50 803 GLY A CA 1
ATOM 6494 C C . GLY A 1 803 ? -11.745 1.678 -3.315 1.00 85.50 803 GLY A C 1
ATOM 6495 O O . GLY A 1 803 ? -12.210 0.542 -3.404 1.00 85.50 803 GLY A O 1
ATOM 6496 N N . ASP A 1 804 ? -11.950 2.456 -2.247 1.00 86.12 804 ASP A N 1
ATOM 6497 C CA . ASP A 1 804 ? -12.857 2.115 -1.146 1.00 86.12 804 ASP A CA 1
ATOM 6498 C C . ASP A 1 804 ? -14.222 2.781 -1.377 1.00 86.12 804 ASP A C 1
ATOM 6500 O O . ASP A 1 804 ? -14.456 3.918 -0.966 1.00 86.12 804 ASP A O 1
ATOM 6504 N N . SER A 1 805 ? -15.134 2.063 -2.041 1.00 84.94 805 SER A N 1
ATOM 6505 C CA . SER A 1 805 ? -16.456 2.594 -2.410 1.00 84.94 805 SER A CA 1
ATOM 6506 C C . SER A 1 805 ? -17.315 2.985 -1.207 1.00 84.94 805 SER A C 1
ATOM 6508 O O . SER A 1 805 ? -18.183 3.848 -1.320 1.00 84.94 805 SER A O 1
ATOM 6510 N N . LYS A 1 806 ? -17.081 2.372 -0.040 1.00 84.94 806 LYS A N 1
ATOM 6511 C CA . LYS A 1 806 ? -17.828 2.688 1.183 1.00 84.94 806 LYS A CA 1
ATOM 6512 C C . LYS A 1 806 ? -17.336 3.995 1.790 1.00 84.94 806 LYS A C 1
ATOM 6514 O O . LYS A 1 806 ? -18.153 4.787 2.252 1.00 84.94 806 LYS A O 1
ATOM 6519 N N . LEU A 1 807 ? -16.020 4.208 1.791 1.00 85.81 807 LEU A N 1
ATOM 6520 C CA . LEU A 1 807 ? -15.409 5.449 2.263 1.00 85.81 807 LEU A CA 1
ATOM 6521 C C . LEU A 1 807 ? -15.726 6.622 1.326 1.00 85.81 807 LEU A C 1
ATOM 6523 O O . LEU A 1 807 ? -16.039 7.713 1.791 1.00 85.81 807 LEU A O 1
ATOM 6527 N N . GLU A 1 808 ? -15.721 6.375 0.017 1.00 89.44 808 GLU A N 1
ATOM 6528 C CA . GLU A 1 808 ? -16.156 7.335 -0.998 1.00 89.44 808 GLU A CA 1
ATOM 6529 C C . GLU A 1 808 ? -17.611 7.768 -0.760 1.00 89.44 808 GLU A C 1
ATOM 6531 O O . GLU A 1 808 ? -17.888 8.952 -0.573 1.00 89.44 808 GLU A O 1
ATOM 6536 N N . ALA A 1 809 ? -18.539 6.810 -0.656 1.00 86.19 809 ALA A N 1
ATOM 6537 C CA . ALA A 1 809 ? -19.943 7.114 -0.394 1.00 86.19 809 ALA A CA 1
ATOM 6538 C C . ALA A 1 809 ? -20.140 7.887 0.923 1.00 86.19 809 ALA A C 1
ATOM 6540 O O . ALA A 1 809 ? -20.944 8.814 0.976 1.00 86.19 809 ALA A O 1
ATOM 6541 N N . TYR A 1 810 ? -19.375 7.559 1.969 1.00 86.62 810 TYR A N 1
ATOM 6542 C CA . TYR A 1 810 ? -19.402 8.281 3.241 1.00 86.62 810 TYR A CA 1
ATOM 6543 C C . TYR A 1 810 ? -19.033 9.768 3.088 1.00 86.62 810 TYR A C 1
ATOM 6545 O O . TYR A 1 810 ? -19.789 10.631 3.542 1.00 86.62 810 TYR A O 1
ATOM 6553 N N . PHE A 1 811 ? -17.913 10.089 2.428 1.00 88.56 811 PHE A N 1
ATOM 6554 C CA . PHE A 1 811 ? -17.515 11.488 2.234 1.00 88.56 811 PHE A CA 1
ATOM 6555 C C . PHE A 1 811 ? -18.456 12.237 1.289 1.00 88.56 811 PHE A C 1
ATOM 6557 O O . PHE A 1 811 ? -18.736 13.409 1.530 1.00 88.56 811 PHE A O 1
ATOM 6564 N N . LYS A 1 812 ? -19.029 11.562 0.286 1.00 88.81 812 LYS A N 1
ATOM 6565 C CA . LYS A 1 812 ? -20.078 12.149 -0.555 1.00 88.81 812 LYS A CA 1
ATOM 6566 C C . LYS A 1 812 ? -21.278 12.609 0.281 1.00 88.81 812 LYS A C 1
ATOM 6568 O O . LYS A 1 812 ? -21.692 13.759 0.166 1.00 88.81 812 LYS A O 1
ATOM 6573 N N . ARG A 1 813 ? -21.779 11.760 1.189 1.00 84.81 813 ARG A N 1
ATOM 6574 C CA . ARG A 1 813 ? -22.887 12.136 2.089 1.00 84.81 813 ARG A CA 1
ATOM 6575 C C . ARG A 1 813 ? -22.511 13.283 3.023 1.00 84.81 813 ARG A C 1
ATOM 6577 O O . ARG A 1 813 ? -23.315 14.181 3.236 1.00 84.81 813 ARG A O 1
ATOM 6584 N N . ARG A 1 814 ? -21.279 13.311 3.539 1.00 84.25 814 ARG A N 1
ATOM 6585 C CA . ARG A 1 814 ? -20.778 14.444 4.340 1.00 84.25 814 ARG A CA 1
ATOM 6586 C C . ARG A 1 814 ? -20.811 15.768 3.571 1.00 84.25 814 ARG A C 1
ATOM 6588 O O . ARG A 1 814 ? -21.209 16.773 4.151 1.00 84.25 814 ARG A O 1
ATOM 6595 N N . LEU A 1 815 ? -20.417 15.774 2.298 1.00 87.00 815 LEU A N 1
ATOM 6596 C CA . LEU A 1 815 ? -20.458 16.971 1.449 1.00 87.00 815 LEU A CA 1
ATOM 6597 C C . LEU A 1 815 ? -21.900 17.450 1.222 1.00 87.00 815 LEU A C 1
ATOM 6599 O O . LEU A 1 815 ? -22.180 18.632 1.408 1.00 87.00 815 LEU A O 1
ATOM 6603 N N . GLU A 1 816 ? -22.825 16.535 0.913 1.00 85.38 816 GLU A N 1
ATOM 6604 C CA . GLU A 1 816 ? -24.262 16.834 0.775 1.00 85.38 816 GLU A CA 1
ATOM 6605 C C . GLU A 1 816 ? -24.832 17.461 2.059 1.00 85.38 816 GLU A C 1
ATOM 6607 O O . GLU A 1 816 ? -25.561 18.451 2.011 1.00 85.38 816 GLU A O 1
ATOM 6612 N N . MET A 1 817 ? -24.436 16.946 3.225 1.00 80.06 817 MET A N 1
ATOM 6613 C CA . MET A 1 817 ? -24.860 17.487 4.516 1.00 80.06 817 MET A CA 1
ATOM 6614 C C . MET A 1 817 ? -24.321 18.893 4.791 1.00 80.06 817 MET A C 1
ATOM 6616 O O . MET A 1 817 ? -25.058 19.721 5.322 1.00 80.06 817 MET A O 1
ATOM 6620 N N . LEU A 1 818 ? -23.067 19.185 4.430 1.00 83.06 818 LEU A N 1
ATOM 6621 C CA . LEU A 1 818 ? -22.505 20.534 4.566 1.00 83.06 818 LEU A CA 1
ATOM 6622 C C . LEU A 1 818 ? -23.277 21.544 3.704 1.00 83.06 818 LEU A C 1
ATOM 6624 O O . LEU A 1 818 ? -23.587 22.634 4.179 1.00 83.06 818 LEU A O 1
ATOM 6628 N N . MET A 1 819 ? -23.668 21.154 2.486 1.00 81.88 819 MET A N 1
ATOM 6629 C CA . MET A 1 819 ? -24.516 21.976 1.613 1.00 81.88 819 MET A CA 1
ATOM 6630 C C . MET A 1 819 ? -25.921 22.187 2.188 1.00 81.88 819 MET A C 1
ATOM 6632 O O . MET A 1 819 ? -26.484 23.275 2.077 1.00 81.88 819 MET A O 1
ATOM 6636 N N . MET A 1 820 ? -26.512 21.167 2.819 1.00 76.81 820 MET A N 1
ATOM 6637 C CA . MET A 1 820 ? -27.806 21.311 3.500 1.00 76.81 820 MET A CA 1
ATOM 6638 C C . MET A 1 820 ? -27.715 22.255 4.704 1.00 76.81 820 MET A C 1
ATOM 6640 O O . MET A 1 820 ? -28.624 23.055 4.918 1.00 76.81 820 MET A O 1
ATOM 6644 N N . MET A 1 821 ? -26.623 22.197 5.473 1.00 75.06 821 MET A N 1
ATOM 6645 C CA . MET A 1 821 ? -26.391 23.110 6.598 1.00 75.06 821 MET A CA 1
ATOM 6646 C C . MET A 1 821 ? -26.258 24.569 6.146 1.00 75.06 821 MET A C 1
ATOM 6648 O O . MET A 1 821 ? -26.809 25.455 6.794 1.00 75.06 821 MET A O 1
ATOM 6652 N N . ASP A 1 822 ? -25.566 24.822 5.036 1.00 77.31 822 ASP A N 1
ATOM 6653 C CA . ASP A 1 822 ? -25.414 26.170 4.474 1.00 77.31 822 ASP A CA 1
ATOM 6654 C C . ASP A 1 822 ? -26.727 26.722 3.901 1.00 77.31 822 ASP A C 1
ATOM 6656 O O . ASP A 1 822 ? -27.101 27.868 4.161 1.00 77.31 822 ASP A O 1
ATOM 6660 N N . ASN A 1 823 ? -27.500 25.878 3.211 1.00 73.56 823 ASN A N 1
ATOM 6661 C CA . ASN A 1 823 ? -28.851 26.226 2.765 1.00 73.56 823 ASN A CA 1
ATOM 6662 C C . ASN A 1 823 ? -29.770 26.580 3.940 1.00 73.56 823 ASN A C 1
ATOM 6664 O O . ASN A 1 823 ? -30.522 27.548 3.863 1.00 73.56 823 ASN A O 1
ATOM 6668 N N . PHE A 1 824 ? -29.688 25.841 5.047 1.00 71.12 824 PHE A N 1
ATOM 6669 C CA . PHE A 1 824 ? -30.437 26.185 6.252 1.00 71.12 824 PHE A CA 1
ATOM 6670 C C . PHE A 1 824 ? -29.972 27.504 6.869 1.00 71.12 824 PHE A C 1
ATOM 6672 O O . PHE A 1 824 ? -30.805 28.289 7.320 1.00 71.12 824 PHE A O 1
ATOM 6679 N N . ASN A 1 825 ? -28.664 27.777 6.870 1.00 68.81 825 ASN A N 1
ATOM 6680 C CA . ASN A 1 825 ? -28.153 29.039 7.389 1.00 68.81 825 ASN A CA 1
ATOM 6681 C C . ASN A 1 825 ? -28.632 30.246 6.566 1.00 68.81 825 ASN A C 1
ATOM 6683 O O . ASN A 1 825 ? -29.004 31.270 7.125 1.00 68.81 825 ASN A O 1
ATOM 6687 N N . SER A 1 826 ? -28.663 30.111 5.239 1.00 66.88 826 SER A N 1
ATOM 6688 C CA . SER A 1 826 ? -29.030 31.195 4.320 1.00 66.88 826 SER A CA 1
ATOM 6689 C C . SER A 1 826 ? -30.542 31.383 4.145 1.00 66.88 826 SER A C 1
ATOM 6691 O O . SER A 1 826 ? -31.005 32.516 4.031 1.00 66.88 826 SER A O 1
ATOM 6693 N N . LYS A 1 827 ? -31.325 30.297 4.110 1.00 66.44 827 LYS A N 1
ATOM 6694 C CA . LYS A 1 827 ? -32.764 30.320 3.772 1.00 66.44 827 LYS A CA 1
ATOM 6695 C C . LYS A 1 827 ? -33.682 30.021 4.959 1.00 66.44 827 LYS A C 1
ATOM 6697 O O . LYS A 1 827 ? -34.886 30.238 4.856 1.00 66.44 827 LYS A O 1
ATOM 6702 N N . GLY A 1 828 ? -33.150 29.510 6.073 1.00 60.44 828 GLY A N 1
ATOM 6703 C CA . GLY A 1 828 ? -33.921 29.171 7.275 1.00 60.44 828 GLY A CA 1
ATOM 6704 C C . GLY A 1 828 ? -34.838 27.947 7.152 1.00 60.44 828 GLY A C 1
ATOM 6705 O O . GLY A 1 828 ? -35.582 27.669 8.086 1.00 60.44 828 GLY A O 1
ATOM 6706 N N . ALA A 1 829 ? -34.793 27.212 6.037 1.00 60.53 829 ALA A N 1
ATOM 6707 C CA . ALA A 1 829 ? -35.600 26.018 5.782 1.00 60.53 829 ALA A CA 1
ATOM 6708 C C . ALA A 1 829 ? -34.783 24.966 5.012 1.00 60.53 829 ALA A C 1
ATOM 6710 O O . ALA A 1 829 ? -33.871 25.321 4.262 1.00 60.53 829 ALA A O 1
ATOM 6711 N N . PHE A 1 830 ? -35.110 23.680 5.180 1.00 67.81 830 PHE A N 1
ATOM 6712 C CA . PHE A 1 830 ? -34.520 22.597 4.383 1.00 67.81 830 PHE A CA 1
ATOM 6713 C C . PHE A 1 830 ? -35.457 22.165 3.257 1.00 67.81 830 PHE A C 1
ATOM 6715 O O . PHE A 1 830 ? -36.679 22.252 3.367 1.00 67.81 830 PHE A O 1
ATOM 6722 N N . ASP A 1 831 ? -34.874 21.613 2.196 1.00 67.25 831 ASP A N 1
ATOM 6723 C CA . ASP A 1 831 ? -35.621 20.817 1.228 1.00 67.25 831 ASP A CA 1
ATOM 6724 C C . ASP A 1 831 ? -35.962 19.445 1.842 1.00 67.25 831 ASP A C 1
ATOM 6726 O O . ASP A 1 831 ? -35.089 18.596 2.061 1.00 67.25 831 ASP A O 1
ATOM 6730 N N . GLN A 1 832 ? -37.247 19.234 2.141 1.00 67.50 832 GLN A N 1
ATOM 6731 C CA . GLN A 1 832 ? -37.749 17.998 2.747 1.00 67.50 832 GLN A CA 1
ATOM 6732 C C . GLN A 1 832 ? -37.561 16.769 1.844 1.00 67.50 832 GLN A C 1
ATOM 6734 O O . GLN A 1 832 ? -37.366 15.660 2.355 1.00 67.50 832 GLN A O 1
ATOM 6739 N N . ASN A 1 833 ? -37.585 16.947 0.519 1.00 69.25 833 ASN A N 1
ATOM 6740 C CA . ASN A 1 833 ? -37.393 15.854 -0.434 1.00 69.25 833 ASN A CA 1
ATOM 6741 C C . ASN A 1 833 ? -35.931 15.406 -0.424 1.00 69.25 833 ASN A C 1
ATOM 6743 O O . ASN A 1 833 ? -35.657 14.220 -0.249 1.00 69.25 833 ASN A O 1
ATOM 6747 N N . ALA A 1 834 ? -34.997 16.358 -0.479 1.00 70.25 834 ALA A N 1
ATOM 6748 C CA . ALA A 1 834 ? -33.566 16.074 -0.424 1.00 70.25 834 ALA A CA 1
ATOM 6749 C C . ALA A 1 834 ? -33.152 15.382 0.893 1.00 70.25 834 ALA A C 1
ATOM 6751 O O . ALA A 1 834 ? -32.344 14.452 0.886 1.00 70.25 834 ALA A O 1
ATOM 6752 N N . LEU A 1 835 ? -33.734 15.778 2.035 1.00 76.25 835 LEU A N 1
ATOM 6753 C CA . LEU A 1 835 ? -33.477 15.119 3.323 1.00 76.25 835 LEU A CA 1
ATOM 6754 C C . LEU A 1 835 ? -34.052 13.692 3.375 1.00 76.25 835 LEU A C 1
ATOM 6756 O O . LEU A 1 835 ? -33.421 12.791 3.935 1.00 76.25 835 LEU A O 1
ATOM 6760 N N . SER A 1 836 ? -35.232 13.477 2.791 1.00 73.25 836 SER A N 1
ATOM 6761 C CA . SER A 1 836 ? -35.876 12.160 2.721 1.00 73.25 836 SER A CA 1
ATOM 6762 C C . SER A 1 836 ? -35.106 11.199 1.809 1.00 73.25 836 SER A C 1
ATOM 6764 O O . SER A 1 836 ? -34.915 10.032 2.160 1.00 73.25 836 SER A O 1
ATOM 6766 N N . GLU A 1 837 ? -34.594 11.690 0.678 1.00 76.31 837 GLU A N 1
ATOM 6767 C CA . GLU A 1 837 ? -33.692 10.947 -0.210 1.00 76.31 837 GLU A CA 1
ATOM 6768 C C . GLU A 1 837 ? -32.380 10.589 0.499 1.00 76.31 837 GLU A C 1
ATOM 6770 O O . GLU A 1 837 ? -31.971 9.426 0.485 1.00 76.31 837 GLU A O 1
ATOM 6775 N N . LEU A 1 838 ? -31.773 11.541 1.219 1.00 76.69 838 LEU A N 1
ATOM 6776 C CA . LEU A 1 838 ? -30.559 11.300 2.003 1.00 76.69 838 LEU A CA 1
ATOM 6777 C C . LEU A 1 838 ? -30.767 10.213 3.068 1.00 76.69 838 LEU A C 1
ATOM 6779 O O . LEU A 1 838 ? -29.893 9.367 3.256 1.00 76.69 838 LEU A O 1
ATOM 6783 N N . GLN A 1 839 ? -31.913 10.211 3.755 1.00 75.62 839 GLN A N 1
ATOM 6784 C CA . GLN A 1 839 ? -32.260 9.195 4.754 1.00 75.62 839 GLN A CA 1
ATOM 6785 C C . GLN A 1 839 ? -32.452 7.810 4.133 1.00 75.62 839 GLN A C 1
ATOM 6787 O O . GLN A 1 839 ? -31.914 6.831 4.656 1.00 75.62 839 GLN A O 1
ATOM 6792 N N . ARG A 1 840 ? -33.188 7.722 3.019 1.00 74.25 840 ARG A N 1
ATOM 6793 C CA . ARG A 1 840 ? -33.450 6.454 2.329 1.00 74.25 840 ARG A CA 1
ATOM 6794 C C . ARG A 1 840 ? -32.164 5.847 1.777 1.00 74.25 840 ARG A C 1
ATOM 6796 O O . ARG A 1 840 ? -31.897 4.669 1.995 1.00 74.25 840 ARG A O 1
ATOM 6803 N N . ASP A 1 841 ? -31.348 6.659 1.118 1.00 71.62 841 ASP A N 1
ATOM 6804 C CA . ASP A 1 841 ? -30.169 6.182 0.398 1.00 71.62 841 ASP A CA 1
ATOM 6805 C C . ASP A 1 841 ? -28.948 5.976 1.314 1.00 71.62 841 ASP A C 1
ATOM 6807 O O . ASP A 1 841 ? -27.926 5.432 0.886 1.00 71.62 841 ASP A O 1
ATOM 6811 N N . SER A 1 842 ? -29.035 6.411 2.576 1.00 71.75 842 SER A N 1
ATOM 6812 C CA . SER A 1 842 ? -27.984 6.234 3.577 1.00 71.75 842 SER A CA 1
ATOM 6813 C C . SER A 1 842 ? -28.253 5.087 4.550 1.00 71.75 842 SER A C 1
ATOM 6815 O O . SER A 1 842 ? -27.403 4.859 5.404 1.00 71.75 842 SER A O 1
ATOM 6817 N N . HIS A 1 843 ? -29.360 4.339 4.442 1.00 69.31 843 HIS A N 1
ATOM 6818 C CA . HIS A 1 843 ? -29.716 3.285 5.409 1.00 69.31 843 HIS A CA 1
ATOM 6819 C C . HIS A 1 843 ? -28.554 2.302 5.658 1.00 69.31 843 HIS A C 1
ATOM 6821 O O . HIS A 1 843 ? -28.041 2.211 6.776 1.00 69.31 843 HIS A O 1
ATOM 6827 N N . ASP A 1 844 ? -28.027 1.689 4.598 1.00 69.81 844 ASP A N 1
ATOM 6828 C CA . ASP A 1 844 ? -26.906 0.742 4.685 1.00 69.81 844 ASP A CA 1
ATOM 6829 C C . ASP A 1 844 ? -25.600 1.405 5.156 1.00 69.81 844 ASP A C 1
ATOM 6831 O O . ASP A 1 844 ? -24.758 0.777 5.796 1.00 69.81 844 ASP A O 1
ATOM 6835 N N . LEU A 1 845 ? -25.410 2.696 4.865 1.00 72.00 845 LEU A N 1
ATOM 6836 C CA . LEU A 1 845 ? -24.238 3.461 5.301 1.00 72.00 845 LEU A CA 1
ATOM 6837 C C . LEU A 1 845 ? -24.326 3.863 6.775 1.00 72.00 845 LEU A C 1
ATOM 6839 O O . LEU A 1 845 ? -23.292 3.927 7.433 1.00 72.00 845 LEU A O 1
ATOM 6843 N N . THR A 1 846 ? -25.522 4.103 7.313 1.00 70.00 846 THR A N 1
ATOM 6844 C CA . THR A 1 846 ? -25.726 4.500 8.714 1.00 70.00 846 THR A CA 1
ATOM 6845 C C . THR A 1 846 ? -25.482 3.364 9.703 1.00 70.00 846 THR A C 1
ATOM 6847 O O . THR A 1 846 ? -25.048 3.626 10.824 1.00 70.00 846 THR A O 1
ATOM 6850 N N . GLU A 1 847 ? -25.676 2.106 9.294 1.00 68.06 847 GLU A N 1
ATOM 6851 C CA . GLU A 1 847 ? -25.231 0.943 10.076 1.00 68.06 847 GLU A CA 1
ATOM 6852 C C . GLU A 1 847 ? -23.703 0.854 10.137 1.00 68.06 847 GLU A C 1
ATOM 6854 O O . GLU A 1 847 ? -23.119 0.433 11.135 1.00 68.06 847 GLU A O 1
ATOM 6859 N N . LEU A 1 848 ? -23.047 1.270 9.054 1.00 62.41 848 LEU A N 1
ATOM 6860 C CA . LEU A 1 848 ? -21.602 1.197 8.890 1.00 62.41 848 LEU A CA 1
ATOM 6861 C C . LEU A 1 848 ? -20.863 2.408 9.473 1.00 62.41 848 LEU A C 1
ATOM 6863 O O . LEU A 1 848 ? -19.695 2.282 9.839 1.00 62.41 848 LEU A O 1
ATOM 6867 N N . PHE A 1 849 ? -21.534 3.557 9.547 1.00 70.12 849 PHE A N 1
ATOM 6868 C CA . PHE A 1 849 ? -21.039 4.826 10.070 1.00 70.12 849 PHE A CA 1
ATOM 6869 C C . PHE A 1 849 ? -22.110 5.461 10.981 1.00 70.12 849 PHE A C 1
ATOM 6871 O O . PHE A 1 849 ? -22.885 6.308 10.526 1.00 70.12 849 PHE A O 1
ATOM 6878 N N . PRO A 1 850 ? -22.159 5.092 12.276 1.00 68.38 850 PRO A N 1
ATOM 6879 C CA . PRO A 1 850 ? -23.203 5.542 13.205 1.00 68.38 850 PRO A CA 1
ATOM 6880 C C . PRO A 1 850 ? -23.314 7.066 13.349 1.00 68.38 850 PRO A C 1
ATOM 6882 O O . PRO A 1 850 ? -24.406 7.603 13.484 1.00 68.38 850 PRO A O 1
ATOM 6885 N N . GLU A 1 851 ? -22.206 7.794 13.232 1.00 66.62 851 GLU A N 1
ATOM 6886 C CA . GLU A 1 851 ? -22.202 9.262 13.285 1.00 66.62 851 GLU A CA 1
ATOM 6887 C C . GLU A 1 851 ? -22.958 9.929 12.135 1.00 66.62 851 GLU A C 1
ATOM 6889 O O . GLU A 1 851 ? -23.476 11.038 12.286 1.00 66.62 851 GLU A O 1
ATOM 6894 N N . LEU A 1 852 ? -23.006 9.278 10.968 1.00 71.69 852 LEU A N 1
ATOM 6895 C CA . LEU A 1 852 ? -23.789 9.773 9.844 1.00 71.69 852 LEU A CA 1
ATOM 6896 C C . LEU A 1 852 ? -25.273 9.759 10.221 1.00 71.69 852 LEU A C 1
ATOM 6898 O O . LEU A 1 852 ? -25.982 10.720 9.949 1.00 71.69 852 LEU A O 1
ATOM 6902 N N . ARG A 1 853 ? -25.714 8.722 10.947 1.00 72.94 853 ARG A N 1
ATOM 6903 C CA . ARG A 1 853 ? -27.075 8.623 11.485 1.00 72.94 853 ARG A CA 1
ATOM 6904 C C . ARG A 1 853 ? -27.387 9.767 12.440 1.00 72.94 853 ARG A C 1
ATOM 6906 O O . ARG A 1 853 ? -28.438 10.383 12.315 1.00 72.94 853 ARG A O 1
ATOM 6913 N N . GLU A 1 854 ? -26.489 10.054 13.377 1.00 73.00 854 GLU A N 1
ATOM 6914 C CA . GLU A 1 854 ? -26.673 11.139 14.350 1.00 73.00 854 GLU A CA 1
ATOM 6915 C C . GLU A 1 854 ? -26.682 12.503 13.672 1.00 73.00 854 GLU A C 1
ATOM 6917 O O . GLU A 1 854 ? -27.514 13.352 13.975 1.00 73.00 854 GLU A O 1
ATOM 6922 N N . SER A 1 855 ? -25.789 12.710 12.709 1.00 74.06 855 SER A N 1
ATOM 6923 C CA . SER A 1 855 ? -25.709 13.973 11.986 1.00 74.06 855 SER A CA 1
ATOM 6924 C C . SER A 1 855 ? -26.953 14.181 11.104 1.00 74.06 855 SER A C 1
ATOM 6926 O O . SER A 1 855 ? -27.498 15.282 11.078 1.00 74.06 855 SER A O 1
ATOM 6928 N N . ILE A 1 856 ? -27.466 13.128 10.452 1.00 76.88 856 ILE A N 1
ATOM 6929 C CA . ILE A 1 856 ? -28.744 13.155 9.717 1.00 76.88 856 ILE A CA 1
ATOM 6930 C C . ILE A 1 856 ? -29.919 13.383 10.679 1.00 76.88 856 ILE A C 1
ATOM 6932 O O . ILE A 1 856 ? -30.841 14.128 10.352 1.00 76.88 856 ILE A O 1
ATOM 6936 N N . MET A 1 857 ? -29.886 12.794 11.880 1.00 77.25 857 MET A N 1
ATOM 6937 C CA . MET A 1 857 ? -30.904 13.024 12.908 1.00 77.25 857 MET A CA 1
ATOM 6938 C C . MET A 1 857 ? -30.925 14.486 13.361 1.00 77.25 857 MET A C 1
ATOM 6940 O O . MET A 1 857 ? -31.992 15.084 13.459 1.00 77.25 857 MET A O 1
ATOM 6944 N N . ARG A 1 858 ? -29.754 15.100 13.563 1.00 78.50 858 ARG A N 1
ATOM 6945 C CA . ARG A 1 858 ? -29.646 16.530 13.885 1.00 78.50 858 ARG A CA 1
ATOM 6946 C C . ARG A 1 858 ? -30.197 17.403 12.756 1.00 78.50 858 ARG A C 1
ATOM 6948 O O . ARG A 1 858 ? -30.939 18.332 13.048 1.00 78.50 858 ARG A O 1
ATOM 6955 N N . LEU A 1 859 ? -29.924 17.079 11.488 1.00 78.25 859 LEU A N 1
ATOM 6956 C CA . LEU A 1 859 ? -30.555 17.764 10.349 1.00 78.25 859 LEU A CA 1
ATOM 6957 C C . LEU A 1 859 ? -32.080 17.590 10.340 1.00 78.25 859 LEU A C 1
ATOM 6959 O O . LEU A 1 859 ? -32.802 18.545 10.075 1.00 78.25 859 LEU A O 1
ATOM 6963 N N . ARG A 1 860 ? -32.589 16.404 10.691 1.00 78.62 860 ARG A N 1
ATOM 6964 C CA . ARG A 1 860 ? -34.032 16.155 10.812 1.00 78.62 860 ARG A CA 1
ATOM 6965 C C . ARG A 1 860 ? -34.673 16.985 11.918 1.00 78.62 860 ARG A C 1
ATOM 6967 O O . ARG A 1 860 ? -35.729 17.559 11.687 1.00 78.62 860 ARG A O 1
ATOM 6974 N N . ILE A 1 861 ? -34.032 17.079 13.082 1.00 80.00 861 ILE A N 1
ATOM 6975 C CA . ILE A 1 861 ? -34.475 17.946 14.183 1.00 80.00 861 ILE A CA 1
ATOM 6976 C C . ILE A 1 861 ? -34.523 19.404 13.720 1.00 80.00 861 ILE A C 1
ATOM 6978 O O . ILE A 1 861 ? -35.502 20.092 13.985 1.00 80.00 861 ILE A O 1
ATOM 6982 N N . LEU A 1 862 ? -33.508 19.863 12.982 1.00 77.12 862 LEU A N 1
ATOM 6983 C CA . LEU A 1 862 ? -33.491 21.218 12.430 1.00 77.12 862 LEU A CA 1
ATOM 6984 C C . LEU A 1 862 ? -34.577 21.443 11.377 1.00 77.12 862 LEU A C 1
ATOM 6986 O O . LEU A 1 862 ? -35.133 22.529 11.311 1.00 77.12 862 LEU A O 1
ATOM 6990 N N . ASN A 1 863 ? -34.931 20.429 10.593 1.00 77.62 863 ASN A N 1
ATOM 6991 C CA . ASN A 1 863 ? -36.039 20.514 9.642 1.00 77.62 863 ASN A CA 1
ATOM 6992 C C . ASN A 1 863 ? -37.423 20.588 10.308 1.00 77.62 863 ASN A C 1
ATOM 6994 O O . ASN A 1 863 ? -38.401 20.909 9.646 1.00 77.62 863 ASN A O 1
ATOM 6998 N N . CYS A 1 864 ? -37.515 20.325 11.613 1.00 77.94 864 CYS A N 1
ATOM 6999 C CA . CYS A 1 864 ? -38.756 20.495 12.365 1.00 77.94 864 CYS A CA 1
ATOM 7000 C C . CYS A 1 864 ? -38.976 21.949 12.821 1.00 77.94 864 CYS A C 1
ATOM 7002 O O . CYS A 1 864 ? -39.924 22.206 13.557 1.00 77.94 864 CYS A O 1
ATOM 7004 N N . PHE A 1 865 ? -38.097 22.892 12.466 1.00 75.38 865 PHE A N 1
ATOM 7005 C CA . PHE A 1 865 ? -38.232 24.294 12.863 1.00 75.38 865 PHE A CA 1
ATOM 7006 C C . PHE A 1 865 ? -39.534 24.892 12.311 1.00 75.38 865 PHE A C 1
ATOM 7008 O O . PHE A 1 865 ? -39.832 24.735 11.130 1.00 75.38 865 PHE A O 1
ATOM 7015 N N . ASP A 1 866 ? -40.320 25.541 13.173 1.00 71.88 866 ASP A N 1
ATOM 7016 C CA . ASP A 1 866 ? -41.644 26.108 12.867 1.00 71.88 866 ASP A CA 1
ATOM 7017 C C . ASP A 1 866 ? -42.718 25.096 12.402 1.00 71.88 866 ASP A C 1
ATOM 7019 O O . ASP A 1 866 ? -43.837 25.490 12.063 1.00 71.88 866 ASP A O 1
ATOM 7023 N N . ASP A 1 867 ? -42.440 23.788 12.479 1.00 77.62 867 ASP A N 1
ATOM 7024 C CA . ASP A 1 867 ? -43.407 22.722 12.209 1.00 77.62 867 ASP A CA 1
ATOM 7025 C C . ASP A 1 867 ? -44.082 22.224 13.499 1.00 77.62 867 ASP A C 1
ATOM 7027 O O . ASP A 1 867 ? -43.470 21.604 14.379 1.00 77.62 867 ASP A O 1
ATOM 7031 N N . LYS A 1 868 ? -45.388 22.485 13.608 1.00 69.56 868 LYS A N 1
ATOM 7032 C CA . LYS A 1 868 ? -46.208 22.085 14.759 1.00 69.56 868 LYS A CA 1
ATOM 7033 C C . LYS A 1 868 ? -46.567 20.597 14.749 1.00 69.56 868 LYS A C 1
ATOM 7035 O O . LYS A 1 868 ? -46.839 20.050 15.818 1.00 69.56 868 LYS A O 1
ATOM 7040 N N . GLU A 1 869 ? -46.552 19.932 13.595 1.00 75.31 869 GLU A N 1
ATOM 7041 C CA . GLU A 1 869 ? -46.901 18.507 13.480 1.00 75.31 869 GLU A CA 1
ATOM 7042 C C . GLU A 1 869 ? -45.765 17.597 13.976 1.00 75.31 869 GLU A C 1
ATOM 7044 O O . GLU A 1 869 ? -46.006 16.505 14.494 1.00 75.31 869 GLU A O 1
ATOM 7049 N N . SER A 1 870 ? -44.526 18.092 13.942 1.00 79.50 870 SER A N 1
ATOM 7050 C CA . SER A 1 870 ? -43.324 17.383 14.398 1.00 79.50 870 SER A CA 1
ATOM 7051 C C . SER A 1 870 ? -43.109 17.368 15.924 1.00 79.50 870 SER A C 1
ATOM 7053 O O . SER A 1 870 ? -42.123 16.801 16.404 1.00 79.50 870 SER A O 1
ATOM 7055 N N . ALA A 1 871 ? -44.021 17.941 16.721 1.00 77.12 871 ALA A N 1
ATOM 7056 C CA . ALA A 1 871 ? -43.869 18.062 18.177 1.00 77.12 871 ALA A CA 1
ATOM 7057 C C . ALA A 1 871 ? -43.743 16.707 18.904 1.00 77.12 871 ALA A C 1
ATOM 7059 O O . ALA A 1 871 ? -42.960 16.587 19.846 1.00 77.12 871 ALA A O 1
ATOM 7060 N N . GLY A 1 872 ? -44.467 15.677 18.448 1.00 80.00 872 GLY A N 1
ATOM 7061 C CA . GLY A 1 872 ? -44.381 14.325 19.018 1.00 80.00 872 GLY A CA 1
ATOM 7062 C C . GLY A 1 872 ? -43.010 13.677 18.802 1.00 80.00 872 GLY A C 1
ATOM 7063 O O . GLY A 1 872 ? -42.418 13.154 19.740 1.00 80.00 872 GLY A O 1
ATOM 7064 N N . PHE A 1 873 ? -42.457 13.802 17.592 1.00 84.62 873 PHE A N 1
ATOM 7065 C CA . PHE A 1 873 ? -41.118 13.305 17.259 1.00 84.62 873 PHE A CA 1
ATOM 7066 C C . PHE A 1 873 ? -40.021 14.004 18.079 1.00 84.62 873 PHE A C 1
ATOM 7068 O O . PHE A 1 873 ? -39.141 13.343 18.628 1.00 84.62 873 PHE A O 1
ATOM 7075 N N . LEU A 1 874 ? -40.086 15.334 18.206 1.00 83.94 874 LEU A N 1
ATOM 7076 C CA . LEU A 1 874 ? -39.118 16.100 18.998 1.00 83.94 874 LEU A CA 1
ATOM 7077 C C . LEU A 1 874 ? -39.185 15.753 20.493 1.00 83.94 874 LEU A C 1
ATOM 7079 O O . LEU A 1 874 ? -38.152 15.708 21.161 1.00 83.94 874 LEU A O 1
ATOM 7083 N N . TRP A 1 875 ? -40.385 15.489 21.019 1.00 83.19 875 TRP A N 1
ATOM 7084 C CA . TRP A 1 875 ? -40.573 15.042 22.400 1.00 83.19 875 TRP A CA 1
ATOM 7085 C C . TRP A 1 875 ? -39.985 13.648 22.647 1.00 83.19 875 TRP A C 1
ATOM 7087 O O . TRP A 1 875 ? -39.363 13.410 23.687 1.00 83.19 875 TRP A O 1
ATOM 7097 N N . ASP A 1 876 ? -40.129 12.736 21.686 1.00 84.44 876 ASP A N 1
ATOM 7098 C CA . ASP A 1 876 ? -39.537 11.403 21.771 1.00 84.44 876 ASP A CA 1
ATOM 7099 C C . ASP A 1 876 ? -38.006 11.457 21.727 1.00 84.44 876 ASP A C 1
ATOM 7101 O O . ASP A 1 876 ? -37.363 10.831 22.570 1.00 84.44 876 ASP A O 1
ATOM 7105 N N . GLU A 1 877 ? -37.411 12.245 20.826 1.00 83.06 877 GLU A N 1
ATOM 7106 C CA . GLU A 1 877 ? -35.951 12.419 20.746 1.00 83.06 877 GLU A CA 1
ATOM 7107 C C . GLU A 1 877 ? -35.369 13.154 21.963 1.00 83.06 877 GLU A C 1
ATOM 7109 O O . GLU A 1 877 ? -34.259 12.843 22.392 1.00 83.06 877 GLU A O 1
ATOM 7114 N N . LEU A 1 878 ? -36.111 14.076 22.587 1.00 84.81 878 LEU A N 1
ATOM 7115 C CA . LEU A 1 878 ? -35.703 14.707 23.848 1.00 84.81 878 LEU A CA 1
ATOM 7116 C C . LEU A 1 878 ? -35.559 13.675 24.982 1.00 84.81 878 LEU A C 1
ATOM 7118 O O . LEU A 1 878 ? -34.603 13.739 25.756 1.00 84.81 878 LEU A O 1
ATOM 7122 N N . ASN A 1 879 ? -36.494 12.723 25.072 1.00 79.88 879 ASN A N 1
ATOM 7123 C CA . ASN A 1 879 ? -36.549 11.740 26.157 1.00 79.88 879 ASN A CA 1
ATOM 7124 C C . ASN A 1 879 ? -35.711 10.479 25.888 1.00 79.88 879 ASN A C 1
ATOM 7126 O O . ASN A 1 879 ? -35.147 9.906 26.820 1.00 79.88 879 ASN A O 1
ATOM 7130 N N . HIS A 1 880 ? -35.616 10.051 24.628 1.00 75.56 880 HIS A N 1
ATOM 7131 C CA . HIS A 1 880 ? -35.003 8.780 24.225 1.00 75.56 880 HIS A CA 1
ATOM 7132 C C . HIS A 1 880 ? -33.752 8.941 23.346 1.00 75.56 880 HIS A C 1
ATOM 7134 O O . HIS A 1 880 ? -33.150 7.936 22.956 1.00 75.56 880 HIS A O 1
ATOM 7140 N N . GLY A 1 881 ? -33.334 10.172 23.034 1.00 67.81 881 GLY A N 1
ATOM 7141 C CA . GLY A 1 881 ? -32.129 10.438 22.252 1.00 67.81 881 GLY A CA 1
ATOM 7142 C C . GLY A 1 881 ? -30.868 9.883 22.923 1.00 67.81 881 GLY A C 1
ATOM 7143 O O . GLY A 1 881 ? -30.684 9.996 24.136 1.00 67.81 881 GLY A O 1
ATOM 7144 N N . LYS A 1 882 ? -29.978 9.275 22.129 1.00 66.31 882 LYS A N 1
ATOM 7145 C CA . LYS A 1 882 ? -28.737 8.649 22.632 1.00 66.31 882 LYS A CA 1
ATOM 7146 C C . LYS A 1 882 ? -27.672 9.654 23.074 1.00 66.31 882 LYS A C 1
ATOM 7148 O O . LYS A 1 882 ? -26.903 9.357 23.981 1.00 66.31 882 LYS A O 1
ATOM 7153 N N . ASP A 1 883 ? -27.626 10.808 22.418 1.00 69.12 883 ASP A N 1
ATOM 7154 C CA . ASP A 1 883 ? -26.597 11.833 22.594 1.00 69.12 883 ASP A CA 1
ATOM 7155 C C . ASP A 1 883 ? -27.175 13.087 23.267 1.00 69.12 883 ASP A C 1
ATOM 7157 O O . ASP A 1 883 ? -28.277 13.544 22.951 1.00 69.12 883 ASP A O 1
ATOM 7161 N N . ASP A 1 884 ? -26.404 13.670 24.184 1.00 72.56 884 ASP A N 1
ATOM 7162 C CA . ASP A 1 884 ? -26.777 14.861 24.942 1.00 72.56 884 ASP A CA 1
ATOM 7163 C C . ASP A 1 884 ? -26.975 16.094 24.054 1.00 72.56 884 ASP A C 1
ATOM 7165 O O . ASP A 1 884 ? -27.938 16.843 24.237 1.00 72.56 884 ASP A O 1
ATOM 7169 N N . LYS A 1 885 ? -26.133 16.270 23.025 1.00 74.12 885 LYS A N 1
ATOM 7170 C CA . LYS A 1 885 ? -26.282 17.389 22.080 1.00 74.12 885 LYS A CA 1
ATOM 7171 C C . LYS A 1 885 ? -27.563 17.259 21.266 1.00 74.12 885 LYS A C 1
ATOM 7173 O O . LYS A 1 885 ? -28.288 18.238 21.113 1.00 74.12 885 LYS A O 1
ATOM 7178 N N . THR A 1 886 ? -27.859 16.060 20.778 1.00 78.00 886 THR A N 1
ATOM 7179 C CA . THR A 1 886 ? -29.066 15.775 19.989 1.00 78.00 886 THR A CA 1
ATOM 7180 C C . THR A 1 886 ? -30.339 15.977 20.819 1.00 78.00 886 THR A C 1
ATOM 7182 O O . THR A 1 886 ? -31.258 16.653 20.356 1.00 78.00 886 THR A O 1
ATOM 7185 N N . ARG A 1 887 ? -30.360 15.519 22.081 1.00 81.69 887 ARG A N 1
ATOM 7186 C CA . ARG A 1 887 ? -31.465 15.785 23.026 1.00 81.69 887 ARG A CA 1
ATOM 7187 C C . ARG A 1 887 ? -31.660 17.277 23.280 1.00 81.69 887 ARG A C 1
ATOM 7189 O O . ARG A 1 887 ? -32.779 17.781 23.213 1.00 81.69 887 ARG A O 1
ATOM 7196 N N . ARG A 1 888 ? -30.566 18.002 23.534 1.00 81.50 888 ARG A N 1
ATOM 7197 C CA . ARG A 1 888 ? -30.600 19.450 23.776 1.00 81.50 888 ARG A CA 1
ATOM 7198 C C . ARG A 1 888 ? -31.115 20.215 22.557 1.00 81.50 888 ARG A C 1
ATOM 7200 O O . ARG A 1 888 ? -31.933 21.114 22.721 1.00 81.50 888 ARG A O 1
ATOM 7207 N N . MET A 1 889 ? -30.702 19.827 21.349 1.00 82.06 889 MET A N 1
ATOM 7208 C CA . MET A 1 889 ? -31.237 20.387 20.105 1.00 82.06 889 MET A CA 1
ATOM 7209 C C . MET A 1 889 ? -32.738 20.121 19.953 1.00 82.06 889 MET A C 1
ATOM 7211 O O . MET A 1 889 ? -33.483 21.063 19.691 1.00 82.06 889 MET A O 1
ATOM 7215 N N . ALA A 1 890 ? -33.194 18.880 20.161 1.00 83.69 890 ALA A N 1
ATOM 7216 C CA . ALA A 1 890 ? -34.612 18.526 20.066 1.00 83.69 890 ALA A CA 1
ATOM 7217 C C . ALA A 1 890 ? -35.471 19.348 21.040 1.00 83.69 890 ALA A C 1
ATOM 7219 O O . ALA A 1 890 ? -36.495 19.904 20.646 1.00 83.69 890 ALA A O 1
ATOM 7220 N N . GLY A 1 891 ? -35.006 19.512 22.284 1.00 82.94 891 GLY A N 1
ATOM 7221 C CA . GLY A 1 891 ? -35.676 20.340 23.287 1.00 82.94 891 GLY A CA 1
ATOM 7222 C C . GLY A 1 891 ? -35.733 21.824 22.919 1.00 82.94 891 GLY A C 1
ATOM 7223 O O . GLY A 1 891 ? -36.759 22.465 23.133 1.00 82.94 891 GLY A O 1
ATOM 7224 N N . MET A 1 892 ? -34.666 22.374 22.331 1.00 83.31 892 MET A N 1
ATOM 7225 C CA . MET A 1 892 ? -34.625 23.778 21.905 1.00 83.31 892 MET A CA 1
ATOM 7226 C C . MET A 1 892 ? -35.558 24.060 20.723 1.00 83.31 892 MET A C 1
ATOM 7228 O O . MET A 1 892 ? -36.263 25.068 20.751 1.00 83.31 892 MET A O 1
ATOM 7232 N N . VAL A 1 893 ? -35.604 23.175 19.719 1.00 83.19 893 VAL A N 1
ATOM 7233 C CA . VAL A 1 893 ? -36.537 23.304 18.584 1.00 83.19 893 VAL A CA 1
ATOM 7234 C C . VAL A 1 893 ? -37.982 23.127 19.054 1.00 83.19 893 VAL A C 1
ATOM 7236 O O . VAL A 1 893 ? -38.845 23.921 18.694 1.00 83.19 893 VAL A O 1
ATOM 7239 N N . LEU A 1 894 ? -38.250 22.157 19.933 1.00 84.88 894 LEU A N 1
ATOM 7240 C CA . LEU A 1 894 ? -39.587 21.965 20.492 1.00 84.88 894 LEU A CA 1
ATOM 7241 C C . LEU A 1 894 ? -40.056 23.190 21.287 1.00 84.88 894 LEU A C 1
ATOM 7243 O O . LEU A 1 894 ? -41.176 23.659 21.090 1.00 84.88 894 LEU A O 1
ATOM 7247 N N . ALA A 1 895 ? -39.200 23.733 22.157 1.00 82.50 895 ALA A N 1
ATOM 7248 C CA . ALA A 1 895 ? -39.503 24.945 22.913 1.00 82.50 895 ALA A CA 1
ATOM 7249 C C . ALA A 1 895 ? -39.766 26.138 21.982 1.00 82.50 895 ALA A C 1
ATOM 7251 O O . ALA A 1 895 ? -40.696 26.905 22.223 1.00 82.50 895 ALA A O 1
ATOM 7252 N N . HIS A 1 896 ? -38.999 26.264 20.895 1.00 82.31 896 HIS A N 1
ATOM 7253 C CA . HIS A 1 896 ? -39.221 27.293 19.883 1.00 82.31 896 HIS A CA 1
ATOM 7254 C C . HIS A 1 896 ? -40.601 27.158 19.216 1.00 82.31 896 HIS A C 1
ATOM 7256 O O . HIS A 1 896 ? -41.331 28.145 19.130 1.00 82.31 896 HIS A O 1
ATOM 7262 N N . ASN A 1 897 ? -40.987 25.943 18.811 1.00 83.06 897 ASN A N 1
ATOM 7263 C CA . ASN A 1 897 ? -42.258 25.681 18.125 1.00 83.06 897 ASN A CA 1
ATOM 7264 C C . ASN A 1 897 ? -43.483 25.876 19.036 1.00 83.06 897 ASN A C 1
ATOM 7266 O O . ASN A 1 897 ? -44.547 26.286 18.568 1.00 83.06 897 ASN A O 1
ATOM 7270 N N . LEU A 1 898 ? -43.345 25.590 20.336 1.00 80.75 898 LEU A N 1
ATOM 7271 C CA . LEU A 1 898 ? -44.411 25.772 21.328 1.00 80.75 898 LEU A CA 1
ATOM 7272 C C . LEU A 1 898 ? -44.646 27.248 21.688 1.00 80.75 898 LEU A C 1
ATOM 7274 O O . LEU A 1 898 ? -45.773 27.621 21.998 1.00 80.75 898 LEU A O 1
ATOM 7278 N N . LEU A 1 899 ? -43.615 28.097 21.614 1.00 78.19 899 LEU A N 1
ATOM 7279 C CA . LEU A 1 899 ? -43.664 29.523 21.970 1.00 78.19 899 LEU A CA 1
ATOM 7280 C C . LEU A 1 899 ? -44.155 30.438 20.828 1.00 78.19 899 LEU A C 1
ATOM 7282 O O . LEU A 1 899 ? -43.840 31.625 20.820 1.00 78.19 899 LEU A O 1
ATOM 7286 N N . ALA A 1 900 ? -44.919 29.921 19.860 1.00 67.19 900 ALA A N 1
ATOM 7287 C CA . ALA A 1 900 ? -45.287 30.611 18.614 1.00 67.19 900 ALA A CA 1
ATOM 7288 C C . ALA A 1 900 ? -46.183 31.874 18.758 1.00 67.19 900 ALA A C 1
ATOM 7290 O O . ALA A 1 900 ? -46.594 32.442 17.744 1.00 67.19 900 ALA A O 1
ATOM 7291 N N . ASP A 1 901 ? -46.480 32.328 19.977 1.00 73.81 901 ASP A N 1
ATOM 7292 C CA . ASP A 1 901 ? -47.277 33.527 20.256 1.00 73.81 901 ASP A CA 1
ATOM 7293 C C . ASP A 1 901 ? -46.451 34.821 20.136 1.00 73.81 901 ASP A C 1
ATOM 7295 O O . ASP A 1 901 ? -45.269 34.861 20.485 1.00 73.81 901 ASP A O 1
ATOM 7299 N N . LYS A 1 902 ? -47.091 35.916 19.691 1.00 61.66 902 LYS A N 1
ATOM 7300 C CA . LYS A 1 902 ? -46.441 37.225 19.445 1.00 61.66 902 LYS A CA 1
ATOM 7301 C C . LYS A 1 902 ? -45.737 37.830 20.668 1.00 61.66 902 LYS A C 1
ATOM 7303 O O . LYS A 1 902 ? -44.855 38.660 20.509 1.00 61.66 902 LYS A O 1
ATOM 7308 N N . GLU A 1 903 ? -46.110 37.430 21.880 1.00 68.06 903 GLU A N 1
ATOM 7309 C CA . GLU A 1 903 ? -45.508 37.940 23.120 1.00 68.06 903 GLU A CA 1
ATOM 7310 C C . GLU A 1 903 ? -44.127 37.324 23.425 1.00 68.06 903 GLU A C 1
ATOM 7312 O O . GLU A 1 903 ? -43.364 37.888 24.206 1.00 68.06 903 GLU A O 1
ATOM 7317 N N . ASN A 1 904 ? -43.768 36.204 22.781 1.00 74.25 904 ASN A N 1
ATOM 7318 C CA . ASN A 1 904 ? -42.556 35.425 23.076 1.00 74.25 904 ASN A CA 1
ATOM 7319 C C . ASN A 1 904 ? -41.472 35.505 21.982 1.00 74.25 904 ASN A C 1
ATOM 7321 O O . ASN A 1 904 ? -40.523 34.718 21.980 1.00 74.25 904 ASN A O 1
ATOM 7325 N N . GLU A 1 905 ? -41.581 36.461 21.057 1.00 70.69 905 GLU A N 1
ATOM 7326 C CA . GLU A 1 905 ? -40.698 36.600 19.889 1.00 70.69 905 GLU A CA 1
ATOM 7327 C C . GLU A 1 905 ? -39.218 36.787 20.278 1.00 70.69 905 GLU A C 1
ATOM 7329 O O . GLU A 1 905 ? -38.349 36.075 19.776 1.00 70.69 905 GLU A O 1
ATOM 7334 N N . ALA A 1 906 ? -38.932 37.611 21.292 1.00 70.62 906 ALA A N 1
ATOM 7335 C CA . ALA A 1 906 ? -37.573 37.800 21.814 1.00 70.62 906 ALA A CA 1
ATOM 7336 C C . ALA A 1 906 ? -36.960 36.509 22.403 1.00 70.62 906 ALA A C 1
ATOM 7338 O O . ALA A 1 906 ? -35.752 36.277 22.329 1.00 70.62 906 ALA A O 1
ATOM 7339 N N . PHE A 1 907 ? -37.789 35.637 22.987 1.00 72.75 907 PHE A N 1
ATOM 7340 C CA . PHE A 1 907 ? -37.340 34.356 23.537 1.00 72.75 907 PHE A CA 1
ATOM 7341 C C . PHE A 1 907 ? -37.076 33.335 22.422 1.00 72.75 907 PHE A C 1
ATOM 7343 O O . PHE A 1 907 ? -36.114 32.567 22.493 1.00 72.75 907 PHE A O 1
ATOM 7350 N N . ARG A 1 908 ? -37.892 33.366 21.362 1.00 75.00 908 ARG A N 1
ATOM 7351 C CA . ARG A 1 908 ? -37.707 32.571 20.141 1.00 75.00 908 ARG A CA 1
ATOM 7352 C C . ARG A 1 908 ? -36.415 32.931 19.414 1.00 75.00 908 ARG A C 1
ATOM 7354 O O . ARG A 1 908 ? -35.688 32.017 19.023 1.00 75.00 908 ARG A O 1
ATOM 7361 N N . GLU A 1 909 ? -36.093 34.217 19.297 1.00 72.88 909 GLU A N 1
ATOM 7362 C CA . GLU A 1 909 ? -34.818 34.679 18.732 1.00 72.88 909 GLU A CA 1
ATOM 7363 C C . GLU A 1 909 ? -33.617 34.238 19.576 1.00 72.88 909 GLU A C 1
ATOM 7365 O O . GLU A 1 909 ? -32.624 33.754 19.035 1.00 72.88 909 GLU A O 1
ATOM 7370 N N . ASN A 1 910 ? -33.717 34.297 20.907 1.00 76.69 910 ASN A N 1
ATOM 7371 C CA . ASN A 1 910 ? -32.651 33.827 21.796 1.00 76.69 910 ASN A CA 1
ATOM 7372 C C . ASN A 1 910 ? -32.439 32.302 21.692 1.00 76.69 910 ASN A C 1
ATOM 7374 O O . ASN A 1 910 ? -31.307 31.826 21.610 1.00 76.69 910 ASN A O 1
ATOM 7378 N N . LEU A 1 911 ? -33.516 31.510 21.634 1.00 74.38 911 LEU A N 1
ATOM 7379 C CA . LEU A 1 911 ? -33.427 30.063 21.401 1.00 74.38 911 LEU A CA 1
ATOM 7380 C C . LEU A 1 911 ? -32.790 29.744 20.045 1.00 74.38 911 LEU A C 1
ATOM 7382 O O . LEU A 1 911 ? -31.944 28.855 19.968 1.00 74.38 911 LEU A O 1
ATOM 7386 N N . ARG A 1 912 ? -33.148 30.498 19.002 1.00 72.81 912 ARG A N 1
ATOM 7387 C CA . ARG A 1 912 ? -32.583 30.362 17.658 1.00 72.81 912 ARG A CA 1
ATOM 7388 C C . ARG A 1 912 ? -31.091 30.712 17.637 1.00 72.81 912 ARG A C 1
ATOM 7390 O O . ARG A 1 912 ? -30.294 29.924 17.137 1.00 72.81 912 ARG A O 1
ATOM 7397 N N . SER A 1 913 ? -30.692 31.810 18.275 1.00 68.69 913 SER A N 1
ATOM 7398 C CA . SER A 1 913 ? -29.286 32.212 18.410 1.00 68.69 913 SER A CA 1
ATOM 7399 C C . SER A 1 913 ? -28.452 31.191 19.194 1.00 68.69 913 SER A C 1
ATOM 7401 O O . SER A 1 913 ? -27.365 30.801 18.765 1.00 68.69 913 SER A O 1
ATOM 7403 N N . ASN A 1 914 ? -28.994 30.650 20.290 1.00 72.75 914 ASN A N 1
ATOM 7404 C CA . ASN A 1 914 ? -28.337 29.586 21.052 1.00 72.75 914 ASN A CA 1
ATOM 7405 C C . ASN A 1 914 ? -28.232 28.268 20.272 1.00 72.75 914 ASN A C 1
ATOM 7407 O O . ASN A 1 914 ? -27.303 27.497 20.492 1.00 72.75 914 ASN A O 1
ATOM 7411 N N . LEU A 1 915 ? -29.182 27.979 19.382 1.00 73.19 915 LEU A N 1
ATOM 7412 C CA . LEU A 1 915 ? -29.158 26.792 18.530 1.00 73.19 915 LEU A CA 1
ATOM 7413 C C . LEU A 1 915 ? -28.095 26.932 17.428 1.00 73.19 915 LEU A C 1
ATOM 7415 O O . LEU A 1 915 ? -27.316 26.005 17.205 1.00 73.19 915 LEU A O 1
ATOM 7419 N N . TYR A 1 916 ? -28.000 28.111 16.803 1.00 68.69 916 TYR A N 1
ATOM 7420 C CA . TYR A 1 916 ? -26.937 28.431 15.848 1.00 68.69 916 TYR A CA 1
ATOM 7421 C C . TYR A 1 916 ? -25.548 28.420 16.503 1.00 68.69 916 TYR A C 1
ATOM 7423 O O . TYR A 1 916 ? -24.611 27.870 15.922 1.00 68.69 916 TYR A O 1
ATOM 7431 N N . SER A 1 917 ? -25.409 28.913 17.739 1.00 64.81 917 SER A N 1
ATOM 7432 C CA . SER A 1 917 ? -24.139 28.847 18.476 1.00 64.81 917 SER A CA 1
ATOM 7433 C C . SER A 1 917 ? -23.741 27.408 18.836 1.00 64.81 917 SER A C 1
ATOM 7435 O O . SER A 1 917 ? -22.572 27.042 18.703 1.00 64.81 917 SER A O 1
ATOM 7437 N N . LEU A 1 918 ? -24.710 26.554 19.188 1.00 67.56 918 LEU A N 1
ATOM 7438 C CA . LEU A 1 918 ? -24.508 25.115 19.415 1.00 67.56 918 LEU A CA 1
ATOM 7439 C C . LEU A 1 918 ? -24.014 24.382 18.161 1.00 67.56 918 LEU A C 1
ATOM 7441 O O . LEU A 1 918 ? -23.217 23.447 18.264 1.00 67.56 918 LEU A O 1
ATOM 7445 N N . LEU A 1 919 ? -24.462 24.821 16.985 1.00 62.34 919 LEU A N 1
ATOM 7446 C CA . LEU A 1 919 ? -24.062 24.282 15.686 1.00 62.34 919 LEU A CA 1
ATOM 7447 C C . LEU A 1 919 ? -22.808 24.950 15.104 1.00 62.34 919 LEU A C 1
ATOM 7449 O O . LEU A 1 919 ? -22.330 24.508 14.061 1.00 62.34 919 LEU A O 1
ATOM 7453 N N . LYS A 1 920 ? -22.262 25.977 15.775 1.00 57.34 920 LYS A N 1
ATOM 7454 C CA . LYS A 1 920 ? -21.177 26.842 15.277 1.00 57.34 920 LYS A CA 1
ATOM 7455 C C . LYS A 1 920 ? -21.492 27.483 13.914 1.00 57.34 920 LYS A C 1
ATOM 7457 O O . LYS A 1 920 ? -20.609 27.627 13.074 1.00 57.34 920 LYS A O 1
ATOM 7462 N N . ILE A 1 921 ? -22.748 27.855 13.694 1.00 50.22 921 ILE A N 1
ATOM 7463 C CA . ILE A 1 921 ? -23.234 28.503 12.471 1.00 50.22 921 ILE A CA 1
ATOM 7464 C C . ILE A 1 921 ? -23.336 30.022 12.718 1.00 50.22 921 ILE A C 1
ATOM 7466 O O . ILE A 1 921 ? -23.708 30.444 13.814 1.00 50.22 921 ILE A O 1
ATOM 7470 N N . GLN A 1 922 ? -22.975 30.851 11.731 1.00 33.53 922 GLN A N 1
ATOM 7471 C CA . GLN A 1 922 ? -23.061 32.315 11.840 1.00 33.53 922 GLN A CA 1
ATOM 7472 C C . GLN A 1 922 ? -24.497 32.802 11.623 1.00 33.53 922 GLN A C 1
ATOM 7474 O O . GLN A 1 922 ? -25.096 32.467 10.609 1.00 33.53 922 GLN A O 1
ATOM 7479 N N . HIS A 1 923 ? -25.011 33.614 12.550 1.00 28.94 923 HIS A N 1
ATOM 7480 C CA . HIS A 1 923 ? -26.306 34.286 12.419 1.00 28.94 923 HIS A CA 1
ATOM 7481 C C . HIS A 1 923 ? -26.224 35.342 11.305 1.00 28.94 923 HIS A C 1
ATOM 7483 O O . HIS A 1 923 ? -25.333 36.192 11.359 1.00 28.94 923 HIS A O 1
ATOM 7489 N N . SER A 1 924 ? -27.115 35.276 10.311 1.00 29.36 924 SER A N 1
ATOM 7490 C CA . SER A 1 924 ? -27.301 36.341 9.311 1.00 29.36 924 SER A CA 1
ATOM 7491 C C . SER A 1 924 ? -27.960 37.569 9.921 1.00 29.36 924 SER A C 1
ATOM 7493 O O . SER A 1 924 ? -28.939 37.345 10.681 1.00 29.36 924 SER A O 1
#

Secondary structure (DSSP, 8-state):
-PPP-PPTT-EEEEE--EEEEETTEEEEEEEETTEEEEEEPPHHHHHS--SEEEEEEEEE-TTSPEEEEE-HHHHHHHH--TT-EEEEEEEE--BTTB-SEEEE-TTS-EEEE---TT----TT-EEEEEEEEEETTEEEEEE-TTS---------HHHHHTT-TT--S-HHHHHHHTTSGGGHHHHHHHHTT-TTHHHHHHHHHHHHHHHHTTSS-HHHHHHHHHHHHHHHHHHHHS-STTTTS-HHHHHHHHHHHHHHHHHHHHHHHHHHHHHTT-HHHHHHHHHHHHHHHS--SSHHHHHHHHHHHHHHS-HHHHHHHHHHHHHHHHHHTT-HHHHHHHHHHHHHHHHHHHHHHHHHTTT---GGGHHHHHHHHHHHHHHHHHHTT-SS--TTHHHHHHHHHHHHHHH---HHHHHHHHHHHHHHHHS-B-S--S--GGGGG-HHHHHHHHHH--PPBPSSPPPEEEEEETTEEEEEETTEEEEEESS-SS--EE-S-GGG-TTSEEEEEESSPPPPPPTT--HHHHHHHHHHHHHHHHH---------SS--PBPP-TT-EEEEEEEEE-SS-TT-EEEEE--SSB--EEEE-IIIII-SS-----GGGSB-TTT-PBB-EEEEEEEE-TTS-EEEE-HHHHHHHHHHH--TTSEEEEEEEEE-SSEEEEEETTS-EEEEE--TTS----TT-EEEEEEEEEETTTEEEEEEEEE------HHHHHHHHHHHHTTT-B--S-------TTTTSPPPEEPPHHHHHHHHHHHHHHHHT-S-HHHHHHHHHHHHHHHHHHT-HHHHHHHHHHHHHHHHHHHHHHHS---HHHHHHHHHHTHHHHHH-HHHHHHHHHHHHHHTTT-STTHHHHHHHHHH-SSHHHHHHHHHHHHHHHT-SGGGHHHHHHHHHHHHHHTTPPP-

Radius of gyration: 37.29 Å; chains: 1; bounding box: 104×78×106 Å

Foldseek 3Di:
DPQDQADAFDKDKFFFDDWDDDPPWIWTWTDHRNDTDTETDWPVCVVPPDRMFMWGFNDADPVRRTHIYTQLLVVCVVVDDQFDKDKWFFADFDDDPRPFTWTADPRRQIATEPPAPPDDDDGGAIFIWGFHDGDRSYTYTYGDPPDQGAGFDADDLVSLQVLQVVCLDPSVVVVVVCPDPLLVVLVVCVVVSNNCSSVVVLVSCLVCVLVVLPDDDPSNNLSVLSSSLSSLCCVQPPDCRCVRHDPVVSVVSNVVSVVSNLLSVLLNVLVVCVVVVNNLVLLVVVLVCCQVPVDDPPLVSSLSNNLSNLSNDDLVSLLVSLVSVLNSCVRCVVPPVSLVRCLVSLLSSLVSNLCVLCVLQVVDDALVNVVSLLSLLLSLVSSLQSCLPDPDDDPCNLVSLLSNLLSLLRNDPDLLLNVQSLLRSLCSLFFAQRSPSQDDSVVSVPSPSVSVSSSPDDGDGDPDATFWAWAFFLQWIWIDTRQETEIEGVDEDAFWDFQDDQPLCPRGRYGYTYRDHDDQDDPPDDLQRNLVSSLVSSLCRRHPPDDDDDDDDQAPAAADDQFDKFWWWFLAADPVDNQKTKIFTPHSRHGDIAIEGCCPQPHVFDDDEDPVLQADPVPRFGFTFIWGFHDADPVRHTYTHCQLVLLVVLVVPDDQADKWKWFFRDDDPFWTWIATLLRATEIEGDDPPDDDDDHGFIFIWGFPDQDDSNHTYTYTDGGDPDDDHNNSNSSNNNCVNSVPHGDPDPPPPVPCPVPPPDDHHHRDLSSLSSVLSSLQSNLVSDLDLSSSLNSLSVSLSSCVRSVPVLSNVVSVLVNLLSVQVVCCQVPVAGDPVSLVCSCVVCPVSCVSPVVSVLSSLLSVLSNCALPPVCLVVLVCCLVPPPDPLSNVSSVLSNVLNVQPDPVCVVVNVVSVVVNCVSVSHDHD

pLDDT: mean 79.89, std 12.03, range [28.33, 94.06]